Protein 1U1Z (pdb70)

Sequence (839 aa):
DINEIREYLPHRYPFLLVDRVVELDIEGKRIRAYKNVSINEPFFNGHFPEHPIPGVLIIEAAQAAGILGFKLDVKPTLYYFVGSDKLRFRQPVLPGDQLQLHAKFISVKRSIWKFDCHATVDDKPVCSAEIICAERKDINEIREYLPHRYPFLLVDRVVELDIEGKRIRAYKNVSINEPFFNGHFPEHPIPGVLIIEAAQAAGILGFKLDVKPADGTLYYFVGSDKLRFRQPVLPGDQLQLHAKFISVKRSIWKFDCHATVDDKPVCSAEIICAERKLDINEIREYLPHRYPFLLVDRVVELDIEGKRIRAYKNVSINEPFFNGHFPEHPIPGVLIIEAAQAAGILGFKLDVKDGTLYYFVGSDKLRFRQPVLPGDQLQLHAKFISVKRSIWKFDCHATVDDKPVCSAEIICAERKLGSDINEIREYLPHRYPFLLVDRVVELDIEGKRIRAYKNVSINEPFFNGHFPEHPIPGVLIIEAAQAAGILGFKLDVKPGTLYYFVGSDKLRFRQPVLPGDQLQLHAKFISVKRSIWKFDCHATVDDKPVCSAEIICAERKLDINEIREYLPHRYPFLLVDRVVELDIEGKRIRAYKNVSINEPFFNGHFPEHPIPGVLIIEAAQAAGILGFKLDVKPAGTLYYFVGSDKLRFRQPVLPGDQLQLHAKFISVKRSIWKFDCHATVDDKPVCSAEIICAERKLDINEIREYLPHRYPFLLVDRVVELDIEGKRIRAYKNVSINEPFFNGHFPEHPIPGVLIIEAAQAAGILGFKLDVKPADGTLYYFVGSDKLRFRQPVLPGDQLQLHAKFISVKRSIWKFDCHATVDDKPVCSAEIICAERKL

Organism: Pseudomonas aeruginosa (strain ATCC 15692 / DSM 22644 / CIP 104116 / JCM 14847 / LMG 12228 / 1C / PRS 101 / PAO1) (NCBI:txid208964)

Radius of gyration: 27.24 Å; Cα contacts (8 Å, |Δi|>4): 2192; chains: 6; bounding box: 51×73×71 Å

CATH classification: 3.10.129.10

Foldseek 3Di:
DQVVLVFQAVDDPPQQFWDFWPDQCLPQLKTKTWGAAACPHVCQVVCPPVDGWDPVSLVSNVSRNSSSVCVCVDGPWDFAFDDWDDKDFDDIDGHRWIKMKMWGWDDADPQKTWIWIFIDTPPHGGMTTITITGIDD/DVVQLCQQDVDDPPQQFFPFWDDQDLVQLKTKTKGAAACPHVCQVVCPNVDGWDPVSVVSNLSRNSVSVCVCVNGGPPLKDFAFDDWDPKDFDDTDGHGWIKMKMWHWDDDDPQKTWIWIFIDTPPHGTITIITITGIDRD/DVVVLVQQAVDDPPQQFWPFWPDQDLVQLKTKTWGAAACPHVCQVVCPNVDGFDVVSVVSNLSRNFSSVCVCVPGLHFTFAFDDWDDKDFDDIDGHGWIKMKMWHWDDADPQKTWIWIWIDTPPHTGMTTIIITHTDNPPD/DVVLLVQQDVDDPPQQFWDFWDDQDLVQLKTKTWGAAACPHVCQVVCPPVDGWDVVSLVSNLSRNSVSVCVCVHGHLKDWAFDDWDPKDFDDIDGHGWIKMKMWGWDDDDVQKTWIWIFIDTPPHGGITIITITGIDRD/DVVVLVQQDVDDPPQQFFDFWDDQPLVQLKTKTKGAAACPHPCQVVCPPVDGFDLVSLVSNLSRNSVSVQVCPHGDDLWTFAFDDWDDKDFDDIDGHRWIWMKMWHWDDQDDQKTWIWMWIDTPNHTTITIITMTGTDHD/DVVVLCQQDVDDPPQQFFPFWPDQDLVQLKTKTKGAAACPHVCQVVVPNVDGWDPVSLVSNL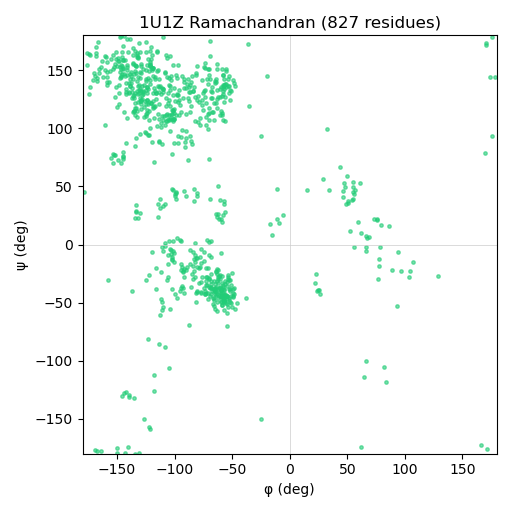SRNSVSVCVCVDRPRAQKTFAFDDWDDKDFDDTDGHRWIWMKMWHWDDQDDQKGKIWIFIDTPPHGGITIITITGIDGD

Structure (mmCIF, N/CA/C/O backbone):
data_1U1Z
#
_entry.id   1U1Z
#
_cell.length_a   93.031
_cell.length_b   100.897
_cell.length_c   177.252
_cell.angle_alpha   90.00
_cell.angle_beta   90.00
_cell.angle_gamma   90.00
#
_symmetry.space_group_name_H-M   'P 21 21 21'
#
loop_
_entity.id
_entity.type
_entity.pdbx_description
1 polymer '(3R)-hydroxymyristoyl-[acyl carrier protein] dehydratase'
2 non-polymer 'SULFATE ION'
3 water water
#
loop_
_atom_site.group_PDB
_atom_site.id
_atom_site.type_symbol
_atom_site.label_atom_id
_atom_site.label_alt_id
_atom_site.label_comp_id
_atom_site.label_asym_id
_atom_site.label_entity_id
_atom_site.label_seq_id
_atom_site.pdbx_PDB_ins_code
_atom_site.Cartn_x
_atom_site.Cartn_y
_atom_site.Cartn_z
_atom_site.occupancy
_atom_site.B_iso_or_equiv
_atom_site.auth_seq_id
_atom_site.auth_comp_id
_atom_site.auth_asym_id
_atom_site.auth_atom_id
_atom_site.pdbx_PDB_model_num
ATOM 17 N N . ASP A 1 23 ? 8.753 33.508 139.165 1.00 43.47 3 ASP A N 1
ATOM 18 C CA . ASP A 1 23 ? 9.705 32.628 138.508 1.00 39.76 3 ASP A CA 1
ATOM 19 C C . ASP A 1 23 ? 9.824 33.030 137.054 1.00 38.59 3 ASP A C 1
ATOM 20 O O . ASP A 1 23 ? 9.166 33.976 136.615 1.00 38.79 3 ASP A O 1
ATOM 25 N N . ILE A 1 24 ? 10.661 32.322 136.305 1.00 35.86 4 ILE A N 1
ATOM 26 C CA . ILE A 1 24 ? 10.866 32.661 134.910 1.00 33.76 4 ILE A CA 1
ATOM 27 C C . ILE A 1 24 ? 9.590 32.619 134.069 1.00 33.33 4 ILE A C 1
ATOM 28 O O . ILE A 1 24 ? 9.397 33.469 133.204 1.00 34.43 4 ILE A O 1
ATOM 33 N N . ASN A 1 25 ? 8.709 31.653 134.320 1.00 32.88 5 ASN A N 1
ATOM 34 C CA . ASN A 1 25 ? 7.460 31.554 133.550 1.00 33.53 5 ASN A CA 1
ATOM 35 C C . ASN A 1 25 ? 6.528 32.756 133.698 1.00 32.23 5 ASN A C 1
ATOM 36 O O . ASN A 1 25 ? 5.804 33.106 132.766 1.00 33.47 5 ASN A O 1
ATOM 41 N N . GLU A 1 26 ? 6.532 33.373 134.871 1.00 31.10 6 GLU A N 1
ATOM 42 C CA . GLU A 1 26 ? 5.705 34.544 135.118 1.00 29.45 6 GLU A CA 1
ATOM 43 C C . GLU A 1 26 ? 6.358 35.743 134.452 1.00 27.83 6 GLU A C 1
ATOM 44 O O . GLU A 1 26 ? 5.684 36.587 133.868 1.00 28.14 6 GLU A O 1
ATOM 50 N N . ILE A 1 27 ? 7.678 35.822 134.559 1.00 26.64 7 ILE A N 1
ATOM 51 C CA . ILE A 1 27 ? 8.425 36.919 133.958 1.00 26.47 7 ILE A CA 1
ATOM 52 C C . ILE A 1 27 ? 8.125 36.975 132.468 1.00 28.06 7 ILE A C 1
ATOM 53 O O . ILE A 1 27 ? 7.898 38.048 131.917 1.00 27.41 7 ILE A O 1
ATOM 58 N N . ARG A 1 28 ? 8.128 35.809 131.823 1.00 28.81 8 ARG A N 1
ATOM 59 C CA . ARG A 1 28 ? 7.868 35.729 130.397 1.00 29.71 8 ARG A CA 1
ATOM 60 C C . ARG A 1 28 ? 6.420 36.084 130.054 1.00 29.97 8 ARG A C 1
ATOM 61 O O . ARG A 1 28 ? 6.012 36.023 128.893 1.00 29.05 8 ARG A O 1
ATOM 69 N N . GLU A 1 29 ? 5.649 36.460 131.071 1.00 30.06 9 GLU A N 1
ATOM 70 C CA . GLU A 1 29 ? 4.256 36.859 130.872 1.00 31.61 9 GLU A CA 1
ATOM 71 C C . GLU A 1 29 ? 4.152 38.368 130.921 1.00 31.40 9 GLU A C 1
ATOM 72 O O . GLU A 1 29 ? 3.117 38.931 130.594 1.00 33.01 9 GLU A O 1
ATOM 78 N N . TYR A 1 30 ? 5.229 39.015 131.346 1.00 31.18 10 TYR A N 1
ATOM 79 C CA . TYR A 1 30 ? 5.264 40.460 131.460 1.00 30.63 10 TYR A CA 1
ATOM 80 C C . TYR A 1 30 ? 6.337 41.089 130.592 1.00 29.95 10 TYR A C 1
ATOM 81 O O . TYR A 1 30 ? 6.421 42.306 130.489 1.00 33.00 10 TYR A O 1
ATOM 90 N N . LEU A 1 31 ? 7.167 40.266 129.971 1.00 27.78 11 LEU A N 1
ATOM 91 C CA . LEU A 1 31 ? 8.201 40.786 129.092 1.00 26.19 11 LEU A CA 1
ATOM 92 C C . LEU A 1 31 ? 8.079 40.040 127.775 1.00 23.39 11 LEU A C 1
ATOM 93 O O . LEU A 1 31 ? 7.864 38.833 127.764 1.00 23.57 11 LEU A O 1
ATOM 98 N N . PRO A 1 32 ? 8.171 40.750 126.649 1.00 21.02 12 PRO A N 1
ATOM 99 C CA . PRO A 1 32 ? 8.064 40.039 125.368 1.00 21.61 12 PRO A CA 1
ATOM 100 C C . PRO A 1 32 ? 9.432 39.489 124.911 1.00 22.78 12 PRO A C 1
ATOM 101 O O . PRO A 1 32 ? 9.528 38.770 123.908 1.00 23.12 12 PRO A O 1
ATOM 105 N N . HIS A 1 33 ? 10.478 39.822 125.668 1.00 22.99 13 HIS A N 1
ATOM 106 C CA . HIS A 1 33 ? 11.843 39.393 125.352 1.00 23.04 13 HIS A CA 1
ATOM 107 C C . HIS A 1 33 ? 12.027 37.883 125.424 1.00 22.58 13 HIS A C 1
ATOM 108 O O . HIS A 1 33 ? 11.508 37.231 126.330 1.00 21.81 13 HIS A O 1
ATOM 115 N N . ARG A 1 34 ? 12.778 37.333 124.472 1.00 21.16 14 ARG A N 1
ATOM 116 C CA . ARG A 1 34 ? 13.051 35.899 124.444 1.00 20.40 14 ARG A CA 1
ATOM 117 C C . ARG A 1 34 ? 14.525 35.662 124.128 1.00 20.53 14 ARG A C 1
ATOM 118 O O . ARG A 1 34 ? 15.237 36.595 123.759 1.00 21.59 14 ARG A O 1
ATOM 126 N N . TYR A 1 35 ? 14.988 34.422 124.292 1.00 19.88 15 TYR A N 1
ATOM 127 C CA . TYR A 1 35 ? 16.386 34.079 124.019 1.00 18.53 15 TYR A CA 1
ATOM 128 C C . TYR A 1 35 ? 16.801 34.630 122.659 1.00 19.02 15 TYR A C 1
ATOM 129 O O . TYR A 1 35 ? 16.032 34.560 121.697 1.00 19.31 15 TYR A O 1
ATOM 138 N N . PRO A 1 36 ? 18.025 35.179 122.550 1.00 18.46 16 PRO A N 1
ATOM 139 C CA . PRO A 1 36 ? 19.066 35.333 123.572 1.00 17.59 16 PRO A CA 1
ATOM 140 C C . PRO A 1 36 ? 19.065 36.734 124.160 1.00 19.33 16 PRO A C 1
ATOM 141 O O . PRO A 1 36 ? 20.133 37.334 124.309 1.00 19.94 16 PRO A O 1
ATOM 145 N N . PHE A 1 37 ? 17.885 37.271 124.467 1.00 20.50 17 PHE A N 1
ATOM 146 C CA . PHE A 1 37 ? 17.817 38.613 125.020 1.00 19.06 17 PHE A CA 1
ATOM 147 C C . PHE A 1 37 ? 16.913 38.818 126.224 1.00 19.08 17 PHE A C 1
ATOM 148 O O . PHE A 1 37 ? 16.467 39.935 126.478 1.00 18.55 17 PHE A O 1
ATOM 156 N N . LEU A 1 38 ? 16.639 37.746 126.961 1.00 19.38 18 LEU A N 1
ATOM 157 C CA . LEU A 1 38 ? 15.824 37.829 128.175 1.00 19.67 18 LEU A CA 1
ATOM 158 C C . LEU A 1 38 ? 16.860 37.817 129.287 1.00 20.13 18 LEU A C 1
ATOM 159 O O . LEU A 1 38 ? 17.483 36.789 129.556 1.00 21.30 18 LEU A O 1
ATOM 164 N N . LEU A 1 39 ? 17.047 38.965 129.928 1.00 19.87 19 LEU A N 1
ATOM 165 C CA . LEU A 1 39 ? 18.072 39.098 130.948 1.00 18.36 19 LEU A CA 1
ATOM 166 C C . LEU A 1 39 ? 17.62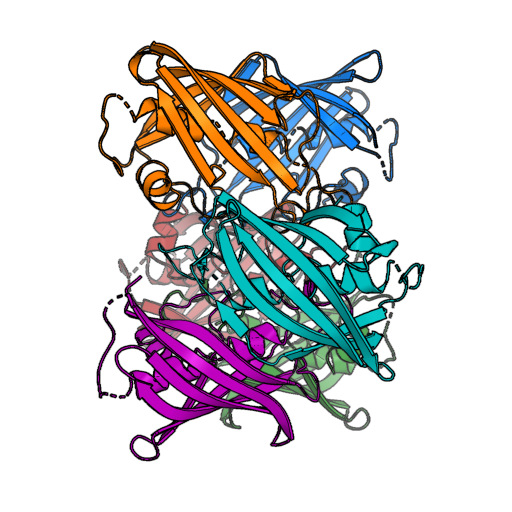9 39.252 132.400 1.00 18.66 19 LEU A C 1
ATOM 167 O O . LEU A 1 39 ? 18.288 39.940 133.179 1.00 19.51 19 LEU A O 1
ATOM 172 N N . VAL A 1 40 ? 16.517 38.621 132.759 1.00 18.28 20 VAL A N 1
ATOM 173 C CA . VAL A 1 40 ? 16.019 38.648 134.137 1.00 17.15 20 VAL A CA 1
ATOM 174 C C . VAL A 1 40 ? 15.644 37.203 134.423 1.00 18.07 20 VAL A C 1
ATOM 175 O O . VAL A 1 40 ? 14.745 36.664 133.784 1.00 19.11 20 VAL A O 1
ATOM 179 N N . ASP A 1 41 ? 16.338 36.567 135.362 1.00 19.05 21 ASP A N 1
ATOM 180 C CA . ASP A 1 41 ? 16.070 35.168 135.672 1.00 19.61 21 ASP A CA 1
ATOM 181 C C . ASP A 1 41 ? 15.059 34.969 136.779 1.00 19.73 21 ASP A C 1
ATOM 182 O O . ASP A 1 41 ? 14.360 33.956 136.822 1.00 18.98 21 ASP A O 1
ATOM 187 N N . ARG A 1 42 ? 14.968 35.931 137.678 1.00 20.88 22 ARG A N 1
ATOM 188 C CA . ARG A 1 42 ? 14.009 35.794 138.751 1.00 22.35 22 ARG A CA 1
ATOM 189 C C . ARG A 1 42 ? 13.726 37.124 139.434 1.00 23.97 22 ARG A C 1
ATOM 190 O O . ARG A 1 42 ? 14.609 37.979 139.556 1.00 24.68 22 ARG A O 1
ATOM 198 N N . VAL A 1 43 ? 12.473 37.298 139.844 1.00 25.56 23 VAL A N 1
ATOM 199 C CA . VAL A 1 43 ? 12.039 38.484 140.566 1.00 25.62 23 VAL A CA 1
ATOM 200 C C . VAL A 1 43 ? 11.886 38.007 142.011 1.00 26.73 23 VAL A C 1
ATOM 201 O O . VAL A 1 43 ? 11.005 37.197 142.289 1.00 26.25 23 VAL A O 1
ATOM 205 N N . VAL A 1 44 ? 12.740 38.469 142.925 1.00 29.22 24 VAL A N 1
ATOM 206 C CA . VAL A 1 44 ? 12.618 38.022 144.319 1.00 31.99 24 VAL A CA 1
ATOM 207 C C . VAL A 1 44 ? 11.548 38.802 145.071 1.00 34.86 24 VAL A C 1
ATOM 208 O O . VAL A 1 44 ? 10.778 38.210 145.830 1.00 35.72 24 VAL A O 1
ATOM 212 N N . GLU A 1 45 ? 11.491 40.118 144.860 1.00 37.20 25 GLU A N 1
ATOM 213 C CA . GLU A 1 45 ? 10.475 40.944 145.511 1.00 39.76 25 GLU A CA 1
ATOM 214 C C . GLU A 1 45 ? 9.832 41.978 144.590 1.00 40.03 25 GLU A C 1
ATOM 215 O O . GLU A 1 45 ? 10.522 42.711 143.887 1.00 40.70 25 GLU A O 1
ATOM 221 N N . LEU A 1 46 ? 8.505 42.038 144.600 1.00 41.33 26 LEU A N 1
ATOM 222 C CA . LEU A 1 46 ? 7.777 43.009 143.784 1.00 42.42 26 LEU A CA 1
ATOM 223 C C . LEU A 1 46 ? 6.904 43.852 144.702 1.00 43.55 26 LEU A C 1
ATOM 224 O O . LEU A 1 46 ? 5.780 43.468 145.026 1.00 43.87 26 LEU A O 1
ATOM 229 N N . ASP A 1 47 ? 7.425 44.999 145.121 1.00 45.04 27 ASP A N 1
ATOM 230 C CA . ASP A 1 47 ? 6.693 45.880 146.021 1.00 47.18 27 ASP A CA 1
ATOM 231 C C . ASP A 1 47 ? 5.781 46.841 145.262 1.00 47.99 27 ASP A C 1
ATOM 232 O O . ASP A 1 47 ? 6.209 47.924 144.852 1.00 48.05 27 ASP A O 1
ATOM 237 N N . ILE A 1 48 ? 4.524 46.439 145.082 1.00 49.31 28 ILE A N 1
ATOM 238 C CA . ILE A 1 48 ? 3.546 47.258 144.363 1.00 50.61 28 ILE A CA 1
ATOM 239 C C . ILE A 1 48 ? 3.183 48.484 145.205 1.00 50.11 28 ILE A C 1
ATOM 240 O O . ILE A 1 48 ? 2.837 49.544 144.672 1.00 49.50 28 ILE A O 1
ATOM 245 N N . GLU A 1 49 ? 3.270 48.319 146.524 1.00 50.57 29 GLU A N 1
ATOM 246 C CA . GLU A 1 49 ? 2.991 49.386 147.480 1.00 50.92 29 GLU A CA 1
ATOM 247 C C . GLU A 1 49 ? 4.034 50.484 147.309 1.00 49.89 29 GLU A C 1
ATOM 248 O O . GLU A 1 49 ? 3.696 51.645 147.079 1.00 50.60 29 GLU A O 1
ATOM 254 N N . GLY A 1 50 ? 5.306 50.099 147.420 1.00 48.39 30 GLY A N 1
ATOM 255 C CA . GLY A 1 50 ? 6.403 51.043 147.292 1.00 46.02 30 GLY A CA 1
ATOM 256 C C . GLY A 1 50 ? 6.801 51.352 145.859 1.00 44.72 30 GLY A C 1
ATOM 257 O O . GLY A 1 50 ? 7.740 52.116 145.614 1.00 43.96 30 GLY A O 1
ATOM 258 N N . LYS A 1 51 ? 6.088 50.757 144.909 1.00 43.72 31 LYS A N 1
ATOM 259 C CA . LYS A 1 51 ? 6.365 50.982 143.498 1.00 43.24 31 LYS A CA 1
ATOM 260 C C . LYS A 1 51 ? 7.826 50.675 143.151 1.00 42.37 31 LYS A C 1
ATOM 261 O O . LYS A 1 51 ? 8.526 51.521 142.582 1.00 41.88 31 LYS A O 1
ATOM 267 N N . ARG A 1 52 ? 8.286 49.471 143.487 1.00 40.26 32 ARG A N 1
ATOM 268 C CA . ARG A 1 52 ? 9.666 49.095 143.200 1.00 38.56 32 ARG A CA 1
ATOM 269 C C . ARG A 1 52 ? 9.858 47.584 143.093 1.00 35.71 32 ARG A C 1
ATOM 270 O O . ARG A 1 52 ? 9.049 46.809 143.605 1.00 34.53 32 ARG A O 1
ATOM 278 N N . ILE A 1 53 ? 10.944 47.170 142.442 1.00 32.86 33 ILE A N 1
ATOM 279 C CA . ILE A 1 53 ? 11.220 45.751 142.248 1.00 29.91 33 ILE A CA 1
ATOM 280 C C . ILE A 1 53 ? 12.659 45.354 142.551 1.00 28.70 33 ILE A C 1
ATOM 281 O O . ILE A 1 53 ? 13.574 46.172 142.478 1.00 29.00 33 ILE A O 1
ATOM 286 N N . ARG A 1 54 ? 12.835 44.085 142.901 1.00 28.06 34 ARG A N 1
ATOM 287 C CA . ARG A 1 54 ? 14.139 43.500 143.203 1.00 27.78 34 ARG A CA 1
ATOM 288 C C . ARG A 1 54 ? 14.175 42.171 142.463 1.00 26.79 34 ARG A C 1
ATOM 289 O O . ARG A 1 54 ? 13.373 41.271 142.734 1.00 26.69 34 ARG A O 1
ATOM 297 N N . ALA A 1 55 ? 15.098 42.043 141.523 1.00 25.05 35 ALA A N 1
ATOM 298 C CA . ALA A 1 55 ? 15.212 40.812 140.758 1.00 23.19 35 ALA A CA 1
ATOM 299 C C . ALA A 1 55 ? 16.684 40.506 140.564 1.00 23.40 35 ALA A C 1
ATOM 300 O O . ALA A 1 55 ? 17.548 41.185 141.140 1.00 23.27 35 ALA A O 1
ATOM 302 N N . TYR A 1 56 ? 16.968 39.471 139.776 1.00 21.93 36 TYR A N 1
ATOM 303 C CA . TYR A 1 56 ? 18.352 39.135 139.457 1.00 21.45 36 TYR A CA 1
ATOM 304 C C . TYR A 1 56 ? 18.488 38.290 138.196 1.00 21.66 36 TYR A C 1
ATOM 305 O O . TYR A 1 56 ? 17.526 37.662 137.710 1.00 21.14 36 TYR A O 1
ATOM 314 N N . LYS A 1 57 ? 19.704 38.300 137.670 1.00 20.69 37 LYS A N 1
ATOM 315 C CA . LYS A 1 57 ? 20.056 37.572 136.468 1.00 19.23 37 LYS A CA 1
ATOM 316 C C . LYS A 1 57 ? 21.291 36.773 136.820 1.00 18.01 37 LYS A C 1
ATOM 317 O O . LYS A 1 57 ? 22.277 37.345 137.290 1.00 16.98 37 LYS A O 1
ATOM 323 N N . ASN A 1 58 ? 21.230 35.456 136.625 1.00 19.35 38 ASN A N 1
ATOM 324 C CA . ASN A 1 58 ? 22.380 34.587 136.892 1.00 18.57 38 ASN A CA 1
ATOM 325 C C . ASN A 1 58 ? 23.337 34.680 135.711 1.00 19.84 38 ASN A C 1
ATOM 326 O O . ASN A 1 58 ? 22.925 34.516 134.564 1.00 22.95 38 ASN A O 1
ATOM 331 N N . VAL A 1 59 ? 24.606 34.964 135.990 1.00 20.05 39 VAL A N 1
ATOM 332 C CA . VAL A 1 59 ? 25.610 35.069 134.947 1.00 19.65 39 VAL A CA 1
ATOM 333 C C . VAL A 1 59 ? 26.385 33.760 134.936 1.00 22.15 39 VAL A C 1
ATOM 334 O O . VAL A 1 59 ? 27.041 33.384 135.920 1.00 21.31 39 VAL A O 1
ATOM 338 N N . SER A 1 60 ? 26.288 33.052 133.818 1.00 22.93 40 SER A N 1
ATOM 339 C CA . SER A 1 60 ? 26.943 31.763 133.682 1.00 22.31 40 SER A CA 1
ATOM 340 C C . SER A 1 60 ? 27.898 31.822 132.501 1.00 21.28 40 SER A C 1
ATOM 341 O O . SER A 1 60 ? 27.754 32.663 131.620 1.00 21.19 40 SER A O 1
ATOM 344 N N . ILE A 1 61 ? 28.897 30.953 132.483 1.00 20.62 41 ILE A N 1
ATOM 345 C CA . ILE A 1 61 ? 29.819 30.984 131.368 1.00 20.27 41 ILE A CA 1
ATOM 346 C C . ILE A 1 61 ? 29.139 30.383 130.142 1.00 20.83 41 ILE A C 1
ATOM 347 O O . ILE A 1 61 ? 29.616 30.549 129.021 1.00 22.02 41 ILE A O 1
ATOM 352 N N . ASN A 1 62 ? 28.012 29.707 130.362 1.00 19.11 42 ASN A N 1
ATOM 353 C CA . ASN A 1 62 ? 27.282 29.060 129.281 1.00 17.33 42 ASN A CA 1
ATOM 354 C C . ASN A 1 62 ? 26.235 29.954 128.642 1.00 18.35 42 ASN A C 1
ATOM 355 O O . ASN A 1 62 ? 25.122 29.502 128.376 1.00 18.56 42 ASN A O 1
ATOM 360 N N . GLU A 1 63 ? 26.576 31.224 128.421 1.00 18.17 43 GLU A N 1
ATOM 361 C CA . GLU A 1 63 ? 25.664 32.172 127.774 1.00 16.76 43 GLU A CA 1
ATOM 362 C C . GLU A 1 63 ? 26.298 32.531 126.426 1.00 15.57 43 GLU A C 1
ATOM 363 O O . GLU A 1 63 ? 27.513 32.676 126.315 1.00 15.97 43 GLU A O 1
ATOM 369 N N . PRO A 1 64 ? 25.480 32.696 125.385 1.00 15.40 44 PRO A N 1
ATOM 370 C CA . PRO A 1 64 ? 26.011 33.017 124.051 1.00 15.34 44 PRO A CA 1
ATOM 371 C C . PRO A 1 64 ? 26.937 34.211 123.867 1.00 15.49 44 PRO A C 1
ATOM 372 O O . PRO A 1 64 ? 27.798 34.188 122.998 1.00 16.35 44 PRO A O 1
ATOM 376 N N . PHE A 1 65 ? 26.788 35.245 124.682 1.00 16.88 45 PHE A N 1
ATOM 377 C CA . PHE A 1 65 ? 27.620 36.430 124.504 1.00 16.07 45 PHE A CA 1
ATOM 378 C C . PHE A 1 65 ? 29.045 36.333 124.993 1.00 17.19 45 PHE A C 1
ATOM 379 O O . PHE A 1 65 ? 29.876 37.147 124.607 1.00 18.94 45 PHE A O 1
ATOM 387 N N . PHE A 1 66 ? 29.354 35.338 125.816 1.00 18.01 46 PHE A N 1
ATOM 388 C CA . PHE A 1 66 ? 30.705 35.238 126.345 1.00 17.23 46 PHE A CA 1
ATOM 389 C C . PHE A 1 66 ? 31.806 34.898 125.359 1.00 18.94 46 PHE A C 1
ATOM 390 O O . PHE A 1 66 ? 32.917 35.413 125.473 1.00 19.59 46 PHE A O 1
ATOM 398 N N . ASN A 1 67 ? 31.522 34.046 124.382 1.00 21.19 47 ASN A N 1
ATOM 399 C CA . ASN A 1 67 ? 32.557 33.690 123.418 1.00 21.45 47 ASN A CA 1
ATOM 400 C C . ASN A 1 67 ? 33.067 34.889 122.627 1.00 21.24 47 ASN A C 1
ATOM 401 O O . ASN A 1 67 ? 34.216 34.896 122.173 1.00 22.30 47 ASN A O 1
ATOM 406 N N . GLY A 1 68 ? 32.228 35.905 122.472 1.00 19.63 48 GLY A N 1
ATOM 407 C CA . GLY A 1 68 ? 32.652 37.071 121.715 1.00 20.10 48 GLY A CA 1
ATOM 408 C C . GLY A 1 68 ? 32.984 38.294 122.552 1.00 20.45 48 GLY A C 1
ATOM 409 O O . GLY A 1 68 ? 33.335 39.333 122.004 1.00 18.44 48 GLY A O 1
ATOM 410 N N . HIS A 1 69 ? 32.918 38.163 123.876 1.00 19.13 49 HIS A N 1
ATOM 411 C CA . HIS A 1 69 ? 33.171 39.290 124.753 1.00 17.28 49 HIS A CA 1
ATOM 412 C C . HIS A 1 69 ? 33.652 38.865 126.158 1.00 17.74 49 HIS A C 1
ATOM 413 O O . HIS A 1 69 ? 32.888 38.955 127.131 1.00 16.14 49 HIS A O 1
ATOM 420 N N . PHE A 1 70 ? 34.908 38.426 126.288 1.00 16.66 50 PHE A N 1
ATOM 421 C CA . PHE A 1 70 ? 35.869 38.323 125.183 1.00 16.82 50 PHE A CA 1
ATOM 422 C C . PHE A 1 70 ? 36.590 36.985 125.211 1.00 15.74 50 PHE A C 1
ATOM 423 O O . PHE A 1 70 ? 36.713 36.368 126.264 1.00 18.91 50 PHE A O 1
ATOM 431 N N . PRO A 1 71 ? 37.064 36.508 124.051 1.00 15.46 51 PRO A N 1
ATOM 432 C CA . PRO A 1 71 ? 37.778 35.229 124.056 1.00 15.40 51 PRO A CA 1
ATOM 433 C C . PRO A 1 71 ? 38.855 35.359 125.138 1.00 17.82 51 PRO A C 1
ATOM 434 O O . PRO A 1 71 ? 39.551 36.379 125.186 1.00 16.99 51 PRO A O 1
ATOM 438 N N . GLU A 1 72 ? 38.986 34.359 126.007 1.00 20.87 52 GLU A N 1
ATOM 439 C CA . GLU A 1 72 ? 40.018 34.377 127.060 1.00 24.38 52 GLU A CA 1
ATOM 440 C C . GLU A 1 72 ? 39.689 35.264 128.247 1.00 24.42 52 GLU A C 1
ATOM 441 O O . GLU A 1 72 ? 40.298 35.133 129.310 1.00 26.00 52 GLU A O 1
ATOM 447 N N . HIS A 1 73 ? 38.755 36.184 128.068 1.00 23.67 53 HIS A N 1
ATOM 448 C CA . HIS A 1 73 ? 38.402 37.098 129.139 1.00 24.38 53 HIS A CA 1
ATOM 449 C C . HIS A 1 73 ? 36.913 37.327 129.116 1.00 24.65 53 HIS A C 1
ATOM 450 O O . HIS A 1 73 ? 36.434 38.259 128.475 1.00 26.89 53 HIS A O 1
ATOM 457 N N . PRO A 1 74 ? 36.154 36.465 129.807 1.00 24.67 54 PRO A N 1
ATOM 458 C CA . PRO A 1 74 ? 34.697 36.568 129.867 1.00 22.86 54 PRO A CA 1
ATOM 459 C C . PRO A 1 74 ? 34.278 37.693 130.799 1.00 22.88 54 PRO A C 1
ATOM 460 O O . PRO A 1 74 ? 34.540 37.637 132.003 1.00 24.19 54 PRO A O 1
ATOM 464 N N . ILE A 1 75 ? 33.626 38.707 130.231 1.00 21.66 55 ILE A N 1
ATOM 465 C CA . ILE A 1 75 ? 33.156 39.880 130.974 1.00 19.53 55 ILE A CA 1
ATOM 466 C C . ILE A 1 75 ? 31.780 40.224 130.438 1.00 19.24 55 ILE A C 1
ATOM 467 O O . ILE A 1 75 ? 31.632 40.458 129.239 1.00 21.22 55 ILE A O 1
ATOM 480 N N . PRO A 1 77 ? 28.842 42.145 129.065 1.00 20.81 57 PRO A N 1
ATOM 481 C CA . PRO A 1 77 ? 28.751 43.485 128.475 1.00 20.92 57 PRO A CA 1
ATOM 482 C C . PRO A 1 77 ? 27.980 44.471 129.341 1.00 21.39 57 PRO A C 1
ATOM 483 O O . PRO A 1 77 ? 26.869 44.192 129.784 1.00 21.97 57 PRO A O 1
ATOM 487 N N . GLY A 1 78 ? 28.571 45.636 129.574 1.00 22.49 58 GLY A N 1
ATOM 488 C CA . GLY A 1 78 ? 27.898 46.640 130.373 1.00 19.58 58 GLY A CA 1
ATOM 489 C C . GLY A 1 78 ? 26.527 46.938 129.809 1.00 20.34 58 GLY A C 1
ATOM 490 O O . GLY A 1 78 ? 25.569 47.172 130.558 1.00 20.23 58 GLY A O 1
ATOM 491 N N . VAL A 1 79 ? 26.412 46.915 128.482 1.00 19.68 59 VAL A N 1
ATOM 492 C CA . VAL A 1 79 ? 25.128 47.205 127.866 1.00 17.37 59 VAL A CA 1
ATOM 493 C C . VAL A 1 79 ? 24.057 46.206 128.253 1.00 16.98 59 VAL A C 1
ATOM 494 O O . VAL A 1 79 ? 22.882 46.570 128.305 1.00 17.26 59 VAL A O 1
ATOM 498 N N . LEU A 1 80 ? 24.441 44.958 128.533 1.00 17.72 60 LEU A N 1
ATOM 499 C CA . LEU A 1 80 ? 23.450 43.947 128.925 1.00 17.84 60 LEU A CA 1
ATOM 500 C C . LEU A 1 80 ? 23.062 44.141 130.395 1.00 19.95 60 LEU A C 1
ATOM 501 O O . LEU A 1 80 ? 21.998 43.688 130.838 1.00 20.31 60 LEU A O 1
ATOM 506 N N . ILE A 1 81 ? 23.913 44.826 131.152 1.00 20.60 61 ILE A N 1
ATOM 507 C CA . ILE A 1 81 ? 23.582 45.105 132.546 1.00 22.75 61 ILE A CA 1
ATOM 508 C C . ILE A 1 81 ? 22.522 46.201 132.484 1.00 24.82 61 ILE A C 1
ATOM 509 O O . ILE A 1 81 ? 21.584 46.222 133.284 1.00 25.84 61 ILE A O 1
ATOM 514 N N . ILE A 1 82 ? 22.689 47.115 131.528 1.00 25.11 62 ILE A N 1
ATOM 515 C CA . ILE A 1 82 ? 21.743 48.209 131.333 1.00 26.52 62 ILE A CA 1
ATOM 516 C C . ILE A 1 82 ? 20.421 47.583 130.945 1.00 27.41 62 ILE A C 1
ATOM 517 O O . ILE A 1 82 ? 19.389 47.893 131.524 1.00 29.12 62 ILE A O 1
ATOM 522 N N . GLU A 1 83 ? 20.465 46.686 129.965 1.00 28.42 63 GLU A N 1
ATOM 523 C CA . GLU A 1 83 ? 19.270 45.996 129.486 1.00 27.72 63 GLU A CA 1
ATOM 524 C C . GLU A 1 83 ? 18.602 45.189 130.599 1.00 26.57 63 GLU A C 1
ATOM 525 O O . GLU A 1 83 ? 17.380 45.180 130.720 1.00 26.74 63 GLU A O 1
ATOM 531 N N . ALA A 1 84 ? 19.393 44.502 131.409 1.00 26.96 64 ALA A N 1
ATOM 532 C CA . ALA A 1 84 ? 18.810 43.722 132.497 1.00 27.79 64 ALA A CA 1
ATOM 533 C C . ALA A 1 84 ? 18.030 44.655 133.419 1.00 27.70 64 ALA A C 1
ATOM 534 O O . ALA A 1 84 ? 16.924 44.329 133.862 1.00 27.52 64 ALA A O 1
ATOM 544 N N . ALA A 1 86 ? 16.749 47.685 132.675 1.00 25.46 66 ALA A N 1
ATOM 545 C CA . ALA A 1 86 ? 15.580 48.185 131.981 1.00 25.28 66 ALA A CA 1
ATOM 546 C C . ALA A 1 86 ? 14.482 47.141 132.008 1.00 26.20 66 ALA A C 1
ATOM 547 O O . ALA A 1 86 ? 13.303 47.463 132.173 1.00 28.23 66 ALA A O 1
ATOM 549 N N . GLN A 1 87 ? 14.865 45.880 131.854 1.00 26.40 67 GLN A N 1
ATOM 550 C CA . GLN A 1 87 ? 13.887 44.804 131.850 1.00 25.03 67 GLN A CA 1
ATOM 551 C C . GLN A 1 87 ? 13.232 44.586 133.204 1.00 24.64 67 GLN A C 1
ATOM 552 O O . GLN A 1 87 ? 12.081 44.170 133.272 1.00 26.47 67 GLN A O 1
ATOM 558 N N . ALA A 1 88 ? 13.951 44.841 134.287 1.00 23.93 68 ALA A N 1
ATOM 559 C CA . ALA A 1 88 ? 13.344 44.663 135.604 1.00 25.03 68 ALA A CA 1
ATOM 560 C C . ALA A 1 88 ? 12.323 45.785 135.760 1.00 26.89 68 ALA A C 1
ATOM 561 O O . ALA A 1 88 ? 11.218 45.574 136.253 1.00 27.39 68 ALA A O 1
ATOM 563 N N . ALA A 1 89 ? 12.700 46.983 135.323 1.00 27.78 69 ALA A N 1
ATOM 564 C CA . ALA A 1 89 ? 11.808 48.135 135.389 1.00 27.72 69 ALA A CA 1
ATOM 565 C C . ALA A 1 89 ? 10.541 47.791 134.626 1.00 28.17 69 ALA A C 1
ATOM 566 O O . ALA A 1 89 ? 9.427 48.024 135.102 1.00 28.18 69 ALA A O 1
ATOM 568 N N . GLY A 1 90 ? 10.729 47.232 133.434 1.00 28.32 70 GLY A N 1
ATOM 569 C CA . GLY A 1 90 ? 9.603 46.869 132.595 1.00 27.54 70 GLY A CA 1
ATOM 570 C C . GLY A 1 90 ? 8.619 45.941 133.272 1.00 28.10 70 GLY A C 1
ATOM 571 O O . GLY A 1 90 ? 7.421 46.021 133.019 1.00 28.66 70 GLY A O 1
ATOM 572 N N . ILE A 1 91 ? 9.107 45.054 134.133 1.00 29.18 71 ILE A N 1
ATOM 573 C CA . ILE A 1 91 ? 8.209 44.125 134.816 1.00 28.74 71 ILE A CA 1
ATOM 574 C C . ILE A 1 91 ? 7.408 44.889 135.856 1.00 29.84 71 ILE A C 1
ATOM 575 O O . ILE A 1 91 ? 6.234 44.592 136.094 1.00 31.34 71 ILE A O 1
ATOM 580 N N . LEU A 1 92 ? 8.039 45.880 136.473 1.00 29.47 72 LEU A N 1
ATOM 581 C CA . LEU A 1 92 ? 7.349 46.688 137.463 1.00 29.40 72 LEU A CA 1
ATOM 582 C C . LEU A 1 92 ? 6.248 47.453 136.739 1.00 30.14 72 LEU A C 1
ATOM 583 O O . LEU A 1 92 ? 5.082 47.386 137.113 1.00 29.40 72 LEU A O 1
ATOM 588 N N . GLY A 1 93 ? 6.628 48.159 135.682 1.00 32.46 73 GLY A N 1
ATOM 589 C CA . GLY A 1 93 ? 5.659 48.916 134.908 1.00 35.20 73 GLY A CA 1
ATOM 590 C C . GLY A 1 93 ? 4.423 48.104 134.561 1.00 37.64 73 GLY A C 1
ATOM 591 O O . GLY A 1 93 ? 3.299 48.514 134.869 1.00 39.30 73 GLY A O 1
ATOM 592 N N . PHE A 1 94 ? 4.617 46.952 133.924 1.00 38.25 74 PHE A N 1
ATOM 593 C CA . PHE A 1 94 ? 3.495 46.108 133.558 1.00 38.76 74 PHE A CA 1
ATOM 594 C C . PHE A 1 94 ? 2.696 45.647 134.769 1.00 38.90 74 PHE A C 1
ATOM 595 O O . PHE A 1 94 ? 1.472 45.550 134.701 1.00 37.98 74 PHE A O 1
ATOM 603 N N . LYS A 1 95 ? 3.366 45.355 135.878 1.00 38.86 75 LYS A N 1
ATOM 604 C CA . LYS A 1 95 ? 2.626 44.944 137.065 1.00 40.21 75 LYS A CA 1
ATOM 605 C C . LYS A 1 95 ? 1.714 46.082 137.497 1.00 40.61 75 LYS A C 1
ATOM 606 O O . LYS A 1 95 ? 0.538 45.873 137.785 1.00 39.55 75 LYS A O 1
ATOM 620 N N . LEU A 1 97 ? 0.303 48.611 135.797 1.00 46.07 77 LEU A N 1
ATOM 621 C CA . LEU A 1 97 ? -0.873 48.826 134.961 1.00 46.90 77 LEU A CA 1
ATOM 622 C C . LEU A 1 97 ? -1.515 47.525 134.482 1.00 48.56 77 LEU A C 1
ATOM 623 O O . LEU A 1 97 ? -2.421 47.540 133.645 1.00 47.36 77 LEU A O 1
ATOM 628 N N . ASP A 1 98 ? -1.043 46.404 135.019 1.00 51.78 78 ASP A N 1
ATOM 629 C CA . ASP A 1 98 ? -1.548 45.085 134.645 1.00 54.80 78 ASP A CA 1
ATOM 630 C C . ASP A 1 98 ? -1.580 44.934 133.119 1.00 56.43 78 ASP A C 1
ATOM 631 O O . ASP A 1 98 ? -2.633 44.692 132.530 1.00 55.89 78 ASP A O 1
ATOM 636 N N . VAL A 1 99 ? -0.411 45.072 132.493 1.00 58.96 79 VAL A N 1
ATOM 637 C CA . VAL A 1 99 ? -0.278 44.977 131.042 1.00 61.93 79 VAL A CA 1
ATOM 638 C C . VAL A 1 99 ? 0.169 43.602 130.528 1.00 64.64 79 VAL A C 1
ATOM 639 O O . VAL A 1 99 ? 1.227 43.086 130.900 1.00 64.91 79 VAL A O 1
ATOM 643 N N . LYS A 1 100 ? -0.654 43.023 129.659 1.00 68.03 80 LYS A N 1
ATOM 644 C CA . LYS A 1 100 ? -0.379 41.723 129.050 1.00 70.77 80 LYS A CA 1
ATOM 645 C C . LYS A 1 100 ? -0.068 41.912 127.563 1.00 71.64 80 LYS A C 1
ATOM 646 O O . LYS A 1 100 ? -0.086 43.035 127.056 1.00 71.51 80 LYS A O 1
ATOM 652 N N . PRO A 1 101 ? 0.239 40.816 126.849 1.00 73.08 81 PRO A N 1
ATOM 653 C CA . PRO A 1 101 ? 0.541 40.929 125.415 1.00 74.11 81 PRO A CA 1
ATOM 654 C C . PRO A 1 101 ? -0.701 41.217 124.548 1.00 74.77 81 PRO A C 1
ATOM 655 O O . PRO A 1 101 ? -1.169 40.279 123.865 1.00 74.50 81 PRO A O 1
ATOM 659 N N . THR A 1 105 ? 2.159 44.791 125.462 1.00 63.98 85 THR A N 1
ATOM 660 C CA . THR A 1 105 ? 2.881 45.852 124.693 1.00 63.65 85 THR A CA 1
ATOM 661 C C . THR A 1 105 ? 4.380 45.857 125.018 1.00 62.90 85 THR A C 1
ATOM 662 O O . THR A 1 105 ? 4.951 44.815 125.345 1.00 61.79 85 THR A O 1
ATOM 666 N N . LEU A 1 106 ? 5.010 47.027 124.935 1.00 62.71 86 LEU A N 1
ATOM 667 C CA . LEU A 1 106 ? 6.444 47.141 125.205 1.00 62.63 86 LEU A CA 1
ATOM 668 C C . LEU A 1 106 ? 6.879 48.471 125.831 1.00 62.15 86 LEU A C 1
ATOM 669 O O . LEU A 1 106 ? 6.336 49.527 125.503 1.00 62.27 86 LEU A O 1
ATOM 674 N N . TYR A 1 107 ? 7.859 48.409 126.733 1.00 61.39 87 TYR A N 1
ATOM 675 C CA . TYR A 1 107 ? 8.394 49.611 127.373 1.00 60.37 87 TYR A CA 1
ATOM 676 C C . TYR A 1 107 ? 9.726 49.970 126.729 1.00 58.74 87 TYR A C 1
ATOM 677 O O . TYR A 1 107 ? 10.798 49.699 127.279 1.00 58.83 87 TYR A O 1
ATOM 686 N N . TYR A 1 108 ? 9.627 50.577 125.551 1.00 55.73 88 TYR A N 1
ATOM 687 C CA . TYR A 1 108 ? 10.765 51.006 124.749 1.00 53.02 88 TYR A CA 1
ATOM 688 C C . TYR A 1 108 ? 11.774 51.847 125.544 1.00 49.41 88 TYR A C 1
ATOM 689 O O . TYR A 1 108 ? 11.399 52.776 126.261 1.00 48.54 88 TYR A O 1
ATOM 698 N N . PHE A 1 109 ? 13.053 51.501 125.408 1.00 45.94 89 PHE A N 1
ATOM 699 C CA . PHE A 1 109 ? 14.158 52.185 126.090 1.00 42.19 89 PHE A CA 1
ATOM 700 C C . PHE A 1 109 ? 14.516 53.433 125.296 1.00 40.48 89 PHE A C 1
ATOM 701 O O . PHE A 1 109 ? 15.125 53.339 124.231 1.00 40.94 89 PHE A O 1
ATOM 709 N N . VAL A 1 110 ? 14.144 54.603 125.806 1.00 38.30 90 VAL A N 1
ATOM 710 C CA . VAL A 1 110 ? 14.423 55.840 125.090 1.00 36.70 90 VAL A CA 1
ATOM 711 C C . VAL A 1 110 ? 15.623 56.646 125.573 1.00 35.71 90 VAL A C 1
ATOM 712 O O . VAL A 1 110 ? 16.076 57.546 124.866 1.00 35.83 90 VAL A O 1
ATOM 716 N N . GLY A 1 111 ? 16.138 56.345 126.763 1.00 34.19 91 GLY A N 1
ATOM 717 C CA . GLY A 1 111 ? 17.308 57.065 127.231 1.00 33.11 91 GLY A CA 1
ATOM 718 C C . GLY A 1 111 ? 17.704 56.966 128.691 1.00 34.01 91 GLY A C 1
ATOM 719 O O . GLY A 1 111 ? 17.156 56.180 129.465 1.00 32.39 91 GLY A O 1
ATOM 720 N N . SER A 1 112 ? 18.692 57.782 129.050 1.00 35.91 92 SER A N 1
ATOM 721 C CA . SER A 1 112 ? 19.212 57.872 130.409 1.00 38.82 92 SER A CA 1
ATOM 722 C C . SER A 1 112 ? 20.140 59.082 130.470 1.00 39.91 92 SER A C 1
ATOM 723 O O . SER A 1 112 ? 20.799 59.404 129.483 1.00 40.10 92 SER A O 1
ATOM 726 N N . ASP A 1 113 ? 20.210 59.747 131.618 1.00 42.03 93 ASP A N 1
ATOM 727 C CA . ASP A 1 113 ? 21.052 60.937 131.719 1.00 44.85 93 ASP A CA 1
ATOM 728 C C . ASP A 1 113 ? 22.420 60.692 132.337 1.00 45.76 93 ASP A C 1
ATOM 729 O O . ASP A 1 113 ? 23.440 61.175 131.833 1.00 45.54 93 ASP A O 1
ATOM 734 N N . LYS A 1 114 ? 22.433 59.956 133.440 1.00 45.73 94 LYS A N 1
ATOM 735 C CA . LYS A 1 114 ? 23.673 59.657 134.130 1.00 46.13 94 LYS A CA 1
ATOM 736 C C . LYS A 1 114 ? 23.687 58.155 134.335 1.00 44.90 94 LYS A C 1
ATOM 737 O O . LYS A 1 114 ? 22.820 57.608 135.012 1.00 46.39 94 LYS A O 1
ATOM 743 N N . LEU A 1 115 ? 24.667 57.503 133.721 1.00 42.58 95 LEU A N 1
ATOM 744 C CA . LEU A 1 115 ? 24.833 56.055 133.777 1.00 39.77 95 LEU A CA 1
ATOM 745 C C . LEU A 1 115 ? 26.282 55.794 134.149 1.00 38.23 95 LEU A C 1
ATOM 746 O O . LEU A 1 115 ? 27.186 56.398 133.577 1.00 37.91 95 LEU A O 1
ATOM 751 N N . ARG A 1 116 ? 26.507 54.898 135.100 1.00 36.49 96 ARG A N 1
ATOM 752 C CA . ARG A 1 116 ? 27.863 54.610 135.538 1.00 35.62 96 ARG A CA 1
ATOM 753 C C . ARG A 1 116 ? 28.098 53.141 135.877 1.00 34.26 96 ARG A C 1
ATOM 754 O O . ARG A 1 116 ? 27.205 52.467 136.387 1.00 35.87 96 ARG A O 1
ATOM 762 N N . PHE A 1 117 ? 29.304 52.653 135.586 1.00 31.99 97 PHE A N 1
ATOM 763 C CA . PHE A 1 117 ? 29.688 51.272 135.882 1.00 30.01 97 PHE A CA 1
ATOM 764 C C . PHE A 1 117 ? 30.837 51.346 136.884 1.00 31.60 97 PHE A C 1
ATOM 765 O O . PHE A 1 117 ? 31.771 52.113 136.680 1.00 31.90 97 PHE A O 1
ATOM 773 N N . ARG A 1 118 ? 30.773 50.572 137.968 1.00 34.38 98 ARG A N 1
ATOM 774 C CA . ARG A 1 118 ? 31.837 50.602 138.977 1.00 36.28 98 ARG A CA 1
ATOM 775 C C . ARG A 1 118 ? 32.823 49.441 138.840 1.00 36.52 98 ARG A C 1
ATOM 776 O O . ARG A 1 118 ? 34.026 49.634 138.978 1.00 37.69 98 ARG A O 1
ATOM 784 N N . GLN A 1 119 ? 32.322 48.233 138.592 1.00 36.65 99 GLN A N 1
ATOM 785 C CA . GLN A 1 119 ? 33.194 47.066 138.423 1.00 36.39 99 GLN A CA 1
ATOM 786 C C . GLN A 1 119 ? 32.605 46.073 137.429 1.00 34.78 99 GLN A C 1
ATOM 787 O O . GLN A 1 119 ? 31.390 46.002 137.257 1.00 36.45 99 GLN A O 1
ATOM 793 N N . PRO A 1 120 ? 33.462 45.292 136.754 1.00 32.10 100 PRO A N 1
ATOM 794 C CA . PRO A 1 120 ? 32.967 44.316 135.778 1.00 29.45 100 PRO A CA 1
ATOM 795 C C . PRO A 1 120 ? 32.241 43.142 136.416 1.00 26.30 100 PRO A C 1
ATOM 796 O O . PRO A 1 120 ? 32.583 42.723 137.517 1.00 27.39 100 PRO A O 1
ATOM 800 N N . VAL A 1 121 ? 31.222 42.638 135.726 1.00 23.99 101 VAL A N 1
ATOM 801 C CA . VAL A 1 121 ? 30.443 41.496 136.190 1.00 21.39 101 VAL A CA 1
ATOM 802 C C . VAL A 1 121 ? 31.015 40.263 135.491 1.00 21.79 101 VAL A C 1
ATOM 803 O O . VAL A 1 121 ? 31.152 40.227 134.258 1.00 20.77 101 VAL A O 1
ATOM 807 N N . LEU A 1 122 ? 31.335 39.248 136.287 1.00 20.05 102 LEU A N 1
ATOM 808 C CA . LEU A 1 122 ? 31.971 38.045 135.770 1.00 20.19 102 LEU A CA 1
ATOM 809 C C . LEU A 1 122 ? 31.134 36.776 135.894 1.00 20.71 102 LEU A C 1
ATOM 810 O O . LEU A 1 122 ? 30.126 36.750 136.608 1.00 22.69 102 LEU A O 1
ATOM 815 N N . PRO A 1 123 ? 31.533 35.703 135.187 1.00 19.71 103 PRO A N 1
ATOM 816 C CA . PRO A 1 123 ? 30.792 34.437 135.246 1.00 19.70 103 PRO A CA 1
ATOM 817 C C . PRO A 1 123 ? 30.677 33.958 136.686 1.00 18.85 103 PRO A C 1
ATOM 818 O O . PRO A 1 123 ? 31.645 34.044 137.438 1.00 19.69 103 PRO A O 1
ATOM 822 N N . GLY A 1 124 ? 29.505 33.461 137.067 1.00 17.87 104 GLY A N 1
ATOM 823 C CA . GLY A 1 124 ? 29.327 32.969 138.420 1.00 19.79 104 GLY A CA 1
ATOM 824 C C . GLY A 1 124 ? 28.765 34.024 139.356 1.00 22.28 104 GLY A C 1
ATOM 825 O O . GLY A 1 124 ? 28.455 33.740 140.524 1.00 22.60 104 GLY A O 1
ATOM 826 N N . ASP A 1 125 ? 28.641 35.247 138.847 1.00 21.34 105 ASP A N 1
ATOM 827 C CA . ASP A 1 125 ? 28.093 36.348 139.621 1.00 19.89 105 ASP A CA 1
ATOM 828 C C . ASP A 1 125 ? 26.572 36.322 139.514 1.00 20.73 105 ASP A C 1
ATOM 829 O O . ASP A 1 125 ? 26.028 35.967 138.458 1.00 18.28 105 ASP A O 1
ATOM 834 N N . GLN A 1 126 ? 25.895 36.699 140.599 1.00 19.50 106 GLN A N 1
ATOM 835 C CA . GLN A 1 126 ? 24.445 36.808 140.582 1.00 20.67 106 GLN A CA 1
ATOM 836 C C . GLN A 1 126 ? 24.196 38.321 140.445 1.00 21.22 106 GLN A C 1
ATOM 837 O O . GLN A 1 126 ? 24.406 39.074 141.395 1.00 21.52 106 GLN A O 1
ATOM 843 N N . LEU A 1 127 ? 23.773 38.773 139.268 1.00 20.27 107 LEU A N 1
ATOM 844 C CA . LEU A 1 127 ? 23.544 40.198 139.056 1.00 21.33 107 LEU A CA 1
ATOM 845 C C . LEU A 1 127 ? 22.223 40.651 139.666 1.00 24.21 107 LEU A C 1
ATOM 846 O O . LEU A 1 127 ? 21.154 40.398 139.104 1.00 23.90 107 LEU A O 1
ATOM 851 N N . GLN A 1 128 ? 22.304 41.316 140.818 1.00 26.09 108 GLN A N 1
ATOM 852 C CA . GLN A 1 128 ? 21.125 41.816 141.521 1.00 27.42 108 GLN A CA 1
ATOM 853 C C . GLN A 1 128 ? 20.599 43.060 140.809 1.00 26.91 108 GLN A C 1
ATOM 854 O O . GLN A 1 128 ? 21.355 43.977 140.519 1.00 27.35 108 GLN A O 1
ATOM 860 N N . LEU A 1 129 ? 19.300 43.091 140.532 1.00 27.67 109 LEU A N 1
ATOM 861 C CA . LEU A 1 129 ? 18.698 44.222 139.829 1.00 27.97 109 LEU A CA 1
ATOM 862 C C . LEU A 1 129 ? 17.623 44.926 140.658 1.00 28.82 109 LEU A C 1
ATOM 863 O O . LEU A 1 129 ? 16.655 44.295 141.087 1.00 28.76 109 LEU A O 1
ATOM 868 N N . HIS A 1 130 ? 17.800 46.234 140.861 1.00 30.98 110 HIS A N 1
ATOM 869 C CA . HIS A 1 130 ? 16.867 47.074 141.629 1.00 31.42 110 HIS A CA 1
ATOM 870 C C . HIS A 1 130 ? 16.237 48.150 140.744 1.00 30.89 110 HIS A C 1
ATOM 871 O O . HIS A 1 130 ? 16.947 48.874 140.042 1.00 30.73 110 HIS A O 1
ATOM 878 N N . ALA A 1 131 ? 14.917 48.276 140.792 1.00 30.72 111 ALA A N 1
ATOM 879 C CA . ALA A 1 131 ? 14.228 49.308 140.019 1.00 32.48 111 ALA A CA 1
ATOM 880 C C . ALA A 1 131 ? 13.177 49.984 140.897 1.00 33.22 111 ALA A C 1
ATOM 881 O O . ALA A 1 131 ? 12.353 49.321 141.523 1.00 32.33 111 ALA A O 1
ATOM 883 N N . LYS A 1 132 ? 13.213 51.309 140.944 1.00 35.34 112 LYS A N 1
ATOM 884 C CA . LYS A 1 132 ? 12.269 52.076 141.751 1.00 36.59 112 LYS A CA 1
ATOM 885 C C . LYS A 1 132 ? 11.508 53.042 140.861 1.00 35.79 112 LYS A C 1
ATOM 886 O O . LYS A 1 132 ? 12.096 53.946 140.284 1.00 36.40 112 LYS A O 1
ATOM 892 N N . PHE A 1 133 ? 10.201 52.839 140.738 1.00 35.78 113 PHE A N 1
ATOM 893 C CA . PHE A 1 133 ? 9.377 53.712 139.917 1.00 36.25 113 PHE A CA 1
ATOM 894 C C . PHE A 1 133 ? 9.507 55.144 140.400 1.00 36.71 113 PHE A C 1
ATOM 895 O O . PHE A 1 133 ? 9.449 55.404 141.603 1.00 35.88 113 PHE A O 1
ATOM 903 N N . ILE A 1 134 ? 9.691 56.073 139.469 1.00 38.04 114 ILE A N 1
ATOM 904 C CA . ILE A 1 134 ? 9.785 57.479 139.841 1.00 40.45 114 ILE A CA 1
ATOM 905 C C . ILE A 1 134 ? 8.552 58.251 139.381 1.00 41.97 114 ILE A C 1
ATOM 906 O O . ILE A 1 134 ? 7.894 58.910 140.190 1.00 42.24 114 ILE A O 1
ATOM 911 N N . SER A 1 135 ? 8.228 58.163 138.093 1.00 42.50 115 SER A N 1
ATOM 912 C CA . SER A 1 135 ? 7.078 58.885 137.572 1.00 44.54 115 SER A CA 1
ATOM 913 C C . SER A 1 135 ? 6.761 58.565 136.118 1.00 47.13 115 SER A C 1
ATOM 914 O O . SER A 1 135 ? 7.587 58.019 135.382 1.00 46.85 115 SER A O 1
ATOM 917 N N . VAL A 1 136 ? 5.554 58.933 135.707 1.00 49.15 116 VAL A N 1
ATOM 918 C CA . VAL A 1 136 ? 5.115 58.720 134.338 1.00 51.53 116 VAL A CA 1
ATOM 919 C C . VAL A 1 136 ? 4.284 59.926 133.919 1.00 53.07 116 VAL A C 1
ATOM 920 O O . VAL A 1 136 ? 3.380 60.346 134.638 1.00 53.46 116 VAL A O 1
ATOM 924 N N . LYS A 1 137 ? 4.613 60.494 132.766 1.00 54.83 117 LYS A N 1
ATOM 925 C CA . LYS A 1 137 ? 3.901 61.655 132.257 1.00 57.51 117 LYS A CA 1
ATOM 926 C C . LYS A 1 137 ? 3.915 61.651 130.732 1.00 58.31 117 LYS A C 1
ATOM 927 O O . LYS A 1 137 ? 4.975 61.714 130.108 1.00 58.47 117 LYS A O 1
ATOM 933 N N . ARG A 1 138 ? 2.725 61.579 130.143 1.00 59.72 118 ARG A N 1
ATOM 934 C CA . ARG A 1 138 ? 2.568 61.549 128.693 1.00 61.50 118 ARG A CA 1
ATOM 935 C C . ARG A 1 138 ? 3.013 60.173 128.204 1.00 59.86 118 ARG A C 1
ATOM 936 O O . ARG A 1 138 ? 3.362 59.995 127.037 1.00 60.14 118 ARG A O 1
ATOM 944 N N . SER A 1 139 ? 2.985 59.209 129.124 1.00 57.74 119 SER A N 1
ATOM 945 C CA . SER A 1 139 ? 3.368 57.817 128.873 1.00 55.71 119 SER A CA 1
ATOM 946 C C . SER A 1 139 ? 4.888 57.618 128.862 1.00 52.72 119 SER A C 1
ATOM 947 O O . SER A 1 139 ? 5.392 56.609 128.364 1.00 52.20 119 SER A O 1
ATOM 950 N N . ILE A 1 140 ? 5.614 58.590 129.407 1.00 48.99 120 ILE A N 1
ATOM 951 C CA . ILE A 1 140 ? 7.066 58.497 129.489 1.00 45.93 120 ILE A CA 1
ATOM 952 C C . ILE A 1 140 ? 7.435 58.114 130.923 1.00 44.84 120 ILE A C 1
ATOM 953 O O . ILE A 1 140 ? 7.319 58.925 131.851 1.00 44.00 120 ILE A O 1
ATOM 958 N N . TRP A 1 141 ? 7.873 56.869 131.097 1.00 42.10 121 TRP A N 1
ATOM 959 C CA . TRP A 1 141 ? 8.239 56.364 132.413 1.00 39.24 121 TRP A CA 1
ATOM 960 C C . TRP A 1 141 ? 9.693 56.615 132.780 1.00 37.86 121 TRP A C 1
ATOM 961 O O . TRP A 1 141 ? 10.581 56.516 131.932 1.00 38.16 121 TRP A O 1
ATOM 972 N N . LYS A 1 142 ? 9.928 56.924 134.054 1.00 34.94 122 LYS A N 1
ATOM 973 C CA . LYS A 1 142 ? 11.270 57.158 134.550 1.00 32.61 122 LYS A CA 1
ATOM 974 C C . LYS A 1 142 ? 11.495 56.292 135.774 1.00 31.52 122 LYS A C 1
ATOM 975 O O . LYS A 1 142 ? 10.712 56.349 136.730 1.00 29.14 122 LYS A O 1
ATOM 981 N N . PHE A 1 143 ? 12.558 55.485 135.738 1.00 30.92 123 PHE A N 1
ATOM 982 C CA . PHE A 1 143 ? 12.906 54.600 136.852 1.00 30.33 123 PHE A CA 1
ATOM 983 C C . PHE A 1 143 ? 14.310 54.869 137.376 1.00 31.81 123 PHE A C 1
ATOM 984 O O . PHE A 1 143 ? 15.206 55.270 136.629 1.00 32.91 123 PHE A O 1
ATOM 992 N N . ASP A 1 144 ? 14.494 54.632 138.667 1.00 32.19 124 ASP A N 1
ATOM 993 C CA . ASP A 1 144 ? 15.784 54.803 139.315 1.00 33.53 124 ASP A CA 1
ATOM 994 C C . ASP A 1 144 ? 16.305 53.377 139.424 1.00 32.96 124 ASP A C 1
ATOM 995 O O . ASP A 1 144 ? 15.705 52.560 140.123 1.00 35.29 124 ASP A O 1
ATOM 1000 N N . CYS A 1 145 ? 17.405 53.063 138.747 1.00 30.57 125 CYS A N 1
ATOM 1001 C CA . CYS A 1 145 ? 17.926 51.698 138.779 1.00 28.61 125 CYS A CA 1
ATOM 1002 C C . CYS A 1 145 ? 19.328 51.510 139.351 1.00 27.27 125 CYS A C 1
ATOM 1003 O O . CYS A 1 145 ? 20.173 52.398 139.284 1.00 26.88 125 CYS A O 1
ATOM 1006 N N . HIS A 1 146 ? 19.561 50.328 139.909 1.00 26.28 126 HIS A N 1
ATOM 1007 C CA . HIS A 1 146 ? 20.857 49.970 140.465 1.00 26.06 126 HIS A CA 1
ATOM 1008 C C . HIS A 1 146 ? 21.095 48.479 140.275 1.00 25.83 126 HIS A C 1
ATOM 1009 O O . HIS A 1 146 ? 20.153 47.680 140.279 1.00 26.94 126 HIS A O 1
ATOM 1016 N N . ALA A 1 147 ? 22.360 48.109 140.105 1.00 24.67 127 ALA A N 1
ATOM 1017 C CA . ALA A 1 147 ? 22.740 46.709 139.934 1.00 22.80 127 ALA A CA 1
ATOM 1018 C C . ALA A 1 147 ? 23.862 46.474 140.916 1.00 21.13 127 ALA A C 1
ATOM 1019 O O . ALA A 1 147 ? 24.681 47.363 141.140 1.00 22.88 127 ALA A O 1
ATOM 1021 N N . THR A 1 148 ? 23.899 45.298 141.517 1.00 18.50 128 THR A N 1
ATOM 1022 C CA . THR A 1 148 ? 24.966 44.995 142.448 1.00 20.91 128 THR A CA 1
ATOM 1023 C C . THR A 1 148 ? 25.351 43.517 142.367 1.00 22.37 128 THR A C 1
ATOM 1024 O O . THR A 1 148 ? 24.590 42.697 141.844 1.00 21.47 128 THR A O 1
ATOM 1028 N N . VAL A 1 149 ? 26.545 43.198 142.869 1.00 23.94 129 VAL A N 1
ATOM 1029 C CA . VAL A 1 149 ? 27.054 41.827 142.928 1.00 25.53 129 VAL A CA 1
ATOM 1030 C C . VAL A 1 149 ? 27.673 41.677 144.326 1.00 28.21 129 VAL A C 1
ATOM 1031 O O . VAL A 1 149 ? 28.497 42.497 144.734 1.00 27.03 129 VAL A O 1
ATOM 1035 N N . ASP A 1 150 ? 27.268 40.640 145.058 1.00 32.06 130 ASP A N 1
ATOM 1036 C CA . ASP A 1 150 ? 27.757 40.428 146.425 1.00 35.33 130 ASP A CA 1
ATOM 1037 C C . ASP A 1 150 ? 27.578 41.739 147.212 1.00 36.20 130 ASP A C 1
ATOM 1038 O O . ASP A 1 150 ? 28.404 42.107 148.038 1.00 36.80 130 ASP A O 1
ATOM 1043 N N . ASP A 1 151 ? 26.491 42.441 146.909 1.00 38.73 131 ASP A N 1
ATOM 1044 C CA . ASP A 1 151 ? 26.128 43.709 147.540 1.00 40.59 131 ASP A CA 1
ATOM 1045 C C . ASP A 1 151 ? 27.014 44.930 147.276 1.00 40.52 131 ASP A C 1
ATOM 1046 O O . ASP A 1 151 ? 26.803 45.992 147.870 1.00 41.28 131 ASP A O 1
ATOM 1051 N N . LYS A 1 152 ? 27.994 44.794 146.389 1.00 38.83 132 LYS A N 1
ATOM 1052 C CA . LYS A 1 152 ? 28.858 45.920 146.039 1.00 37.05 132 LYS A CA 1
ATOM 1053 C C . LYS A 1 152 ? 28.230 46.556 144.792 1.00 34.38 132 LYS A C 1
ATOM 1054 O O . LYS A 1 152 ? 27.660 45.858 143.964 1.00 34.14 132 LYS A O 1
ATOM 1060 N N . PRO A 1 153 ? 28.301 47.887 144.652 1.00 32.03 133 PRO A N 1
ATOM 1061 C CA . PRO A 1 153 ? 27.696 48.501 143.464 1.00 31.12 133 PRO A CA 1
ATOM 1062 C C . PRO A 1 153 ? 28.385 48.197 142.136 1.00 28.35 133 PRO A C 1
ATOM 1063 O O . PRO A 1 153 ? 29.598 48.303 142.002 1.00 28.01 133 PRO A O 1
ATOM 1067 N N . VAL A 1 154 ? 27.585 47.827 141.151 1.00 27.07 134 VAL A N 1
ATOM 1068 C CA . VAL A 1 154 ? 28.104 47.486 139.833 1.00 27.48 134 VAL A CA 1
ATOM 1069 C C . VAL A 1 154 ? 27.699 48.510 138.781 1.00 25.55 134 VAL A C 1
ATOM 1070 O O . VAL A 1 154 ? 28.525 48.969 137.997 1.00 25.67 134 VAL A O 1
ATOM 1074 N N . CYS A 1 155 ? 26.425 48.872 138.775 1.00 25.17 135 CYS A N 1
ATOM 1075 C CA . CYS A 1 155 ? 25.932 49.860 137.837 1.00 26.11 135 CYS A CA 1
ATOM 1076 C C . CYS A 1 155 ? 24.768 50.633 138.455 1.00 27.15 135 CYS A C 1
ATOM 1077 O O . CYS A 1 155 ? 24.120 50.169 139.403 1.00 27.19 135 CYS A O 1
ATOM 1080 N N . SER A 1 156 ? 24.519 51.824 137.926 1.00 27.92 136 SER A N 1
ATOM 1081 C CA . SER A 1 156 ? 23.423 52.653 138.399 1.00 29.53 136 SER A CA 1
ATOM 1082 C C . SER A 1 156 ? 23.092 53.630 137.287 1.00 30.90 136 SER A C 1
ATOM 1083 O O . SER A 1 156 ? 23.993 54.153 136.627 1.00 29.99 136 SER A O 1
ATOM 1086 N N . ALA A 1 157 ? 21.802 53.867 137.074 1.00 32.62 137 ALA A N 1
ATOM 1087 C CA . ALA A 1 157 ? 21.372 54.794 136.041 1.00 35.15 137 ALA A CA 1
ATOM 1088 C C . ALA A 1 157 ? 19.898 55.101 136.175 1.00 36.88 137 ALA A C 1
ATOM 1089 O O . ALA A 1 157 ? 19.169 54.415 136.894 1.00 37.56 137 ALA A O 1
ATOM 1091 N N . GLU A 1 158 ? 19.467 56.155 135.496 1.00 38.75 138 GLU A N 1
ATOM 1092 C CA . GLU A 1 158 ? 18.068 56.523 135.511 1.00 40.52 138 GLU A CA 1
ATOM 1093 C C . GLU A 1 158 ? 17.535 56.095 134.149 1.00 40.34 138 GLU A C 1
ATOM 1094 O O . GLU A 1 158 ? 17.853 56.704 133.125 1.00 40.40 138 GLU A O 1
ATOM 1100 N N . ILE A 1 159 ? 16.750 55.024 134.142 1.00 39.48 139 ILE A N 1
ATOM 1101 C CA . ILE A 1 159 ? 16.185 54.491 132.913 1.00 39.12 139 ILE A CA 1
ATOM 1102 C C . ILE A 1 159 ? 14.918 55.243 132.539 1.00 39.47 139 ILE A C 1
ATOM 1103 O O . ILE A 1 159 ? 14.070 55.494 133.386 1.00 40.33 139 ILE A O 1
ATOM 1108 N N . ILE A 1 160 ? 14.789 55.595 131.265 1.00 39.96 140 ILE A N 1
ATOM 1109 C CA . ILE A 1 160 ? 13.609 56.299 130.782 1.00 40.21 140 ILE A CA 1
ATOM 1110 C C . ILE A 1 160 ? 12.977 55.459 129.672 1.00 41.69 140 ILE A C 1
ATOM 1111 O O . ILE A 1 160 ? 13.637 55.137 128.682 1.00 41.75 140 ILE A O 1
ATOM 1116 N N . CYS A 1 161 ? 11.709 55.095 129.842 1.00 43.68 141 CYS A N 1
ATOM 1117 C CA . CYS A 1 161 ? 11.002 54.293 128.844 1.00 45.93 141 CYS A CA 1
ATOM 1118 C C . CYS A 1 161 ? 9.764 55.004 128.341 1.00 47.04 141 CYS A C 1
ATOM 1119 O O . CYS A 1 161 ? 9.306 55.974 128.936 1.00 47.48 141 CYS A O 1
ATOM 1122 N N . ALA A 1 162 ? 9.211 54.491 127.251 1.00 49.40 142 ALA A N 1
ATOM 1123 C CA . ALA A 1 162 ? 8.016 55.061 126.653 1.00 51.25 142 ALA A CA 1
ATOM 1124 C C . ALA A 1 162 ? 7.201 53.951 126.010 1.00 53.54 142 ALA A C 1
ATOM 1125 O O . ALA A 1 162 ? 7.691 53.258 125.121 1.00 54.06 142 ALA A O 1
ATOM 1127 N N . GLU A 1 163 ? 5.961 53.778 126.459 1.00 56.69 143 GLU A N 1
ATOM 1128 C CA . GLU A 1 163 ? 5.094 52.746 125.896 1.00 59.77 143 GLU A CA 1
ATOM 1129 C C . GLU A 1 163 ? 4.924 52.865 124.385 1.00 60.35 143 GLU A C 1
ATOM 1130 O O . GLU A 1 163 ? 4.958 53.961 123.823 1.00 60.26 143 GLU A O 1
ATOM 1136 N N . ARG A 1 164 ? 4.738 51.715 123.746 1.00 61.36 144 ARG A N 1
ATOM 1137 C CA . ARG A 1 164 ? 4.524 51.610 122.304 1.00 62.55 144 ARG A CA 1
ATOM 1138 C C . ARG A 1 164 ? 4.049 50.185 122.004 1.00 62.33 144 ARG A C 1
ATOM 1139 O O . ARG A 1 164 ? 3.869 49.385 122.927 1.00 61.55 144 ARG A O 1
ATOM 1147 N N . LYS A 1 165 ? 3.844 49.883 120.720 1.00 62.50 145 LYS A N 1
ATOM 1148 C CA . LYS A 1 165 ? 3.401 48.559 120.264 1.00 62.25 145 LYS A CA 1
ATOM 1149 C C . LYS A 1 165 ? 2.734 47.743 121.382 1.00 63.55 145 LYS A C 1
ATOM 1150 O O . LYS A 1 165 ? 3.233 46.640 121.727 1.00 63.59 145 LYS A O 1
ATOM 1172 N N . ASP B 1 23 ? 38.497 47.264 106.717 1.00 42.06 3 ASP B N 1
ATOM 1173 C CA . ASP B 1 23 ? 37.619 46.118 106.581 1.00 40.72 3 ASP B CA 1
ATOM 1174 C C . ASP B 1 23 ? 37.549 45.367 107.910 1.00 38.88 3 ASP B C 1
ATOM 1175 O O . ASP B 1 23 ? 38.248 45.697 108.870 1.00 37.92 3 ASP B O 1
ATOM 1180 N N . ILE B 1 24 ? 36.702 44.351 107.952 1.00 37.26 4 ILE B N 1
ATOM 1181 C CA . ILE B 1 24 ? 36.480 43.573 109.158 1.00 36.13 4 ILE B CA 1
ATOM 1182 C C . ILE B 1 24 ? 37.734 43.020 109.844 1.00 35.45 4 ILE B C 1
ATOM 1183 O O . ILE B 1 24 ? 37.823 43.028 111.072 1.00 34.03 4 ILE B O 1
ATOM 1188 N N . ASN B 1 25 ? 38.704 42.548 109.067 1.00 36.06 5 ASN B N 1
ATOM 1189 C CA . ASN B 1 25 ? 39.936 42.008 109.648 1.00 35.69 5 ASN B CA 1
ATOM 1190 C C . ASN B 1 25 ? 40.733 43.100 110.345 1.00 34.86 5 ASN B C 1
ATOM 1191 O O . ASN B 1 25 ? 41.205 42.913 111.464 1.00 36.41 5 ASN B O 1
ATOM 1196 N N . GLU B 1 26 ? 40.882 44.243 109.688 1.00 34.46 6 GLU B N 1
ATOM 1197 C CA . GLU B 1 26 ? 41.614 45.355 110.281 1.00 34.04 6 GLU B CA 1
ATOM 1198 C C . GLU B 1 26 ? 40.895 45.732 111.569 1.00 32.42 6 GLU B C 1
ATOM 1199 O O . GLU B 1 26 ? 41.522 45.930 112.608 1.00 34.21 6 GLU B O 1
ATOM 1205 N N . ILE B 1 27 ? 39.571 45.803 111.504 1.00 30.28 7 ILE B N 1
ATOM 1206 C CA . ILE B 1 27 ? 38.762 46.133 112.673 1.00 28.06 7 ILE B CA 1
ATOM 1207 C C . ILE B 1 27 ? 39.028 45.152 113.815 1.00 28.47 7 ILE B C 1
ATOM 1208 O O . ILE B 1 27 ? 39.077 45.546 114.978 1.00 29.21 7 ILE B O 1
ATOM 1213 N N . ARG B 1 28 ? 39.214 43.877 113.483 1.00 27.93 8 ARG B N 1
ATOM 1214 C CA . ARG B 1 28 ? 39.464 42.865 114.498 1.00 27.69 8 ARG B CA 1
ATOM 1215 C C . ARG B 1 28 ? 40.884 42.858 115.048 1.00 27.65 8 ARG B C 1
ATOM 1216 O O . ARG B 1 28 ? 41.200 42.098 115.965 1.00 26.55 8 ARG B O 1
ATOM 1224 N N . GLU B 1 29 ? 41.739 43.704 114.482 1.00 28.57 9 GLU B N 1
ATOM 1225 C CA . GLU B 1 29 ? 43.111 43.843 114.967 1.00 28.47 9 GLU B CA 1
ATOM 1226 C C . GLU B 1 29 ? 43.093 44.834 116.137 1.00 27.64 9 GLU B C 1
ATOM 1227 O O . GLU B 1 29 ? 43.915 44.748 117.047 1.00 28.01 9 GLU B O 1
ATOM 1233 N N . TYR B 1 30 ? 42.144 45.770 116.089 1.00 25.71 10 TYR B N 1
ATOM 1234 C CA . TYR B 1 30 ? 41.970 46.806 117.103 1.00 25.71 10 TYR B CA 1
ATOM 1235 C C . TYR B 1 30 ? 40.967 46.444 118.189 1.00 25.52 10 TYR B C 1
ATOM 1236 O O . TYR B 1 30 ? 41.134 46.830 119.347 1.00 26.22 10 TYR B O 1
ATOM 1245 N N . LEU B 1 31 ? 39.907 45.740 117.807 1.00 23.75 11 LEU B N 1
ATOM 1246 C CA . LEU B 1 31 ? 38.882 45.340 118.757 1.00 23.55 11 LEU B CA 1
ATOM 1247 C C . LEU B 1 31 ? 38.975 43.847 119.072 1.00 23.59 11 LEU B C 1
ATOM 1248 O O . LEU B 1 31 ? 39.072 43.015 118.165 1.00 25.29 11 LEU B O 1
ATOM 1253 N N . PRO B 1 32 ? 38.974 43.485 120.365 1.00 22.75 12 PRO B N 1
ATOM 1254 C CA . PRO B 1 32 ? 39.058 42.064 120.709 1.00 21.37 12 PRO B CA 1
ATOM 1255 C C . PRO B 1 32 ? 37.688 41.380 120.607 1.00 21.85 12 PRO B C 1
ATOM 1256 O O . PRO B 1 32 ? 37.589 40.150 120.645 1.00 22.70 12 PRO B O 1
ATOM 1260 N N . HIS B 1 33 ? 36.637 42.186 120.473 1.00 21.07 13 HIS B N 1
ATOM 1261 C CA . HIS B 1 33 ? 35.275 41.669 120.372 1.00 19.42 13 HIS B CA 1
ATOM 1262 C C . HIS B 1 33 ? 35.141 40.669 119.239 1.00 19.32 13 HIS B C 1
ATOM 1263 O O . HIS B 1 33 ? 35.669 40.894 118.157 1.00 20.63 13 HIS B O 1
ATOM 1270 N N . ARG B 1 34 ? 34.422 39.576 119.482 1.00 17.80 14 ARG B N 1
ATOM 1271 C CA . ARG B 1 34 ? 34.188 38.564 118.458 1.00 16.48 14 ARG B CA 1
ATOM 1272 C C . ARG B 1 34 ? 32.706 38.188 118.492 1.00 17.82 14 ARG B C 1
ATOM 1273 O O . ARG B 1 34 ? 31.944 38.727 119.286 1.00 18.56 14 ARG B O 1
ATOM 1281 N N . TYR B 1 35 ? 32.291 37.270 117.628 1.00 18.29 15 TYR B N 1
ATOM 1282 C CA . TYR B 1 35 ? 30.894 36.856 117.579 1.00 17.74 15 TYR B CA 1
ATOM 1283 C C . TYR B 1 35 ? 30.421 36.330 118.940 1.00 17.96 15 TYR B C 1
ATOM 1284 O O . TYR B 1 35 ? 31.125 35.568 119.598 1.00 17.18 15 TYR B O 1
ATOM 1293 N N . PRO B 1 36 ? 29.211 36.716 119.371 1.00 17.86 16 PRO B N 1
ATOM 1294 C CA . PRO B 1 36 ? 28.245 37.598 118.702 1.00 17.97 16 PRO B CA 1
ATOM 1295 C C . PRO B 1 36 ? 28.262 39.036 119.221 1.00 18.86 16 PRO B C 1
ATOM 1296 O O . PRO B 1 36 ? 27.205 39.639 119.397 1.00 19.96 16 PRO B O 1
ATOM 1300 N N . PHE B 1 37 ? 29.434 39.602 119.470 1.00 18.74 17 PHE B N 1
ATOM 1301 C CA . PHE B 1 37 ? 29.448 40.955 119.987 1.00 18.47 17 PHE B CA 1
ATOM 1302 C C . PHE B 1 37 ? 30.345 41.951 119.277 1.00 19.74 17 PHE B C 1
ATOM 1303 O O . PHE B 1 37 ? 30.822 42.904 119.893 1.00 21.47 17 PHE B O 1
ATOM 1311 N N . LEU B 1 38 ? 30.593 41.722 117.993 1.00 19.82 18 LEU B N 1
ATOM 1312 C CA . LEU B 1 38 ? 31.379 42.649 117.200 1.00 19.31 18 LEU B CA 1
ATOM 1313 C C . LEU B 1 38 ? 30.290 43.413 116.447 1.00 21.61 18 LEU B C 1
ATOM 1314 O O . LEU B 1 38 ? 29.577 42.851 115.618 1.00 22.26 18 LEU B O 1
ATOM 1319 N N . LEU B 1 39 ? 30.149 44.698 116.742 1.00 23.51 19 LEU B N 1
ATOM 1320 C CA . LEU B 1 39 ? 29.093 45.473 116.116 1.00 24.26 19 LEU B CA 1
ATOM 1321 C C . LEU B 1 39 ? 29.509 46.604 115.180 1.00 24.41 19 LEU B C 1
ATOM 1322 O O . LEU B 1 39 ? 28.752 47.554 114.966 1.00 25.63 19 LEU B O 1
ATOM 1327 N N . VAL B 1 40 ? 30.709 46.497 114.626 1.00 22.43 20 VAL B N 1
ATOM 1328 C CA . VAL B 1 40 ? 31.187 47.471 113.660 1.00 22.89 20 VAL B CA 1
ATOM 1329 C C . VAL B 1 40 ? 31.535 46.620 112.440 1.00 23.53 20 VAL B C 1
ATOM 1330 O O . VAL B 1 40 ? 32.435 45.791 112.486 1.00 23.46 20 VAL B O 1
ATOM 1334 N N . ASP B 1 41 ? 30.795 46.789 111.355 1.00 25.40 21 ASP B N 1
ATOM 1335 C CA . ASP B 1 41 ? 31.066 45.994 110.168 1.00 26.28 21 ASP B CA 1
ATOM 1336 C C . ASP B 1 41 ? 32.037 46.674 109.209 1.00 25.93 21 ASP B C 1
ATOM 1337 O O . ASP B 1 41 ? 32.668 46.018 108.388 1.00 25.13 21 ASP B O 1
ATOM 1342 N N . ARG B 1 42 ? 32.171 47.990 109.313 1.00 27.04 22 ARG B N 1
ATOM 1343 C CA . ARG B 1 42 ? 33.097 48.699 108.440 1.00 27.22 22 ARG B CA 1
ATOM 1344 C C . ARG B 1 42 ? 33.352 50.130 108.871 1.00 27.56 22 ARG B C 1
ATOM 1345 O O . ARG B 1 42 ? 32.456 50.808 109.371 1.00 28.26 22 ARG B O 1
ATOM 1353 N N . VAL B 1 43 ? 34.592 50.579 108.695 1.00 28.05 23 VAL B N 1
ATOM 1354 C CA . VAL B 1 43 ? 34.963 51.954 109.022 1.00 27.17 23 VAL B CA 1
ATOM 1355 C C . VAL B 1 43 ? 35.154 52.657 107.675 1.00 28.44 23 VAL B C 1
ATOM 1356 O O . VAL B 1 43 ? 36.009 52.272 106.880 1.00 27.76 23 VAL B O 1
ATOM 1360 N N . VAL B 1 44 ? 34.353 53.685 107.428 1.00 29.64 24 VAL B N 1
ATOM 1361 C CA . VAL B 1 44 ? 34.407 54.399 106.167 1.00 31.64 24 VAL B CA 1
ATOM 1362 C C . VAL B 1 44 ? 35.325 55.615 106.168 1.00 33.91 24 VAL B C 1
ATOM 1363 O O . VAL B 1 44 ? 35.989 55.890 105.165 1.00 34.55 24 VAL B O 1
ATOM 1367 N N . GLU B 1 45 ? 35.363 56.346 107.278 1.00 35.75 25 GLU B N 1
ATOM 1368 C CA . GLU B 1 45 ? 36.215 57.531 107.359 1.00 37.39 25 GLU B CA 1
ATOM 1369 C C . GLU B 1 45 ? 36.927 57.679 108.698 1.00 37.90 25 GLU B C 1
ATOM 1370 O O . GLU B 1 45 ? 36.330 57.515 109.775 1.00 36.71 25 GLU B O 1
ATOM 1376 N N . LEU B 1 46 ? 38.208 58.020 108.608 1.00 39.24 26 LEU B N 1
ATOM 1377 C CA . LEU B 1 46 ? 39.058 58.229 109.772 1.00 40.08 26 LEU B CA 1
ATOM 1378 C C . LEU B 1 46 ? 39.679 59.621 109.662 1.00 40.67 26 LEU B C 1
ATOM 1379 O O . LEU B 1 46 ? 40.687 59.791 108.977 1.00 42.57 26 LEU B O 1
ATOM 1384 N N . ASP B 1 47 ? 39.085 60.614 110.318 1.00 40.51 27 ASP B N 1
ATOM 1385 C CA . ASP B 1 47 ? 39.624 61.974 110.263 1.00 40.63 27 ASP B CA 1
ATOM 1386 C C . ASP B 1 47 ? 40.425 62.303 111.515 1.00 39.18 27 ASP B C 1
ATOM 1387 O O . ASP B 1 47 ? 39.892 62.857 112.476 1.00 38.20 27 ASP B O 1
ATOM 1392 N N . ILE B 1 48 ? 41.709 61.964 111.487 1.00 38.42 28 ILE B N 1
ATOM 1393 C CA . ILE B 1 48 ? 42.604 62.199 112.610 1.00 37.94 28 ILE B CA 1
ATOM 1394 C C . ILE B 1 48 ? 42.629 63.646 113.075 1.00 38.70 28 ILE B C 1
ATOM 1395 O O . ILE B 1 48 ? 42.337 63.938 114.235 1.00 38.71 28 ILE B O 1
ATOM 1400 N N . GLU B 1 49 ? 42.992 64.554 112.177 1.00 39.38 29 GLU B N 1
ATOM 1401 C CA . GLU B 1 49 ? 43.053 65.967 112.527 1.00 39.25 29 GLU B CA 1
ATOM 1402 C C . GLU B 1 49 ? 41.779 66.418 113.224 1.00 37.14 29 GLU B C 1
ATOM 1403 O O . GLU B 1 49 ? 41.827 67.134 114.219 1.00 37.01 29 GLU B O 1
ATOM 1409 N N . GLY B 1 50 ? 40.636 66.002 112.690 1.00 35.64 30 GLY B N 1
ATOM 1410 C CA . GLY B 1 50 ? 39.366 66.376 113.286 1.00 33.90 30 GLY B CA 1
ATOM 1411 C C . GLY B 1 50 ? 38.964 65.506 114.466 1.00 32.96 30 GLY B C 1
ATOM 1412 O O . GLY B 1 50 ? 37.997 65.815 115.169 1.00 32.75 30 GLY B O 1
ATOM 1413 N N . LYS B 1 51 ? 39.700 64.417 114.681 1.00 32.64 31 LYS B N 1
ATOM 1414 C CA . LYS B 1 51 ? 39.431 63.498 115.783 1.00 31.60 31 LYS B CA 1
ATOM 1415 C C . LYS B 1 51 ? 38.010 62.952 115.731 1.00 31.95 31 LYS B C 1
ATOM 1416 O O . LYS B 1 51 ? 37.299 62.937 116.740 1.00 31.00 31 LYS B O 1
ATOM 1422 N N . ARG B 1 52 ? 37.601 62.518 114.543 1.00 33.06 32 ARG B N 1
ATOM 1423 C CA . ARG B 1 52 ? 36.271 61.949 114.334 1.00 33.90 32 ARG B CA 1
ATOM 1424 C C . ARG B 1 52 ? 36.423 60.618 113.605 1.00 32.21 32 ARG B C 1
ATOM 1425 O O . ARG B 1 52 ? 37.479 60.322 113.045 1.00 31.18 32 ARG B O 1
ATOM 1433 N N . ILE B 1 53 ? 35.354 59.830 113.599 1.00 30.65 33 ILE B N 1
ATOM 1434 C CA . ILE B 1 53 ? 35.353 58.559 112.899 1.00 29.73 33 ILE B CA 1
ATOM 1435 C C . ILE B 1 53 ? 33.958 58.290 112.361 1.00 30.08 33 ILE B C 1
ATOM 1436 O O . ILE B 1 53 ? 32.969 58.672 112.978 1.00 30.59 33 ILE B O 1
ATOM 1441 N N . ARG B 1 54 ? 33.880 57.655 111.198 1.00 30.61 34 ARG B N 1
ATOM 1442 C CA . ARG B 1 54 ? 32.593 57.306 110.613 1.00 29.43 34 ARG B CA 1
ATOM 1443 C C . ARG B 1 54 ? 32.654 55.842 110.241 1.00 28.06 34 ARG B C 1
ATOM 1444 O O . ARG B 1 54 ? 33.538 55.406 109.490 1.00 26.96 34 ARG B O 1
ATOM 1452 N N . ALA B 1 55 ? 31.714 55.082 110.788 1.00 26.90 35 ALA B N 1
ATOM 1453 C CA . ALA B 1 55 ? 31.645 53.660 110.539 1.00 26.17 35 ALA B CA 1
ATOM 1454 C C . ALA B 1 55 ? 30.186 53.264 110.502 1.00 26.82 35 ALA B C 1
ATOM 1455 O O . ALA B 1 55 ? 29.302 54.064 110.837 1.00 25.29 35 ALA B O 1
ATOM 1457 N N . TYR B 1 56 ? 29.930 52.030 110.089 1.00 25.85 36 TYR B N 1
ATOM 1458 C CA . TYR B 1 56 ? 28.567 51.552 110.041 1.00 25.98 36 TYR B CA 1
ATOM 1459 C C . TYR B 1 56 ? 28.469 50.076 110.394 1.00 26.30 36 TYR B C 1
ATOM 1460 O O . TYR B 1 56 ? 29.450 49.321 110.322 1.00 25.54 36 TYR B O 1
ATOM 1469 N N . LYS B 1 57 ? 27.270 49.682 110.799 1.00 25.57 37 LYS B N 1
ATOM 1470 C CA . LYS B 1 57 ? 26.997 48.310 111.167 1.00 25.52 37 LYS B CA 1
ATOM 1471 C C . LYS B 1 57 ? 25.764 47.914 110.384 1.00 26.27 37 LYS B C 1
ATOM 1472 O O . LYS B 1 57 ? 24.720 48.553 110.513 1.00 28.81 37 LYS B O 1
ATOM 1478 N N . ASN B 1 58 ? 25.894 46.883 109.556 1.00 25.85 38 ASN B N 1
ATOM 1479 C CA . ASN B 1 58 ? 24.780 46.402 108.753 1.00 25.54 38 ASN B CA 1
ATOM 1480 C C . ASN B 1 58 ? 23.825 45.618 109.623 1.00 25.33 38 ASN B C 1
ATOM 1481 O O . ASN B 1 58 ? 24.238 44.664 110.286 1.00 27.95 38 ASN B O 1
ATOM 1486 N N . VAL B 1 59 ? 22.556 46.021 109.626 1.00 23.77 39 VAL B N 1
ATOM 1487 C CA . VAL B 1 59 ? 21.543 45.326 110.400 1.00 22.90 39 VAL B CA 1
ATOM 1488 C C . VAL B 1 59 ? 20.808 44.342 109.497 1.00 23.34 39 VAL B C 1
ATOM 1489 O O . VAL B 1 59 ? 20.083 44.734 108.586 1.00 22.24 39 VAL B O 1
ATOM 1493 N N . SER B 1 60 ? 21.015 43.056 109.753 1.00 24.41 40 SER B N 1
ATOM 1494 C CA . SER B 1 60 ? 20.392 41.998 108.975 1.00 24.91 40 SER B CA 1
ATOM 1495 C C . SER B 1 60 ? 19.501 41.156 109.872 1.00 24.69 40 SER B C 1
ATOM 1496 O O . SER B 1 60 ? 19.816 40.954 111.042 1.00 28.15 40 SER B O 1
ATOM 1499 N N . ILE B 1 61 ? 18.385 40.672 109.336 1.00 23.01 41 ILE B N 1
ATOM 1500 C CA . ILE B 1 61 ? 17.487 39.847 110.125 1.00 20.95 41 ILE B CA 1
ATOM 1501 C C . ILE B 1 61 ? 18.230 38.579 110.523 1.00 21.41 41 ILE B C 1
ATOM 1502 O O . ILE B 1 61 ? 17.877 37.927 111.499 1.00 24.08 41 ILE B O 1
ATOM 1507 N N . ASN B 1 62 ? 19.280 38.246 109.779 1.00 22.01 42 ASN B N 1
ATOM 1508 C CA . ASN B 1 62 ? 20.061 37.037 110.054 1.00 21.24 42 ASN B CA 1
ATOM 1509 C C . ASN B 1 62 ? 21.079 37.193 111.185 1.00 21.23 42 ASN B C 1
ATOM 1510 O O . ASN B 1 62 ? 22.225 36.758 111.062 1.00 21.00 42 ASN B O 1
ATOM 1515 N N . GLU B 1 63 ? 20.663 37.815 112.285 1.00 22.19 43 GLU B N 1
ATOM 1516 C CA . GLU B 1 63 ? 21.543 38.007 113.437 1.00 21.20 43 GLU B CA 1
ATOM 1517 C C . GLU B 1 63 ? 20.918 37.350 114.670 1.00 21.50 43 GLU B C 1
ATOM 1518 O O . GLU B 1 63 ? 19.706 37.406 114.883 1.00 21.42 43 GLU B O 1
ATOM 1524 N N . PRO B 1 64 ? 21.749 36.730 115.516 1.00 21.67 44 PRO B N 1
ATOM 1525 C CA . PRO B 1 64 ? 21.295 36.043 116.727 1.00 19.82 44 PRO B CA 1
ATOM 1526 C C . PRO B 1 64 ? 20.366 36.747 117.724 1.00 20.87 44 PRO B C 1
ATOM 1527 O O . PRO B 1 64 ? 19.626 36.073 118.450 1.00 21.64 44 PRO B O 1
ATOM 1531 N N . PHE B 1 65 ? 20.364 38.075 117.774 1.00 21.20 45 PHE B N 1
ATOM 1532 C CA . PHE B 1 65 ? 19.512 38.737 118.757 1.00 21.67 45 PHE B CA 1
ATOM 1533 C C . PHE B 1 65 ? 18.072 38.969 118.343 1.00 23.27 45 PHE B C 1
ATOM 1534 O O . PHE B 1 65 ? 17.185 39.056 119.197 1.00 24.90 45 PHE B O 1
ATOM 1542 N N . PHE B 1 66 ? 17.814 39.045 117.043 1.00 24.12 46 PHE B N 1
ATOM 1543 C CA . PHE B 1 66 ? 16.458 39.307 116.586 1.00 22.97 46 PHE B CA 1
ATOM 1544 C C . PHE B 1 66 ? 15.401 38.325 117.069 1.00 23.46 46 PHE B C 1
ATOM 1545 O O . PHE B 1 66 ? 14.321 38.744 117.482 1.00 25.31 46 PHE B O 1
ATOM 1553 N N . ASN B 1 67 ? 15.690 37.031 117.038 1.00 22.92 47 ASN B N 1
ATOM 1554 C CA . ASN B 1 67 ? 14.705 36.057 117.507 1.00 23.22 47 ASN B CA 1
ATOM 1555 C C . ASN B 1 67 ? 14.211 36.387 118.911 1.00 22.75 47 ASN B C 1
ATOM 1556 O O . ASN B 1 67 ? 13.066 36.099 119.254 1.00 23.17 47 ASN B O 1
ATOM 1561 N N . GLY B 1 68 ? 15.064 36.998 119.723 1.00 21.82 48 GLY B N 1
ATOM 1562 C CA . GLY B 1 68 ? 14.647 37.297 121.078 1.00 22.25 48 GLY B CA 1
ATOM 1563 C C . GLY B 1 68 ? 14.230 38.725 121.346 1.00 22.62 48 GLY B C 1
ATOM 1564 O O . GLY B 1 68 ? 13.725 39.025 122.431 1.00 21.90 48 GLY B O 1
ATOM 1565 N N . HIS B 1 69 ? 14.394 39.597 120.355 1.00 22.77 49 HIS B N 1
ATOM 1566 C CA . HIS B 1 69 ? 14.067 41.008 120.530 1.00 22.61 49 HIS B CA 1
ATOM 1567 C C . HIS B 1 69 ? 13.493 41.644 119.264 1.00 23.74 49 HIS B C 1
ATOM 1568 O O . HIS B 1 69 ? 14.190 42.430 118.617 1.00 23.33 49 HIS B O 1
ATOM 1575 N N . PHE B 1 70 ? 12.243 41.337 118.899 1.00 24.52 50 PHE B N 1
ATOM 1576 C CA . PHE B 1 70 ? 11.359 40.421 119.629 1.00 24.29 50 PHE B CA 1
ATOM 1577 C C . PHE B 1 70 ? 10.717 39.441 118.655 1.00 23.46 50 PHE B C 1
ATOM 1578 O O . PHE B 1 70 ? 10.710 39.668 117.446 1.00 25.71 50 PHE B O 1
ATOM 1586 N N . PRO B 1 71 ? 10.162 38.338 119.168 1.00 24.03 51 PRO B N 1
ATOM 1587 C CA . PRO B 1 71 ? 9.524 37.384 118.250 1.00 25.36 51 PRO B CA 1
ATOM 1588 C C . PRO B 1 71 ? 8.457 38.140 117.441 1.00 27.84 51 PRO B C 1
ATOM 1589 O O . PRO B 1 71 ? 7.609 38.833 118.020 1.00 26.44 51 PRO B O 1
ATOM 1593 N N . GLU B 1 72 ? 8.528 38.025 116.113 1.00 30.28 52 GLU B N 1
ATOM 1594 C CA . GLU B 1 72 ? 7.584 38.668 115.184 1.00 32.58 52 GLU B CA 1
ATOM 1595 C C . GLU B 1 72 ? 7.611 40.198 115.124 1.00 32.46 52 GLU B C 1
ATOM 1596 O O . GLU B 1 72 ? 6.768 40.820 114.470 1.00 32.67 52 GLU B O 1
ATOM 1602 N N . HIS B 1 73 ? 8.580 40.803 115.798 1.00 31.42 53 HIS B N 1
ATOM 1603 C CA . HIS B 1 73 ? 8.719 42.251 115.797 1.00 31.98 53 HIS B CA 1
ATOM 1604 C C . HIS B 1 73 ? 10.194 42.520 116.019 1.00 30.78 53 HIS B C 1
ATOM 1605 O O . HIS B 1 73 ? 10.626 42.855 117.125 1.00 30.89 53 HIS B O 1
ATOM 1612 N N . PRO B 1 74 ? 10.995 42.348 114.961 1.00 29.78 54 PRO B N 1
ATOM 1613 C CA . PRO B 1 74 ? 12.443 42.557 114.997 1.00 29.11 54 PRO B CA 1
ATOM 1614 C C . PRO B 1 74 ? 12.878 44.012 115.137 1.00 30.13 54 PRO B C 1
ATOM 1615 O O . PRO B 1 74 ? 12.680 44.827 114.240 1.00 29.72 54 PRO B O 1
ATOM 1619 N N . ILE B 1 75 ? 13.478 44.321 116.284 1.00 31.34 55 ILE B N 1
ATOM 1620 C CA . ILE B 1 75 ? 13.969 45.661 116.587 1.00 30.17 55 ILE B CA 1
ATOM 1621 C C . ILE B 1 75 ? 15.359 45.520 117.201 1.00 30.07 55 ILE B C 1
ATOM 1622 O O . ILE B 1 75 ? 15.533 44.791 118.182 1.00 31.57 55 ILE B O 1
ATOM 1635 N N . PRO B 1 77 ? 18.201 45.988 119.541 1.00 24.36 57 PRO B N 1
ATOM 1636 C CA . PRO B 1 77 ? 18.303 46.476 120.920 1.00 23.55 57 PRO B CA 1
ATOM 1637 C C . PRO B 1 77 ? 19.062 47.792 121.038 1.00 25.24 57 PRO B C 1
ATOM 1638 O O . PRO B 1 77 ? 20.235 47.885 120.667 1.00 26.14 57 PRO B O 1
ATOM 1642 N N . GLY B 1 78 ? 18.394 48.810 121.568 1.00 25.75 58 GLY B N 1
ATOM 1643 C CA . GLY B 1 78 ? 19.046 50.092 121.744 1.00 24.56 58 GLY B CA 1
ATOM 1644 C C . GLY B 1 78 ? 20.401 49.972 122.426 1.00 25.78 58 GLY B C 1
ATOM 1645 O O . GLY B 1 78 ? 21.339 50.695 122.046 1.00 27.37 58 GLY B O 1
ATOM 1646 N N . VAL B 1 79 ? 20.526 49.080 123.419 1.00 22.42 59 VAL B N 1
ATOM 1647 C CA . VAL B 1 79 ? 21.808 48.919 124.107 1.00 20.94 59 VAL B CA 1
ATOM 1648 C C . VAL B 1 79 ? 22.886 48.433 123.153 1.00 21.09 59 VAL B C 1
ATOM 1649 O O . VAL B 1 79 ? 24.066 48.752 123.322 1.00 20.99 59 VAL B O 1
ATOM 1653 N N . LEU B 1 80 ? 22.504 47.654 122.150 1.00 21.23 60 LEU B N 1
ATOM 1654 C CA . LEU B 1 80 ? 23.514 47.207 121.208 1.00 21.53 60 LEU B CA 1
ATOM 1655 C C . LEU B 1 80 ? 23.998 48.409 120.404 1.00 22.08 60 LEU B C 1
ATOM 1656 O O . LEU B 1 80 ? 25.170 48.493 120.034 1.00 23.31 60 LEU B O 1
ATOM 1661 N N . ILE B 1 81 ? 23.106 49.355 120.140 1.00 22.89 61 ILE B N 1
ATOM 1662 C CA . ILE B 1 81 ? 23.519 50.539 119.401 1.00 22.91 61 ILE B CA 1
ATOM 1663 C C . ILE B 1 81 ? 24.596 51.252 120.215 1.00 23.15 61 ILE B C 1
ATOM 1664 O O . ILE B 1 81 ? 25.577 51.736 119.657 1.00 24.05 61 ILE B O 1
ATOM 1669 N N . ILE B 1 82 ? 24.403 51.322 121.532 1.00 23.66 62 ILE B N 1
ATOM 1670 C CA . ILE B 1 82 ? 25.377 51.959 122.416 1.00 22.69 62 ILE B CA 1
ATOM 1671 C C . ILE B 1 82 ? 26.704 51.241 122.253 1.00 22.71 62 ILE B C 1
ATOM 1672 O O . ILE B 1 82 ? 27.739 51.865 122.020 1.00 21.69 62 ILE B O 1
ATOM 1677 N N . GLU B 1 83 ? 26.663 49.920 122.389 1.00 24.64 63 GLU B N 1
ATOM 1678 C CA . GLU B 1 83 ? 27.853 49.086 122.240 1.00 26.65 63 GLU B CA 1
ATOM 1679 C C . GLU B 1 83 ? 28.536 49.389 120.903 1.00 26.47 63 GLU B C 1
ATOM 1680 O O . GLU B 1 83 ? 29.755 49.583 120.846 1.00 28.09 63 GLU B O 1
ATOM 1686 N N . ALA B 1 84 ? 27.758 49.433 119.829 1.00 24.39 64 ALA B N 1
ATOM 1687 C CA . ALA B 1 84 ? 28.334 49.708 118.521 1.00 24.86 64 ALA B CA 1
ATOM 1688 C C . ALA B 1 84 ? 29.059 51.052 118.509 1.00 25.78 64 ALA B C 1
ATOM 1689 O O . ALA B 1 84 ? 30.118 51.192 117.898 1.00 26.03 64 ALA B O 1
ATOM 1699 N N . ALA B 1 86 ? 30.396 52.640 121.176 1.00 25.63 66 ALA B N 1
ATOM 1700 C CA . ALA B 1 86 ? 31.596 52.548 122.008 1.00 23.92 66 ALA B CA 1
ATOM 1701 C C . ALA B 1 86 ? 32.725 51.854 121.244 1.00 22.93 66 ALA B C 1
ATOM 1702 O O . ALA B 1 86 ? 33.883 52.248 121.333 1.00 23.56 66 ALA B O 1
ATOM 1704 N N . GLN B 1 87 ? 32.385 50.819 120.488 1.00 22.53 67 GLN B N 1
ATOM 1705 C CA . GLN B 1 87 ? 33.382 50.094 119.724 1.00 22.12 67 GLN B CA 1
ATOM 1706 C C . GLN B 1 87 ? 34.011 50.983 118.660 1.00 24.36 67 GLN B C 1
ATOM 1707 O O . GLN B 1 87 ? 35.214 50.910 118.404 1.00 26.44 67 GLN B O 1
ATOM 1713 N N . ALA B 1 88 ? 33.210 51.831 118.032 1.00 25.11 68 ALA B N 1
ATOM 1714 C CA . ALA B 1 88 ? 33.750 52.708 117.001 1.00 25.23 68 ALA B CA 1
ATOM 1715 C C . ALA B 1 88 ? 34.668 53.745 117.649 1.00 25.15 68 ALA B C 1
ATOM 1716 O O . ALA B 1 88 ? 35.703 54.118 117.091 1.00 25.31 68 ALA B O 1
ATOM 1718 N N . ALA B 1 89 ? 34.274 54.207 118.830 1.00 25.23 69 ALA B N 1
ATOM 1719 C CA . ALA B 1 89 ? 35.047 55.191 119.577 1.00 23.81 69 ALA B CA 1
ATOM 1720 C C . ALA B 1 89 ? 36.421 54.610 119.871 1.00 24.90 69 ALA B C 1
ATOM 1721 O O . ALA B 1 89 ? 37.443 55.286 119.720 1.00 25.85 69 ALA B O 1
ATOM 1723 N N . GLY B 1 90 ? 36.441 53.348 120.292 1.00 25.07 70 GLY B N 1
ATOM 1724 C CA . GLY B 1 90 ? 37.700 52.691 120.592 1.00 22.94 70 GLY B CA 1
ATOM 1725 C C . GLY B 1 90 ? 38.643 52.768 119.409 1.00 22.69 70 GLY B C 1
ATOM 1726 O O . GLY B 1 90 ? 39.793 53.181 119.549 1.00 23.04 70 GLY B O 1
ATOM 1727 N N . ILE B 1 91 ? 38.165 52.368 118.234 1.00 23.16 71 ILE B N 1
ATOM 1728 C CA . ILE B 1 91 ? 39.002 52.418 117.042 1.00 23.01 71 ILE B CA 1
ATOM 1729 C C . ILE B 1 91 ? 39.536 53.836 116.880 1.00 23.45 71 ILE B C 1
ATOM 1730 O O . ILE B 1 91 ? 40.715 54.029 116.597 1.00 22.92 71 ILE B O 1
ATOM 1735 N N . LEU B 1 92 ? 38.668 54.828 117.067 1.00 24.61 72 LEU B N 1
ATOM 1736 C CA . LEU B 1 92 ? 39.081 56.230 116.955 1.00 25.49 72 LEU B CA 1
ATOM 1737 C C . LEU B 1 92 ? 40.206 56.516 117.937 1.00 26.26 72 LEU B C 1
ATOM 1738 O O . LEU B 1 92 ? 41.226 57.104 117.578 1.00 27.87 72 LEU B O 1
ATOM 1743 N N . GLY B 1 93 ? 40.018 56.095 119.180 1.00 26.18 73 GLY B N 1
ATOM 1744 C CA . GLY B 1 93 ? 41.041 56.314 120.183 1.00 26.79 73 GLY B CA 1
ATOM 1745 C C . GLY B 1 93 ? 42.408 55.820 119.750 1.00 28.09 73 GLY B C 1
ATOM 1746 O O . GLY B 1 93 ? 43.400 56.543 119.857 1.00 30.23 73 GLY B O 1
ATOM 1747 N N . PHE B 1 94 ? 42.479 54.587 119.260 1.00 28.14 74 PHE B N 1
ATOM 1748 C CA . PHE B 1 94 ? 43.762 54.041 118.833 1.00 27.46 74 PHE B CA 1
ATOM 1749 C C . PHE B 1 94 ? 44.342 54.777 117.628 1.00 27.67 74 PHE B C 1
ATOM 1750 O O . PHE B 1 94 ? 45.518 55.134 117.619 1.00 27.66 74 PHE B O 1
ATOM 1758 N N . LYS B 1 95 ? 43.523 55.005 116.609 1.00 28.65 75 LYS B N 1
ATOM 1759 C CA . LYS B 1 95 ? 44.002 55.679 115.407 1.00 29.81 75 LYS B CA 1
ATOM 1760 C C . LYS B 1 95 ? 44.585 57.050 115.710 1.00 30.52 75 LYS B C 1
ATOM 1761 O O . LYS B 1 95 ? 45.605 57.438 115.142 1.00 28.62 75 LYS B O 1
ATOM 1775 N N . LEU B 1 97 ? 46.243 58.131 118.212 1.00 32.75 77 LEU B N 1
ATOM 1776 C CA . LEU B 1 97 ? 47.591 58.092 118.758 1.00 31.78 77 LEU B CA 1
ATOM 1777 C C . LEU B 1 97 ? 48.498 57.096 118.061 1.00 33.52 77 LEU B C 1
ATOM 1778 O O . LEU B 1 97 ? 49.496 56.655 118.631 1.00 34.26 77 LEU B O 1
ATOM 1783 N N . ASP B 1 98 ? 48.156 56.732 116.832 1.00 35.59 78 ASP B N 1
ATOM 1784 C CA . ASP B 1 98 ? 48.974 55.790 116.085 1.00 36.66 78 ASP B CA 1
ATOM 1785 C C . ASP B 1 98 ? 49.306 54.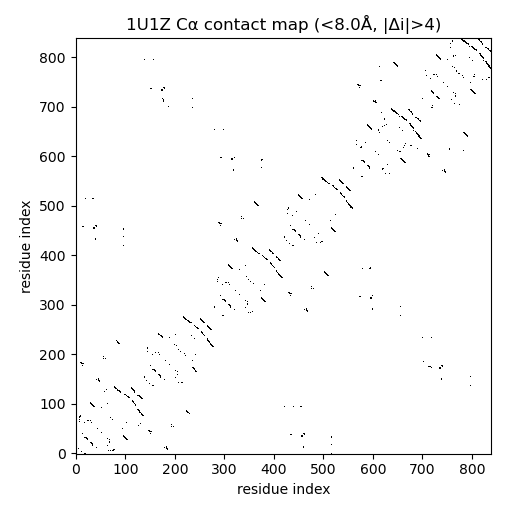523 116.855 1.00 36.49 78 ASP B C 1
ATOM 1786 O O . ASP B 1 98 ? 50.412 53.999 116.735 1.00 35.94 78 ASP B O 1
ATOM 1791 N N . VAL B 1 99 ? 48.357 54.030 117.642 1.00 37.48 79 VAL B N 1
ATOM 1792 C CA . VAL B 1 99 ? 48.584 52.831 118.435 1.00 38.64 79 VAL B CA 1
ATOM 1793 C C . VAL B 1 99 ? 48.513 51.593 117.565 1.00 41.58 79 VAL B C 1
ATOM 1794 O O . VAL B 1 99 ? 47.495 51.325 116.931 1.00 40.97 79 VAL B O 1
ATOM 1798 N N . LYS B 1 100 ? 49.607 50.841 117.530 1.00 46.71 80 LYS B N 1
ATOM 1799 C CA . LYS B 1 100 ? 49.654 49.637 116.716 1.00 51.12 80 LYS B CA 1
ATOM 1800 C C . LYS B 1 100 ? 48.661 48.632 117.267 1.00 52.73 80 LYS B C 1
ATOM 1801 O O . LYS B 1 100 ? 48.514 48.502 118.484 1.00 51.48 80 LYS B O 1
ATOM 1807 N N . PRO B 1 101 ? 47.962 47.918 116.364 1.00 55.11 81 PRO B N 1
ATOM 1808 C CA . PRO B 1 101 ? 46.940 46.887 116.580 1.00 56.58 81 PRO B CA 1
ATOM 1809 C C . PRO B 1 101 ? 46.996 46.125 117.906 1.00 57.98 81 PRO B C 1
ATOM 1810 O O . PRO B 1 101 ? 47.425 46.668 118.925 1.00 58.72 81 PRO B O 1
ATOM 1814 N N . ALA B 1 102 ? 46.542 44.872 117.882 1.00 58.72 82 ALA B N 1
ATOM 1815 C CA . ALA B 1 102 ? 46.513 44.025 119.073 1.00 58.43 82 ALA B CA 1
ATOM 1816 C C . ALA B 1 102 ? 47.562 44.487 120.076 1.00 58.32 82 ALA B C 1
ATOM 1817 O O . ALA B 1 102 ? 48.733 44.105 120.003 1.00 59.03 82 ALA B O 1
ATOM 1819 N N . ASP B 1 103 ? 47.120 45.337 120.997 1.00 57.27 83 ASP B N 1
ATOM 1820 C CA . ASP B 1 103 ? 47.969 45.907 122.038 1.00 55.36 83 ASP B CA 1
ATOM 1821 C C . ASP B 1 103 ? 47.573 45.191 123.329 1.00 53.55 83 ASP B C 1
ATOM 1822 O O . ASP B 1 103 ? 48.310 45.212 124.318 1.00 54.50 83 ASP B O 1
ATOM 1827 N N . GLY B 1 104 ? 46.402 44.551 123.299 1.00 49.89 84 GLY B N 1
ATOM 1828 C CA . GLY B 1 104 ? 45.887 43.863 124.472 1.00 44.56 84 GLY B CA 1
ATOM 1829 C C . GLY B 1 104 ? 45.143 44.899 125.293 1.00 41.43 84 GLY B C 1
ATOM 1830 O O . GLY B 1 104 ? 44.823 44.701 126.467 1.00 40.61 84 GLY B O 1
ATOM 1831 N N . THR B 1 105 ? 44.851 46.018 124.639 1.00 38.15 85 THR B N 1
ATOM 1832 C CA . THR B 1 105 ? 44.178 47.144 125.267 1.00 33.95 85 THR B CA 1
ATOM 1833 C C . THR B 1 105 ? 42.704 47.241 124.903 1.00 31.08 85 THR B C 1
ATOM 1834 O O . THR B 1 105 ? 42.310 47.003 123.763 1.00 29.71 85 THR B O 1
ATOM 1838 N N . LEU B 1 106 ? 41.888 47.606 125.879 1.00 29.13 86 LEU B N 1
ATOM 1839 C CA . LEU B 1 106 ? 40.463 47.735 125.644 1.00 28.87 86 LEU B CA 1
ATOM 1840 C C . LEU B 1 106 ? 39.916 49.054 126.169 1.00 29.53 86 LEU B C 1
ATOM 1841 O O . LEU B 1 106 ? 40.224 49.447 127.293 1.00 30.52 86 LEU B O 1
ATOM 1846 N N . TYR B 1 107 ? 39.113 49.744 125.360 1.00 29.15 87 TYR B N 1
ATOM 1847 C CA . TYR B 1 107 ? 38.489 50.978 125.827 1.00 27.71 87 TYR B CA 1
ATOM 1848 C C . TYR B 1 107 ? 37.233 50.522 126.557 1.00 27.93 87 TYR B C 1
ATOM 1849 O O . TYR B 1 107 ? 36.153 50.444 125.976 1.00 27.87 87 TYR B O 1
ATOM 1858 N N . TYR B 1 108 ? 37.395 50.208 127.835 1.00 28.31 88 TYR B N 1
ATOM 1859 C CA . TYR B 1 108 ? 36.312 49.724 128.677 1.00 28.34 88 TYR B CA 1
ATOM 1860 C C . TYR B 1 108 ? 35.205 50.784 128.866 1.00 26.84 88 TYR B C 1
ATOM 1861 O O . TYR B 1 108 ? 35.468 51.897 129.318 1.00 28.28 88 TYR B O 1
ATOM 1870 N N . PHE B 1 109 ? 33.973 50.439 128.484 1.00 24.98 89 PHE B N 1
ATOM 1871 C CA . PHE B 1 109 ? 32.812 51.335 128.597 1.00 21.81 89 PHE B CA 1
ATOM 1872 C C . PHE B 1 109 ? 32.444 51.510 130.062 1.00 23.39 89 PHE B C 1
ATOM 1873 O O . PHE B 1 109 ? 31.878 50.608 130.675 1.00 22.52 89 PHE B O 1
ATOM 1881 N N . VAL B 1 110 ? 32.734 52.683 130.618 1.00 24.48 90 VAL B N 1
ATOM 1882 C CA . VAL B 1 110 ? 32.482 52.906 132.038 1.00 25.43 90 VAL B CA 1
ATOM 1883 C C . VAL B 1 110 ? 31.377 53.871 132.437 1.00 26.06 90 VAL B C 1
ATOM 1884 O O . VAL B 1 110 ? 31.111 54.051 133.630 1.00 27.61 90 VAL B O 1
ATOM 1888 N N . GLY B 1 111 ? 30.723 54.491 131.468 1.00 25.49 91 GLY B N 1
ATOM 1889 C CA . GLY B 1 111 ? 29.651 55.398 131.829 1.00 25.30 91 GLY B CA 1
ATOM 1890 C C . GLY B 1 111 ? 29.146 56.212 130.665 1.00 25.65 91 GLY B C 1
ATOM 1891 O O . GLY B 1 111 ? 29.716 56.179 129.577 1.00 25.36 91 GLY B O 1
ATOM 1892 N N . SER B 1 112 ? 28.061 56.938 130.890 1.00 28.09 92 SER B N 1
ATOM 1893 C CA . SER B 1 112 ? 27.504 57.776 129.846 1.00 32.14 92 SER B CA 1
ATOM 1894 C C . SER B 1 112 ? 26.596 58.860 130.387 1.00 35.15 92 SER B C 1
ATOM 1895 O O . SER B 1 112 ? 26.123 58.792 131.525 1.00 35.84 92 SER B O 1
ATOM 1898 N N . ASP B 1 113 ? 26.362 59.864 129.550 1.00 38.51 93 ASP B N 1
ATOM 1899 C CA . ASP B 1 113 ? 25.488 60.984 129.884 1.00 40.39 93 ASP B CA 1
ATOM 1900 C C . ASP B 1 113 ? 24.608 61.274 128.680 1.00 41.51 93 ASP B C 1
ATOM 1901 O O . ASP B 1 113 ? 24.966 60.948 127.541 1.00 42.53 93 ASP B O 1
ATOM 1906 N N . LYS B 1 114 ? 23.455 61.883 128.927 1.00 42.19 94 LYS B N 1
ATOM 1907 C CA . LYS B 1 114 ? 22.559 62.266 127.839 1.00 43.77 94 LYS B CA 1
ATOM 1908 C C . LYS B 1 114 ? 22.341 61.171 126.785 1.00 42.75 94 LYS B C 1
ATOM 1909 O O . LYS B 1 114 ? 22.417 61.443 125.581 1.00 43.66 94 LYS B O 1
ATOM 1915 N N . LEU B 1 115 ? 22.088 59.943 127.229 1.00 39.70 95 LEU B N 1
ATOM 1916 C CA . LEU B 1 115 ? 21.828 58.846 126.310 1.00 36.20 95 LEU B CA 1
ATOM 1917 C C . LEU B 1 115 ? 20.386 58.975 125.830 1.00 35.47 95 LEU B C 1
ATOM 1918 O O . LEU B 1 115 ? 19.472 58.981 126.650 1.00 34.25 95 LEU B O 1
ATOM 1923 N N . ARG B 1 116 ? 20.183 59.074 124.514 1.00 34.70 96 ARG B N 1
ATOM 1924 C CA . ARG B 1 116 ? 18.835 59.210 123.935 1.00 33.93 96 ARG B CA 1
ATOM 1925 C C . ARG B 1 116 ? 18.655 58.448 122.624 1.00 33.54 96 ARG B C 1
ATOM 1926 O O . ARG B 1 116 ? 19.544 58.438 121.770 1.00 34.21 96 ARG B O 1
ATOM 1934 N N . PHE B 1 117 ? 17.498 57.812 122.470 1.00 33.72 97 PHE B N 1
ATOM 1935 C CA . PHE B 1 117 ? 17.172 57.069 121.255 1.00 33.78 97 PHE B CA 1
ATOM 1936 C C . PHE B 1 117 ? 15.982 57.774 120.619 1.00 35.70 97 PHE B C 1
ATOM 1937 O O . PHE B 1 117 ? 14.991 58.049 121.301 1.00 35.36 97 PHE B O 1
ATOM 1945 N N . ARG B 1 118 ? 16.064 58.063 119.322 1.00 37.65 98 ARG B N 1
ATOM 1946 C CA . ARG B 1 118 ? 14.975 58.775 118.668 1.00 39.84 98 ARG B CA 1
ATOM 1947 C C . ARG B 1 118 ? 14.090 57.949 117.746 1.00 40.42 98 ARG B C 1
ATOM 1948 O O . ARG B 1 118 ? 13.052 58.428 117.291 1.00 44.15 98 ARG B O 1
ATOM 1956 N N . GLN B 1 119 ? 14.485 56.713 117.470 1.00 38.98 99 GLN B N 1
ATOM 1957 C CA . GLN B 1 119 ? 13.679 55.826 116.637 1.00 37.93 99 GLN B CA 1
ATOM 1958 C C . GLN B 1 119 ? 14.386 54.488 116.452 1.00 35.83 99 GLN B C 1
ATOM 1959 O O . GLN B 1 119 ? 15.610 54.430 116.350 1.00 37.44 99 GLN B O 1
ATOM 1965 N N . PRO B 1 120 ? 13.619 53.392 116.412 1.00 32.86 100 PRO B N 1
ATOM 1966 C CA . PRO B 1 120 ? 14.169 52.047 116.254 1.00 30.32 100 PRO B CA 1
ATOM 1967 C C . PRO B 1 120 ? 14.906 51.756 114.960 1.00 29.42 100 PRO B C 1
ATOM 1968 O O . PRO B 1 120 ? 14.624 52.349 113.917 1.00 28.57 100 PRO B O 1
ATOM 1972 N N . VAL B 1 121 ? 15.871 50.841 115.054 1.00 27.47 101 VAL B N 1
ATOM 1973 C CA . VAL B 1 121 ? 16.673 50.428 113.913 1.00 25.92 101 VAL B CA 1
ATOM 1974 C C . VAL B 1 121 ? 16.096 49.077 113.543 1.00 26.21 101 VAL B C 1
ATOM 1975 O O . VAL B 1 121 ? 15.830 48.259 114.423 1.00 28.06 101 VAL B O 1
ATOM 1979 N N . LEU B 1 122 ? 15.899 48.830 112.254 1.00 23.37 102 LEU B N 1
ATOM 1980 C CA . LEU B 1 122 ? 15.268 47.586 111.848 1.00 22.36 102 LEU B CA 1
ATOM 1981 C C . LEU B 1 122 ? 16.078 46.779 110.846 1.00 21.77 102 LEU B C 1
ATOM 1982 O O . LEU B 1 122 ? 17.029 47.284 110.237 1.00 22.02 102 LEU B O 1
ATOM 1987 N N . PRO B 1 123 ? 15.711 45.505 110.654 1.00 19.59 103 PRO B N 1
ATOM 1988 C CA . PRO B 1 123 ? 16.478 44.725 109.687 1.00 21.67 103 PRO B CA 1
ATOM 1989 C C . PRO B 1 123 ? 16.503 45.494 108.360 1.00 22.93 103 PRO B C 1
ATOM 1990 O O . PRO B 1 123 ? 15.518 46.137 107.993 1.00 24.85 103 PRO B O 1
ATOM 1994 N N . GLY B 1 124 ? 17.631 45.451 107.660 1.00 23.85 104 GLY B N 1
ATOM 1995 C CA . GLY B 1 124 ? 17.740 46.163 106.402 1.00 25.51 104 GLY B CA 1
ATOM 1996 C C . GLY B 1 124 ? 18.406 47.522 106.546 1.00 26.55 104 GLY B C 1
ATOM 1997 O O . GLY B 1 124 ? 18.940 48.057 105.579 1.00 28.71 104 GLY B O 1
ATOM 1998 N N . ASP B 1 125 ? 18.382 48.093 107.742 1.00 26.27 105 ASP B N 1
ATOM 1999 C CA . ASP B 1 125 ? 19.011 49.393 107.953 1.00 27.10 105 ASP B CA 1
ATOM 2000 C C . ASP B 1 125 ? 20.521 49.283 107.966 1.00 27.47 105 ASP B C 1
ATOM 2001 O O . ASP B 1 125 ? 21.069 48.218 108.234 1.00 28.95 105 ASP B O 1
ATOM 2006 N N . GLN B 1 126 ? 21.188 50.390 107.657 1.00 27.20 106 GLN B N 1
ATOM 2007 C CA . GLN B 1 126 ? 22.640 50.451 107.713 1.00 26.90 106 GLN B CA 1
ATOM 2008 C C . GLN B 1 126 ? 22.829 51.464 108.829 1.00 27.59 106 GLN B C 1
ATOM 2009 O O . GLN B 1 126 ? 22.643 52.666 108.610 1.00 28.66 106 GLN B O 1
ATOM 2015 N N . LEU B 1 127 ? 23.153 50.986 110.028 1.00 25.34 107 LEU B N 1
ATOM 2016 C CA . LEU B 1 127 ? 23.345 51.872 111.167 1.00 24.10 107 LEU B CA 1
ATOM 2017 C C . LEU B 1 127 ? 24.658 52.633 110.990 1.00 25.18 107 LEU B C 1
ATOM 2018 O O . LEU B 1 127 ? 25.728 52.027 110.869 1.00 25.98 107 LEU B O 1
ATOM 2023 N N . GLN B 1 128 ? 24.572 53.958 110.970 1.00 24.80 108 GLN B N 1
ATOM 2024 C CA . GLN B 1 128 ? 25.749 54.802 110.793 1.00 26.40 108 GLN B CA 1
ATOM 2025 C C . GLN B 1 128 ? 26.273 55.260 112.151 1.00 26.42 108 GLN B C 1
ATOM 2026 O O . GLN B 1 128 ? 25.540 55.848 112.951 1.00 26.84 108 GLN B O 1
ATOM 2032 N N . LEU B 1 129 ? 27.549 54.984 112.401 1.00 26.51 109 LEU B N 1
ATOM 2033 C CA . LEU B 1 129 ? 28.190 55.315 113.673 1.00 25.01 109 LEU B CA 1
ATOM 2034 C C . LEU B 1 129 ? 29.157 56.481 113.567 1.00 25.57 109 LEU B C 1
ATOM 2035 O O . LEU B 1 129 ? 30.072 56.474 112.750 1.00 25.94 109 LEU B O 1
ATOM 2040 N N . HIS B 1 130 ? 28.947 57.481 114.411 1.00 27.21 110 HIS B N 1
ATOM 2041 C CA . HIS B 1 130 ? 29.790 58.666 114.441 1.00 27.60 110 HIS B CA 1
ATOM 2042 C C . HIS B 1 130 ? 30.330 58.818 115.857 1.00 29.19 110 HIS B C 1
ATOM 2043 O O . HIS B 1 130 ? 29.583 58.675 116.839 1.00 29.69 110 HIS B O 1
ATOM 2050 N N . ALA B 1 131 ? 31.623 59.105 115.964 1.00 28.88 111 ALA B N 1
ATOM 2051 C CA . ALA B 1 131 ? 32.243 59.314 117.260 1.00 30.06 111 ALA B CA 1
ATOM 2052 C C . ALA B 1 131 ? 33.216 60.481 117.133 1.00 30.59 111 ALA B C 1
ATOM 2053 O O . ALA B 1 131 ? 34.032 60.528 116.211 1.00 30.08 111 ALA B O 1
ATOM 2055 N N . LYS B 1 132 ? 33.112 61.434 118.051 1.00 31.89 112 LYS B N 1
ATOM 2056 C CA . LYS B 1 132 ? 33.978 62.602 118.026 1.00 33.12 112 LYS B CA 1
ATOM 2057 C C . LYS B 1 132 ? 34.701 62.766 119.350 1.00 32.31 112 LYS B C 1
ATOM 2058 O O . LYS B 1 132 ? 34.078 62.895 120.400 1.00 33.25 112 LYS B O 1
ATOM 2064 N N . PHE B 1 133 ? 36.022 62.749 119.304 1.00 31.08 113 PHE B N 1
ATOM 2065 C CA . PHE B 1 133 ? 36.785 62.910 120.523 1.00 31.56 113 PHE B CA 1
ATOM 2066 C C . PHE B 1 133 ? 36.371 64.209 121.227 1.00 30.52 113 PHE B C 1
ATOM 2067 O O . PHE B 1 133 ? 36.217 65.242 120.578 1.00 31.89 113 PHE B O 1
ATOM 2075 N N . ILE B 1 134 ? 36.171 64.155 122.540 1.00 27.50 114 ILE B N 1
ATOM 2076 C CA . ILE B 1 134 ? 35.839 65.356 123.296 1.00 26.69 114 ILE B CA 1
ATOM 2077 C C . ILE B 1 134 ? 37.013 65.726 124.208 1.00 27.30 114 ILE B C 1
ATOM 2078 O O . ILE B 1 134 ? 37.521 66.834 124.136 1.00 27.93 114 ILE B O 1
ATOM 2083 N N . SER B 1 135 ? 37.443 64.799 125.064 1.00 27.88 115 SER B N 1
ATOM 2084 C CA . SER B 1 135 ? 38.565 65.058 125.965 1.00 28.15 115 SER B CA 1
ATOM 2085 C C . SER B 1 135 ? 39.088 63.798 126.648 1.00 28.06 115 SER B C 1
ATOM 2086 O O . SER B 1 135 ? 38.397 62.780 126.708 1.00 29.77 115 SER B O 1
ATOM 2089 N N . VAL B 1 136 ? 40.306 63.879 127.180 1.00 26.45 116 VAL B N 1
ATOM 2090 C CA . VAL B 1 136 ? 40.910 62.752 127.879 1.00 25.04 116 VAL B CA 1
ATOM 2091 C C . VAL B 1 136 ? 41.625 63.164 129.174 1.00 25.07 116 VAL B C 1
ATOM 2092 O O . VAL B 1 136 ? 42.482 64.047 129.168 1.00 24.34 116 VAL B O 1
ATOM 2096 N N . LYS B 1 137 ? 41.267 62.518 130.277 1.00 24.94 117 LYS B N 1
ATOM 2097 C CA . LYS B 1 137 ? 41.896 62.786 131.569 1.00 26.40 117 LYS B CA 1
ATOM 2098 C C . LYS B 1 137 ? 42.665 61.510 131.938 1.00 26.95 117 LYS B C 1
ATOM 2099 O O . LYS B 1 137 ? 42.146 60.608 132.611 1.00 28.15 117 LYS B O 1
ATOM 2105 N N . ARG B 1 138 ? 43.905 61.446 131.474 1.00 26.66 118 ARG B N 1
ATOM 2106 C CA . ARG B 1 138 ? 44.771 60.299 131.689 1.00 27.75 118 ARG B CA 1
ATOM 2107 C C . ARG B 1 138 ? 44.238 59.076 130.960 1.00 28.78 118 ARG B C 1
ATOM 2108 O O . ARG B 1 138 ? 44.435 58.957 129.745 1.00 29.38 118 ARG B O 1
ATOM 2116 N N . SER B 1 139 ? 43.558 58.176 131.673 1.00 28.27 119 SER B N 1
ATOM 2117 C CA . SER B 1 139 ? 43.039 56.968 131.032 1.00 27.96 119 SER B CA 1
ATOM 2118 C C . SER B 1 139 ? 41.553 57.019 130.731 1.00 28.00 119 SER B C 1
ATOM 2119 O O . SER B 1 139 ? 41.041 56.177 129.999 1.00 28.88 119 SER B O 1
ATOM 2122 N N . ILE B 1 140 ? 40.865 58.009 131.290 1.00 27.39 120 ILE B N 1
ATOM 2123 C CA . ILE B 1 140 ? 39.430 58.165 131.085 1.00 25.86 120 ILE B CA 1
ATOM 2124 C C . ILE B 1 140 ? 39.120 59.049 129.882 1.00 25.89 120 ILE B C 1
ATOM 2125 O O . ILE B 1 140 ? 39.380 60.250 129.897 1.00 27.38 120 ILE B O 1
ATOM 2130 N N . TRP B 1 141 ? 38.549 58.452 128.845 1.00 26.24 121 TRP B N 1
ATOM 2131 C CA . TRP B 1 141 ? 38.210 59.181 127.631 1.00 24.83 121 TRP B CA 1
ATOM 2132 C C . TRP B 1 141 ? 36.728 59.509 127.580 1.00 26.29 121 TRP B C 1
ATOM 2133 O O . TRP B 1 141 ? 35.908 58.814 128.188 1.00 27.67 121 TRP B O 1
ATOM 2144 N N . LYS B 1 142 ? 36.389 60.575 126.858 1.00 26.78 122 LYS B N 1
ATOM 2145 C CA . LYS B 1 142 ? 34.999 60.984 126.683 1.00 26.75 122 LYS B CA 1
ATOM 2146 C C . LYS B 1 142 ? 34.806 61.239 125.202 1.00 27.24 122 LYS B C 1
ATOM 2147 O O . LYS B 1 142 ? 35.609 61.939 124.589 1.00 26.03 122 LYS B O 1
ATOM 2153 N N . PHE B 1 143 ? 33.761 60.650 124.629 1.00 27.75 123 PHE B N 1
ATOM 2154 C CA . PHE B 1 143 ? 33.469 60.811 123.208 1.00 29.47 123 PHE B CA 1
ATOM 2155 C C . PHE B 1 143 ? 32.050 61.314 123.012 1.00 30.88 123 PHE B C 1
ATOM 2156 O O . PHE B 1 143 ? 31.158 61.030 123.812 1.00 31.24 123 PHE B O 1
ATOM 2164 N N . ASP B 1 144 ? 31.844 62.060 121.935 1.00 32.94 124 ASP B N 1
ATOM 2165 C CA . ASP B 1 144 ? 30.525 62.572 121.595 1.00 33.91 124 ASP B CA 1
ATOM 2166 C C . ASP B 1 144 ? 30.106 61.614 120.485 1.00 32.75 124 ASP B C 1
ATOM 2167 O O . ASP B 1 144 ? 30.705 61.602 119.413 1.00 32.06 124 ASP B O 1
ATOM 2172 N N . CYS B 1 145 ? 29.092 60.796 120.756 1.00 32.93 125 CYS B N 1
ATOM 2173 C CA . CYS B 1 145 ? 28.649 59.787 119.797 1.00 32.51 125 CYS B CA 1
ATOM 2174 C C . CYS B 1 145 ? 27.238 59.919 119.257 1.00 31.42 125 CYS B C 1
ATOM 2175 O O . CYS B 1 145 ? 26.328 60.312 119.982 1.00 30.73 125 CYS B O 1
ATOM 2178 N N . HIS B 1 146 ? 27.079 59.563 117.980 1.00 30.92 126 HIS B N 1
ATOM 2179 C CA . HIS B 1 146 ? 25.785 59.589 117.302 1.00 32.67 126 HIS B CA 1
ATOM 2180 C C . HIS B 1 146 ? 25.637 58.383 116.368 1.00 32.48 126 HIS B C 1
ATOM 2181 O O . HIS B 1 146 ? 26.624 57.839 115.862 1.00 33.12 126 HIS B O 1
ATOM 2188 N N . ALA B 1 147 ? 24.394 57.974 116.149 1.00 31.04 127 ALA B N 1
ATOM 2189 C CA . ALA B 1 147 ? 24.078 56.868 115.259 1.00 30.09 127 ALA B CA 1
ATOM 2190 C C . ALA B 1 147 ? 22.944 57.374 114.385 1.00 30.74 127 ALA B C 1
ATOM 2191 O O . ALA B 1 147 ? 22.045 58.077 114.869 1.00 30.97 127 ALA B O 1
ATOM 2193 N N . THR B 1 148 ? 22.975 57.027 113.105 1.00 29.83 128 THR B N 1
ATOM 2194 C CA . THR B 1 148 ? 21.933 57.483 112.194 1.00 31.24 128 THR B CA 1
ATOM 2195 C C . THR B 1 148 ? 21.599 56.460 111.123 1.00 32.54 128 THR B C 1
ATOM 2196 O O . THR B 1 148 ? 22.438 55.637 110.754 1.00 33.78 128 THR B O 1
ATOM 2200 N N . VAL B 1 149 ? 20.367 56.530 110.627 1.00 33.06 129 VAL B N 1
ATOM 2201 C CA . VAL B 1 149 ? 19.892 55.661 109.560 1.00 34.24 129 VAL B CA 1
ATOM 2202 C C . VAL B 1 149 ? 19.367 56.599 108.475 1.00 36.27 129 VAL B C 1
ATOM 2203 O O . VAL B 1 149 ? 18.506 57.444 108.733 1.00 36.22 129 VAL B O 1
ATOM 2207 N N . ASP B 1 150 ? 19.904 56.463 107.269 1.00 38.12 130 ASP B N 1
ATOM 2208 C CA . ASP B 1 150 ? 19.496 57.318 106.169 1.00 39.96 130 ASP B CA 1
ATOM 2209 C C . ASP B 1 150 ? 19.671 58.782 106.563 1.00 41.60 130 ASP B C 1
ATOM 2210 O O . ASP B 1 150 ? 18.848 59.640 106.239 1.00 41.87 130 ASP B O 1
ATOM 2215 N N . ASP B 1 151 ? 20.762 59.046 107.274 1.00 43.34 131 ASP B N 1
ATOM 2216 C CA . ASP B 1 151 ? 21.116 60.386 107.728 1.00 44.71 131 ASP B CA 1
ATOM 2217 C C . ASP B 1 151 ? 20.166 60.976 108.758 1.00 44.61 131 ASP B C 1
ATOM 2218 O O . ASP B 1 151 ? 20.384 62.086 109.246 1.00 45.42 131 ASP B O 1
ATOM 2223 N N . LYS B 1 152 ? 19.115 60.241 109.096 1.00 42.98 132 LYS B N 1
ATOM 2224 C CA . LYS B 1 152 ? 18.190 60.727 110.100 1.00 43.02 132 LYS B CA 1
ATOM 2225 C C . LYS B 1 152 ? 18.656 60.194 111.455 1.00 42.14 132 LYS B C 1
ATOM 2226 O O . LYS B 1 152 ? 19.086 59.047 111.564 1.00 41.81 132 LYS B O 1
ATOM 2232 N N . PRO B 1 153 ? 18.587 61.029 112.506 1.00 40.76 133 PRO B N 1
ATOM 2233 C CA . PRO B 1 153 ? 19.016 60.624 113.847 1.00 39.22 133 PRO B CA 1
ATOM 2234 C C . PRO B 1 153 ? 18.294 59.407 114.398 1.00 38.15 133 PRO B C 1
ATOM 2235 O O . PRO B 1 153 ? 17.113 59.191 114.131 1.00 38.58 133 PRO B O 1
ATOM 2239 N N . VAL B 1 154 ? 19.027 58.617 115.172 1.00 37.30 134 VAL B N 1
ATOM 2240 C CA . VAL B 1 154 ? 18.499 57.409 115.782 1.00 35.04 134 VAL B CA 1
ATOM 2241 C C . VAL B 1 154 ? 18.968 57.304 117.225 1.00 33.55 134 VAL B C 1
ATOM 2242 O O . VAL B 1 154 ? 18.209 56.911 118.112 1.00 32.93 134 VAL B O 1
ATOM 2246 N N . CYS B 1 155 ? 20.223 57.657 117.463 1.00 32.72 135 CYS B N 1
ATOM 2247 C CA . CYS B 1 155 ? 20.757 57.575 118.812 1.00 32.44 135 CYS B CA 1
ATOM 2248 C C . CYS B 1 155 ? 21.867 58.571 119.037 1.00 31.60 135 CYS B C 1
ATOM 2249 O O . CYS B 1 155 ? 22.562 58.958 118.091 1.00 30.39 135 CYS B O 1
ATOM 2252 N N . SER B 1 156 ? 22.036 58.976 120.295 1.00 30.32 136 SER B N 1
ATOM 2253 C CA . SER B 1 156 ? 23.092 59.912 120.646 1.00 30.54 136 SER B CA 1
ATOM 2254 C C . SER B 1 156 ? 23.415 59.815 122.121 1.00 30.78 136 SER B C 1
ATOM 2255 O O . SER B 1 156 ? 22.525 59.601 122.953 1.00 30.97 136 SER B O 1
ATOM 2258 N N . ALA B 1 157 ? 24.691 59.972 122.449 1.00 30.83 137 ALA B N 1
ATOM 2259 C CA . ALA B 1 157 ? 25.111 59.913 123.838 1.00 31.78 137 ALA B CA 1
ATOM 2260 C C . ALA B 1 157 ? 26.584 60.267 123.990 1.00 32.66 137 ALA B C 1
ATOM 2261 O O . ALA B 1 157 ? 27.334 60.275 123.010 1.00 32.22 137 ALA B O 1
ATOM 2263 N N . GLU B 1 158 ? 26.985 60.583 125.218 1.00 33.74 138 GLU B N 1
ATOM 2264 C CA . GLU B 1 158 ? 28.378 60.884 125.497 1.00 35.22 138 GLU B CA 1
ATOM 2265 C C . GLU B 1 158 ? 28.892 59.612 126.148 1.00 34.37 138 GLU B C 1
ATOM 2266 O O . GLU B 1 158 ? 28.422 59.204 127.214 1.00 36.07 138 GLU B O 1
ATOM 2272 N N . ILE B 1 159 ? 29.831 58.974 125.456 1.00 32.63 139 ILE B N 1
ATOM 2273 C CA . ILE B 1 159 ? 30.437 57.714 125.867 1.00 29.91 139 ILE B CA 1
ATOM 2274 C C . ILE B 1 159 ? 31.742 57.924 126.622 1.00 28.35 139 ILE B C 1
ATOM 2275 O O . ILE B 1 159 ? 32.679 58.493 126.079 1.00 28.68 139 ILE B O 1
ATOM 2280 N N . ILE B 1 160 ? 31.802 57.455 127.863 1.00 27.37 140 ILE B N 1
ATOM 2281 C CA . ILE B 1 160 ? 33.010 57.575 128.681 1.00 27.14 140 ILE B CA 1
ATOM 2282 C C . ILE B 1 160 ? 33.721 56.219 128.762 1.00 28.13 140 ILE B C 1
ATOM 2283 O O . ILE B 1 160 ? 33.128 55.219 129.184 1.00 29.12 140 ILE B O 1
ATOM 2288 N N . CYS B 1 161 ? 34.993 56.185 128.377 1.00 28.38 141 CYS B N 1
ATOM 2289 C CA . CYS B 1 161 ? 35.757 54.942 128.406 1.00 28.90 141 CYS B CA 1
ATOM 2290 C C . CYS B 1 161 ? 36.981 55.015 129.295 1.00 28.83 141 CYS B C 1
ATOM 2291 O O . CYS B 1 161 ? 37.474 56.098 129.611 1.00 30.51 141 CYS B O 1
ATOM 2294 N N . ALA B 1 162 ? 37.469 53.849 129.693 1.00 26.72 142 ALA B N 1
ATOM 2295 C CA . ALA B 1 162 ? 38.653 53.766 130.517 1.00 26.12 142 ALA B CA 1
ATOM 2296 C C . ALA B 1 162 ? 39.589 52.862 129.758 1.00 27.52 142 ALA B C 1
ATOM 2297 O O . ALA B 1 162 ? 39.310 51.676 129.592 1.00 28.77 142 ALA B O 1
ATOM 2299 N N . GLU B 1 163 ? 40.687 53.418 129.267 1.00 29.28 143 GLU B N 1
ATOM 2300 C CA . GLU B 1 163 ? 41.641 52.611 128.529 1.00 31.64 143 GLU B CA 1
ATOM 2301 C C . GLU B 1 163 ? 42.364 51.731 129.534 1.00 32.65 143 GLU B C 1
ATOM 2302 O O . GLU B 1 163 ? 43.143 52.220 130.349 1.00 33.15 143 GLU B O 1
ATOM 2308 N N . ARG B 1 164 ? 42.087 50.433 129.483 1.00 34.57 144 ARG B N 1
ATOM 2309 C CA . ARG B 1 164 ? 42.715 49.477 130.386 1.00 35.58 144 ARG B CA 1
ATOM 2310 C C . ARG B 1 164 ? 43.260 48.287 129.607 1.00 35.73 144 ARG B C 1
ATOM 2311 O O . ARG B 1 164 ? 43.060 48.169 128.396 1.00 35.81 144 ARG B O 1
ATOM 2319 N N . LYS B 1 165 ? 43.967 47.412 130.304 1.00 36.48 145 LYS B N 1
ATOM 2320 C CA . LYS B 1 165 ? 44.517 46.222 129.673 1.00 37.93 145 LYS B CA 1
ATOM 2321 C C . LYS B 1 165 ? 43.465 45.125 129.748 1.00 38.14 145 LYS B C 1
ATOM 2322 O O . LYS B 1 165 ? 42.951 44.814 130.821 1.00 38.38 145 LYS B O 1
ATOM 2328 N N . LEU B 1 166 ? 43.140 44.542 128.605 1.00 38.57 146 LEU B N 1
ATOM 2329 C CA . LEU B 1 166 ? 42.146 43.487 128.576 1.00 38.34 146 LEU B CA 1
ATOM 2330 C C . LEU B 1 166 ? 42.510 42.393 129.579 1.00 38.92 146 LEU B C 1
ATOM 2331 O O . LEU B 1 166 ? 41.722 42.191 130.523 1.00 39.75 146 LEU B O 1
ATOM 2352 N N . ASP C 1 23 ? 9.069 9.301 111.257 1.00 51.38 3 ASP C N 1
ATOM 2353 C CA . ASP C 1 23 ? 10.081 10.307 110.985 1.00 47.98 3 ASP C CA 1
ATOM 2354 C C . ASP C 1 23 ? 10.124 11.401 112.040 1.00 46.91 3 ASP C C 1
ATOM 2355 O O . ASP C 1 23 ? 9.419 11.347 113.050 1.00 46.65 3 ASP C O 1
ATOM 2360 N N . ILE C 1 24 ? 10.939 12.415 111.783 1.00 45.26 4 ILE C N 1
ATOM 2361 C CA . ILE C 1 24 ? 11.099 13.501 112.732 1.00 43.61 4 ILE C CA 1
ATOM 2362 C C . ILE C 1 24 ? 9.790 14.212 113.086 1.00 42.26 4 ILE C C 1
ATOM 2363 O O . ILE C 1 24 ? 9.566 14.561 114.244 1.00 41.18 4 ILE C O 1
ATOM 2368 N N . ASN C 1 25 ? 8.916 14.414 112.105 1.00 42.07 5 ASN C N 1
ATOM 2369 C CA . ASN C 1 25 ? 7.642 15.083 112.373 1.00 41.53 5 ASN C CA 1
ATOM 2370 C C . ASN C 1 25 ? 6.734 14.275 113.302 1.00 40.22 5 ASN C C 1
ATOM 2371 O O . ASN C 1 25 ? 6.077 14.842 114.184 1.00 39.29 5 ASN C O 1
ATOM 2376 N N . GLU C 1 26 ? 6.698 12.957 113.109 1.00 38.43 6 GLU C N 1
ATOM 2377 C CA . GLU C 1 26 ? 5.889 12.095 113.963 1.00 37.06 6 GLU C CA 1
ATOM 2378 C C . GLU C 1 26 ? 6.545 12.101 115.333 1.00 35.22 6 GLU C C 1
ATOM 2379 O O . GLU C 1 26 ? 5.879 12.223 116.354 1.00 34.87 6 GLU C O 1
ATOM 2385 N N . ILE C 1 27 ? 7.864 11.976 115.342 1.00 33.67 7 ILE C N 1
ATOM 2386 C CA . ILE C 1 27 ? 8.620 11.975 116.581 1.00 32.88 7 ILE C CA 1
ATOM 2387 C C . ILE C 1 27 ? 8.265 13.199 117.419 1.00 32.70 7 ILE C C 1
ATOM 2388 O O . ILE C 1 27 ? 8.009 13.090 118.617 1.00 32.61 7 ILE C O 1
ATOM 2393 N N . ARG C 1 28 ? 8.226 14.363 116.782 1.00 32.07 8 ARG C N 1
ATOM 2394 C CA . ARG C 1 28 ? 7.916 15.591 117.497 1.00 32.89 8 ARG C CA 1
ATOM 2395 C C . ARG C 1 28 ? 6.470 15.734 117.971 1.00 33.32 8 ARG C C 1
ATOM 2396 O O . ARG C 1 28 ? 6.108 16.755 118.556 1.00 33.48 8 ARG C O 1
ATOM 2404 N N . GLU C 1 29 ? 5.652 14.711 117.719 1.00 34.52 9 GLU C N 1
ATOM 2405 C CA . GLU C 1 29 ? 4.249 14.689 118.150 1.00 34.55 9 GLU C CA 1
ATOM 2406 C C . GLU C 1 29 ? 4.180 13.965 119.499 1.00 34.79 9 GLU C C 1
ATOM 2407 O O . GLU C 1 29 ? 3.188 14.062 120.226 1.00 34.20 9 GLU C O 1
ATOM 2413 N N . TYR C 1 30 ? 5.236 13.225 119.823 1.00 34.64 10 TYR C N 1
ATOM 2414 C CA . TYR C 1 30 ? 5.286 12.482 121.073 1.00 35.99 10 TYR C CA 1
ATOM 2415 C C . TYR C 1 30 ? 6.319 13.014 122.049 1.00 35.23 10 TYR C C 1
ATOM 2416 O O . TYR C 1 30 ? 6.210 12.779 123.251 1.00 38.48 10 TYR C O 1
ATOM 2425 N N . LEU C 1 31 ? 7.332 13.709 121.545 1.00 32.81 11 LEU C N 1
ATOM 2426 C CA . LEU C 1 31 ? 8.346 14.277 122.429 1.00 29.81 11 LEU C CA 1
ATOM 2427 C C . LEU C 1 31 ? 8.205 15.788 122.457 1.00 26.90 11 LEU C C 1
ATOM 2428 O O . LEU C 1 31 ? 8.038 16.426 121.413 1.00 27.14 11 LEU C O 1
ATOM 2433 N N . PRO C 1 32 ? 8.239 16.382 123.655 1.00 24.56 12 PRO C N 1
ATOM 2434 C CA . PRO C 1 32 ? 8.120 17.841 123.727 1.00 23.02 12 PRO C CA 1
ATOM 2435 C C . PRO C 1 32 ? 9.489 18.495 123.449 1.00 23.31 12 PRO C C 1
ATOM 2436 O O . PRO C 1 32 ? 9.577 19.693 123.163 1.00 23.60 12 PRO C O 1
ATOM 2440 N N . HIS C 1 33 ? 10.549 17.693 123.517 1.00 22.25 13 HIS C N 1
ATOM 2441 C CA . HIS C 1 33 ? 11.913 18.180 123.299 1.00 22.73 13 HIS C CA 1
ATOM 2442 C C . HIS C 1 33 ? 12.057 18.935 121.994 1.00 23.00 13 HIS C C 1
ATOM 2443 O O . HIS C 1 33 ? 11.411 18.586 121.005 1.00 24.87 13 HIS C O 1
ATOM 2450 N N . ARG C 1 34 ? 12.895 19.973 121.983 1.00 21.97 14 ARG C N 1
ATOM 2451 C CA . ARG C 1 34 ? 13.126 20.742 120.757 1.00 21.05 14 ARG C CA 1
ATOM 2452 C C . ARG C 1 34 ? 14.592 21.135 120.635 1.00 21.27 14 ARG C C 1
ATOM 2453 O O . ARG C 1 34 ? 15.388 20.843 121.535 1.00 20.36 14 ARG C O 1
ATOM 2461 N N . TYR C 1 35 ? 14.951 21.779 119.521 1.00 19.18 15 TYR C N 1
ATOM 2462 C CA . TYR C 1 35 ? 16.334 22.202 119.287 1.00 16.75 15 TYR C CA 1
ATOM 2463 C C . TYR C 1 35 ? 16.785 23.106 120.408 1.00 16.45 15 TYR C C 1
ATOM 2464 O O . TYR C 1 35 ? 16.059 24.019 120.794 1.00 17.07 15 TYR C O 1
ATOM 2473 N N . PRO C 1 36 ? 18.006 22.896 120.928 1.00 18.72 16 PRO C N 1
ATOM 2474 C CA . PRO C 1 36 ? 19.007 21.889 120.559 1.00 19.31 16 PRO C CA 1
ATOM 2475 C C . PRO C 1 36 ? 19.026 20.662 121.485 1.00 19.49 16 PRO C C 1
ATOM 2476 O O . PRO C 1 36 ? 20.109 20.226 121.900 1.00 18.39 16 PRO C O 1
ATOM 2480 N N . PHE C 1 37 ? 17.863 20.111 121.817 1.00 18.34 17 PHE C N 1
ATOM 2481 C CA . PHE C 1 37 ? 17.845 18.952 122.686 1.00 19.79 17 PHE C CA 1
ATOM 2482 C C . PHE C 1 37 ? 16.953 17.789 122.242 1.00 21.68 17 PHE C C 1
ATOM 2483 O O . PHE C 1 37 ? 16.453 17.019 123.068 1.00 21.17 17 PHE C O 1
ATOM 2491 N N . LEU C 1 38 ? 16.754 17.664 120.935 1.00 23.80 18 LEU C N 1
ATOM 2492 C CA . LEU C 1 38 ? 15.969 16.570 120.384 1.00 25.58 18 LEU C CA 1
ATOM 2493 C C . LEU C 1 38 ? 17.041 15.615 119.880 1.00 26.81 18 LEU C C 1
ATOM 2494 O O . LEU C 1 38 ? 17.702 15.891 118.879 1.00 27.20 18 LEU C O 1
ATOM 2499 N N . LEU C 1 39 ? 17.220 14.496 120.578 1.00 27.47 19 LEU C N 1
ATOM 2500 C CA . LEU C 1 39 ? 18.265 13.548 120.214 1.00 26.55 19 LEU C CA 1
ATOM 2501 C C . LEU C 1 39 ? 17.812 12.186 119.686 1.00 26.42 19 LEU C C 1
ATOM 2502 O O . LEU C 1 39 ? 18.397 11.151 120.011 1.00 26.82 19 LEU C O 1
ATOM 2507 N N . VAL C 1 40 ? 16.762 12.201 118.873 1.00 25.42 20 VAL C N 1
ATOM 2508 C CA . VAL C 1 40 ? 16.248 10.999 118.230 1.00 24.35 20 VAL C CA 1
ATOM 2509 C C . VAL C 1 40 ? 15.856 11.488 116.838 1.00 24.05 20 VAL C C 1
ATOM 2510 O O . VAL C 1 40 ? 14.900 12.234 116.699 1.00 22.78 20 VAL C O 1
ATOM 2514 N N . ASP C 1 41 ? 16.608 11.093 115.813 1.00 24.87 21 ASP C N 1
ATOM 2515 C CA . ASP C 1 41 ? 16.320 11.553 114.462 1.00 26.68 21 ASP C CA 1
ATOM 2516 C C . ASP C 1 41 ? 15.345 10.670 113.694 1.00 28.18 21 ASP C C 1
ATOM 2517 O O . ASP C 1 41 ? 14.748 11.112 112.710 1.00 29.06 21 ASP C O 1
ATOM 2522 N N . ARG C 1 42 ? 15.174 9.428 114.129 1.00 29.05 22 ARG C N 1
ATOM 2523 C CA . ARG C 1 42 ? 14.249 8.534 113.438 1.00 30.91 22 ARG C CA 1
ATOM 2524 C C . ARG C 1 42 ? 13.971 7.241 114.203 1.00 32.59 22 ARG C C 1
ATOM 2525 O O . ARG C 1 42 ? 14.856 6.706 114.873 1.00 33.22 22 ARG C O 1
ATOM 2533 N N . VAL C 1 43 ? 12.736 6.752 114.103 1.00 33.13 23 VAL C N 1
ATOM 2534 C CA . VAL C 1 43 ? 12.337 5.508 114.755 1.00 33.69 23 VAL C CA 1
ATOM 2535 C C . VAL C 1 43 ? 12.143 4.476 113.651 1.00 35.32 23 VAL C C 1
ATOM 2536 O O . VAL C 1 43 ? 11.199 4.583 112.868 1.00 35.49 23 VAL C O 1
ATOM 2540 N N . VAL C 1 44 ? 13.034 3.487 113.581 1.00 36.82 24 VAL C N 1
ATOM 2541 C CA . VAL C 1 44 ? 12.948 2.458 112.545 1.00 39.02 24 VAL C CA 1
ATOM 2542 C C . VAL C 1 44 ? 11.903 1.388 112.846 1.00 40.75 24 VAL C C 1
ATOM 2543 O O . VAL C 1 44 ? 11.288 0.848 111.927 1.00 41.22 24 VAL C O 1
ATOM 2547 N N . GLU C 1 45 ? 11.710 1.074 114.124 1.00 42.48 25 GLU C N 1
ATOM 2548 C CA . GLU C 1 45 ? 10.716 0.080 114.510 1.00 44.71 25 GLU C CA 1
ATOM 2549 C C . GLU C 1 45 ? 10.134 0.284 115.900 1.00 45.37 25 GLU C C 1
ATOM 2550 O O . GLU C 1 45 ? 10.860 0.392 116.890 1.00 44.53 25 GLU C O 1
ATOM 2556 N N . LEU C 1 46 ? 8.809 0.321 115.959 1.00 46.84 26 LEU C N 1
ATOM 2557 C CA . LEU C 1 46 ? 8.088 0.477 117.212 1.00 47.55 26 LEU C CA 1
ATOM 2558 C C . LEU C 1 46 ? 7.161 -0.719 117.374 1.00 49.22 26 LEU C C 1
ATOM 2559 O O . LEU C 1 46 ? 6.047 -0.730 116.850 1.00 50.02 26 LEU C O 1
ATOM 2564 N N . ASP C 1 47 ? 7.636 -1.734 118.086 1.00 51.08 27 ASP C N 1
ATOM 2565 C CA . ASP C 1 47 ? 6.857 -2.940 118.325 1.00 52.93 27 ASP C CA 1
ATOM 2566 C C . ASP C 1 47 ? 6.059 -2.772 119.616 1.00 53.67 27 ASP C C 1
ATOM 2567 O O . ASP C 1 47 ? 6.477 -3.219 120.684 1.00 54.22 27 ASP C O 1
ATOM 2572 N N . ILE C 1 48 ? 4.900 -2.128 119.504 1.00 54.64 28 ILE C N 1
ATOM 2573 C CA . ILE C 1 48 ? 4.046 -1.851 120.657 1.00 55.38 28 ILE C CA 1
ATOM 2574 C C . ILE C 1 48 ? 3.564 -3.098 121.391 1.00 55.21 28 ILE C C 1
ATOM 2575 O O . ILE C 1 48 ? 3.271 -3.057 122.591 1.00 54.76 28 ILE C O 1
ATOM 2580 N N . GLU C 1 49 ? 3.480 -4.207 120.672 1.00 55.48 29 GLU C N 1
ATOM 2581 C CA . GLU C 1 49 ? 3.046 -5.458 121.278 1.00 56.01 29 GLU C CA 1
ATOM 2582 C C . GLU C 1 49 ? 4.157 -6.011 122.170 1.00 53.25 29 GLU C C 1
ATOM 2583 O O . GLU C 1 49 ? 3.895 -6.466 123.286 1.00 52.31 29 GLU C O 1
ATOM 2589 N N . GLY C 1 50 ? 5.397 -5.948 121.680 1.00 50.67 30 GLY C N 1
ATOM 2590 C CA . GLY C 1 50 ? 6.538 -6.413 122.457 1.00 47.14 30 GLY C CA 1
ATOM 2591 C C . GLY C 1 50 ? 6.969 -5.363 123.475 1.00 44.45 30 GLY C C 1
ATOM 2592 O O . GLY C 1 50 ? 7.770 -5.624 124.374 1.00 41.15 30 GLY C O 1
ATOM 2593 N N . LYS C 1 51 ? 6.414 -4.164 123.319 1.00 44.07 31 LYS C N 1
ATOM 2594 C CA . LYS C 1 51 ? 6.694 -3.034 124.193 1.00 42.99 31 LYS C CA 1
ATOM 2595 C C . LYS C 1 51 ? 8.157 -2.647 124.157 1.00 41.87 31 LYS C C 1
ATOM 2596 O O . LYS C 1 51 ? 8.816 -2.550 125.196 1.00 41.10 31 LYS C O 1
ATOM 2602 N N . ARG C 1 52 ? 8.649 -2.423 122.940 1.00 41.01 32 ARG C N 1
ATOM 2603 C CA . ARG C 1 52 ? 10.034 -2.040 122.713 1.00 40.57 32 ARG C CA 1
ATOM 2604 C C . ARG C 1 52 ? 10.144 -1.148 121.473 1.00 38.69 32 ARG C C 1
ATOM 2605 O O . ARG C 1 52 ? 9.251 -1.139 120.627 1.00 37.95 32 ARG C O 1
ATOM 2613 N N . ILE C 1 53 ? 11.248 -0.410 121.369 1.00 36.71 33 ILE C N 1
ATOM 2614 C CA . ILE C 1 53 ? 11.454 0.511 120.257 1.00 34.83 33 ILE C CA 1
ATOM 2615 C C . ILE C 1 53 ? 12.900 0.525 119.757 1.00 34.42 33 ILE C C 1
ATOM 2616 O O . ILE C 1 53 ? 13.839 0.285 120.515 1.00 33.75 33 ILE C O 1
ATOM 2621 N N . ARG C 1 54 ? 13.064 0.799 118.470 1.00 33.48 34 ARG C N 1
ATOM 2622 C CA . ARG C 1 54 ? 14.380 0.884 117.860 1.00 33.53 34 ARG C CA 1
ATOM 2623 C C . ARG C 1 54 ? 14.426 2.157 117.038 1.00 32.01 34 ARG C C 1
ATOM 2624 O O . ARG C 1 54 ? 13.609 2.361 116.135 1.00 32.59 34 ARG C O 1
ATOM 2632 N N . ALA C 1 55 ? 15.388 3.013 117.343 1.00 29.54 35 ALA C N 1
ATOM 2633 C CA . ALA C 1 55 ? 15.520 4.266 116.629 1.00 28.16 35 ALA C CA 1
ATOM 2634 C C . ALA C 1 55 ? 16.977 4.653 116.609 1.00 28.60 35 ALA C C 1
ATOM 2635 O O . ALA C 1 55 ? 17.825 3.928 117.139 1.00 29.49 35 ALA C O 1
ATOM 2637 N N . TYR C 1 56 ? 17.276 5.793 115.996 1.00 28.21 36 TYR C N 1
ATOM 2638 C CA . TYR C 1 56 ? 18.655 6.256 115.951 1.00 28.45 36 TYR C CA 1
ATOM 2639 C C . TYR C 1 56 ? 18.805 7.773 115.883 1.00 27.34 36 TYR C C 1
ATOM 2640 O O . TYR C 1 56 ? 17.852 8.514 115.618 1.00 27.43 36 TYR C O 1
ATOM 2649 N N . LYS C 1 57 ? 20.026 8.221 116.141 1.00 26.64 37 LYS C N 1
ATOM 2650 C CA . LYS C 1 57 ? 20.359 9.632 116.116 1.00 25.19 37 LYS C CA 1
ATOM 2651 C C . LYS C 1 57 ? 21.599 9.733 115.259 1.00 24.75 37 LYS C C 1
ATOM 2652 O O . LYS C 1 57 ? 22.583 9.038 115.502 1.00 24.52 37 LYS C O 1
ATOM 2658 N N . ASN C 1 58 ? 21.538 10.584 114.245 1.00 23.69 38 ASN C N 1
ATOM 2659 C CA . ASN C 1 58 ? 22.662 10.790 113.355 1.00 24.10 38 ASN C CA 1
ATOM 2660 C C . ASN C 1 58 ? 23.641 11.744 114.019 1.00 25.03 38 ASN C C 1
ATOM 2661 O O . ASN C 1 58 ? 23.267 12.846 114.410 1.00 26.51 38 ASN C O 1
ATOM 2666 N N . VAL C 1 59 ? 24.893 11.320 114.149 1.00 25.47 39 VAL C N 1
ATOM 2667 C CA . VAL C 1 59 ? 25.907 12.154 114.770 1.00 24.64 39 VAL C CA 1
ATOM 2668 C C . VAL C 1 59 ? 26.646 12.912 113.678 1.00 24.03 39 VAL C C 1
ATOM 2669 O O . VAL C 1 59 ? 27.340 12.311 112.858 1.00 24.00 39 VAL C O 1
ATOM 2673 N N . SER C 1 60 ? 26.498 14.232 113.664 1.00 23.08 40 SER C N 1
ATOM 2674 C CA . SER C 1 60 ? 27.159 15.044 112.655 1.00 23.27 40 SER C CA 1
ATOM 2675 C C . SER C 1 60 ? 28.095 16.041 113.315 1.00 22.81 40 SER C C 1
ATOM 2676 O O . SER C 1 60 ? 27.879 16.443 114.446 1.00 24.56 40 SER C O 1
ATOM 2679 N N . ILE C 1 61 ? 29.151 16.442 112.623 1.00 23.06 41 ILE C N 1
ATOM 2680 C CA . ILE C 1 61 ? 30.063 17.404 113.217 1.00 21.61 41 ILE C CA 1
ATOM 2681 C C . ILE C 1 61 ? 29.344 18.737 113.262 1.00 22.80 41 ILE C C 1
ATOM 2682 O O . ILE C 1 61 ? 29.699 19.631 114.028 1.00 23.93 41 ILE C O 1
ATOM 2687 N N . ASN C 1 62 ? 28.318 18.865 112.434 1.00 21.68 42 ASN C N 1
ATOM 2688 C CA . ASN C 1 62 ? 27.588 20.113 112.367 1.00 20.23 42 ASN C CA 1
ATOM 2689 C C . ASN C 1 62 ? 26.532 20.256 113.448 1.00 19.59 42 ASN C C 1
ATOM 2690 O O . ASN C 1 62 ? 25.454 20.772 113.194 1.00 21.28 42 ASN C O 1
ATOM 2695 N N . GLU C 1 63 ? 26.829 19.774 114.647 1.00 19.50 43 GLU C N 1
ATOM 2696 C CA . GLU C 1 63 ? 25.901 19.916 115.760 1.00 18.50 43 GLU C CA 1
ATOM 2697 C C . GLU C 1 63 ? 26.524 20.946 116.717 1.00 18.38 43 GLU C C 1
ATOM 2698 O O . GLU C 1 63 ? 27.743 21.044 116.835 1.00 17.66 43 GLU C O 1
ATOM 2704 N N . PRO C 1 64 ? 25.693 21.728 117.417 1.00 19.51 44 PRO C N 1
ATOM 2705 C CA . PRO C 1 64 ? 26.186 22.757 118.338 1.00 18.96 44 PRO C CA 1
ATOM 2706 C C . PRO C 1 64 ? 27.030 22.376 119.554 1.00 20.62 44 PRO C C 1
ATOM 2707 O O . PRO C 1 64 ? 27.775 23.212 120.076 1.00 22.22 44 PRO C O 1
ATOM 2711 N N . PHE C 1 65 ? 26.952 21.139 120.016 1.00 21.35 45 PHE C N 1
ATOM 2712 C CA . PHE C 1 65 ? 27.735 20.783 121.191 1.00 22.43 45 PHE C CA 1
ATOM 2713 C C . PHE C 1 65 ? 29.172 20.399 120.873 1.00 23.93 45 PHE C C 1
ATOM 2714 O O . PHE C 1 65 ? 30.044 20.428 121.752 1.00 23.08 45 PHE C O 1
ATOM 2722 N N . PHE C 1 66 ? 29.444 20.067 119.613 1.00 25.06 46 PHE C N 1
ATOM 2723 C CA . PHE C 1 66 ? 30.796 19.655 119.258 1.00 24.58 46 PHE C CA 1
ATOM 2724 C C . PHE C 1 66 ? 31.883 20.700 119.489 1.00 24.98 46 PHE C C 1
ATOM 2725 O O . PHE C 1 66 ? 32.947 20.372 120.025 1.00 25.94 46 PHE C O 1
ATOM 2733 N N . ASN C 1 67 ? 31.636 21.952 119.113 1.00 23.82 47 ASN C N 1
ATOM 2734 C CA . ASN C 1 67 ? 32.633 22.997 119.361 1.00 22.53 47 ASN C CA 1
ATOM 2735 C C . ASN C 1 67 ? 33.057 23.054 120.839 1.00 21.82 47 ASN C C 1
ATOM 2736 O O . ASN C 1 67 ? 34.167 23.489 121.150 1.00 22.21 47 ASN C O 1
ATOM 2741 N N . GLY C 1 68 ? 32.187 22.619 121.749 1.00 19.75 48 GLY C N 1
ATOM 2742 C CA . GLY C 1 68 ? 32.536 22.682 123.159 1.00 18.93 48 GLY C CA 1
ATOM 2743 C C . GLY C 1 68 ? 32.941 21.360 123.787 1.00 19.39 48 GLY C C 1
ATOM 2744 O O . GLY C 1 68 ? 33.430 21.326 124.925 1.00 19.40 48 GLY C O 1
ATOM 2745 N N . HIS C 1 69 ? 32.780 20.265 123.048 1.00 19.29 49 HIS C N 1
ATOM 2746 C CA . HIS C 1 69 ? 33.095 18.944 123.592 1.00 19.34 49 HIS C CA 1
ATOM 2747 C C . HIS C 1 69 ? 33.689 17.986 122.544 1.00 19.76 49 HIS C C 1
ATOM 2748 O O . HIS C 1 69 ? 32.992 17.080 122.089 1.00 20.99 49 HIS C O 1
ATOM 2755 N N . PHE C 1 70 ? 34.955 18.160 122.158 1.00 19.56 50 PHE C N 1
ATOM 2756 C CA . PHE C 1 70 ? 35.838 19.216 122.664 1.00 19.89 50 PHE C CA 1
ATOM 2757 C C . PHE C 1 70 ? 36.491 19.868 121.466 1.00 19.63 50 PHE C C 1
ATOM 2758 O O . PHE C 1 70 ? 36.524 19.291 120.386 1.00 19.54 50 PHE C O 1
ATOM 2766 N N . PRO C 1 71 ? 37.007 21.091 121.636 1.00 21.49 51 PRO C N 1
ATOM 2767 C CA . PRO C 1 71 ? 37.659 21.755 120.503 1.00 23.04 51 PRO C CA 1
ATOM 2768 C C . PRO C 1 71 ? 38.798 20.855 120.052 1.00 25.10 51 PRO C C 1
ATOM 2769 O O . PRO C 1 71 ? 39.611 20.432 120.881 1.00 25.02 51 PRO C O 1
ATOM 2773 N N . GLU C 1 72 ? 38.850 20.531 118.764 1.00 26.53 52 GLU C N 1
ATOM 2774 C CA . GLU C 1 72 ? 39.941 19.697 118.261 1.00 28.70 52 GLU C CA 1
ATOM 2775 C C . GLU C 1 72 ? 39.799 18.206 118.543 1.00 26.98 52 GLU C C 1
ATOM 2776 O O . GLU C 1 72 ? 40.642 17.418 118.137 1.00 28.97 52 GLU C O 1
ATOM 2782 N N . HIS C 1 73 ? 38.749 17.814 119.244 1.00 26.16 53 HIS C N 1
ATOM 2783 C CA . HIS C 1 73 ? 38.537 16.405 119.551 1.00 25.24 53 HIS C CA 1
ATOM 2784 C C . HIS C 1 73 ? 37.048 16.211 119.720 1.00 23.21 53 HIS C C 1
ATOM 2785 O O . HIS C 1 73 ? 36.558 16.106 120.839 1.00 25.26 53 HIS C O 1
ATOM 2792 N N . PRO C 1 74 ? 36.302 16.168 118.613 1.00 22.16 54 PRO C N 1
ATOM 2793 C CA . PRO C 1 74 ? 34.852 15.991 118.704 1.00 21.95 54 PRO C CA 1
ATOM 2794 C C . PRO C 1 74 ? 34.482 14.637 119.264 1.00 22.28 54 PRO C C 1
ATOM 2795 O O . PRO C 1 74 ? 34.868 13.613 118.719 1.00 23.74 54 PRO C O 1
ATOM 2799 N N . ILE C 1 75 ? 33.744 14.639 120.367 1.00 22.99 55 ILE C N 1
ATOM 2800 C CA . ILE C 1 75 ? 33.307 13.412 121.014 1.00 22.57 55 ILE C CA 1
ATOM 2801 C C . ILE C 1 75 ? 31.921 13.675 121.564 1.00 23.69 55 ILE C C 1
ATOM 2802 O O . ILE C 1 75 ? 31.749 14.569 122.395 1.00 25.02 55 ILE C O 1
ATOM 2815 N N . PRO C 1 77 ? 29.048 13.917 123.865 1.00 18.17 57 PRO C N 1
ATOM 2816 C CA . PRO C 1 77 ? 28.946 13.774 125.320 1.00 18.77 57 PRO C CA 1
ATOM 2817 C C . PRO C 1 77 ? 28.183 12.505 125.649 1.00 21.11 57 PRO C C 1
ATOM 2818 O O . PRO C 1 77 ? 27.146 12.221 125.037 1.00 23.55 57 PRO C O 1
ATOM 2822 N N . GLY C 1 78 ? 28.697 11.738 126.601 1.00 20.95 58 GLY C N 1
ATOM 2823 C CA . GLY C 1 78 ? 28.015 10.525 126.992 1.00 19.08 58 GLY C CA 1
ATOM 2824 C C . GLY C 1 78 ? 26.639 10.860 127.534 1.00 21.47 58 GLY C C 1
ATOM 2825 O O . GLY C 1 78 ? 25.659 10.134 127.281 1.00 22.33 58 GLY C O 1
ATOM 2826 N N . VAL C 1 79 ? 26.542 11.967 128.270 1.00 20.92 59 VAL C N 1
ATOM 2827 C CA . VAL C 1 79 ? 25.258 12.354 128.843 1.00 19.44 59 VAL C CA 1
ATOM 2828 C C . VAL C 1 79 ? 24.220 12.549 127.758 1.00 19.75 59 VAL C C 1
ATOM 2829 O O . VAL C 1 79 ? 23.022 12.387 128.003 1.00 20.09 59 VAL C O 1
ATOM 2833 N N . LEU C 1 80 ? 24.663 12.902 126.555 1.00 20.72 60 LEU C N 1
ATOM 2834 C CA . LEU C 1 80 ? 23.706 13.067 125.468 1.00 20.51 60 LEU C CA 1
ATOM 2835 C C . LEU C 1 80 ? 23.261 11.687 124.960 1.00 20.62 60 LEU C C 1
ATOM 2836 O O . LEU C 1 80 ? 22.152 11.526 124.456 1.00 20.46 60 LEU C O 1
ATOM 2841 N N . ILE C 1 81 ? 24.125 10.687 125.098 1.00 20.69 61 ILE C N 1
ATOM 2842 C CA . ILE C 1 81 ? 23.762 9.345 124.683 1.00 20.17 61 ILE C CA 1
ATOM 2843 C C . ILE C 1 81 ? 22.670 8.881 125.649 1.00 21.81 61 ILE C C 1
ATOM 2844 O O . ILE C 1 81 ? 21.670 8.292 125.236 1.00 21.64 61 ILE C O 1
ATOM 2849 N N . ILE C 1 82 ? 22.855 9.156 126.938 1.00 21.35 62 ILE C N 1
ATOM 2850 C CA . ILE C 1 82 ? 21.843 8.789 127.921 1.00 22.26 62 ILE C CA 1
ATOM 2851 C C . ILE C 1 82 ? 20.566 9.514 127.534 1.00 22.51 62 ILE C C 1
ATOM 2852 O O . ILE C 1 82 ? 19.494 8.922 127.479 1.00 23.56 62 ILE C O 1
ATOM 2857 N N . GLU C 1 83 ? 20.689 10.810 127.278 1.00 24.23 63 GLU C N 1
ATOM 2858 C CA . GLU C 1 83 ? 19.536 11.622 126.892 1.00 25.02 63 GLU C CA 1
ATOM 2859 C C . GLU C 1 83 ? 18.852 11.036 125.667 1.00 23.89 63 GLU C C 1
ATOM 2860 O O . GLU C 1 83 ? 17.628 10.971 125.611 1.00 24.52 63 GLU C O 1
ATOM 2866 N N . ALA C 1 84 ? 19.634 10.606 124.683 1.00 25.21 64 ALA C N 1
ATOM 2867 C CA . ALA C 1 84 ? 19.050 10.024 123.475 1.00 26.44 64 ALA C CA 1
ATOM 2868 C C . ALA C 1 84 ? 18.294 8.731 123.808 1.00 27.21 64 ALA C C 1
ATOM 2869 O O . ALA C 1 84 ? 17.241 8.457 123.230 1.00 25.65 64 ALA C O 1
ATOM 2879 N N . ALA C 1 86 ? 16.869 7.892 126.795 1.00 30.29 66 ALA C N 1
ATOM 2880 C CA . ALA C 1 86 ? 15.666 8.236 127.549 1.00 28.86 66 ALA C CA 1
ATOM 2881 C C . ALA C 1 86 ? 14.590 8.784 126.621 1.00 28.09 66 ALA C C 1
ATOM 2882 O O . ALA C 1 86 ? 13.398 8.585 126.847 1.00 28.71 66 ALA C O 1
ATOM 2884 N N . GLN C 1 87 ? 15.006 9.486 125.575 1.00 28.14 67 GLN C N 1
ATOM 2885 C CA . GLN C 1 87 ? 14.041 10.038 124.637 1.00 27.00 67 GLN C CA 1
ATOM 2886 C C . GLN C 1 87 ? 13.447 8.931 123.779 1.00 26.96 67 GLN C C 1
ATOM 2887 O O . GLN C 1 87 ? 12.283 9.001 123.374 1.00 27.15 67 GLN C O 1
ATOM 2893 N N . ALA C 1 88 ? 14.245 7.901 123.516 1.00 27.61 68 ALA C N 1
ATOM 2894 C CA . ALA C 1 88 ? 13.784 6.761 122.732 1.00 27.12 68 ALA C CA 1
ATOM 2895 C C . ALA C 1 88 ? 12.709 6.067 123.558 1.00 28.53 68 ALA C C 1
ATOM 2896 O O . ALA C 1 88 ? 11.608 5.801 123.071 1.00 28.78 68 ALA C O 1
ATOM 2898 N N . ALA C 1 89 ? 13.033 5.782 124.817 1.00 28.02 69 ALA C N 1
ATOM 2899 C CA . ALA C 1 89 ? 12.082 5.142 125.719 1.00 28.81 69 ALA C CA 1
ATOM 2900 C C . ALA C 1 89 ? 10.826 6.011 125.797 1.00 30.17 69 ALA C C 1
ATOM 2901 O O . ALA C 1 89 ? 9.699 5.525 125.662 1.00 31.65 69 ALA C O 1
ATOM 2903 N N . GLY C 1 90 ? 11.034 7.306 126.008 1.00 31.29 70 GLY C N 1
ATOM 2904 C CA . GLY C 1 90 ? 9.923 8.231 126.104 1.00 30.36 70 GLY C CA 1
ATOM 2905 C C . GLY C 1 90 ? 8.926 8.090 124.975 1.00 31.48 70 GLY C C 1
ATOM 2906 O O . GLY C 1 90 ? 7.726 8.087 125.224 1.00 32.58 70 GLY C O 1
ATOM 2907 N N . ILE C 1 91 ? 9.404 7.976 123.737 1.00 31.79 71 ILE C N 1
ATOM 2908 C CA . ILE C 1 91 ? 8.501 7.848 122.590 1.00 31.15 71 ILE C CA 1
ATOM 2909 C C . ILE C 1 91 ? 7.632 6.604 122.758 1.00 32.23 71 ILE C C 1
ATOM 2910 O O . ILE C 1 91 ? 6.419 6.648 122.557 1.00 32.22 71 ILE C O 1
ATOM 2915 N N . LEU C 1 92 ? 8.263 5.501 123.142 1.00 32.90 72 LEU C N 1
ATOM 2916 C CA . LEU C 1 92 ? 7.572 4.239 123.375 1.00 33.78 72 LEU C CA 1
ATOM 2917 C C . LEU C 1 92 ? 6.480 4.416 124.431 1.00 35.74 72 LEU C C 1
ATOM 2918 O O . LEU C 1 92 ? 5.342 3.987 124.249 1.00 35.26 72 LEU C O 1
ATOM 2923 N N . GLY C 1 93 ? 6.834 5.042 125.546 1.00 37.90 73 GLY C N 1
ATOM 2924 C CA . GLY C 1 93 ? 5.853 5.266 126.591 1.00 40.79 73 GLY C CA 1
ATOM 2925 C C . GLY C 1 93 ? 4.655 6.051 126.079 1.00 43.63 73 GLY C C 1
ATOM 2926 O O . GLY C 1 93 ? 3.514 5.602 126.188 1.00 44.27 73 GLY C O 1
ATOM 2927 N N . PHE C 1 94 ? 4.905 7.230 125.515 1.00 45.91 74 PHE C N 1
ATOM 2928 C CA . PHE C 1 94 ? 3.824 8.060 124.999 1.00 48.31 74 PHE C CA 1
ATOM 2929 C C . PHE C 1 94 ? 2.929 7.277 124.050 1.00 48.84 74 PHE C C 1
ATOM 2930 O O . PHE C 1 94 ? 1.711 7.447 124.053 1.00 48.35 74 PHE C O 1
ATOM 2938 N N . LYS C 1 95 ? 3.535 6.418 123.241 1.00 49.44 75 LYS C N 1
ATOM 2939 C CA . LYS C 1 95 ? 2.777 5.636 122.280 1.00 50.65 75 LYS C CA 1
ATOM 2940 C C . LYS C 1 95 ? 1.920 4.604 123.001 1.00 51.79 75 LYS C C 1
ATOM 2941 O O . LYS C 1 95 ? 0.762 4.387 122.647 1.00 51.69 75 LYS C O 1
ATOM 2955 N N . LEU C 1 97 ? 0.333 4.777 125.592 1.00 54.50 77 LEU C N 1
ATOM 2956 C CA . LEU C 1 97 ? -0.875 5.351 126.188 1.00 54.34 77 LEU C CA 1
ATOM 2957 C C . LEU C 1 97 ? -1.479 6.498 125.379 1.00 55.46 77 LEU C C 1
ATOM 2958 O O . LEU C 1 97 ? -2.299 7.255 125.899 1.00 54.92 77 LEU C O 1
ATOM 2963 N N . ASP C 1 98 ? -1.096 6.618 124.112 1.00 58.19 78 ASP C N 1
ATOM 2964 C CA . ASP C 1 98 ? -1.598 7.698 123.264 1.00 61.75 78 ASP C CA 1
ATOM 2965 C C . ASP C 1 98 ? -1.570 9.004 124.057 1.00 63.39 78 ASP C C 1
ATOM 2966 O O . ASP C 1 98 ? -2.615 9.578 124.387 1.00 63.39 78 ASP C O 1
ATOM 2971 N N . VAL C 1 99 ? -0.359 9.455 124.374 1.00 65.10 79 VAL C N 1
ATOM 2972 C CA . VAL C 1 99 ? -0.159 10.684 125.129 1.00 66.14 79 VAL C CA 1
ATOM 2973 C C . VAL C 1 99 ? 0.374 11.798 124.223 1.00 67.97 79 VAL C C 1
ATOM 2974 O O . VAL C 1 99 ? 1.540 11.781 123.807 1.00 68.59 79 VAL C O 1
ATOM 2978 N N . LYS C 1 100 ? -0.493 12.754 123.905 1.00 69.30 80 LYS C N 1
ATOM 2979 C CA . LYS C 1 100 ? -0.113 13.885 123.067 1.00 70.82 80 LYS C CA 1
ATOM 2980 C C . LYS C 1 100 ? -0.272 15.181 123.849 1.00 71.33 80 LYS C C 1
ATOM 2981 O O . LYS C 1 100 ? -1.224 15.931 123.540 1.00 72.42 80 LYS C O 1
ATOM 2987 N N . ASP C 1 103 ? -1.689 18.546 124.078 1.00 69.76 83 ASP C N 1
ATOM 2988 C CA . ASP C 1 103 ? -0.846 18.441 125.307 1.00 70.69 83 ASP C CA 1
ATOM 2989 C C . ASP C 1 103 ? 0.630 18.228 124.969 1.00 71.05 83 ASP C C 1
ATOM 2990 O O . ASP C 1 103 ? 1.017 18.263 123.797 1.00 70.23 83 ASP C O 1
ATOM 2995 N N . GLY C 1 104 ? 1.447 18.002 125.999 1.00 72.01 84 GLY C N 1
ATOM 2996 C CA . GLY C 1 104 ? 2.870 17.794 125.778 1.00 73.34 84 GLY C CA 1
ATOM 2997 C C . GLY C 1 104 ? 3.649 17.054 126.860 1.00 74.09 84 GLY C C 1
ATOM 2998 O O . GLY C 1 104 ? 4.619 16.369 126.539 1.00 74.02 84 GLY C O 1
ATOM 2999 N N . THR C 1 105 ? 3.232 17.188 128.124 1.00 74.93 85 THR C N 1
ATOM 3000 C CA . THR C 1 105 ? 3.891 16.553 129.285 1.00 75.45 85 THR C CA 1
ATOM 3001 C C . THR C 1 105 ? 4.788 15.351 128.956 1.00 74.36 85 THR C C 1
ATOM 3002 O O . THR C 1 105 ? 4.479 14.564 128.060 1.00 73.67 85 THR C O 1
ATOM 3006 N N . LEU C 1 106 ? 5.883 15.199 129.704 1.00 73.88 86 LEU C N 1
ATOM 3007 C CA . LEU C 1 106 ? 6.839 14.118 129.439 1.00 73.42 86 LEU C CA 1
ATOM 3008 C C . LEU C 1 106 ? 7.203 13.155 130.574 1.00 72.37 86 LEU C C 1
ATOM 3009 O O . LEU C 1 106 ? 6.811 13.331 131.732 1.00 71.54 86 LEU C O 1
ATOM 3014 N N . TYR C 1 107 ? 7.991 12.146 130.197 1.00 71.32 87 TYR C N 1
ATOM 3015 C CA . TYR C 1 107 ? 8.500 11.133 131.115 1.00 69.77 87 TYR C CA 1
ATOM 3016 C C . TYR C 1 107 ? 9.783 11.677 131.743 1.00 67.05 87 TYR C C 1
ATOM 3017 O O . TYR C 1 107 ? 10.881 11.453 131.223 1.00 67.30 87 TYR C O 1
ATOM 3026 N N . TYR C 1 108 ? 9.627 12.389 132.857 1.00 62.85 88 TYR C N 1
ATOM 3027 C CA . TYR C 1 108 ? 10.734 12.999 133.594 1.00 58.39 88 TYR C CA 1
ATOM 3028 C C . TYR C 1 108 ? 11.801 11.997 134.066 1.00 54.65 88 TYR C C 1
ATOM 3029 O O . TYR C 1 108 ? 11.579 11.214 134.990 1.00 53.42 88 TYR C O 1
ATOM 3038 N N . PHE C 1 109 ? 12.959 12.041 133.409 1.00 50.92 89 PHE C N 1
ATOM 3039 C CA . PHE C 1 109 ? 14.104 11.174 133.701 1.00 46.51 89 PHE C CA 1
ATOM 3040 C C . PHE C 1 109 ? 14.503 11.327 135.165 1.00 44.30 89 PHE C C 1
ATOM 3041 O O . PHE C 1 109 ? 15.082 12.343 135.542 1.00 43.89 89 PHE C O 1
ATOM 3049 N N . VAL C 1 110 ? 14.205 10.322 135.987 1.00 42.23 90 VAL C N 1
ATOM 3050 C CA . VAL C 1 110 ? 14.510 10.411 137.416 1.00 41.89 90 VAL C CA 1
ATOM 3051 C C . VAL C 1 110 ? 15.616 9.530 137.977 1.00 41.43 90 VAL C C 1
ATOM 3052 O O . VAL C 1 110 ? 15.959 9.655 139.156 1.00 40.70 90 VAL C O 1
ATOM 3056 N N . GLY C 1 111 ? 16.178 8.640 137.167 1.00 40.85 91 GLY C N 1
ATOM 3057 C CA . GLY C 1 111 ? 17.252 7.818 137.691 1.00 39.62 91 GLY C CA 1
ATOM 3058 C C . GLY C 1 111 ? 17.760 6.671 136.847 1.00 39.67 91 GLY C C 1
ATOM 3059 O O . GLY C 1 111 ? 17.344 6.463 135.705 1.00 38.29 91 GLY C O 1
ATOM 3060 N N . SER C 1 112 ? 18.689 5.926 137.436 1.00 39.99 92 SER C N 1
ATOM 3061 C CA . SER C 1 112 ? 19.292 4.767 136.798 1.00 40.97 92 SER C CA 1
ATOM 3062 C C . SER C 1 112 ? 20.187 4.110 137.834 1.00 40.86 92 SER C C 1
ATOM 3063 O O . SER C 1 112 ? 20.997 4.779 138.466 1.00 41.17 92 SER C O 1
ATOM 3066 N N . ASP C 1 113 ? 20.031 2.805 138.022 1.00 42.31 93 ASP C N 1
ATOM 3067 C CA . ASP C 1 113 ? 20.829 2.097 139.011 1.00 43.53 93 ASP C CA 1
ATOM 3068 C C . ASP C 1 113 ? 22.199 1.767 138.466 1.00 43.33 93 ASP C C 1
ATOM 3069 O O . ASP C 1 113 ? 23.205 1.881 139.172 1.00 43.23 93 ASP C O 1
ATOM 3074 N N . LYS C 1 114 ? 22.245 1.350 137.208 1.00 43.02 94 LYS C N 1
ATOM 3075 C CA . LYS C 1 114 ? 23.526 1.043 136.597 1.00 43.92 94 LYS C CA 1
ATOM 3076 C C . LYS C 1 114 ? 23.536 1.565 135.181 1.00 44.25 94 LYS C C 1
ATOM 3077 O O . LYS C 1 114 ? 22.550 1.425 134.443 1.00 44.84 94 LYS C O 1
ATOM 3083 N N . LEU C 1 115 ? 24.661 2.179 134.829 1.00 42.94 95 LEU C N 1
ATOM 3084 C CA . LEU C 1 115 ? 24.884 2.766 133.519 1.00 41.59 95 LEU C CA 1
ATOM 3085 C C . LEU C 1 115 ? 26.377 2.636 133.225 1.00 40.25 95 LEU C C 1
ATOM 3086 O O . LEU C 1 115 ? 27.211 2.871 134.102 1.00 39.33 95 LEU C O 1
ATOM 3091 N N . ARG C 1 116 ? 26.709 2.260 131.997 1.00 38.05 96 ARG C N 1
ATOM 3092 C CA . ARG C 1 116 ? 28.097 2.074 131.618 1.00 37.40 96 ARG C CA 1
ATOM 3093 C C . ARG C 1 116 ? 28.335 2.497 130.164 1.00 37.43 96 ARG C C 1
ATOM 3094 O O . ARG C 1 116 ? 27.420 2.445 129.339 1.00 38.63 96 ARG C O 1
ATOM 3102 N N . PHE C 1 117 ? 29.552 2.943 129.857 1.00 36.54 97 PHE C N 1
ATOM 3103 C CA . PHE C 1 117 ? 29.907 3.337 128.488 1.00 35.55 97 PHE C CA 1
ATOM 3104 C C . PHE C 1 117 ? 31.068 2.449 128.027 1.00 36.88 97 PHE C C 1
ATOM 3105 O O . PHE C 1 117 ? 31.873 2.006 128.855 1.00 35.63 97 PHE C O 1
ATOM 3113 N N . ARG C 1 118 ? 31.150 2.185 126.721 1.00 37.51 98 ARG C N 1
ATOM 3114 C CA . ARG C 1 118 ? 32.227 1.358 126.178 1.00 39.56 98 ARG C CA 1
ATOM 3115 C C . ARG C 1 118 ? 33.108 2.223 125.286 1.00 40.87 98 ARG C C 1
ATOM 3116 O O . ARG C 1 118 ? 34.117 2.762 125.738 1.00 43.04 98 ARG C O 1
ATOM 3124 N N . GLN C 1 119 ? 32.737 2.367 124.020 1.00 40.02 99 GLN C N 1
ATOM 3125 C CA . GLN C 1 119 ? 33.530 3.199 123.129 1.00 39.54 99 GLN C CA 1
ATOM 3126 C C . GLN C 1 119 ? 32.847 4.538 122.856 1.00 38.04 99 GLN C C 1
ATOM 3127 O O . GLN C 1 119 ? 31.617 4.626 122.759 1.00 38.57 99 GLN C O 1
ATOM 3133 N N . PRO C 1 120 ? 33.641 5.609 122.741 1.00 35.19 100 PRO C N 1
ATOM 3134 C CA . PRO C 1 120 ? 33.053 6.923 122.479 1.00 33.01 100 PRO C CA 1
ATOM 3135 C C . PRO C 1 120 ? 32.343 6.968 121.131 1.00 31.56 100 PRO C C 1
ATOM 3136 O O . PRO C 1 120 ? 32.645 6.179 120.237 1.00 31.70 100 PRO C O 1
ATOM 3140 N N . VAL C 1 121 ? 31.382 7.878 121.003 1.00 28.89 101 VAL C N 1
ATOM 3141 C CA . VAL C 1 121 ? 30.637 8.041 119.770 1.00 25.97 101 VAL C CA 1
ATOM 3142 C C . VAL C 1 121 ? 31.304 9.207 119.059 1.00 26.53 101 VAL C C 1
ATOM 3143 O O . VAL C 1 121 ? 31.756 10.154 119.699 1.00 27.36 101 VAL C O 1
ATOM 3147 N N . LEU C 1 122 ? 31.391 9.135 117.737 1.00 25.86 102 LEU C N 1
ATOM 3148 C CA . LEU C 1 122 ? 32.075 10.182 116.989 1.00 24.00 102 LEU C CA 1
ATOM 3149 C C . LEU C 1 122 ? 31.280 10.688 115.808 1.00 23.23 102 LEU C C 1
ATOM 3150 O O . LEU C 1 122 ? 30.348 10.025 115.342 1.00 24.52 102 LEU C O 1
ATOM 3155 N N . PRO C 1 123 ? 31.637 11.877 115.304 1.00 22.62 103 PRO C N 1
ATOM 3156 C CA . PRO C 1 123 ? 30.930 12.442 114.152 1.00 23.26 103 PRO C CA 1
ATOM 3157 C C . PRO C 1 123 ? 30.943 11.380 113.061 1.00 23.81 103 PRO C C 1
ATOM 3158 O O . PRO C 1 123 ? 31.963 10.736 112.847 1.00 24.27 103 PRO C O 1
ATOM 3162 N N . GLY C 1 124 ? 29.818 11.179 112.386 1.00 24.71 104 GLY C N 1
ATOM 3163 C CA . GLY C 1 124 ? 29.778 10.179 111.333 1.00 25.87 104 GLY C CA 1
ATOM 3164 C C . GLY C 1 124 ? 29.061 8.920 111.793 1.00 27.01 104 GLY C C 1
ATOM 3165 O O . GLY C 1 124 ? 28.474 8.188 110.985 1.00 26.03 104 GLY C O 1
ATOM 3166 N N . ASP C 1 125 ? 29.104 8.657 113.094 1.00 25.27 105 ASP C N 1
ATOM 3167 C CA . ASP C 1 125 ? 28.446 7.481 113.609 1.00 24.96 105 ASP C CA 1
ATOM 3168 C C . ASP C 1 125 ? 26.939 7.663 113.488 1.00 27.13 105 ASP C C 1
ATOM 3169 O O . ASP C 1 125 ? 26.442 8.786 113.299 1.00 27.22 105 ASP C O 1
ATOM 3174 N N . GLN C 1 126 ? 26.226 6.543 113.572 1.00 26.41 106 GLN C N 1
ATOM 3175 C CA . GLN C 1 126 ? 24.781 6.535 113.558 1.00 26.34 106 GLN C CA 1
ATOM 3176 C C . GLN C 1 126 ? 24.489 5.852 114.885 1.00 26.69 106 GLN C C 1
ATOM 3177 O O . GLN C 1 126 ? 24.597 4.634 114.994 1.00 27.58 106 GLN C O 1
ATOM 3183 N N . LEU C 1 127 ? 24.152 6.635 115.901 1.00 26.77 107 LEU C N 1
ATOM 3184 C CA . LEU C 1 127 ? 23.887 6.075 117.216 1.00 26.86 107 LEU C CA 1
ATOM 3185 C C . LEU C 1 127 ? 22.574 5.306 117.211 1.00 28.00 107 LEU C C 1
ATOM 3186 O O . LEU C 1 127 ? 21.508 5.894 117.064 1.00 28.80 107 LEU C O 1
ATOM 3191 N N . GLN C 1 128 ? 22.663 3.988 117.368 1.00 29.98 108 GLN C N 1
ATOM 3192 C CA . GLN C 1 128 ? 21.493 3.111 117.375 1.00 31.36 108 GLN C CA 1
ATOM 3193 C C . GLN C 1 128 ? 20.937 3.012 118.798 1.00 30.91 108 GLN C C 1
ATOM 3194 O O . GLN C 1 128 ? 21.644 2.635 119.736 1.00 29.78 108 GLN C O 1
ATOM 3200 N N . LEU C 1 129 ? 19.663 3.353 118.946 1.00 31.77 109 LEU C N 1
ATOM 3201 C CA . LEU C 1 129 ? 19.000 3.357 120.247 1.00 32.97 109 LEU C CA 1
ATOM 3202 C C . LEU C 1 129 ? 17.964 2.254 120.420 1.00 34.47 109 LEU C C 1
ATOM 3203 O O . LEU C 1 129 ? 17.096 2.067 119.561 1.00 34.16 109 LEU C O 1
ATOM 3208 N N . HIS C 1 130 ? 18.052 1.543 121.544 1.00 35.40 110 HIS C N 1
ATOM 3209 C CA . HIS C 1 130 ? 17.129 0.459 121.867 1.00 36.45 110 HIS C CA 1
ATOM 3210 C C . HIS C 1 130 ? 16.531 0.648 123.259 1.00 36.67 110 HIS C C 1
ATOM 3211 O O . HIS C 1 130 ? 17.258 0.843 124.242 1.00 37.97 110 HIS C O 1
ATOM 3218 N N . ALA C 1 131 ? 15.209 0.583 123.345 1.00 35.84 111 ALA C N 1
ATOM 3219 C CA . ALA C 1 131 ? 14.533 0.718 124.626 1.00 37.18 111 ALA C CA 1
ATOM 3220 C C . ALA C 1 131 ? 13.478 -0.377 124.723 1.00 38.62 111 ALA C C 1
ATOM 3221 O O . ALA C 1 131 ? 12.684 -0.566 123.794 1.00 38.40 111 ALA C O 1
ATOM 3223 N N . LYS C 1 132 ? 13.479 -1.101 125.839 1.00 38.99 112 LYS C N 1
ATOM 3224 C CA . LYS C 1 132 ? 12.518 -2.174 126.048 1.00 40.05 112 LYS C CA 1
ATOM 3225 C C . LYS C 1 132 ? 11.755 -1.941 127.343 1.00 40.22 112 LYS C C 1
ATOM 3226 O O . LYS C 1 132 ? 12.345 -1.949 128.429 1.00 40.19 112 LYS C O 1
ATOM 3232 N N . PHE C 1 133 ? 10.445 -1.727 127.227 1.00 39.99 113 PHE C N 1
ATOM 3233 C CA . PHE C 1 133 ? 9.610 -1.484 128.397 1.00 39.43 113 PHE C CA 1
ATOM 3234 C C . PHE C 1 133 ? 9.724 -2.651 129.357 1.00 39.13 113 PHE C C 1
ATOM 3235 O O . PHE C 1 133 ? 9.716 -3.803 128.937 1.00 37.90 113 PHE C O 1
ATOM 3243 N N . ILE C 1 134 ? 9.833 -2.345 130.643 1.00 39.58 114 ILE C N 1
ATOM 3244 C CA . ILE C 1 134 ? 9.928 -3.379 131.661 1.00 42.02 114 ILE C CA 1
ATOM 3245 C C . ILE C 1 134 ? 8.683 -3.377 132.547 1.00 44.38 114 ILE C C 1
ATOM 3246 O O . ILE C 1 134 ? 7.962 -4.378 132.607 1.00 45.73 114 ILE C O 1
ATOM 3251 N N . SER C 1 135 ? 8.421 -2.261 133.224 1.00 45.24 115 SER C N 1
ATOM 3252 C CA . SER C 1 135 ? 7.254 -2.178 134.095 1.00 46.37 115 SER C CA 1
ATOM 3253 C C . SER C 1 135 ? 6.923 -0.747 134.464 1.00 47.98 115 SER C C 1
ATOM 3254 O O . SER C 1 135 ? 7.579 0.186 134.012 1.00 47.07 115 SER C O 1
ATOM 3257 N N . VAL C 1 136 ? 5.903 -0.584 135.300 1.00 50.54 116 VAL C N 1
ATOM 3258 C CA . VAL C 1 136 ? 5.481 0.736 135.754 1.00 53.09 116 VAL C CA 1
ATOM 3259 C C . VAL C 1 136 ? 4.643 0.630 137.031 1.00 55.18 116 VAL C C 1
ATOM 3260 O O . VAL C 1 136 ? 3.469 0.268 136.988 1.00 55.55 116 VAL C O 1
ATOM 3264 N N . LYS C 1 137 ? 5.273 0.942 138.165 1.00 58.41 117 LYS C N 1
ATOM 3265 C CA . LYS C 1 137 ? 4.642 0.882 139.489 1.00 60.54 117 LYS C CA 1
ATOM 3266 C C . LYS C 1 137 ? 4.586 2.256 140.152 1.00 61.35 117 LYS C C 1
ATOM 3267 O O . LYS C 1 137 ? 5.627 2.855 140.423 1.00 61.83 117 LYS C O 1
ATOM 3273 N N . ARG C 1 138 ? 3.379 2.743 140.431 1.00 62.50 118 ARG C N 1
ATOM 3274 C CA . ARG C 1 138 ? 3.199 4.050 141.073 1.00 63.85 118 ARG C CA 1
ATOM 3275 C C . ARG C 1 138 ? 3.437 5.165 140.052 1.00 62.56 118 ARG C C 1
ATOM 3276 O O . ARG C 1 138 ? 3.699 6.318 140.412 1.00 61.89 118 ARG C O 1
ATOM 3284 N N . SER C 1 139 ? 3.321 4.800 138.774 1.00 60.75 119 SER C N 1
ATOM 3285 C CA . SER C 1 139 ? 3.531 5.712 137.648 1.00 57.95 119 SER C CA 1
ATOM 3286 C C . SER C 1 139 ? 5.032 5.958 137.463 1.00 55.79 119 SER C C 1
ATOM 3287 O O . SER C 1 139 ? 5.450 6.965 136.884 1.00 55.23 119 SER C O 1
ATOM 3290 N N . ILE C 1 140 ? 5.834 5.025 137.970 1.00 52.46 120 ILE C N 1
ATOM 3291 C CA . ILE C 1 140 ? 7.281 5.101 137.849 1.00 49.87 120 ILE C CA 1
ATOM 3292 C C . ILE C 1 140 ? 7.686 4.058 136.816 1.00 48.23 120 ILE C C 1
ATOM 3293 O O . ILE C 1 140 ? 7.562 2.858 137.061 1.00 47.96 120 ILE C O 1
ATOM 3298 N N . TRP C 1 141 ? 8.170 4.519 135.667 1.00 46.16 121 TRP C N 1
ATOM 3299 C CA . TRP C 1 141 ? 8.573 3.620 134.588 1.00 44.72 121 TRP C CA 1
ATOM 3300 C C . TRP C 1 141 ? 10.040 3.223 134.615 1.00 44.14 121 TRP C C 1
ATOM 3301 O O . TRP C 1 141 ? 10.909 4.026 134.945 1.00 45.55 121 TRP C O 1
ATOM 3312 N N . LYS C 1 142 ? 10.300 1.970 134.260 1.00 42.96 122 LYS C N 1
ATOM 3313 C CA . LYS C 1 142 ? 11.649 1.446 134.183 1.00 40.63 122 LYS C CA 1
ATOM 3314 C C . LYS C 1 142 ? 11.768 0.899 132.768 1.00 39.51 122 LYS C C 1
ATOM 3315 O O . LYS C 1 142 ? 10.870 0.216 132.286 1.00 37.78 122 LYS C O 1
ATOM 3321 N N . PHE C 1 143 ? 12.860 1.239 132.091 1.00 38.90 123 PHE C N 1
ATOM 3322 C CA . PHE C 1 143 ? 13.108 0.762 130.736 1.00 37.43 123 PHE C CA 1
ATOM 3323 C C . PHE C 1 143 ? 14.506 0.180 130.712 1.00 38.52 123 PHE C C 1
ATOM 3324 O O . PHE C 1 143 ? 15.360 0.553 131.515 1.00 38.69 123 PHE C O 1
ATOM 3332 N N . ASP C 1 144 ? 14.741 -0.724 129.776 1.00 39.66 124 ASP C N 1
ATOM 3333 C CA . ASP C 1 144 ? 16.043 -1.347 129.631 1.00 40.41 124 ASP C CA 1
ATOM 3334 C C . ASP C 1 144 ? 16.555 -0.840 128.297 1.00 39.55 124 ASP C C 1
ATOM 3335 O O . ASP C 1 144 ? 16.057 -1.255 127.245 1.00 40.12 124 ASP C O 1
ATOM 3340 N N . CYS C 1 145 ? 17.545 0.052 128.333 1.00 37.79 125 CYS C N 1
ATOM 3341 C CA . CYS C 1 145 ? 18.072 0.647 127.104 1.00 34.46 125 CYS C CA 1
ATOM 3342 C C . CYS C 1 145 ? 19.519 0.330 126.761 1.00 33.56 125 CYS C C 1
ATOM 3343 O O . CYS C 1 145 ? 20.354 0.138 127.642 1.00 33.43 125 CYS C O 1
ATOM 3346 N N . HIS C 1 146 ? 19.799 0.305 125.461 1.00 32.97 126 HIS C N 1
ATOM 3347 C CA . HIS C 1 146 ? 21.137 0.051 124.938 1.00 32.53 126 HIS C CA 1
ATOM 3348 C C . HIS C 1 146 ? 21.361 0.953 123.745 1.00 32.27 126 HIS C C 1
ATOM 3349 O O . HIS C 1 146 ? 20.426 1.242 122.989 1.00 32.97 126 HIS C O 1
ATOM 3356 N N . ALA C 1 147 ? 22.601 1.390 123.571 1.00 31.04 127 ALA C N 1
ATOM 3357 C CA . ALA C 1 147 ? 22.958 2.228 122.433 1.00 29.91 127 ALA C CA 1
ATOM 3358 C C . ALA C 1 147 ? 24.107 1.505 121.742 1.00 29.91 127 ALA C C 1
ATOM 3359 O O . ALA C 1 147 ? 24.959 0.911 122.406 1.00 29.55 127 ALA C O 1
ATOM 3361 N N . THR C 1 148 ? 24.134 1.534 120.416 1.00 29.68 128 THR C N 1
ATOM 3362 C CA . THR C 1 148 ? 25.195 0.851 119.697 1.00 29.73 128 THR C CA 1
ATOM 3363 C C . THR C 1 148 ? 25.553 1.602 118.426 1.00 32.60 128 THR C C 1
ATOM 3364 O O . THR C 1 148 ? 24.720 2.326 117.867 1.00 32.70 128 THR C O 1
ATOM 3368 N N . VAL C 1 149 ? 26.795 1.416 117.977 1.00 34.42 129 VAL C N 1
ATOM 3369 C CA . VAL C 1 149 ? 27.300 2.013 116.741 1.00 35.89 129 VAL C CA 1
ATOM 3370 C C . VAL C 1 149 ? 27.875 0.844 115.940 1.00 38.24 129 VAL C C 1
ATOM 3371 O O . VAL C 1 149 ? 28.640 0.041 116.485 1.00 37.50 129 VAL C O 1
ATOM 3375 N N . ASP C 1 150 ? 27.518 0.744 114.659 1.00 40.12 130 ASP C N 1
ATOM 3376 C CA . ASP C 1 150 ? 28.015 -0.355 113.826 1.00 40.78 130 ASP C CA 1
ATOM 3377 C C . ASP C 1 150 ? 27.867 -1.675 114.589 1.00 41.21 130 ASP C C 1
ATOM 3378 O O . ASP C 1 150 ? 28.759 -2.522 114.584 1.00 41.28 130 ASP C O 1
ATOM 3383 N N . ASP C 1 151 ? 26.741 -1.823 115.273 1.00 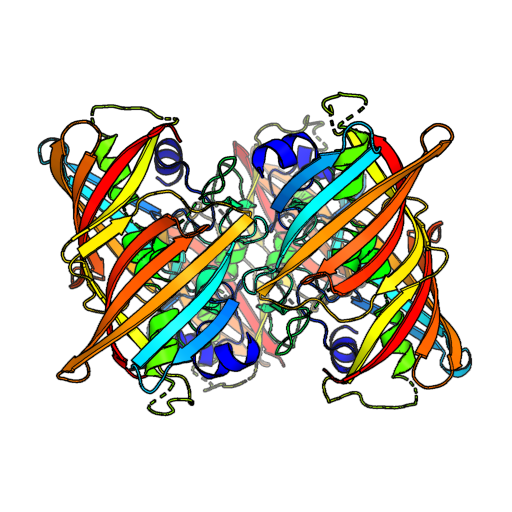42.03 131 ASP C N 1
ATOM 3384 C CA . ASP C 1 151 ? 26.442 -3.030 116.030 1.00 43.35 131 ASP C CA 1
ATOM 3385 C C . ASP C 1 151 ? 27.327 -3.322 117.241 1.00 42.78 131 ASP C C 1
ATOM 3386 O O . ASP C 1 151 ? 27.072 -4.278 117.975 1.00 42.63 131 ASP C O 1
ATOM 3391 N N . LYS C 1 152 ? 28.364 -2.517 117.448 1.00 42.11 132 LYS C N 1
ATOM 3392 C CA . LYS C 1 152 ? 29.223 -2.694 118.614 1.00 41.54 132 LYS C CA 1
ATOM 3393 C C . LYS C 1 152 ? 28.549 -1.917 119.746 1.00 39.99 132 LYS C C 1
ATOM 3394 O O . LYS C 1 152 ? 28.025 -0.821 119.529 1.00 39.93 132 LYS C O 1
ATOM 3400 N N . PRO C 1 153 ? 28.539 -2.473 120.966 1.00 38.03 133 PRO C N 1
ATOM 3401 C CA . PRO C 1 153 ? 27.907 -1.779 122.090 1.00 36.82 133 PRO C CA 1
ATOM 3402 C C . PRO C 1 153 ? 28.656 -0.514 122.495 1.00 36.07 133 PRO C C 1
ATOM 3403 O O . PRO C 1 153 ? 29.883 -0.509 122.601 1.00 36.40 133 PRO C O 1
ATOM 3407 N N . VAL C 1 154 ? 27.897 0.553 122.722 1.00 35.31 134 VAL C N 1
ATOM 3408 C CA . VAL C 1 154 ? 28.445 1.845 123.104 1.00 34.06 134 VAL C CA 1
ATOM 3409 C C . VAL C 1 154 ? 28.007 2.276 124.500 1.00 33.88 134 VAL C C 1
ATOM 3410 O O . VAL C 1 154 ? 28.782 2.861 125.258 1.00 33.12 134 VAL C O 1
ATOM 3414 N N . CYS C 1 155 ? 26.760 1.985 124.840 1.00 34.54 135 CYS C N 1
ATOM 3415 C CA . CYS C 1 155 ? 26.236 2.354 126.142 1.00 35.01 135 CYS C CA 1
ATOM 3416 C C . CYS C 1 155 ? 25.043 1.485 126.473 1.00 34.76 135 CYS C C 1
ATOM 3417 O O . CYS C 1 155 ? 24.302 1.069 125.575 1.00 33.59 135 CYS C O 1
ATOM 3420 N N . SER C 1 156 ? 24.861 1.222 127.764 1.00 34.66 136 SER C N 1
ATOM 3421 C CA . SER C 1 156 ? 23.747 0.417 128.246 1.00 36.53 136 SER C CA 1
ATOM 3422 C C . SER C 1 156 ? 23.338 0.981 129.597 1.00 37.59 136 SER C C 1
ATOM 3423 O O . SER C 1 156 ? 24.186 1.458 130.352 1.00 38.50 136 SER C O 1
ATOM 3426 N N . ALA C 1 157 ? 22.046 0.920 129.912 1.00 38.62 137 ALA C N 1
ATOM 3427 C CA . ALA C 1 157 ? 21.564 1.443 131.185 1.00 38.75 137 ALA C CA 1
ATOM 3428 C C . ALA C 1 157 ? 20.080 1.192 131.389 1.00 39.48 137 ALA C C 1
ATOM 3429 O O . ALA C 1 157 ? 19.325 1.036 130.425 1.00 38.30 137 ALA C O 1
ATOM 3431 N N . GLU C 1 158 ? 19.675 1.146 132.655 1.00 41.01 138 GLU C N 1
ATOM 3432 C CA . GLU C 1 158 ? 18.275 0.959 133.001 1.00 43.17 138 GLU C CA 1
ATOM 3433 C C . GLU C 1 158 ? 17.736 2.353 133.316 1.00 42.61 138 GLU C C 1
ATOM 3434 O O . GLU C 1 158 ? 18.114 2.961 134.317 1.00 43.33 138 GLU C O 1
ATOM 3440 N N . ILE C 1 159 ? 16.862 2.856 132.452 1.00 41.64 139 ILE C N 1
ATOM 3441 C CA . ILE C 1 159 ? 16.291 4.186 132.611 1.00 39.69 139 ILE C CA 1
ATOM 3442 C C . ILE C 1 159 ? 15.006 4.180 133.430 1.00 39.44 139 ILE C C 1
ATOM 3443 O O . ILE C 1 159 ? 14.118 3.352 133.220 1.00 38.77 139 ILE C O 1
ATOM 3448 N N . ILE C 1 160 ? 14.918 5.123 134.360 1.00 39.87 140 ILE C N 1
ATOM 3449 C CA . ILE C 1 160 ? 13.755 5.276 135.222 1.00 39.57 140 ILE C CA 1
ATOM 3450 C C . ILE C 1 160 ? 13.128 6.638 134.944 1.00 40.92 140 ILE C C 1
ATOM 3451 O O . ILE C 1 160 ? 13.777 7.672 135.127 1.00 41.07 140 ILE C O 1
ATOM 3456 N N . CYS C 1 161 ? 11.876 6.635 134.496 1.00 42.60 141 CYS C N 1
ATOM 3457 C CA . CYS C 1 161 ? 11.150 7.869 134.200 1.00 46.53 141 CYS C CA 1
ATOM 3458 C C . CYS C 1 161 ? 9.890 7.924 135.059 1.00 48.80 141 CYS C C 1
ATOM 3459 O O . CYS C 1 161 ? 9.359 6.890 135.462 1.00 49.76 141 CYS C O 1
ATOM 3462 N N . ALA C 1 162 ? 9.407 9.129 135.330 1.00 51.08 142 ALA C N 1
ATOM 3463 C CA . ALA C 1 162 ? 8.212 9.292 136.142 1.00 54.17 142 ALA C CA 1
ATOM 3464 C C . ALA C 1 162 ? 7.275 10.304 135.503 1.00 57.11 142 ALA C C 1
ATOM 3465 O O . ALA C 1 162 ? 7.586 11.492 135.448 1.00 56.83 142 ALA C O 1
ATOM 3467 N N . GLU C 1 163 ? 6.129 9.826 135.023 1.00 61.27 143 GLU C N 1
ATOM 3468 C CA . GLU C 1 163 ? 5.139 10.688 134.386 1.00 65.59 143 GLU C CA 1
ATOM 3469 C C . GLU C 1 163 ? 4.866 11.935 135.223 1.00 67.72 143 GLU C C 1
ATOM 3470 O O . GLU C 1 163 ? 4.738 11.864 136.451 1.00 67.54 143 GLU C O 1
ATOM 3476 N N . ARG C 1 164 ? 4.795 13.074 134.542 1.00 70.08 144 ARG C N 1
ATOM 3477 C CA . ARG C 1 164 ? 4.517 14.358 135.174 1.00 73.14 144 ARG C CA 1
ATOM 3478 C C . ARG C 1 164 ? 4.112 15.390 134.120 1.00 73.96 144 ARG C C 1
ATOM 3479 O O . ARG C 1 164 ? 4.487 15.280 132.947 1.00 74.17 144 ARG C O 1
ATOM 3487 N N . LYS C 1 165 ? 3.320 16.375 134.539 1.00 74.95 145 LYS C N 1
ATOM 3488 C CA . LYS C 1 165 ? 2.865 17.429 133.638 1.00 75.58 145 LYS C CA 1
ATOM 3489 C C . LYS C 1 165 ? 3.803 18.629 133.695 1.00 75.68 145 LYS C C 1
ATOM 3490 O O . LYS C 1 165 ? 4.074 19.169 134.773 1.00 75.17 145 LYS C O 1
ATOM 3496 N N . LEU C 1 166 ? 4.298 19.036 132.529 1.00 75.72 146 LEU C N 1
ATOM 3497 C CA . LEU C 1 166 ? 5.199 20.178 132.439 1.00 75.68 146 LEU C CA 1
ATOM 3498 C C . LEU C 1 166 ? 4.520 21.433 133.002 1.00 76.11 146 LEU C C 1
ATOM 3499 O O . LEU C 1 166 ? 3.558 21.948 132.428 1.00 75.31 146 LEU C O 1
ATOM 3504 N N . GLY C 1 167 ? 5.030 21.905 134.137 1.00 77.11 147 GLY C N 1
ATOM 3505 C CA . GLY C 1 167 ? 4.469 23.076 134.789 1.00 77.92 147 GLY C CA 1
ATOM 3506 C C . GLY C 1 167 ? 4.180 22.816 136.262 1.00 78.56 147 GLY C C 1
ATOM 3507 O O . GLY C 1 167 ? 4.185 23.746 137.072 1.00 78.26 147 GLY C O 1
ATOM 3508 N N . SER C 1 168 ? 3.931 21.549 136.597 1.00 79.39 148 SER C N 1
ATOM 3509 C CA . SER C 1 168 ? 3.632 21.114 137.966 1.00 80.45 148 SER C CA 1
ATOM 3510 C C . SER C 1 168 ? 4.542 21.766 139.012 1.00 80.69 148 SER C C 1
ATOM 3511 O O . SER C 1 168 ? 5.580 21.161 139.366 1.00 81.10 148 SER C O 1
ATOM 3531 N N . ASP D 1 23 ? 38.258 30.922 139.564 1.00 34.34 3 ASP D N 1
ATOM 3532 C CA . ASP D 1 23 ? 37.405 31.661 138.651 1.00 32.77 3 ASP D CA 1
ATOM 3533 C C . ASP D 1 23 ? 37.278 30.828 137.372 1.00 30.73 3 ASP D C 1
ATOM 3534 O O . ASP D 1 23 ? 37.903 29.772 137.234 1.00 28.55 3 ASP D O 1
ATOM 3539 N N . ILE D 1 24 ? 36.462 31.295 136.443 1.00 30.63 4 ILE D N 1
ATOM 3540 C CA . ILE D 1 24 ? 36.224 30.560 135.214 1.00 29.03 4 ILE D CA 1
ATOM 3541 C C . ILE D 1 24 ? 37.487 30.268 134.392 1.00 27.92 4 ILE D C 1
ATOM 3542 O O . ILE D 1 24 ? 37.617 29.192 133.807 1.00 25.99 4 ILE D O 1
ATOM 3547 N N . ASN D 1 25 ? 38.441 31.193 134.366 1.00 29.03 5 ASN D N 1
ATOM 3548 C CA . ASN D 1 25 ? 39.669 30.957 133.596 1.00 29.12 5 ASN D CA 1
ATOM 3549 C C . ASN D 1 25 ? 40.602 29.901 134.155 1.00 27.09 5 ASN D C 1
ATOM 3550 O O . ASN D 1 25 ? 41.334 29.260 133.401 1.00 26.90 5 ASN D O 1
ATOM 3555 N N . GLU D 1 26 ? 40.588 29.730 135.472 1.00 26.92 6 GLU D N 1
ATOM 3556 C CA . GLU D 1 26 ? 41.413 28.718 136.114 1.00 25.67 6 GLU D CA 1
ATOM 3557 C C . GLU D 1 26 ? 40.753 27.386 135.797 1.00 24.02 6 GLU D C 1
ATOM 3558 O O . GLU D 1 26 ? 41.421 26.399 135.493 1.00 22.41 6 GLU D O 1
ATOM 3564 N N . ILE D 1 27 ? 39.427 27.379 135.848 1.00 23.36 7 ILE D N 1
ATOM 3565 C CA . ILE D 1 27 ? 38.658 26.186 135.536 1.00 22.33 7 ILE D CA 1
ATOM 3566 C C . ILE D 1 27 ? 38.971 25.746 134.110 1.00 22.63 7 ILE D C 1
ATOM 3567 O O . ILE D 1 27 ? 39.168 24.557 133.851 1.00 23.78 7 ILE D O 1
ATOM 3572 N N . ARG D 1 28 ? 39.038 26.700 133.186 1.00 21.57 8 ARG D N 1
ATOM 3573 C CA . ARG D 1 28 ? 39.320 26.349 131.805 1.00 21.94 8 ARG D CA 1
ATOM 3574 C C . ARG D 1 28 ? 40.749 25.882 131.586 1.00 22.91 8 ARG D C 1
ATOM 3575 O O . ARG D 1 28 ? 41.090 25.401 130.502 1.00 23.03 8 ARG D O 1
ATOM 3583 N N . GLU D 1 29 ? 41.589 26.022 132.607 1.00 22.81 9 GLU D N 1
ATOM 3584 C CA . GLU D 1 29 ? 42.966 25.540 132.504 1.00 24.02 9 GLU D CA 1
ATOM 3585 C C . GLU D 1 29 ? 42.962 24.029 132.796 1.00 25.40 9 GLU D C 1
ATOM 3586 O O . GLU D 1 29 ? 43.823 23.290 132.310 1.00 25.65 9 GLU D O 1
ATOM 3592 N N . TYR D 1 30 ? 41.988 23.586 133.596 1.00 24.18 10 TYR D N 1
ATOM 3593 C CA . TYR D 1 30 ? 41.863 22.183 133.988 1.00 23.49 10 TYR D CA 1
ATOM 3594 C C . TYR D 1 30 ? 40.904 21.402 133.113 1.00 22.67 10 TYR D C 1
ATOM 3595 O O . TYR D 1 30 ? 41.160 20.244 132.782 1.00 24.70 10 TYR D O 1
ATOM 3604 N N . LEU D 1 31 ? 39.790 22.028 132.753 1.00 19.29 11 LEU D N 1
ATOM 3605 C CA . LEU D 1 31 ? 38.801 21.367 131.922 1.00 17.39 11 LEU D CA 1
ATOM 3606 C C . LEU D 1 31 ? 38.899 21.833 130.482 1.00 17.19 11 LEU D C 1
ATOM 3607 O O . LEU D 1 31 ? 38.916 23.032 130.212 1.00 18.52 11 LEU D O 1
ATOM 3612 N N . PRO D 1 32 ? 38.977 20.890 129.530 1.00 17.21 12 PRO D N 1
ATOM 3613 C CA . PRO D 1 32 ? 39.072 21.240 128.108 1.00 16.02 12 PRO D CA 1
ATOM 3614 C C . PRO D 1 32 ? 37.718 21.645 127.524 1.00 16.26 12 PRO D C 1
ATOM 3615 O O . PRO D 1 32 ? 37.651 22.149 126.395 1.00 17.03 12 PRO D O 1
ATOM 3619 N N . HIS D 1 33 ? 36.644 21.424 128.288 1.00 14.86 13 HIS D N 1
ATOM 3620 C CA . HIS D 1 33 ? 35.288 21.760 127.832 1.00 13.76 13 HIS D CA 1
ATOM 3621 C C . HIS D 1 33 ? 35.141 23.235 127.506 1.00 12.84 13 HIS D C 1
ATOM 3622 O O . HIS D 1 33 ? 35.808 24.071 128.089 1.00 13.63 13 HIS D O 1
ATOM 3629 N N . ARG D 1 34 ? 34.249 23.554 126.579 1.00 13.16 14 ARG D N 1
ATOM 3630 C CA . ARG D 1 34 ? 34.015 24.936 126.192 1.00 11.81 14 ARG D CA 1
ATOM 3631 C C . ARG D 1 34 ? 32.536 25.093 125.805 1.00 13.91 14 ARG D C 1
ATOM 3632 O O . ARG D 1 34 ? 31.776 24.131 125.847 1.00 14.49 14 ARG D O 1
ATOM 3640 N N . TYR D 1 35 ? 32.121 26.304 125.450 1.00 13.78 15 TYR D N 1
ATOM 3641 C CA . TYR D 1 35 ? 30.733 26.546 125.085 1.00 13.69 15 TYR D CA 1
ATOM 3642 C C . TYR D 1 35 ? 30.333 25.627 123.935 1.00 16.01 15 TYR D C 1
ATOM 3643 O O . TYR D 1 35 ? 31.095 25.448 122.981 1.00 17.61 15 TYR D O 1
ATOM 3652 N N . PRO D 1 36 ? 29.135 25.021 124.014 1.00 15.58 16 PRO D N 1
ATOM 3653 C CA . PRO D 1 36 ? 28.185 25.176 125.121 1.00 15.35 16 PRO D CA 1
ATOM 3654 C C . PRO D 1 36 ? 28.201 23.985 126.076 1.00 13.93 16 PRO D C 1
ATOM 3655 O O . PRO D 1 36 ? 27.142 23.467 126.406 1.00 14.88 16 PRO D O 1
ATOM 3659 N N . PHE D 1 37 ? 29.381 23.538 126.500 1.00 14.84 17 PHE D N 1
ATOM 3660 C CA . PHE D 1 37 ? 29.459 22.393 127.399 1.00 15.50 17 PHE D CA 1
ATOM 3661 C C . PHE D 1 37 ? 30.343 22.530 128.625 1.00 17.65 17 PHE D C 1
ATOM 3662 O O . PHE D 1 37 ? 30.814 21.521 129.190 1.00 18.25 17 PHE D O 1
ATOM 3670 N N . LEU D 1 38 ? 30.583 23.770 129.032 1.00 16.48 18 LEU D N 1
ATOM 3671 C CA . LEU D 1 38 ? 31.368 24.025 130.227 1.00 17.64 18 LEU D CA 1
ATOM 3672 C C . LEU D 1 38 ? 30.271 24.315 131.240 1.00 18.52 18 LEU D C 1
ATOM 3673 O O . LEU D 1 38 ? 29.610 25.358 131.182 1.00 19.19 18 LEU D O 1
ATOM 3678 N N . LEU D 1 39 ? 30.069 23.378 132.156 1.00 18.32 19 LEU D N 1
ATOM 3679 C CA . LEU D 1 39 ? 29.005 23.499 133.133 1.00 18.98 19 LEU D CA 1
ATOM 3680 C C . LEU D 1 39 ? 29.379 23.695 134.607 1.00 18.32 19 LEU D C 1
ATOM 3681 O O . LEU D 1 39 ? 28.653 23.234 135.489 1.00 19.18 19 LEU D O 1
ATOM 3686 N N . VAL D 1 40 ? 30.499 24.367 134.861 1.00 17.04 20 VAL D N 1
ATOM 3687 C CA . VAL D 1 40 ? 30.956 24.683 136.219 1.00 16.42 20 VAL D CA 1
ATOM 3688 C C . VAL D 1 40 ? 31.322 26.167 136.123 1.00 16.51 20 VAL D C 1
ATOM 3689 O O . VAL D 1 40 ? 32.223 26.523 135.379 1.00 14.67 20 VAL D O 1
ATOM 3693 N N . ASP D 1 41 ? 30.612 27.039 136.840 1.00 17.55 21 ASP D N 1
ATOM 3694 C CA . ASP D 1 41 ? 30.896 28.472 136.760 1.00 17.31 21 ASP D CA 1
ATOM 3695 C C . ASP D 1 41 ? 31.846 28.972 137.826 1.00 16.94 21 ASP D C 1
ATOM 3696 O O . ASP D 1 41 ? 32.438 30.042 137.690 1.00 15.83 21 ASP D O 1
ATOM 3701 N N . ARG D 1 42 ? 31.991 28.218 138.903 1.00 17.78 22 ARG D N 1
ATOM 3702 C CA . ARG D 1 42 ? 32.902 28.648 139.947 1.00 18.21 22 ARG D CA 1
ATOM 3703 C C . ARG D 1 42 ? 33.161 27.533 140.946 1.00 19.25 22 ARG D C 1
ATOM 3704 O O . ARG D 1 42 ? 32.266 26.759 141.265 1.00 20.65 22 ARG D O 1
ATOM 3712 N N . VAL D 1 43 ? 34.407 27.422 141.394 1.00 21.20 23 VAL D N 1
ATOM 3713 C CA . VAL D 1 43 ? 34.783 26.425 142.395 1.00 22.75 23 VAL D CA 1
ATOM 3714 C C . VAL D 1 43 ? 34.928 27.249 143.671 1.00 24.31 23 VAL D C 1
ATOM 3715 O O . VAL D 1 43 ? 35.755 28.156 143.719 1.00 24.56 23 VAL D O 1
ATOM 3719 N N . VAL D 1 44 ? 34.125 26.950 144.692 1.00 26.46 24 VAL D N 1
ATOM 3720 C CA . VAL D 1 44 ? 34.178 27.721 145.935 1.00 28.68 24 VAL D CA 1
ATOM 3721 C C . VAL D 1 44 ? 35.079 27.143 147.018 1.00 30.01 24 VAL D C 1
ATOM 3722 O O . VAL D 1 44 ? 35.736 27.885 147.737 1.00 31.52 24 VAL D O 1
ATOM 3726 N N . GLU D 1 45 ? 35.117 25.827 147.151 1.00 32.73 25 GLU D N 1
ATOM 3727 C CA . GLU D 1 45 ? 35.987 25.222 148.155 1.00 35.43 25 GLU D CA 1
ATOM 3728 C C . GLU D 1 45 ? 36.699 23.990 147.619 1.00 35.52 25 GLU D C 1
ATOM 3729 O O . GLU D 1 45 ? 36.141 23.224 146.827 1.00 36.02 25 GLU D O 1
ATOM 3735 N N . LEU D 1 46 ? 37.936 23.801 148.061 1.00 36.07 26 LEU D N 1
ATOM 3736 C CA . LEU D 1 46 ? 38.728 22.662 147.624 1.00 36.06 26 LEU D CA 1
ATOM 3737 C C . LEU D 1 46 ? 39.394 22.011 148.830 1.00 36.27 26 LEU D C 1
ATOM 3738 O O . LEU D 1 46 ? 40.492 22.393 149.220 1.00 38.08 26 LEU D O 1
ATOM 3743 N N . ASP D 1 47 ? 38.718 21.028 149.418 1.00 36.04 27 ASP D N 1
ATOM 3744 C CA . ASP D 1 47 ? 39.227 20.323 150.589 1.00 35.88 27 ASP D CA 1
ATOM 3745 C C . ASP D 1 47 ? 40.052 19.118 150.160 1.00 36.07 27 ASP D C 1
ATOM 3746 O O . ASP D 1 47 ? 39.521 18.023 149.974 1.00 36.77 27 ASP D O 1
ATOM 3751 N N . ILE D 1 48 ? 41.355 19.314 150.014 1.00 36.28 28 ILE D N 1
ATOM 3752 C CA . ILE D 1 48 ? 42.229 18.230 149.596 1.00 36.87 28 ILE D CA 1
ATOM 3753 C C . ILE D 1 48 ? 42.487 17.172 150.672 1.00 37.67 28 ILE D C 1
ATOM 3754 O O . ILE D 1 48 ? 42.485 15.975 150.378 1.00 37.67 28 ILE D O 1
ATOM 3759 N N . GLU D 1 49 ? 42.706 17.585 151.915 1.00 38.41 29 GLU D N 1
ATOM 3760 C CA . GLU D 1 49 ? 42.928 16.587 152.953 1.00 39.12 29 GLU D CA 1
ATOM 3761 C C . GLU D 1 49 ? 41.709 15.664 153.010 1.00 37.81 29 GLU D C 1
ATOM 3762 O O . GLU D 1 49 ? 41.846 14.468 153.260 1.00 39.56 29 GLU D O 1
ATOM 3768 N N . GLY D 1 50 ? 40.522 16.222 152.765 1.00 35.90 30 GLY D N 1
ATOM 3769 C CA . GLY D 1 50 ? 39.299 15.433 152.800 1.00 31.91 30 GLY D CA 1
ATOM 3770 C C . GLY D 1 50 ? 38.827 14.978 151.428 1.00 31.35 30 GLY D C 1
ATOM 3771 O O . GLY D 1 50 ? 37.745 14.406 151.293 1.00 29.77 30 GLY D O 1
ATOM 3772 N N . LYS D 1 51 ? 39.633 15.250 150.405 1.00 31.32 31 LYS D N 1
ATOM 3773 C CA . LYS D 1 51 ? 39.328 14.856 149.027 1.00 30.92 31 LYS D CA 1
ATOM 3774 C C . LYS D 1 51 ? 37.907 15.168 148.532 1.00 30.28 31 LYS D C 1
ATOM 3775 O O . LYS D 1 51 ? 37.200 14.286 148.030 1.00 29.38 31 LYS D O 1
ATOM 3781 N N . ARG D 1 52 ? 37.492 16.422 148.668 1.00 29.59 32 ARG D N 1
ATOM 3782 C CA . ARG D 1 52 ? 36.171 16.835 148.214 1.00 30.15 32 ARG D CA 1
ATOM 3783 C C . ARG D 1 52 ? 36.229 18.229 147.629 1.00 28.79 32 ARG D C 1
ATOM 3784 O O . ARG D 1 52 ? 37.149 18.997 147.907 1.00 27.53 32 ARG D O 1
ATOM 3792 N N . ILE D 1 53 ? 35.241 18.552 146.809 1.00 27.90 33 ILE D N 1
ATOM 3793 C CA . ILE D 1 53 ? 35.198 19.851 146.172 1.00 26.53 33 ILE D CA 1
ATOM 3794 C C . ILE D 1 53 ? 33.777 20.396 146.195 1.00 26.56 33 ILE D C 1
ATOM 3795 O O . ILE D 1 53 ? 32.809 19.635 146.160 1.00 25.24 33 ILE D O 1
ATOM 3800 N N . ARG D 1 54 ? 33.666 21.718 146.278 1.00 27.11 34 ARG D N 1
ATOM 3801 C CA . ARG D 1 54 ? 32.374 22.393 146.273 1.00 26.68 34 ARG D CA 1
ATOM 3802 C C . ARG D 1 54 ? 32.488 23.475 145.219 1.00 25.51 34 ARG D C 1
ATOM 3803 O O . ARG D 1 54 ? 33.389 24.318 145.261 1.00 24.31 34 ARG D O 1
ATOM 3811 N N . ALA D 1 55 ? 31.581 23.424 144.256 1.00 24.22 35 ALA D N 1
ATOM 3812 C CA . ALA D 1 55 ? 31.567 24.380 143.173 1.00 23.55 35 ALA D CA 1
ATOM 3813 C C . ALA D 1 55 ? 30.114 24.595 142.797 1.00 23.33 35 ALA D C 1
ATOM 3814 O O . ALA D 1 55 ? 29.223 23.994 143.395 1.00 23.01 35 ALA D O 1
ATOM 3816 N N . TYR D 1 56 ? 29.862 25.453 141.816 1.00 21.84 36 TYR D N 1
ATOM 3817 C CA . TYR D 1 56 ? 28.491 25.660 141.393 1.00 21.26 36 TYR D CA 1
ATOM 3818 C C . TYR D 1 56 ? 28.358 26.108 139.952 1.00 21.58 36 TYR D C 1
ATOM 3819 O O . TYR D 1 56 ? 29.317 26.561 139.327 1.00 22.72 36 TYR D O 1
ATOM 3828 N N . LYS D 1 57 ? 27.149 25.960 139.434 1.00 21.23 37 LYS D N 1
ATOM 3829 C CA . LYS D 1 57 ? 26.827 26.347 138.080 1.00 21.31 37 LYS D CA 1
ATOM 3830 C C . LYS D 1 57 ? 25.598 27.240 138.212 1.00 21.31 37 LYS D C 1
ATOM 3831 O O . LYS D 1 57 ? 24.670 26.888 138.939 1.00 21.83 37 LYS D O 1
ATOM 3837 N N . ASN D 1 58 ? 25.607 28.400 137.556 1.00 20.69 38 ASN D N 1
ATOM 3838 C CA . ASN D 1 58 ? 24.465 29.316 137.601 1.00 20.14 38 ASN D CA 1
ATOM 3839 C C . ASN D 1 58 ? 23.510 28.898 136.489 1.00 21.01 38 ASN D C 1
ATOM 3840 O O . ASN D 1 58 ? 23.936 28.709 135.343 1.00 25.05 38 ASN D O 1
ATOM 3845 N N . VAL D 1 59 ? 22.227 28.753 136.806 1.00 20.65 39 VAL D N 1
ATOM 3846 C CA . VAL D 1 59 ? 21.254 28.390 135.793 1.00 18.70 39 VAL D CA 1
ATOM 3847 C C . VAL D 1 59 ? 20.591 29.692 135.363 1.00 20.09 39 VAL D C 1
ATOM 3848 O O . VAL D 1 59 ? 20.151 30.485 136.206 1.00 17.71 39 VAL D O 1
ATOM 3852 N N . SER D 1 60 ? 20.549 29.926 134.052 1.00 18.97 40 SER D N 1
ATOM 3853 C CA . SER D 1 60 ? 19.969 31.143 133.517 1.00 19.22 40 SER D CA 1
ATOM 3854 C C . SER D 1 60 ? 19.155 30.813 132.290 1.00 20.67 40 SER D C 1
ATOM 3855 O O . SER D 1 60 ? 19.493 29.898 131.544 1.00 23.46 40 SER D O 1
ATOM 3858 N N . ILE D 1 61 ? 18.074 31.549 132.070 1.00 20.13 41 ILE D N 1
ATOM 3859 C CA . ILE D 1 61 ? 17.257 31.270 130.910 1.00 16.99 41 ILE D CA 1
ATOM 3860 C C . ILE D 1 61 ? 18.053 31.638 129.665 1.00 17.84 41 ILE D C 1
ATOM 3861 O O . ILE D 1 61 ? 17.673 31.291 128.552 1.00 18.57 41 ILE D O 1
ATOM 3866 N N . ASN D 1 62 ? 19.183 32.317 129.846 1.00 17.87 42 ASN D N 1
ATOM 3867 C CA . ASN D 1 62 ? 19.981 32.712 128.690 1.00 16.78 42 ASN D CA 1
ATOM 3868 C C . ASN D 1 62 ? 21.049 31.675 128.346 1.00 17.25 42 ASN D C 1
ATOM 3869 O O . ASN D 1 62 ? 22.209 32.000 128.111 1.00 17.04 42 ASN D O 1
ATOM 3874 N N . GLU D 1 63 ? 20.644 30.412 128.335 1.00 18.95 43 GLU D N 1
ATOM 3875 C CA . GLU D 1 63 ? 21.539 29.318 127.997 1.00 18.43 43 GLU D CA 1
ATOM 3876 C C . GLU D 1 63 ? 20.889 28.635 126.801 1.00 17.55 43 GLU D C 1
ATOM 3877 O O . GLU D 1 63 ? 19.673 28.455 126.767 1.00 17.70 43 GLU D O 1
ATOM 3883 N N . PRO D 1 64 ? 21.696 28.246 125.802 1.00 16.57 44 PRO D N 1
ATOM 3884 C CA . PRO D 1 64 ? 21.239 27.592 124.580 1.00 14.92 44 PRO D CA 1
ATOM 3885 C C . PRO D 1 64 ? 20.278 26.419 124.703 1.00 17.84 44 PRO D C 1
ATOM 3886 O O . PRO D 1 64 ? 19.365 26.292 123.884 1.00 19.00 44 PRO D O 1
ATOM 3890 N N . PHE D 1 65 ? 20.452 25.577 125.726 1.00 18.90 45 PHE D N 1
ATOM 3891 C CA . PHE D 1 65 ? 19.605 24.395 125.868 1.00 18.66 45 PHE D CA 1
ATOM 3892 C C . PHE D 1 65 ? 18.160 24.610 126.303 1.00 21.07 45 PHE D C 1
ATOM 3893 O O . PHE D 1 65 ? 17.303 23.746 126.075 1.00 21.32 45 PHE D O 1
ATOM 3901 N N . PHE D 1 66 ? 17.865 25.754 126.909 1.00 21.40 46 PHE D N 1
ATOM 3902 C CA . PHE D 1 66 ? 16.507 25.983 127.378 1.00 20.19 46 PHE D CA 1
ATOM 3903 C C . PHE D 1 66 ? 15.427 26.095 126.307 1.00 21.71 46 PHE D C 1
ATOM 3904 O O . PHE D 1 66 ? 14.289 25.712 126.541 1.00 24.95 46 PHE D O 1
ATOM 3912 N N . ASN D 1 67 ? 15.749 26.605 125.129 1.00 22.40 47 ASN D N 1
ATOM 3913 C CA . ASN D 1 67 ? 14.718 26.709 124.104 1.00 21.94 47 ASN D CA 1
ATOM 3914 C C . ASN D 1 67 ? 14.201 25.338 123.680 1.00 22.12 47 ASN D C 1
ATOM 3915 O O . ASN D 1 67 ? 13.072 25.223 123.189 1.00 23.67 47 ASN D O 1
ATOM 3920 N N . GLY D 1 68 ? 15.014 24.300 123.872 1.00 20.44 48 GLY D N 1
ATOM 3921 C CA . GLY D 1 68 ? 14.597 22.966 123.481 1.00 18.96 48 GLY D CA 1
ATOM 3922 C C . GLY D 1 68 ? 14.274 22.012 124.621 1.00 19.88 48 GLY D C 1
ATOM 3923 O O . GLY D 1 68 ? 13.926 20.855 124.371 1.00 17.26 48 GLY D O 1
ATOM 3924 N N . HIS D 1 69 ? 14.368 22.484 125.865 1.00 19.00 49 HIS D N 1
ATOM 3925 C CA . HIS D 1 69 ? 14.093 21.626 127.014 1.00 19.56 49 HIS D CA 1
ATOM 3926 C C . HIS D 1 69 ? 13.457 22.401 128.168 1.00 20.12 49 HIS D C 1
ATOM 3927 O O . HIS D 1 69 ? 14.106 22.607 129.201 1.00 19.73 49 HIS D O 1
ATOM 3934 N N . PHE D 1 70 ? 12.203 22.840 128.025 1.00 21.66 50 PHE D N 1
ATOM 3935 C CA . PHE D 1 70 ? 11.363 22.648 126.841 1.00 21.45 50 PHE D CA 1
ATOM 3936 C C . PHE D 1 70 ? 10.665 23.954 126.548 1.00 20.98 50 PHE D C 1
ATOM 3937 O O . PHE D 1 70 ? 10.571 24.819 127.423 1.00 19.46 50 PHE D O 1
ATOM 3945 N N . PRO D 1 71 ? 10.138 24.098 125.320 1.00 20.73 51 PRO D N 1
ATOM 3946 C CA . PRO D 1 71 ? 9.421 25.303 124.898 1.00 23.67 51 PRO D CA 1
ATOM 3947 C C . PRO D 1 71 ? 8.335 25.617 125.928 1.00 26.74 51 PRO D C 1
ATOM 3948 O O . PRO D 1 71 ? 7.501 24.763 126.238 1.00 27.88 51 PRO D O 1
ATOM 3952 N N . GLU D 1 72 ? 8.364 26.827 126.474 1.00 30.08 52 GLU D N 1
ATOM 3953 C CA . GLU D 1 72 ? 7.371 27.248 127.459 1.00 32.93 52 GLU D CA 1
ATOM 3954 C C . GLU D 1 72 ? 7.456 26.538 128.810 1.00 32.70 52 GLU D C 1
ATOM 3955 O O . GLU D 1 72 ? 6.592 26.727 129.668 1.00 34.13 52 GLU D O 1
ATOM 3961 N N . HIS D 1 73 ? 8.488 25.726 129.005 1.00 31.33 53 HIS D N 1
ATOM 3962 C CA . HIS D 1 73 ? 8.673 25.027 130.277 1.00 30.65 53 HIS D CA 1
ATOM 3963 C C . HIS D 1 73 ? 10.154 24.745 130.449 1.00 29.02 53 HIS D C 1
ATOM 3964 O O . HIS D 1 73 ? 10.622 23.629 130.226 1.00 30.51 53 HIS D O 1
ATOM 3971 N N . PRO D 1 74 ? 10.920 25.767 130.834 1.00 27.29 54 PRO D N 1
ATOM 3972 C CA . PRO D 1 74 ? 12.361 25.619 131.031 1.00 25.83 54 PRO D CA 1
ATOM 3973 C C . PRO D 1 74 ? 12.747 24.775 132.240 1.00 26.20 54 PRO D C 1
ATOM 3974 O O . PRO D 1 74 ? 12.436 25.122 133.379 1.00 25.64 54 PRO D O 1
ATOM 3978 N N . ILE D 1 75 ? 13.427 23.663 131.975 1.00 25.58 55 ILE D N 1
ATOM 3979 C CA . ILE D 1 75 ? 13.894 22.757 133.012 1.00 23.78 55 ILE D CA 1
ATOM 3980 C C . ILE D 1 75 ? 15.282 22.306 132.598 1.00 25.68 55 ILE D C 1
ATOM 3981 O O . ILE D 1 75 ? 15.465 21.808 131.484 1.00 26.70 55 ILE D O 1
ATOM 3994 N N . PRO D 1 77 ? 18.146 20.048 131.824 1.00 24.12 57 PRO D N 1
ATOM 3995 C CA . PRO D 1 77 ? 18.235 18.601 131.590 1.00 23.85 57 PRO D CA 1
ATOM 3996 C C . PRO D 1 77 ? 18.943 17.884 132.733 1.00 24.40 57 PRO D C 1
ATOM 3997 O O . PRO D 1 77 ? 19.986 18.336 133.191 1.00 27.02 57 PRO D O 1
ATOM 4001 N N . GLY D 1 78 ? 18.390 16.770 133.199 1.00 23.68 58 GLY D N 1
ATOM 4002 C CA . GLY D 1 78 ? 19.052 16.044 134.268 1.00 22.19 58 GLY D CA 1
ATOM 4003 C C . GLY D 1 78 ? 20.435 15.608 133.817 1.00 23.14 58 GLY D C 1
ATOM 4004 O O . GLY D 1 78 ? 21.403 15.663 134.588 1.00 23.67 58 GLY D O 1
ATOM 4005 N N . VAL D 1 79 ? 20.542 15.185 132.556 1.00 23.31 59 VAL D N 1
ATOM 4006 C CA . VAL D 1 79 ? 21.825 14.745 132.021 1.00 21.26 59 VAL D CA 1
ATOM 4007 C C . VAL D 1 79 ? 22.847 15.861 132.105 1.00 20.24 59 VAL D C 1
ATOM 4008 O O . VAL D 1 79 ? 24.030 15.599 132.311 1.00 20.97 59 VAL D O 1
ATOM 4012 N N . LEU D 1 80 ? 22.420 17.111 131.958 1.00 19.32 60 LEU D N 1
ATOM 4013 C CA . LEU D 1 80 ? 23.403 18.187 132.066 1.00 20.32 60 LEU D CA 1
ATOM 4014 C C . LEU D 1 80 ? 23.847 18.346 133.526 1.00 20.95 60 LEU D C 1
ATOM 4015 O O . LEU D 1 80 ? 24.978 18.759 133.798 1.00 20.93 60 LEU D O 1
ATOM 4020 N N . ILE D 1 81 ? 22.974 17.998 134.470 1.00 21.06 61 ILE D N 1
ATOM 4021 C CA . ILE D 1 81 ? 23.350 18.085 135.874 1.00 22.66 61 ILE D CA 1
ATOM 4022 C C . ILE D 1 81 ? 24.459 17.073 136.131 1.00 23.64 61 ILE D C 1
ATOM 4023 O O . ILE D 1 81 ? 25.404 17.346 136.863 1.00 22.99 61 ILE D O 1
ATOM 4028 N N . ILE D 1 82 ? 24.335 15.895 135.525 1.00 24.71 62 ILE D N 1
ATOM 4029 C CA . ILE D 1 82 ? 25.333 14.849 135.704 1.00 25.64 62 ILE D CA 1
ATOM 4030 C C . ILE D 1 82 ? 26.661 15.344 135.158 1.00 26.30 62 ILE D C 1
ATOM 4031 O O . ILE D 1 82 ? 27.708 15.200 135.791 1.00 26.03 62 ILE D O 1
ATOM 4036 N N . GLU D 1 83 ? 26.589 15.930 133.967 1.00 26.70 63 GLU D N 1
ATOM 4037 C CA . GLU D 1 83 ? 27.739 16.477 133.264 1.00 25.83 63 GLU D CA 1
ATOM 4038 C C . GLU D 1 83 ? 28.471 17.468 134.156 1.00 25.28 63 GLU D C 1
ATOM 4039 O O . GLU D 1 83 ? 29.689 17.454 134.242 1.00 25.74 63 GLU D O 1
ATOM 4045 N N . ALA D 1 84 ? 27.720 18.332 134.825 1.00 26.60 64 ALA D N 1
ATOM 4046 C CA . ALA D 1 84 ? 28.323 19.328 135.708 1.00 26.56 64 ALA D CA 1
ATOM 4047 C C . ALA D 1 84 ? 29.070 18.682 136.870 1.00 26.48 64 ALA D C 1
ATOM 4048 O O . ALA D 1 84 ? 30.129 19.161 137.263 1.00 26.53 64 ALA D O 1
ATOM 4058 N N . ALA D 1 86 ? 30.372 15.510 136.933 1.00 25.11 66 ALA D N 1
ATOM 4059 C CA . ALA D 1 86 ? 31.535 14.811 136.403 1.00 23.91 66 ALA D CA 1
ATOM 4060 C C . ALA D 1 86 ? 32.647 15.827 136.176 1.00 24.07 66 ALA D C 1
ATOM 4061 O O . ALA D 1 86 ? 33.826 15.558 136.433 1.00 25.99 66 ALA D O 1
ATOM 4063 N N . GLN D 1 87 ? 32.265 17.004 135.694 1.00 22.69 67 GLN D N 1
ATOM 4064 C CA . GLN D 1 87 ? 33.225 18.063 135.435 1.00 19.70 67 GLN D CA 1
ATOM 4065 C C . GLN D 1 87 ? 33.866 18.552 136.722 1.00 19.92 67 GLN D C 1
ATOM 4066 O O . GLN D 1 87 ? 35.071 18.777 136.766 1.00 21.79 67 GLN D O 1
ATOM 4072 N N . ALA D 1 88 ? 33.077 18.720 137.776 1.00 19.39 68 ALA D N 1
ATOM 4073 C CA . ALA D 1 88 ? 33.644 19.178 139.046 1.00 20.12 68 ALA D CA 1
ATOM 4074 C C . ALA D 1 88 ? 34.544 18.089 139.628 1.00 20.94 68 ALA D C 1
ATOM 4075 O O . ALA D 1 88 ? 35.584 18.368 140.214 1.00 22.12 68 ALA D O 1
ATOM 4077 N N . ALA D 1 89 ? 34.131 16.839 139.468 1.00 23.12 69 ALA D N 1
ATOM 4078 C CA . ALA D 1 89 ? 34.894 15.706 139.969 1.00 22.80 69 ALA D CA 1
ATOM 4079 C C . ALA D 1 89 ? 36.303 15.767 139.396 1.00 24.82 69 ALA D C 1
ATOM 4080 O O . ALA D 1 89 ? 37.298 15.677 140.129 1.00 25.47 69 ALA D O 1
ATOM 4082 N N . GLY D 1 90 ? 36.383 15.929 138.078 1.00 24.51 70 GLY D N 1
ATOM 4083 C CA . GLY D 1 90 ? 37.677 15.995 137.420 1.00 23.71 70 GLY D CA 1
ATOM 4084 C C . GLY D 1 90 ? 38.586 17.055 138.001 1.00 23.54 70 GLY D C 1
ATOM 4085 O O . GLY D 1 90 ? 39.761 16.807 138.253 1.00 24.90 70 GLY D O 1
ATOM 4086 N N . ILE D 1 91 ? 38.064 18.257 138.205 1.00 23.82 71 ILE D N 1
ATOM 4087 C CA . ILE D 1 91 ? 38.898 19.305 138.773 1.00 23.17 71 ILE D CA 1
ATOM 4088 C C . ILE D 1 91 ? 39.486 18.779 140.086 1.00 22.99 71 ILE D C 1
ATOM 4089 O O . ILE D 1 91 ? 40.678 18.940 140.344 1.00 22.89 71 ILE D O 1
ATOM 4094 N N . LEU D 1 92 ? 38.654 18.135 140.903 1.00 23.14 72 LEU D N 1
ATOM 4095 C CA . LEU D 1 92 ? 39.110 17.578 142.181 1.00 23.38 72 LEU D CA 1
ATOM 4096 C C . LEU D 1 92 ? 40.227 16.562 141.984 1.00 24.45 72 LEU D C 1
ATOM 4097 O O . LEU D 1 92 ? 41.216 16.574 142.712 1.00 24.27 72 LEU D O 1
ATOM 4102 N N . GLY D 1 93 ? 40.060 15.681 141.000 1.00 25.07 73 GLY D N 1
ATOM 4103 C CA . GLY D 1 93 ? 41.066 14.671 140.731 1.00 24.60 73 GLY D CA 1
ATOM 4104 C C . GLY D 1 93 ? 42.427 15.268 140.451 1.00 26.21 73 GLY D C 1
ATOM 4105 O O . GLY D 1 93 ? 43.435 14.858 141.037 1.00 27.81 73 GLY D O 1
ATOM 4106 N N . PHE D 1 94 ? 42.466 16.246 139.556 1.00 25.39 74 PHE D N 1
ATOM 4107 C CA . PHE D 1 94 ? 43.723 16.880 139.204 1.00 25.38 74 PHE D CA 1
ATOM 4108 C C . PHE D 1 94 ? 44.294 17.587 140.402 1.00 26.58 74 PHE D C 1
ATOM 4109 O O . PHE D 1 94 ? 45.489 17.509 140.681 1.00 28.45 74 PHE D O 1
ATOM 4117 N N . LYS D 1 95 ? 43.432 18.283 141.121 1.00 28.41 75 LYS D N 1
ATOM 4118 C CA . LYS D 1 95 ? 43.863 19.020 142.294 1.00 29.84 75 LYS D CA 1
ATOM 4119 C C . LYS D 1 95 ? 44.475 18.133 143.380 1.00 30.52 75 LYS D C 1
ATOM 4120 O O . LYS D 1 95 ? 45.432 18.530 144.033 1.00 31.05 75 LYS D O 1
ATOM 4134 N N . LEU D 1 97 ? 46.344 15.616 143.153 1.00 31.01 77 LEU D N 1
ATOM 4135 C CA . LEU D 1 97 ? 47.700 15.187 142.842 1.00 29.04 77 LEU D CA 1
ATOM 4136 C C . LEU D 1 97 ? 48.599 16.268 142.259 1.00 30.50 77 LEU D C 1
ATOM 4137 O O . LEU D 1 97 ? 49.634 15.959 141.659 1.00 29.86 77 LEU D O 1
ATOM 4142 N N . ASP D 1 98 ? 48.208 17.528 142.439 1.00 31.65 78 ASP D N 1
ATOM 4143 C CA . ASP D 1 98 ? 48.971 18.668 141.935 1.00 32.10 78 ASP D CA 1
ATOM 4144 C C . ASP D 1 98 ? 49.283 18.621 140.454 1.00 32.23 78 ASP D C 1
ATOM 4145 O O . ASP D 1 98 ? 50.365 19.020 140.028 1.00 33.68 78 ASP D O 1
ATOM 4150 N N . VAL D 1 99 ? 48.324 18.152 139.672 1.00 31.39 79 VAL D N 1
ATOM 4151 C CA . VAL D 1 99 ? 48.491 18.053 138.235 1.00 32.84 79 VAL D CA 1
ATOM 4152 C C . VAL D 1 99 ? 48.105 19.368 137.540 1.00 36.43 79 VAL D C 1
ATOM 4153 O O . VAL D 1 99 ? 47.101 19.996 137.881 1.00 36.14 79 VAL D O 1
ATOM 4157 N N . LYS D 1 100 ? 48.901 19.794 136.569 1.00 40.80 80 LYS D N 1
ATOM 4158 C CA . LYS D 1 100 ? 48.591 21.028 135.855 1.00 46.54 80 LYS D CA 1
ATOM 4159 C C . LYS D 1 100 ? 48.355 20.735 134.372 1.00 49.00 80 LYS D C 1
ATOM 4160 O O . LYS D 1 100 ? 49.173 21.094 133.533 1.00 50.40 80 LYS D O 1
ATOM 4166 N N . PRO D 1 101 ? 47.234 20.081 134.024 1.00 51.77 81 PRO D N 1
ATOM 4167 C CA . PRO D 1 101 ? 47.010 19.799 132.598 1.00 54.12 81 PRO D CA 1
ATOM 4168 C C . PRO D 1 101 ? 46.737 21.101 131.849 1.00 54.62 81 PRO D C 1
ATOM 4169 O O . PRO D 1 101 ? 46.652 22.139 132.552 1.00 54.74 81 PRO D O 1
ATOM 4173 N N . GLY D 1 104 ? 46.935 17.671 128.793 1.00 33.47 84 GLY D N 1
ATOM 4174 C CA . GLY D 1 104 ? 45.868 17.134 127.878 1.00 31.43 84 GLY D CA 1
ATOM 4175 C C . GLY D 1 104 ? 45.180 15.887 128.413 1.00 30.89 84 GLY D C 1
ATOM 4176 O O . GLY D 1 104 ? 44.867 14.957 127.665 1.00 30.49 84 GLY D O 1
ATOM 4177 N N . THR D 1 105 ? 44.933 15.871 129.718 1.00 29.36 85 THR D N 1
ATOM 4178 C CA . THR D 1 105 ? 44.277 14.744 130.359 1.00 26.25 85 THR D CA 1
ATOM 4179 C C . THR D 1 105 ? 42.796 15.045 130.551 1.00 25.03 85 THR D C 1
ATOM 4180 O O . THR D 1 105 ? 42.415 16.183 130.791 1.00 24.23 85 THR D O 1
ATOM 4184 N N . LEU D 1 106 ? 41.957 14.024 130.445 1.00 23.94 86 LEU D N 1
ATOM 4185 C CA . LEU D 1 106 ? 40.530 14.214 130.626 1.00 23.77 86 LEU D CA 1
ATOM 4186 C C . LEU D 1 106 ? 39.961 13.059 131.398 1.00 25.14 86 LEU D C 1
ATOM 4187 O O . LEU D 1 106 ? 40.339 11.911 131.161 1.00 27.45 86 LEU D O 1
ATOM 4192 N N . TYR D 1 107 ? 39.058 13.352 132.327 1.00 25.04 87 TYR D N 1
ATOM 4193 C CA . TYR D 1 107 ? 38.410 12.291 133.080 1.00 25.32 87 TYR D CA 1
ATOM 4194 C C . TYR D 1 107 ? 37.161 11.933 132.285 1.00 25.58 87 TYR D C 1
ATOM 4195 O O . TYR D 1 107 ? 36.155 12.633 132.392 1.00 24.98 87 TYR D O 1
ATOM 4204 N N . TYR D 1 108 ? 37.224 10.873 131.475 1.00 27.83 88 TYR D N 1
ATOM 4205 C CA . TYR D 1 108 ? 36.056 10.452 130.689 1.00 29.67 88 TYR D CA 1
ATOM 4206 C C . TYR D 1 108 ? 35.000 9.847 131.599 1.00 29.46 88 TYR D C 1
ATOM 4207 O O . TYR D 1 108 ? 35.316 9.068 132.509 1.00 30.02 88 TYR D O 1
ATOM 4216 N N . PHE D 1 109 ? 33.747 10.196 131.334 1.00 26.83 89 PHE D N 1
ATOM 4217 C CA . PHE D 1 109 ? 32.635 9.670 132.095 1.00 25.94 89 PHE D CA 1
ATOM 4218 C C . PHE D 1 109 ? 32.394 8.268 131.522 1.00 26.64 89 PHE D C 1
ATOM 4219 O O . PHE D 1 109 ? 31.869 8.131 130.420 1.00 28.50 89 PHE D O 1
ATOM 4227 N N . VAL D 1 110 ? 32.792 7.224 132.248 1.00 25.74 90 VAL D N 1
ATOM 4228 C CA . VAL D 1 110 ? 32.613 5.869 131.734 1.00 25.55 90 VAL D CA 1
ATOM 4229 C C . VAL D 1 110 ? 31.481 5.054 132.345 1.00 26.69 90 VAL D C 1
ATOM 4230 O O . VAL D 1 110 ? 31.218 3.930 131.912 1.00 27.70 90 VAL D O 1
ATOM 4234 N N . GLY D 1 111 ? 30.799 5.608 133.338 1.00 26.87 91 GLY D N 1
ATOM 4235 C CA . GLY D 1 111 ? 29.703 4.879 133.936 1.00 26.61 91 GLY D CA 1
ATOM 4236 C C . GLY D 1 111 ? 29.150 5.511 135.194 1.00 27.84 91 GLY D C 1
ATOM 4237 O O . GLY D 1 111 ? 29.687 6.488 135.717 1.00 26.86 91 GLY D O 1
ATOM 4238 N N . SER D 1 112 ? 28.060 4.940 135.686 1.00 30.18 92 SER D N 1
ATOM 4239 C CA . SER D 1 112 ? 27.434 5.446 136.891 1.00 33.11 92 SER D CA 1
ATOM 4240 C C . SER D 1 112 ? 26.607 4.386 137.593 1.00 35.12 92 SER D C 1
ATOM 4241 O O . SER D 1 112 ? 26.048 3.487 136.954 1.00 34.68 92 SER D O 1
ATOM 4244 N N . ASP D 1 113 ? 26.538 4.504 138.912 1.00 37.21 93 ASP D N 1
ATOM 4245 C CA . ASP D 1 113 ? 25.742 3.596 139.731 1.00 40.39 93 ASP D CA 1
ATOM 4246 C C . ASP D 1 113 ? 24.714 4.437 140.494 1.00 41.65 93 ASP D C 1
ATOM 4247 O O . ASP D 1 113 ? 24.939 5.621 140.757 1.00 43.28 93 ASP D O 1
ATOM 4252 N N . LYS D 1 114 ? 23.591 3.822 140.842 1.00 42.02 94 LYS D N 1
ATOM 4253 C CA . LYS D 1 114 ? 22.523 4.484 141.595 1.00 42.59 94 LYS D CA 1
ATOM 4254 C C . LYS D 1 114 ? 22.383 6.000 141.404 1.00 41.87 94 LYS D C 1
ATOM 4255 O O . LYS D 1 114 ? 22.432 6.768 142.373 1.00 41.98 94 LYS D O 1
ATOM 4261 N N . LEU D 1 115 ? 22.204 6.419 140.153 1.00 39.45 95 LEU D N 1
ATOM 4262 C CA . LEU D 1 115 ? 22.018 7.826 139.828 1.00 37.38 95 LEU D CA 1
ATOM 4263 C C . LEU D 1 115 ? 20.553 8.182 140.064 1.00 36.66 95 LEU D C 1
ATOM 4264 O O . LEU D 1 115 ? 19.671 7.523 139.523 1.00 36.10 95 LEU D O 1
ATOM 4269 N N . ARG D 1 116 ? 20.304 9.231 140.850 1.00 36.43 96 ARG D N 1
ATOM 4270 C CA . ARG D 1 116 ? 18.937 9.666 141.166 1.00 35.72 96 ARG D CA 1
ATOM 4271 C C . ARG D 1 116 ? 18.689 11.181 141.158 1.00 35.56 96 ARG D C 1
ATOM 4272 O O . ARG D 1 116 ? 19.539 11.961 141.594 1.00 35.42 96 ARG D O 1
ATOM 4280 N N . PHE D 1 117 ? 17.509 11.580 140.675 1.00 34.87 97 PHE D N 1
ATOM 4281 C CA . PHE D 1 117 ? 17.102 12.990 140.625 1.00 34.02 97 PHE D CA 1
ATOM 4282 C C . PHE D 1 117 ? 15.891 13.236 141.527 1.00 34.09 97 PHE D C 1
ATOM 4283 O O . PHE D 1 117 ? 14.870 12.582 141.375 1.00 34.48 97 PHE D O 1
ATOM 4291 N N . ARG D 1 118 ? 15.990 14.180 142.457 1.00 35.53 98 ARG D N 1
ATOM 4292 C CA . ARG D 1 118 ? 14.874 14.473 143.355 1.00 35.97 98 ARG D CA 1
ATOM 4293 C C . ARG D 1 118 ? 13.944 15.508 142.734 1.00 35.68 98 ARG D C 1
ATOM 4294 O O . ARG D 1 118 ? 12.814 15.191 142.367 1.00 37.76 98 ARG D O 1
ATOM 4302 N N . GLN D 1 119 ? 14.410 16.744 142.612 1.00 34.72 99 GLN D N 1
ATOM 4303 C CA . GLN D 1 119 ? 13.588 17.799 142.027 1.00 33.76 99 GLN D CA 1
ATOM 4304 C C . GLN D 1 119 ? 14.265 18.479 140.849 1.00 31.63 99 GLN D C 1
ATOM 4305 O O . GLN D 1 119 ? 15.490 18.497 140.748 1.00 34.19 99 GLN D O 1
ATOM 4311 N N . PRO D 1 120 ? 13.475 19.052 139.937 1.00 29.43 100 PRO D N 1
ATOM 4312 C CA . PRO D 1 120 ? 14.067 19.722 138.780 1.00 27.94 100 PRO D CA 1
ATOM 4313 C C . PRO D 1 120 ? 14.776 21.034 139.121 1.00 27.44 100 PRO D C 1
ATOM 4314 O O . PRO D 1 120 ? 14.426 21.718 140.087 1.00 27.94 100 PRO D O 1
ATOM 4318 N N . VAL D 1 121 ? 15.788 21.360 138.319 1.00 26.70 101 VAL D N 1
ATOM 4319 C CA . VAL D 1 121 ? 16.587 22.575 138.467 1.00 23.80 101 VAL D CA 1
ATOM 4320 C C . VAL D 1 121 ? 15.983 23.583 137.511 1.00 23.78 101 VAL D C 1
ATOM 4321 O O . VAL D 1 121 ? 15.727 23.253 136.349 1.00 24.10 101 VAL D O 1
ATOM 4325 N N . LEU D 1 122 ? 15.767 24.807 137.993 1.00 23.07 102 LEU D N 1
ATOM 4326 C CA . LEU D 1 122 ? 15.121 25.843 137.193 1.00 22.67 102 LEU D CA 1
ATOM 4327 C C . LEU D 1 122 ? 15.900 27.137 137.006 1.00 22.43 102 LEU D C 1
ATOM 4328 O O . LEU D 1 122 ? 16.830 27.451 137.770 1.00 22.58 102 LEU D O 1
ATOM 4333 N N . PRO D 1 123 ? 15.536 27.911 135.972 1.00 20.15 103 PRO D N 1
ATOM 4334 C CA . PRO D 1 123 ? 16.242 29.171 135.748 1.00 20.00 103 PRO D CA 1
ATOM 4335 C C . PRO D 1 123 ? 16.181 29.966 137.045 1.00 20.91 103 PRO D C 1
ATOM 4336 O O . PRO D 1 123 ? 15.135 30.027 137.699 1.00 22.48 103 PRO D O 1
ATOM 4340 N N . GLY D 1 124 ? 17.302 30.562 137.421 1.00 20.61 104 GLY D N 1
ATOM 4341 C CA . GLY D 1 124 ? 17.352 31.329 138.644 1.00 19.70 104 GLY D CA 1
ATOM 4342 C C . GLY D 1 124 ? 18.072 30.560 139.734 1.00 21.02 104 GLY D C 1
ATOM 4343 O O . GLY D 1 124 ? 18.585 31.166 140.667 1.00 23.97 104 GLY D O 1
ATOM 4344 N N . ASP D 1 125 ? 18.127 29.234 139.619 1.00 20.82 105 ASP D N 1
ATOM 4345 C CA . ASP D 1 125 ? 18.795 28.395 140.622 1.00 20.36 105 ASP D CA 1
ATOM 4346 C C . ASP D 1 125 ? 20.317 28.463 140.560 1.00 21.41 105 ASP D C 1
ATOM 4347 O O . ASP D 1 125 ? 20.901 28.714 139.498 1.00 21.74 105 ASP D O 1
ATOM 4352 N N . GLN D 1 126 ? 20.955 28.231 141.704 1.00 21.24 106 GLN D N 1
ATOM 4353 C CA . GLN D 1 126 ? 22.409 28.162 141.752 1.00 22.58 106 GLN D CA 1
ATOM 4354 C C . GLN D 1 126 ? 22.607 26.674 142.019 1.00 22.54 106 GLN D C 1
ATOM 4355 O O . GLN D 1 126 ? 22.324 26.197 143.115 1.00 23.06 106 GLN D O 1
ATOM 4361 N N . LEU D 1 127 ? 23.052 25.932 141.012 1.00 22.09 107 LEU D N 1
ATOM 4362 C CA . LEU D 1 127 ? 23.250 24.498 141.166 1.00 20.71 107 LEU D CA 1
ATOM 4363 C C . LEU D 1 127 ? 24.532 24.232 141.922 1.00 21.53 107 LEU D C 1
ATOM 4364 O O . LEU D 1 127 ? 25.623 24.442 141.400 1.00 23.22 107 LEU D O 1
ATOM 4369 N N . GLN D 1 128 ? 24.404 23.773 143.156 1.00 22.83 108 GLN D N 1
ATOM 4370 C CA . GLN D 1 128 ? 25.569 23.484 143.977 1.00 23.63 108 GLN D CA 1
ATOM 4371 C C . GLN D 1 128 ? 26.069 22.091 143.640 1.00 22.99 108 GLN D C 1
ATOM 4372 O O . GLN D 1 128 ? 25.286 21.145 143.578 1.00 24.41 108 GLN D O 1
ATOM 4378 N N . LEU D 1 129 ? 27.373 21.967 143.429 1.00 21.85 109 LEU D N 1
ATOM 4379 C CA . LEU D 1 129 ? 27.971 20.691 143.071 1.00 21.97 109 LEU D CA 1
ATOM 4380 C C . LEU D 1 129 ? 28.980 20.239 144.112 1.00 23.52 109 LEU D C 1
ATOM 4381 O O . LEU D 1 129 ? 29.859 20.999 144.506 1.00 24.56 109 LEU D O 1
ATOM 4386 N N . HIS D 1 130 ? 28.842 18.993 144.555 1.00 25.59 110 HIS D N 1
ATOM 4387 C CA . HIS D 1 130 ? 29.750 18.404 145.530 1.00 25.60 110 HIS D CA 1
ATOM 4388 C C . HIS D 1 130 ? 30.247 17.097 144.924 1.00 24.77 110 HIS D C 1
ATOM 4389 O O . HIS D 1 130 ? 29.465 16.346 144.342 1.00 25.23 110 HIS D O 1
ATOM 4396 N N . ALA D 1 131 ? 31.540 16.831 145.053 1.00 24.56 111 ALA D N 1
ATOM 4397 C CA . ALA D 1 131 ? 32.124 15.589 144.557 1.00 24.96 111 ALA D CA 1
ATOM 4398 C C . ALA D 1 131 ? 33.118 15.139 145.608 1.00 25.41 111 ALA D C 1
ATOM 4399 O O . ALA D 1 131 ? 33.933 15.938 146.081 1.00 25.16 111 ALA D O 1
ATOM 4401 N N . LYS D 1 132 ? 33.044 13.869 145.987 1.00 26.58 112 LYS D N 1
ATOM 4402 C CA . LYS D 1 132 ? 33.948 13.331 146.990 1.00 27.74 112 LYS D CA 1
ATOM 4403 C C . LYS D 1 132 ? 34.609 12.051 146.490 1.00 27.30 112 LYS D C 1
ATOM 4404 O O . LYS D 1 132 ? 33.950 11.155 145.972 1.00 27.62 112 LYS D O 1
ATOM 4410 N N . PHE D 1 133 ? 35.924 11.987 146.642 1.00 27.41 113 PHE D N 1
ATOM 4411 C CA . PHE D 1 133 ? 36.712 10.836 146.228 1.00 27.44 113 PHE D CA 1
ATOM 4412 C C . PHE D 1 133 ? 36.315 9.575 146.986 1.00 27.59 113 PHE D C 1
ATOM 4413 O O . PHE D 1 133 ? 36.286 9.569 148.222 1.00 27.21 113 PHE D O 1
ATOM 4421 N N . ILE D 1 134 ? 36.009 8.511 146.249 1.00 27.54 114 ILE D N 1
ATOM 4422 C CA . ILE D 1 134 ? 35.659 7.234 146.870 1.00 28.03 114 ILE D CA 1
ATOM 4423 C C . ILE D 1 134 ? 36.853 6.296 146.746 1.00 28.74 114 ILE D C 1
ATOM 4424 O O . ILE D 1 134 ? 37.346 5.772 147.737 1.00 29.06 114 ILE D O 1
ATOM 4429 N N . SER D 1 135 ? 37.323 6.090 145.521 1.00 30.20 115 SER D N 1
ATOM 4430 C CA . SER D 1 135 ? 38.461 5.208 145.306 1.00 31.28 115 SER D CA 1
ATOM 4431 C C . SER D 1 135 ? 39.030 5.361 143.914 1.00 31.22 115 SER D C 1
ATOM 4432 O O . SER D 1 135 ? 38.464 6.051 143.062 1.00 33.41 115 SER D O 1
ATOM 4435 N N . VAL D 1 136 ? 40.145 4.682 143.686 1.00 29.52 116 VAL D N 1
ATOM 4436 C CA . VAL D 1 136 ? 40.785 4.694 142.389 1.00 28.05 116 VAL D CA 1
ATOM 4437 C C . VAL D 1 136 ? 41.523 3.378 142.199 1.00 28.04 116 VAL D C 1
ATOM 4438 O O . VAL D 1 136 ? 42.168 2.880 143.120 1.00 28.78 116 VAL D O 1
ATOM 4442 N N . LYS D 1 137 ? 41.383 2.795 141.017 1.00 27.60 117 LYS D N 1
ATOM 4443 C CA . LYS D 1 137 ? 42.080 1.564 140.684 1.00 27.81 117 LYS D CA 1
ATOM 4444 C C . LYS D 1 137 ? 42.721 1.881 139.347 1.00 27.82 117 LYS D C 1
ATOM 4445 O O . LYS D 1 137 ? 42.078 1.777 138.307 1.00 28.59 117 LYS D O 1
ATOM 4451 N N . ARG D 1 138 ? 43.979 2.303 139.396 1.00 28.03 118 ARG D N 1
ATOM 4452 C CA . ARG D 1 138 ? 44.736 2.662 138.208 1.00 27.40 118 ARG D CA 1
ATOM 4453 C C . ARG D 1 138 ? 44.142 3.877 137.497 1.00 28.17 118 ARG D C 1
ATOM 4454 O O . ARG D 1 138 ? 44.152 4.975 138.062 1.00 27.98 118 ARG D O 1
ATOM 4462 N N . SER D 1 139 ? 43.620 3.708 136.281 1.00 27.16 119 SER D N 1
ATOM 4463 C CA . SER D 1 139 ? 43.071 4.861 135.570 1.00 25.89 119 SER D CA 1
ATOM 4464 C C . SER D 1 139 ? 41.576 5.045 135.756 1.00 26.73 119 SER D C 1
ATOM 4465 O O . SER D 1 139 ? 40.985 5.952 135.177 1.00 28.23 119 SER D O 1
ATOM 4468 N N . ILE D 1 140 ? 40.966 4.202 136.580 1.00 26.33 120 ILE D N 1
ATOM 4469 C CA . ILE D 1 140 ? 39.533 4.282 136.828 1.00 25.39 120 ILE D CA 1
ATOM 4470 C C . ILE D 1 140 ? 39.216 4.925 138.176 1.00 26.10 120 ILE D C 1
ATOM 4471 O O . ILE D 1 140 ? 39.474 4.337 139.227 1.00 27.29 120 ILE D O 1
ATOM 4476 N N . TRP D 1 141 ? 38.646 6.129 138.147 1.00 26.24 121 TRP D N 1
ATOM 4477 C CA . TRP D 1 141 ? 38.308 6.842 139.381 1.00 23.86 121 TRP D CA 1
ATOM 4478 C C . TRP D 1 141 ? 36.819 6.783 139.694 1.00 23.97 121 TRP D C 1
ATOM 4479 O O . TRP D 1 141 ? 35.993 6.812 138.781 1.00 22.97 121 TRP D O 1
ATOM 4490 N N . LYS D 1 142 ? 36.482 6.707 140.985 1.00 23.63 122 LYS D N 1
ATOM 4491 C CA . LYS D 1 142 ? 35.089 6.678 141.417 1.00 24.31 122 LYS D CA 1
ATOM 4492 C C . LYS D 1 142 ? 34.830 7.814 142.403 1.00 25.79 122 LYS D C 1
ATOM 4493 O O . LYS D 1 142 ? 35.519 7.926 143.422 1.00 27.01 122 LYS D O 1
ATOM 4499 N N . PHE D 1 143 ? 33.846 8.661 142.104 1.00 25.47 123 PHE D N 1
ATOM 4500 C CA . PHE D 1 143 ? 33.525 9.783 142.984 1.00 24.43 123 PHE D CA 1
ATOM 4501 C C . PHE D 1 143 ? 32.099 9.694 143.498 1.00 25.86 123 PHE D C 1
ATOM 4502 O O . PHE D 1 143 ? 31.214 9.136 142.845 1.00 27.13 123 PHE D O 1
ATOM 4510 N N . ASP D 1 144 ? 31.884 10.264 144.674 1.00 26.73 124 ASP D N 1
ATOM 4511 C CA . ASP D 1 144 ? 30.570 10.301 145.294 1.00 27.63 124 ASP D CA 1
ATOM 4512 C C . ASP D 1 144 ? 30.069 11.717 145.009 1.00 25.78 124 ASP D C 1
ATOM 4513 O O . ASP D 1 144 ? 30.642 12.687 145.497 1.00 25.54 124 ASP D O 1
ATOM 4518 N N . CYS D 1 145 ? 29.010 11.842 144.215 1.00 25.03 125 CYS D N 1
ATOM 4519 C CA . CYS D 1 145 ? 28.526 13.166 143.844 1.00 24.33 125 CYS D CA 1
ATOM 4520 C C . CYS D 1 145 ? 27.132 13.552 144.249 1.00 22.83 125 CYS D C 1
ATOM 4521 O O . CYS D 1 145 ? 26.250 12.708 144.390 1.00 24.47 125 CYS D O 1
ATOM 4524 N N . HIS D 1 146 ? 26.942 14.853 144.420 1.00 22.10 126 HIS D N 1
ATOM 4525 C CA . HIS D 1 146 ? 25.651 15.400 144.800 1.00 23.65 126 HIS D CA 1
ATOM 4526 C C . HIS D 1 146 ? 25.505 16.793 144.228 1.00 22.82 126 HIS D C 1
ATOM 4527 O O . HIS D 1 146 ? 26.498 17.486 143.986 1.00 22.47 126 HIS D O 1
ATOM 4534 N N . ALA D 1 147 ? 24.257 17.189 144.021 1.00 21.08 127 ALA D N 1
ATOM 4535 C CA . ALA D 1 147 ? 23.922 18.504 143.508 1.00 20.28 127 ALA D CA 1
ATOM 4536 C C . ALA D 1 147 ? 22.728 18.930 144.339 1.00 19.75 127 ALA D C 1
ATOM 4537 O O . ALA D 1 147 ? 21.838 18.123 144.625 1.00 17.96 127 ALA D O 1
ATOM 4539 N N . THR D 1 148 ? 22.711 20.199 144.722 1.00 21.70 128 THR D N 1
ATOM 4540 C CA . THR D 1 148 ? 21.642 20.738 145.546 1.00 22.96 128 THR D CA 1
ATOM 4541 C C . THR D 1 148 ? 21.335 22.179 145.160 1.00 24.52 128 THR D C 1
ATOM 4542 O O . THR D 1 148 ? 22.216 22.886 144.674 1.00 26.23 128 THR D O 1
ATOM 4546 N N . VAL D 1 149 ? 20.090 22.604 145.378 1.00 25.61 129 VAL D N 1
ATOM 4547 C CA . VAL D 1 149 ? 19.666 23.979 145.114 1.00 27.68 129 VAL D CA 1
ATOM 4548 C C . VAL D 1 149 ? 19.179 24.501 146.465 1.00 31.40 129 VAL D C 1
ATOM 4549 O O . VAL D 1 149 ? 18.280 23.923 147.069 1.00 33.66 129 VAL D O 1
ATOM 4553 N N . ASP D 1 150 ? 19.778 25.584 146.949 1.00 35.16 130 ASP D N 1
ATOM 4554 C CA . ASP D 1 150 ? 19.409 26.129 148.253 1.00 37.27 130 ASP D CA 1
ATOM 4555 C C . ASP D 1 150 ? 19.556 25.025 149.310 1.00 38.96 130 ASP D C 1
ATOM 4556 O O . ASP D 1 150 ? 18.710 24.854 150.183 1.00 39.12 130 ASP D O 1
ATOM 4561 N N . ASP D 1 151 ? 20.650 24.280 149.209 1.00 41.22 131 ASP D N 1
ATOM 4562 C CA . ASP D 1 151 ? 20.957 23.187 150.127 1.00 42.29 131 ASP D CA 1
ATOM 4563 C C . ASP D 1 151 ? 19.913 22.074 150.168 1.00 41.63 131 ASP D C 1
ATOM 4564 O O . ASP D 1 151 ? 19.865 21.300 151.123 1.00 42.41 131 ASP D O 1
ATOM 4569 N N . LYS D 1 152 ? 19.080 21.989 149.138 1.00 39.16 132 LYS D N 1
ATOM 4570 C CA . LYS D 1 152 ? 18.088 20.926 149.078 1.00 37.98 132 LYS D CA 1
ATOM 4571 C C . LYS D 1 152 ? 18.597 19.927 148.044 1.00 36.39 132 LYS D C 1
ATOM 4572 O O . LYS D 1 152 ? 19.079 20.317 146.985 1.00 35.78 132 LYS D O 1
ATOM 4578 N N . PRO D 1 153 ? 18.491 18.621 148.330 1.00 34.68 133 PRO D N 1
ATOM 4579 C CA . PRO D 1 153 ? 18.965 17.616 147.377 1.00 31.98 133 PRO D CA 1
ATOM 4580 C C . PRO D 1 153 ? 18.226 17.698 146.045 1.00 31.47 133 PRO D C 1
ATOM 4581 O O . PRO D 1 153 ? 17.004 17.799 146.010 1.00 32.73 133 PRO D O 1
ATOM 4585 N N . VAL D 1 154 ? 18.981 17.649 144.953 1.00 30.18 134 VAL D N 1
ATOM 4586 C CA . VAL D 1 154 ? 18.425 17.739 143.609 1.00 29.64 134 VAL D CA 1
ATOM 4587 C C . VAL D 1 154 ? 18.856 16.542 142.768 1.00 28.46 134 VAL D C 1
ATOM 4588 O O . VAL D 1 154 ? 18.142 16.104 141.866 1.00 28.67 134 VAL D O 1
ATOM 4592 N N . CYS D 1 155 ? 20.037 16.024 143.065 1.00 27.37 135 CYS D N 1
ATOM 4593 C CA . CYS D 1 155 ? 20.567 14.891 142.330 1.00 25.84 135 CYS D CA 1
ATOM 4594 C C . CYS D 1 155 ? 21.742 14.287 143.069 1.00 24.74 135 CYS D C 1
ATOM 4595 O O . CYS D 1 155 ? 22.439 14.990 143.805 1.00 26.83 135 CYS D O 1
ATOM 4598 N N . SER D 1 156 ? 21.953 12.987 142.892 1.00 24.04 136 SER D N 1
ATOM 4599 C CA . SER D 1 156 ? 23.076 12.306 143.538 1.00 25.97 136 SER D CA 1
ATOM 4600 C C . SER D 1 156 ? 23.463 11.099 142.715 1.00 26.41 136 SER D C 1
ATOM 4601 O O . SER D 1 156 ? 22.617 10.502 142.032 1.00 27.28 136 SER D O 1
ATOM 4604 N N . ALA D 1 157 ? 24.740 10.738 142.776 1.00 26.57 137 ALA D N 1
ATOM 4605 C CA . ALA D 1 157 ? 25.221 9.597 142.016 1.00 28.79 137 ALA D CA 1
ATOM 4606 C C . ALA D 1 157 ? 26.669 9.308 142.312 1.00 30.22 137 ALA D C 1
ATOM 4607 O O . ALA D 1 157 ? 27.366 10.132 142.909 1.00 29.76 137 ALA D O 1
ATOM 4609 N N . GLU D 1 158 ? 27.099 8.115 141.906 1.00 33.09 138 GLU D N 1
ATOM 4610 C CA . GLU D 1 158 ? 28.491 7.705 142.036 1.00 34.69 138 GLU D CA 1
ATOM 4611 C C . GLU D 1 158 ? 28.971 7.770 140.596 1.00 33.18 138 GLU D C 1
ATOM 4612 O O . GLU D 1 158 ? 28.515 7.003 139.746 1.00 33.43 138 GLU D O 1
ATOM 4618 N N . ILE D 1 159 ? 29.855 8.722 140.328 1.00 31.70 139 ILE D N 1
ATOM 4619 C CA . ILE D 1 159 ? 30.404 8.937 138.998 1.00 30.35 139 ILE D CA 1
ATOM 4620 C C . ILE D 1 159 ? 31.661 8.093 138.831 1.00 29.42 139 ILE D C 1
ATOM 4621 O O . ILE D 1 159 ? 32.473 8.008 139.753 1.00 29.45 139 ILE D O 1
ATOM 4626 N N . ILE D 1 160 ? 31.811 7.470 137.664 1.00 27.57 140 ILE D N 1
ATOM 4627 C CA . ILE D 1 160 ? 32.987 6.660 137.361 1.00 26.28 140 ILE D CA 1
ATOM 4628 C C . ILE D 1 160 ? 33.710 7.260 136.151 1.00 25.32 140 ILE D C 1
ATOM 4629 O O . ILE D 1 160 ? 33.153 7.332 135.050 1.00 25.05 140 ILE D O 1
ATOM 4634 N N . CYS D 1 161 ? 34.956 7.667 136.347 1.00 24.66 141 CYS D N 1
ATOM 4635 C CA . CYS D 1 161 ? 35.721 8.272 135.268 1.00 25.54 141 CYS D CA 1
ATOM 4636 C C . CYS D 1 161 ? 37.001 7.516 134.961 1.00 24.93 141 CYS D C 1
ATOM 4637 O O . CYS D 1 161 ? 37.581 6.850 135.828 1.00 24.75 141 CYS D O 1
ATOM 4640 N N . ALA D 1 162 ? 37.445 7.642 133.718 1.00 23.22 142 ALA D N 1
ATOM 4641 C CA . ALA D 1 162 ? 38.669 7.007 133.277 1.00 24.30 142 ALA D CA 1
ATOM 4642 C C . ALA D 1 162 ? 39.626 8.114 132.855 1.00 25.61 142 ALA D C 1
ATOM 4643 O O . ALA D 1 162 ? 39.417 8.782 131.833 1.00 26.62 142 ALA D O 1
ATOM 4645 N N . GLU D 1 163 ? 40.667 8.325 133.653 1.00 27.46 143 GLU D N 1
ATOM 4646 C CA . GLU D 1 163 ? 41.652 9.354 133.354 1.00 27.76 143 GLU D CA 1
ATOM 4647 C C . GLU D 1 163 ? 42.389 8.942 132.084 1.00 28.53 143 GLU D C 1
ATOM 4648 O O . GLU D 1 163 ? 43.097 7.942 132.062 1.00 28.83 143 GLU D O 1
ATOM 4654 N N . ARG D 1 164 ? 42.209 9.710 131.019 1.00 30.07 144 ARG D N 1
ATOM 4655 C CA . ARG D 1 164 ? 42.840 9.381 129.752 1.00 33.03 144 ARG D CA 1
ATOM 4656 C C . ARG D 1 164 ? 43.364 10.598 129.001 1.00 34.01 144 ARG D C 1
ATOM 4657 O O . ARG D 1 164 ? 43.038 11.741 129.317 1.00 33.74 144 ARG D O 1
ATOM 4665 N N . LYS D 1 165 ? 44.198 10.334 128.007 1.00 35.90 145 LYS D N 1
ATOM 4666 C CA . LYS D 1 165 ? 44.750 11.388 127.181 1.00 37.47 145 LYS D CA 1
ATOM 4667 C C . LYS D 1 165 ? 43.591 11.807 126.284 1.00 37.28 145 LYS D C 1
ATOM 4668 O O . LYS D 1 165 ? 42.912 10.961 125.708 1.00 38.45 145 LYS D O 1
ATOM 4674 N N . LEU D 1 166 ? 43.348 13.105 126.180 1.00 37.25 146 LEU D N 1
ATOM 4675 C CA . LEU D 1 166 ? 42.254 13.591 125.356 1.00 38.32 146 LEU D CA 1
ATOM 4676 C C . LEU D 1 166 ? 42.422 13.165 123.889 1.00 39.46 146 LEU D C 1
ATOM 4677 O O . LEU D 1 166 ? 43.346 13.680 123.213 1.00 38.66 146 LEU D O 1
ATOM 4698 N N . ASP E 1 23 ? 38.523 10.453 109.198 1.00 48.78 3 ASP E N 1
ATOM 4699 C CA . ASP E 1 23 ? 37.587 10.915 110.210 1.00 44.31 3 ASP E CA 1
ATOM 4700 C C . ASP E 1 23 ? 37.477 12.433 110.130 1.00 42.29 3 ASP E C 1
ATOM 4701 O O . ASP E 1 23 ? 38.043 13.062 109.234 1.00 40.92 3 ASP E O 1
ATOM 4706 N N . ILE E 1 24 ? 36.755 13.031 111.065 1.00 40.95 4 ILE E N 1
ATOM 4707 C CA . ILE E 1 24 ? 36.555 14.469 111.017 1.00 39.52 4 ILE E CA 1
ATOM 4708 C C . ILE E 1 24 ? 37.836 15.291 111.172 1.00 38.12 4 ILE E C 1
ATOM 4709 O O . ILE E 1 24 ? 37.995 16.322 110.520 1.00 36.99 4 ILE E O 1
ATOM 4714 N N . ASN E 1 25 ? 38.759 14.836 112.011 1.00 37.71 5 ASN E N 1
ATOM 4715 C CA . ASN E 1 25 ? 40.005 15.581 112.205 1.00 37.49 5 ASN E CA 1
ATOM 4716 C C . ASN E 1 25 ? 40.887 15.669 110.963 1.00 35.52 5 ASN E C 1
ATOM 4717 O O . ASN E 1 25 ? 41.512 16.701 110.722 1.00 34.35 5 ASN E O 1
ATOM 4722 N N . GLU E 1 26 ? 40.944 14.591 110.184 1.00 34.84 6 GLU E N 1
ATOM 4723 C CA . GLU E 1 26 ? 41.749 14.583 108.968 1.00 34.44 6 GLU E CA 1
ATOM 4724 C C . GLU E 1 26 ? 41.027 15.496 107.994 1.00 33.17 6 GLU E C 1
ATOM 4725 O O . GLU E 1 26 ? 41.625 16.372 107.367 1.00 33.55 6 GLU E O 1
ATOM 4731 N N . ILE E 1 27 ? 39.724 15.296 107.884 1.00 30.63 7 ILE E N 1
ATOM 4732 C CA . ILE E 1 27 ? 38.917 16.125 107.014 1.00 28.63 7 ILE E CA 1
ATOM 4733 C C . ILE E 1 27 ? 39.236 17.584 107.284 1.00 28.86 7 ILE E C 1
ATOM 4734 O O . ILE E 1 27 ? 39.375 18.371 106.349 1.00 30.80 7 ILE E O 1
ATOM 4739 N N . ARG E 1 28 ? 39.365 17.938 108.562 1.00 28.57 8 ARG E N 1
ATOM 4740 C CA . ARG E 1 28 ? 39.651 19.317 108.949 1.00 28.53 8 ARG E CA 1
ATOM 4741 C C . ARG E 1 28 ? 41.094 19.768 108.694 1.00 29.51 8 ARG E C 1
ATOM 4742 O O . ARG E 1 28 ? 41.427 20.948 108.861 1.00 29.27 8 ARG E O 1
ATOM 4750 N N . GLU E 1 29 ? 41.948 18.833 108.286 1.00 30.40 9 GLU E N 1
ATOM 4751 C CA . GLU E 1 29 ? 43.328 19.163 107.938 1.00 31.57 9 GLU E CA 1
ATOM 4752 C C . GLU E 1 29 ? 43.317 19.579 106.461 1.00 32.19 9 GLU E C 1
ATOM 4753 O O . GLU E 1 29 ? 44.264 20.195 105.978 1.00 32.81 9 GLU E O 1
ATOM 4759 N N . TYR E 1 30 ? 42.242 19.237 105.753 1.00 31.87 10 TYR E N 1
ATOM 4760 C CA . TYR E 1 30 ? 42.124 19.545 104.331 1.00 34.69 10 TYR E CA 1
ATOM 4761 C C . TYR E 1 30 ? 41.159 20.677 104.014 1.00 35.62 10 TYR E C 1
ATOM 4762 O O . TYR E 1 30 ? 41.301 21.369 102.998 1.00 36.38 10 TYR E O 1
ATOM 4771 N N . LEU E 1 31 ? 40.164 20.861 104.873 1.00 34.83 11 LEU E N 1
ATOM 4772 C CA . LEU E 1 31 ? 39.190 21.916 104.656 1.00 32.40 11 LEU E CA 1
ATOM 4773 C C . LEU E 1 31 ? 39.319 22.968 105.747 1.00 31.01 11 LEU E C 1
ATOM 4774 O O . LEU E 1 31 ? 39.497 22.637 106.915 1.00 32.76 11 LEU E O 1
ATOM 4779 N N . PRO E 1 32 ? 39.286 24.254 105.378 1.00 29.86 12 PRO E N 1
ATOM 4780 C CA . PRO E 1 32 ? 39.399 25.260 106.440 1.00 28.86 12 PRO E CA 1
ATOM 4781 C C . PRO E 1 32 ? 38.008 25.487 107.065 1.00 29.03 12 PRO E C 1
ATOM 4782 O O . PRO E 1 32 ? 37.874 26.095 108.129 1.00 29.80 12 PRO E O 1
ATOM 4786 N N . HIS E 1 33 ? 36.979 24.974 106.397 1.00 27.50 13 HIS E N 1
ATOM 4787 C CA . HIS E 1 33 ? 35.606 25.109 106.866 1.00 27.06 13 HIS E CA 1
ATOM 4788 C C . HIS E 1 33 ? 35.440 24.718 108.329 1.00 25.29 13 HIS E C 1
ATOM 4789 O O . HIS E 1 33 ? 36.049 23.761 108.794 1.00 25.71 13 HIS E O 1
ATOM 4796 N N . ARG E 1 34 ? 34.602 25.453 109.049 1.00 23.33 14 ARG E N 1
ATOM 4797 C CA . ARG E 1 34 ? 34.346 25.137 110.449 1.00 23.17 14 ARG E CA 1
ATOM 4798 C C . ARG E 1 34 ? 32.856 25.293 110.754 1.00 23.59 14 ARG E C 1
ATOM 4799 O O . ARG E 1 34 ? 32.071 25.660 109.879 1.00 25.71 14 ARG E O 1
ATOM 4807 N N . TYR E 1 35 ? 32.451 24.985 111.978 1.00 21.81 15 TYR E N 1
ATOM 4808 C CA . TYR E 1 35 ? 31.045 25.116 112.334 1.00 19.61 15 TYR E CA 1
ATOM 4809 C C . TYR E 1 35 ? 30.654 26.562 112.070 1.00 18.82 15 TYR E C 1
ATOM 4810 O O . TYR E 1 35 ? 31.456 27.467 112.261 1.00 20.27 15 TYR E O 1
ATOM 4819 N N . PRO E 1 36 ? 29.433 26.803 111.580 1.00 19.82 16 PRO E N 1
ATOM 4820 C CA . PRO E 1 36 ? 28.397 25.825 111.253 1.00 20.34 16 PRO E CA 1
ATOM 4821 C C . PRO E 1 36 ? 28.425 25.580 109.744 1.00 21.77 16 PRO E C 1
ATOM 4822 O O . PRO E 1 36 ? 27.375 25.559 109.114 1.00 21.97 16 PRO E O 1
ATOM 4826 N N . PHE E 1 37 ? 29.611 25.438 109.157 1.00 22.84 17 PHE E N 1
ATOM 4827 C CA . PHE E 1 37 ? 29.683 25.210 107.717 1.00 24.16 17 PHE E CA 1
ATOM 4828 C C . PHE E 1 37 ? 30.610 24.099 107.243 1.00 24.57 17 PHE E C 1
ATOM 4829 O O . PHE E 1 37 ? 31.156 24.178 106.143 1.00 25.74 17 PHE E O 1
ATOM 4837 N N . LEU E 1 38 ? 30.811 23.078 108.071 1.00 24.06 18 LEU E N 1
ATOM 4838 C CA . LEU E 1 38 ? 31.624 21.940 107.669 1.00 23.78 18 LEU E CA 1
ATOM 4839 C C . LEU E 1 38 ? 30.561 20.890 107.379 1.00 27.02 18 LEU E C 1
ATOM 4840 O O . LEU E 1 38 ? 29.924 20.368 108.300 1.00 26.58 18 LEU E O 1
ATOM 4845 N N . LEU E 1 39 ? 30.362 20.585 106.098 1.00 27.87 19 LEU E N 1
ATOM 4846 C CA . LEU E 1 39 ? 29.325 19.646 105.707 1.00 27.97 19 LEU E CA 1
ATOM 4847 C C . LEU E 1 39 ? 29.765 18.272 105.201 1.00 28.56 19 LEU E C 1
ATOM 4848 O O . LEU E 1 39 ? 29.134 17.696 104.315 1.00 29.62 19 LEU E O 1
ATOM 4853 N N . VAL E 1 40 ? 30.847 17.748 105.761 1.00 28.13 20 VAL E N 1
ATOM 4854 C CA . VAL E 1 40 ? 31.337 16.419 105.402 1.00 27.15 20 VAL E CA 1
ATOM 4855 C C . VAL E 1 40 ? 31.695 15.764 106.728 1.00 27.16 20 VAL E C 1
ATOM 4856 O O . VAL E 1 40 ? 32.605 16.217 107.417 1.00 27.19 20 VAL E O 1
ATOM 4860 N N . ASP E 1 41 ? 30.972 14.715 107.099 1.00 27.40 21 ASP E N 1
ATOM 4861 C CA . ASP E 1 41 ? 31.234 14.051 108.363 1.00 28.02 21 ASP E CA 1
ATOM 4862 C C . ASP E 1 41 ? 32.198 12.891 108.253 1.00 29.04 21 ASP E C 1
ATOM 4863 O O . ASP E 1 41 ? 32.825 12.504 109.245 1.00 30.52 21 ASP E O 1
ATOM 4868 N N . ARG E 1 42 ? 32.320 12.321 107.062 1.00 29.38 22 ARG E N 1
ATOM 4869 C CA . ARG E 1 42 ? 33.247 11.210 106.872 1.00 30.55 22 ARG E CA 1
ATOM 4870 C C . ARG E 1 42 ? 33.517 10.926 105.398 1.00 32.22 22 ARG E C 1
ATOM 4871 O O . ARG E 1 42 ? 32.658 11.147 104.541 1.00 34.08 22 ARG E O 1
ATOM 4879 N N . VAL E 1 43 ? 34.731 10.473 105.108 1.00 33.57 23 VAL E N 1
ATOM 4880 C CA . VAL E 1 43 ? 35.122 10.116 103.751 1.00 34.51 23 VAL E CA 1
ATOM 4881 C C . VAL E 1 43 ? 35.365 8.613 103.815 1.00 35.86 23 VAL E C 1
ATOM 4882 O O . VAL E 1 43 ? 36.296 8.169 104.484 1.00 35.61 23 VAL E O 1
ATOM 4886 N N . VAL E 1 44 ? 34.517 7.836 103.139 1.00 37.88 24 VAL E N 1
ATOM 4887 C CA . VAL E 1 44 ? 34.620 6.377 103.162 1.00 40.09 24 VAL E CA 1
ATOM 4888 C C . VAL E 1 44 ? 35.588 5.795 102.140 1.00 42.72 24 VAL E C 1
ATOM 4889 O O . VAL E 1 44 ? 36.271 4.809 102.419 1.00 42.54 24 VAL E O 1
ATOM 4893 N N . GLU E 1 45 ? 35.661 6.391 100.958 1.00 45.25 25 GLU E N 1
ATOM 4894 C CA . GLU E 1 45 ? 36.572 5.865 99.958 1.00 48.39 25 GLU E CA 1
ATOM 4895 C C . GLU E 1 45 ? 37.246 6.945 99.134 1.00 50.04 25 GLU E C 1
ATOM 4896 O O . GLU E 1 45 ? 36.610 7.891 98.653 1.00 49.68 25 GLU E O 1
ATOM 4902 N N . LEU E 1 46 ? 38.550 6.784 98.971 1.00 51.96 26 LEU E N 1
ATOM 4903 C CA . LEU E 1 46 ? 39.339 7.723 98.207 1.00 54.30 26 LEU E CA 1
ATOM 4904 C C . LEU E 1 46 ? 39.959 6.946 97.047 1.00 56.44 26 LEU E C 1
ATOM 4905 O O . LEU E 1 46 ? 41.054 6.404 97.166 1.00 56.81 26 LEU E O 1
ATOM 4910 N N . ASP E 1 47 ? 39.228 6.876 95.937 1.00 59.12 27 ASP E N 1
ATOM 4911 C CA . ASP E 1 47 ? 39.675 6.168 94.739 1.00 61.02 27 ASP E CA 1
ATOM 4912 C C . ASP E 1 47 ? 40.817 6.969 94.130 1.00 61.33 27 ASP E C 1
ATOM 4913 O O . ASP E 1 47 ? 40.660 7.637 93.107 1.00 59.66 27 ASP E O 1
ATOM 4918 N N . ILE E 1 48 ? 41.964 6.885 94.792 1.00 63.23 28 ILE E N 1
ATOM 4919 C CA . ILE E 1 48 ? 43.182 7.587 94.414 1.00 64.35 28 ILE E CA 1
ATOM 4920 C C . ILE E 1 48 ? 43.456 7.686 92.913 1.00 64.61 28 ILE E C 1
ATOM 4921 O O . ILE E 1 48 ? 43.807 8.756 92.419 1.00 63.76 28 ILE E O 1
ATOM 4926 N N . GLU E 1 49 ? 43.299 6.578 92.193 1.00 65.67 29 GLU E N 1
ATOM 4927 C CA . GLU E 1 49 ? 43.545 6.574 90.755 1.00 66.13 29 GLU E CA 1
ATOM 4928 C C . GLU E 1 49 ? 42.292 6.878 89.936 1.00 65.32 29 GLU E C 1
ATOM 4929 O O . GLU E 1 49 ? 42.355 7.628 88.962 1.00 66.30 29 GLU E O 1
ATOM 4935 N N . GLY E 1 50 ? 41.159 6.301 90.325 1.00 63.75 30 GLY E N 1
ATOM 4936 C CA . GLY E 1 50 ? 39.923 6.552 89.602 1.00 61.61 30 GLY E CA 1
ATOM 4937 C C . GLY E 1 50 ? 39.576 8.032 89.608 1.00 60.93 30 GLY E C 1
ATOM 4938 O O . GLY E 1 50 ? 38.636 8.474 88.934 1.00 60.19 30 GLY E O 1
ATOM 4939 N N . LYS E 1 51 ? 40.350 8.799 90.375 1.00 59.66 31 LYS E N 1
ATOM 4940 C CA . LYS E 1 51 ? 40.153 10.236 90.501 1.00 57.82 31 LYS E CA 1
ATOM 4941 C C . LYS E 1 51 ? 38.720 10.561 90.929 1.00 56.36 31 LYS E C 1
ATOM 4942 O O . LYS E 1 51 ? 38.043 11.396 90.318 1.00 55.87 31 LYS E O 1
ATOM 4948 N N . ARG E 1 52 ? 38.266 9.886 91.983 1.00 54.35 32 ARG E N 1
ATOM 4949 C CA . ARG E 1 52 ? 36.926 10.096 92.521 1.00 53.59 32 ARG E CA 1
ATOM 4950 C C . ARG E 1 52 ? 36.906 9.861 94.039 1.00 51.75 32 ARG E C 1
ATOM 4951 O O . AR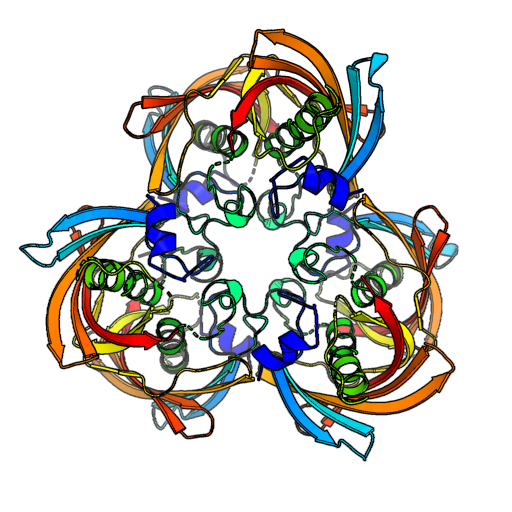G E 1 52 ? 37.776 9.171 94.580 1.00 50.72 32 ARG E O 1
ATOM 4959 N N . ILE E 1 53 ? 35.912 10.434 94.719 1.00 49.20 33 ILE E N 1
ATOM 4960 C CA . ILE E 1 53 ? 35.792 10.296 96.173 1.00 46.17 33 ILE E CA 1
ATOM 4961 C C . ILE E 1 53 ? 34.370 10.019 96.662 1.00 44.71 33 ILE E C 1
ATOM 4962 O O . ILE E 1 53 ? 33.399 10.564 96.129 1.00 43.53 33 ILE E O 1
ATOM 4967 N N . ARG E 1 54 ? 34.260 9.169 97.680 1.00 42.88 34 ARG E N 1
ATOM 4968 C CA . ARG E 1 54 ? 32.967 8.851 98.275 1.00 42.60 34 ARG E CA 1
ATOM 4969 C C . ARG E 1 54 ? 32.973 9.229 99.761 1.00 41.14 34 ARG E C 1
ATOM 4970 O O . ARG E 1 54 ? 33.799 8.746 100.547 1.00 39.85 34 ARG E O 1
ATOM 4978 N N . ALA E 1 55 ? 32.045 10.101 100.138 1.00 39.80 35 ALA E N 1
ATOM 4979 C CA . ALA E 1 55 ? 31.941 10.556 101.521 1.00 38.95 35 ALA E CA 1
ATOM 4980 C C . ALA E 1 55 ? 30.487 10.807 101.898 1.00 38.34 35 ALA E C 1
ATOM 4981 O O . ALA E 1 55 ? 29.608 10.867 101.028 1.00 37.99 35 ALA E O 1
ATOM 4983 N N . TYR E 1 56 ? 30.220 10.941 103.192 1.00 35.85 36 TYR E N 1
ATOM 4984 C CA . TYR E 1 56 ? 28.861 11.251 103.595 1.00 33.52 36 TYR E CA 1
ATOM 4985 C C . TYR E 1 56 ? 28.761 12.354 104.635 1.00 31.86 36 TYR E C 1
ATOM 4986 O O . TYR E 1 56 ? 29.748 12.767 105.245 1.00 31.72 36 TYR E O 1
ATOM 4995 N N . LYS E 1 57 ? 27.541 12.841 104.799 1.00 30.25 37 LYS E N 1
ATOM 4996 C CA . LYS E 1 57 ? 27.234 13.896 105.731 1.00 27.75 37 LYS E CA 1
ATOM 4997 C C . LYS E 1 57 ? 25.997 13.393 106.439 1.00 27.92 37 LYS E C 1
ATOM 4998 O O . LYS E 1 57 ? 24.980 13.158 105.795 1.00 28.36 37 LYS E O 1
ATOM 5004 N N . ASN E 1 58 ? 26.091 13.173 107.748 1.00 27.35 38 ASN E N 1
ATOM 5005 C CA . ASN E 1 58 ? 24.933 12.724 108.510 1.00 25.87 38 ASN E CA 1
ATOM 5006 C C . ASN E 1 58 ? 24.014 13.931 108.629 1.00 25.95 38 ASN E C 1
ATOM 5007 O O . ASN E 1 58 ? 24.467 15.030 108.923 1.00 27.36 38 ASN E O 1
ATOM 5012 N N . VAL E 1 59 ? 22.730 13.735 108.366 1.00 26.46 39 VAL E N 1
ATOM 5013 C CA . VAL E 1 59 ? 21.774 14.820 108.460 1.00 25.63 39 VAL E CA 1
ATOM 5014 C C . VAL E 1 59 ? 21.013 14.534 109.727 1.00 25.89 39 VAL E C 1
ATOM 5015 O O . VAL E 1 59 ? 20.430 13.457 109.874 1.00 25.19 39 VAL E O 1
ATOM 5019 N N . SER E 1 60 ? 21.041 15.483 110.656 1.00 26.02 40 SER E N 1
ATOM 5020 C CA . SER E 1 60 ? 20.359 15.311 111.925 1.00 24.71 40 SER E CA 1
ATOM 5021 C C . SER E 1 60 ? 19.474 16.494 112.229 1.00 24.83 40 SER E C 1
ATOM 5022 O O . SER E 1 60 ? 19.717 17.606 111.767 1.00 25.67 40 SER E O 1
ATOM 5025 N N . ILE E 1 61 ? 18.437 16.255 113.016 1.00 24.90 41 ILE E N 1
ATOM 5026 C CA . ILE E 1 61 ? 17.539 17.333 113.361 1.00 22.92 41 ILE E CA 1
ATOM 5027 C C . ILE E 1 61 ? 18.282 18.316 114.273 1.00 22.70 41 ILE E C 1
ATOM 5028 O O . ILE E 1 61 ? 17.951 19.494 114.310 1.00 22.33 41 ILE E O 1
ATOM 5033 N N . ASN E 1 62 ? 19.303 17.836 114.984 1.00 22.25 42 ASN E N 1
ATOM 5034 C CA . ASN E 1 62 ? 20.069 18.703 115.886 1.00 21.53 42 ASN E CA 1
ATOM 5035 C C . ASN E 1 62 ? 21.114 19.560 115.189 1.00 22.33 42 ASN E C 1
ATOM 5036 O O . ASN E 1 62 ? 22.235 19.692 115.669 1.00 22.47 42 ASN E O 1
ATOM 5041 N N . GLU E 1 63 ? 20.760 20.128 114.043 1.00 23.40 43 GLU E N 1
ATOM 5042 C CA . GLU E 1 63 ? 21.672 21.004 113.329 1.00 20.40 43 GLU E CA 1
ATOM 5043 C C . GLU E 1 63 ? 21.024 22.390 113.358 1.00 20.35 43 GLU E C 1
ATOM 5044 O O . GLU E 1 63 ? 19.799 22.502 113.388 1.00 20.26 43 GLU E O 1
ATOM 5050 N N . PRO E 1 64 ? 21.835 23.464 113.339 1.00 19.68 44 PRO E N 1
ATOM 5051 C CA . PRO E 1 64 ? 21.334 24.840 113.381 1.00 19.56 44 PRO E CA 1
ATOM 5052 C C . PRO E 1 64 ? 20.455 25.410 112.263 1.00 21.11 44 PRO E C 1
ATOM 5053 O O . PRO E 1 64 ? 19.683 26.348 112.514 1.00 21.56 44 PRO E O 1
ATOM 5057 N N . PHE E 1 65 ? 20.548 24.873 111.049 1.00 20.37 45 PHE E N 1
ATOM 5058 C CA . PHE E 1 65 ? 19.762 25.433 109.948 1.00 19.89 45 PHE E CA 1
ATOM 5059 C C . PHE E 1 65 ? 18.335 24.930 109.877 1.00 22.28 45 PHE E C 1
ATOM 5060 O O . PHE E 1 65 ? 17.461 25.601 109.325 1.00 22.69 45 PHE E O 1
ATOM 5068 N N . PHE E 1 66 ? 18.079 23.761 110.449 1.00 24.57 46 PHE E N 1
ATOM 5069 C CA . PHE E 1 66 ? 16.737 23.202 110.389 1.00 25.58 46 PHE E CA 1
ATOM 5070 C C . PHE E 1 66 ? 15.628 24.096 110.931 1.00 26.90 46 PHE E C 1
ATOM 5071 O O . PHE E 1 66 ? 14.572 24.223 110.304 1.00 28.43 46 PHE E O 1
ATOM 5079 N N . ASN E 1 67 ? 15.864 24.729 112.074 1.00 25.92 47 ASN E N 1
ATOM 5080 C CA . ASN E 1 67 ? 14.861 25.596 112.670 1.00 24.53 47 ASN E CA 1
ATOM 5081 C C . ASN E 1 67 ? 14.377 26.673 111.717 1.00 25.29 47 ASN E C 1
ATOM 5082 O O . ASN E 1 67 ? 13.221 27.094 111.774 1.00 27.03 47 ASN E O 1
ATOM 5087 N N . GLY E 1 68 ? 15.252 27.132 110.837 1.00 24.45 48 GLY E N 1
ATOM 5088 C CA . GLY E 1 68 ? 14.834 28.171 109.917 1.00 25.70 48 GLY E CA 1
ATOM 5089 C C . GLY E 1 68 ? 14.499 27.672 108.528 1.00 25.43 48 GLY E C 1
ATOM 5090 O O . GLY E 1 68 ? 14.157 28.464 107.661 1.00 25.85 48 GLY E O 1
ATOM 5091 N N . HIS E 1 69 ? 14.569 26.361 108.319 1.00 25.97 49 HIS E N 1
ATOM 5092 C CA . HIS E 1 69 ? 14.298 25.790 107.004 1.00 25.54 49 HIS E CA 1
ATOM 5093 C C . HIS E 1 69 ? 13.699 24.375 107.061 1.00 24.47 49 HIS E C 1
ATOM 5094 O O . HIS E 1 69 ? 14.390 23.411 106.744 1.00 22.31 49 HIS E O 1
ATOM 5101 N N . PHE E 1 70 ? 12.432 24.234 107.460 1.00 25.09 50 PHE E N 1
ATOM 5102 C CA . PHE E 1 70 ? 11.561 25.338 107.863 1.00 25.81 50 PHE E CA 1
ATOM 5103 C C . PHE E 1 70 ? 10.869 24.966 109.161 1.00 26.20 50 PHE E C 1
ATOM 5104 O O . PHE E 1 70 ? 10.863 23.801 109.556 1.00 27.07 50 PHE E O 1
ATOM 5112 N N . PRO E 1 71 ? 10.280 25.952 109.850 1.00 27.83 51 PRO E N 1
ATOM 5113 C CA . PRO E 1 71 ? 9.583 25.649 111.107 1.00 30.49 51 PRO E CA 1
ATOM 5114 C C . PRO E 1 71 ? 8.499 24.617 110.793 1.00 32.69 51 PRO E C 1
ATOM 5115 O O . PRO E 1 71 ? 7.733 24.814 109.847 1.00 34.39 51 PRO E O 1
ATOM 5119 N N . GLU E 1 72 ? 8.439 23.529 111.557 1.00 34.98 52 GLU E N 1
ATOM 5120 C CA . GLU E 1 72 ? 7.421 22.492 111.340 1.00 38.43 52 GLU E CA 1
ATOM 5121 C C . GLU E 1 72 ? 7.685 21.545 110.168 1.00 37.76 52 GLU E C 1
ATOM 5122 O O . GLU E 1 72 ? 7.018 20.519 110.042 1.00 38.68 52 GLU E O 1
ATOM 5128 N N . HIS E 1 73 ? 8.637 21.883 109.307 1.00 36.83 53 HIS E N 1
ATOM 5129 C CA . HIS E 1 73 ? 8.924 21.052 108.146 1.00 36.97 53 HIS E CA 1
ATOM 5130 C C . HIS E 1 73 ? 10.408 21.061 107.820 1.00 35.72 53 HIS E C 1
ATOM 5131 O O . HIS E 1 73 ? 10.858 21.765 106.914 1.00 36.60 53 HIS E O 1
ATOM 5138 N N . PRO E 1 74 ? 11.194 20.270 108.552 1.00 33.81 54 PRO E N 1
ATOM 5139 C CA . PRO E 1 74 ? 12.630 20.232 108.296 1.00 32.64 54 PRO E CA 1
ATOM 5140 C C . PRO E 1 74 ? 13.002 19.619 106.957 1.00 32.58 54 PRO E C 1
ATOM 5141 O O . PRO E 1 74 ? 12.598 18.501 106.636 1.00 32.59 54 PRO E O 1
ATOM 5145 N N . ILE E 1 75 ? 13.776 20.367 106.180 1.00 32.07 55 ILE E N 1
ATOM 5146 C CA . ILE E 1 75 ? 14.250 19.914 104.878 1.00 32.39 55 ILE E CA 1
ATOM 5147 C C . ILE E 1 75 ? 15.633 20.513 104.710 1.00 32.52 55 ILE E C 1
ATOM 5148 O O . ILE E 1 75 ? 15.782 21.734 104.742 1.00 32.85 55 ILE E O 1
ATOM 5161 N N . PRO E 1 77 ? 18.535 22.301 103.231 1.00 31.54 57 PRO E N 1
ATOM 5162 C CA . PRO E 1 77 ? 18.628 23.176 102.063 1.00 30.74 57 PRO E CA 1
ATOM 5163 C C . PRO E 1 77 ? 19.363 22.511 100.913 1.00 31.73 57 PRO E C 1
ATOM 5164 O O . PRO E 1 77 ? 20.256 21.699 101.128 1.00 32.25 57 PRO E O 1
ATOM 5168 N N . GLY E 1 78 ? 18.973 22.842 99.687 1.00 32.12 58 GLY E N 1
ATOM 5169 C CA . GLY E 1 78 ? 19.640 22.262 98.537 1.00 31.82 58 GLY E CA 1
ATOM 5170 C C . GLY E 1 78 ? 21.015 22.879 98.358 1.00 31.86 58 GLY E C 1
ATOM 5171 O O . GLY E 1 78 ? 21.997 22.186 98.078 1.00 32.25 58 GLY E O 1
ATOM 5172 N N . VAL E 1 79 ? 21.091 24.193 98.526 1.00 31.64 59 VAL E N 1
ATOM 5173 C CA . VAL E 1 79 ? 22.352 24.892 98.376 1.00 31.49 59 VAL E CA 1
ATOM 5174 C C . VAL E 1 79 ? 23.374 24.281 99.325 1.00 32.37 59 VAL E C 1
ATOM 5175 O O . VAL E 1 79 ? 24.571 24.232 99.024 1.00 33.44 59 VAL E O 1
ATOM 5179 N N . LEU E 1 80 ? 22.895 23.791 100.463 1.00 32.85 60 LEU E N 1
ATOM 5180 C CA . LEU E 1 80 ? 23.779 23.174 101.439 1.00 32.38 60 LEU E CA 1
ATOM 5181 C C . LEU E 1 80 ? 24.241 21.822 100.926 1.00 33.37 60 LEU E C 1
ATOM 5182 O O . LEU E 1 80 ? 25.327 21.358 101.260 1.00 34.82 60 LEU E O 1
ATOM 5187 N N . ILE E 1 81 ? 23.421 21.183 100.102 1.00 35.20 61 ILE E N 1
ATOM 5188 C CA . ILE E 1 81 ? 23.818 19.900 99.537 1.00 35.60 61 ILE E CA 1
ATOM 5189 C C . ILE E 1 81 ? 24.904 20.191 98.510 1.00 35.97 61 ILE E C 1
ATOM 5190 O O . ILE E 1 81 ? 25.844 19.410 98.332 1.00 36.41 61 ILE E O 1
ATOM 5195 N N . ILE E 1 82 ? 24.772 21.325 97.833 1.00 34.71 62 ILE E N 1
ATOM 5196 C CA . ILE E 1 82 ? 25.762 21.708 96.849 1.00 34.66 62 ILE E CA 1
ATOM 5197 C C . ILE E 1 82 ? 27.069 21.894 97.589 1.00 35.68 62 ILE E C 1
ATOM 5198 O O . ILE E 1 82 ? 28.068 21.249 97.269 1.00 36.83 62 ILE E O 1
ATOM 5203 N N . GLU E 1 83 ? 27.047 22.776 98.588 1.00 36.90 63 GLU E N 1
ATOM 5204 C CA . GLU E 1 83 ? 28.223 23.076 99.409 1.00 35.83 63 GLU E CA 1
ATOM 5205 C C . GLU E 1 83 ? 28.873 21.790 99.896 1.00 34.35 63 GLU E C 1
ATOM 5206 O O . GLU E 1 83 ? 30.095 21.664 99.899 1.00 34.09 63 GLU E O 1
ATOM 5212 N N . ALA E 1 84 ? 28.059 20.827 100.301 1.00 33.77 64 ALA E N 1
ATOM 5213 C CA . ALA E 1 84 ? 28.598 19.563 100.782 1.00 34.83 64 ALA E CA 1
ATOM 5214 C C . ALA E 1 84 ? 29.449 18.892 99.710 1.00 36.21 64 ALA E C 1
ATOM 5215 O O . ALA E 1 84 ? 30.540 18.395 99.997 1.00 36.37 64 ALA E O 1
ATOM 5225 N N . ALA E 1 86 ? 30.923 20.290 96.890 1.00 34.20 66 ALA E N 1
ATOM 5226 C CA . ALA E 1 86 ? 32.127 21.061 96.603 1.00 32.98 66 ALA E CA 1
ATOM 5227 C C . ALA E 1 86 ? 33.198 20.756 97.639 1.00 32.04 66 ALA E C 1
ATOM 5228 O O . ALA E 1 86 ? 34.370 20.586 97.302 1.00 32.63 66 ALA E O 1
ATOM 5230 N N . GLN E 1 87 ? 32.796 20.680 98.902 1.00 32.00 67 GLN E N 1
ATOM 5231 C CA . GLN E 1 87 ? 33.738 20.381 99.967 1.00 30.65 67 GLN E CA 1
ATOM 5232 C C . GLN E 1 87 ? 34.383 19.020 99.723 1.00 30.60 67 GLN E C 1
ATOM 5233 O O . GLN E 1 87 ? 35.587 18.850 99.932 1.00 32.23 67 GLN E O 1
ATOM 5239 N N . ALA E 1 88 ? 33.597 18.052 99.260 1.00 29.94 68 ALA E N 1
ATOM 5240 C CA . ALA E 1 88 ? 34.139 16.725 98.987 1.00 28.37 68 ALA E CA 1
ATOM 5241 C C . ALA E 1 88 ? 35.042 16.796 97.768 1.00 28.75 68 ALA E C 1
ATOM 5242 O O . ALA E 1 88 ? 36.068 16.119 97.706 1.00 29.45 68 ALA E O 1
ATOM 5244 N N . ALA E 1 89 ? 34.667 17.616 96.793 1.00 28.81 69 ALA E N 1
ATOM 5245 C CA . ALA E 1 89 ? 35.488 17.753 95.598 1.00 29.63 69 ALA E CA 1
ATOM 5246 C C . ALA E 1 89 ? 36.857 18.253 96.051 1.00 31.44 69 ALA E C 1
ATOM 5247 O O . ALA E 1 89 ? 37.898 17.685 95.686 1.00 32.61 69 ALA E O 1
ATOM 5249 N N . GLY E 1 90 ? 36.842 19.308 96.865 1.00 31.33 70 GLY E N 1
ATOM 5250 C CA . GLY E 1 90 ? 38.073 19.883 97.376 1.00 30.82 70 GLY E CA 1
ATOM 5251 C C . GLY E 1 90 ? 39.003 18.847 97.978 1.00 32.25 70 GLY E C 1
ATOM 5252 O O . GLY E 1 90 ? 40.174 18.756 97.600 1.00 32.62 70 GLY E O 1
ATOM 5253 N N . ILE E 1 91 ? 38.498 18.052 98.915 1.00 33.21 71 ILE E N 1
ATOM 5254 C CA . ILE E 1 91 ? 39.340 17.037 99.539 1.00 33.15 71 ILE E CA 1
ATOM 5255 C C . ILE E 1 91 ? 40.008 16.229 98.441 1.00 34.58 71 ILE E C 1
ATOM 5256 O O . ILE E 1 91 ? 41.228 16.061 98.445 1.00 34.98 71 ILE E O 1
ATOM 5261 N N . LEU E 1 92 ? 39.205 15.752 97.493 1.00 36.20 72 LEU E N 1
ATOM 5262 C CA . LEU E 1 92 ? 39.712 14.954 96.378 1.00 38.26 72 LEU E CA 1
ATOM 5263 C C . LEU E 1 92 ? 40.849 15.649 95.628 1.00 38.75 72 LEU E C 1
ATOM 5264 O O . LEU E 1 92 ? 41.928 15.081 95.447 1.00 36.61 72 LEU E O 1
ATOM 5269 N N . GLY E 1 93 ? 40.597 16.880 95.197 1.00 40.65 73 GLY E N 1
ATOM 5270 C CA . GLY E 1 93 ? 41.603 17.637 94.471 1.00 43.89 73 GLY E CA 1
ATOM 5271 C C . GLY E 1 93 ? 42.950 17.704 95.167 1.00 45.54 73 GLY E C 1
ATOM 5272 O O . GLY E 1 93 ? 43.982 17.805 94.513 1.00 46.42 73 GLY E O 1
ATOM 5273 N N . PHE E 1 94 ? 42.949 17.663 96.495 1.00 47.78 74 PHE E N 1
ATOM 5274 C CA . PHE E 1 94 ? 44.196 17.714 97.246 1.00 48.90 74 PHE E CA 1
ATOM 5275 C C . PHE E 1 94 ? 44.859 16.348 97.303 1.00 50.45 74 PHE E C 1
ATOM 5276 O O . PHE E 1 94 ? 46.044 16.220 97.009 1.00 51.81 74 PHE E O 1
ATOM 5284 N N . LYS E 1 95 ? 44.094 15.326 97.674 1.00 52.02 75 LYS E N 1
ATOM 5285 C CA . LYS E 1 95 ? 44.630 13.972 97.768 1.00 54.12 75 LYS E CA 1
ATOM 5286 C C . LYS E 1 95 ? 45.238 13.526 96.441 1.00 56.31 75 LYS E C 1
ATOM 5287 O O . LYS E 1 95 ? 46.217 12.776 96.408 1.00 56.13 75 LYS E O 1
ATOM 5301 N N . LEU E 1 97 ? 46.951 15.217 94.237 1.00 61.21 77 LEU E N 1
ATOM 5302 C CA . LEU E 1 97 ? 48.316 15.688 94.087 1.00 61.56 77 LEU E CA 1
ATOM 5303 C C . LEU E 1 97 ? 49.107 15.395 95.352 1.00 62.71 77 LEU E C 1
ATOM 5304 O O . LEU E 1 97 ? 50.096 16.065 95.653 1.00 62.96 77 LEU E O 1
ATOM 5309 N N . ASP E 1 98 ? 48.650 14.375 96.078 1.00 63.95 78 ASP E N 1
ATOM 5310 C CA . ASP E 1 98 ? 49.268 13.915 97.320 1.00 64.97 78 ASP E CA 1
ATOM 5311 C C . ASP E 1 98 ? 49.879 15.039 98.160 1.00 65.12 78 ASP E C 1
ATOM 5312 O O . ASP E 1 98 ? 51.012 14.928 98.632 1.00 64.98 78 ASP E O 1
ATOM 5317 N N . VAL E 1 99 ? 49.127 16.117 98.350 1.00 64.97 79 VAL E N 1
ATOM 5318 C CA . VAL E 1 99 ? 49.619 17.239 99.132 1.00 65.26 79 VAL E CA 1
ATOM 5319 C C . VAL E 1 99 ? 48.762 17.557 100.356 1.00 66.31 79 VAL E C 1
ATOM 5320 O O . VAL E 1 99 ? 47.667 17.018 100.533 1.00 65.77 79 VAL E O 1
ATOM 5324 N N . LYS E 1 100 ? 49.291 18.436 101.202 1.00 67.50 80 LYS E N 1
ATOM 5325 C CA . LYS E 1 100 ? 48.622 18.871 102.425 1.00 68.27 80 LYS E CA 1
ATOM 5326 C C . LYS E 1 100 ? 48.592 20.402 102.396 1.00 67.91 80 LYS E C 1
ATOM 5327 O O . LYS E 1 100 ? 49.627 21.051 102.541 1.00 67.24 80 LYS E O 1
ATOM 5333 N N . PRO E 1 101 ? 47.399 20.993 102.209 1.00 68.00 81 PRO E N 1
ATOM 5334 C CA . PRO E 1 101 ? 47.183 22.444 102.146 1.00 68.50 81 PRO E CA 1
ATOM 5335 C C . PRO E 1 101 ? 48.049 23.299 103.074 1.00 69.02 81 PRO E C 1
ATOM 5336 O O . PRO E 1 101 ? 48.787 22.786 103.914 1.00 69.42 81 PRO E O 1
ATOM 5340 N N . ALA E 1 102 ? 47.954 24.614 102.910 1.00 69.43 82 ALA E N 1
ATOM 5341 C CA . ALA E 1 102 ? 48.724 25.542 103.728 1.00 69.18 82 ALA E CA 1
ATOM 5342 C C . ALA E 1 102 ? 47.783 26.401 104.568 1.00 69.24 82 ALA E C 1
ATOM 5343 O O . ALA E 1 102 ? 47.817 26.266 105.812 1.00 69.49 82 ALA E O 1
ATOM 5345 N N . GLY E 1 104 ? 44.564 27.442 104.688 1.00 51.52 84 GLY E N 1
ATOM 5346 C CA . GLY E 1 104 ? 44.593 28.649 103.807 1.00 53.12 84 GLY E CA 1
ATOM 5347 C C . GLY E 1 104 ? 44.228 28.325 102.366 1.00 53.81 84 GLY E C 1
ATOM 5348 O O . GLY E 1 104 ? 43.350 28.966 101.778 1.00 54.27 84 GLY E O 1
ATOM 5349 N N . THR E 1 105 ? 44.913 27.336 101.792 1.00 53.39 85 THR E N 1
ATOM 5350 C CA . THR E 1 105 ? 44.652 26.915 100.421 1.00 51.65 85 THR E CA 1
ATOM 5351 C C . THR E 1 105 ? 43.229 26.380 100.369 1.00 50.68 85 THR E C 1
ATOM 5352 O O . THR E 1 105 ? 42.825 25.573 101.208 1.00 50.18 85 THR E O 1
ATOM 5356 N N . LEU E 1 106 ? 42.480 26.823 99.368 1.00 49.74 86 LEU E N 1
ATOM 5357 C CA . LEU E 1 106 ? 41.086 26.432 99.234 1.00 48.21 86 LEU E CA 1
ATOM 5358 C C . LEU E 1 106 ? 40.601 26.305 97.789 1.00 48.41 86 LEU E C 1
ATOM 5359 O O . LEU E 1 106 ? 41.016 27.078 96.919 1.00 48.00 86 LEU E O 1
ATOM 5364 N N . TYR E 1 107 ? 39.720 25.335 97.538 1.00 48.41 87 TYR E N 1
ATOM 5365 C CA . TYR E 1 107 ? 39.142 25.167 96.205 1.00 48.75 87 TYR E CA 1
ATOM 5366 C C . TYR E 1 107 ? 37.861 25.999 96.184 1.00 48.63 87 TYR E C 1
ATOM 5367 O O . TYR E 1 107 ? 36.773 25.517 96.501 1.00 49.06 87 TYR E O 1
ATOM 5376 N N . TYR E 1 108 ? 38.020 27.264 95.820 1.00 48.79 88 TYR E N 1
ATOM 5377 C CA . TYR E 1 108 ? 36.934 28.232 95.765 1.00 49.74 88 TYR E CA 1
ATOM 5378 C C . TYR E 1 108 ? 35.846 27.873 94.746 1.00 48.90 88 TYR E C 1
ATOM 5379 O O . TYR E 1 108 ? 36.125 27.665 93.568 1.00 49.69 88 TYR E O 1
ATOM 5388 N N . PHE E 1 109 ? 34.604 27.811 95.217 1.00 47.83 89 PHE E N 1
ATOM 5389 C CA . PHE E 1 109 ? 33.444 27.478 94.390 1.00 45.23 89 PHE E CA 1
ATOM 5390 C C . PHE E 1 109 ? 33.148 28.644 93.442 1.00 44.96 89 PHE E C 1
ATOM 5391 O O . PHE E 1 109 ? 32.517 29.625 93.831 1.00 44.91 89 PHE E O 1
ATOM 5399 N N . VAL E 1 110 ? 33.593 28.535 92.194 1.00 44.49 90 VAL E N 1
ATOM 5400 C CA . VAL E 1 110 ? 33.400 29.626 91.239 1.00 44.68 90 VAL E CA 1
ATOM 5401 C C . VAL E 1 110 ? 32.172 29.549 90.348 1.00 44.49 90 VAL E C 1
ATOM 5402 O O . VAL E 1 110 ? 31.716 30.569 89.820 1.00 43.53 90 VAL E O 1
ATOM 5406 N N . GLY E 1 111 ? 31.625 28.353 90.176 1.00 45.15 91 GLY E N 1
ATOM 5407 C CA . GLY E 1 111 ? 30.448 28.233 89.341 1.00 46.29 91 GLY E CA 1
ATOM 5408 C C . GLY E 1 111 ? 29.971 26.815 89.142 1.00 47.34 91 GLY E C 1
ATOM 5409 O O . GLY E 1 111 ? 30.578 25.869 89.638 1.00 47.65 91 GLY E O 1
ATOM 5410 N N . SER E 1 112 ? 28.878 26.671 88.403 1.00 49.21 92 SER E N 1
ATOM 5411 C CA . SER E 1 112 ? 28.310 25.363 88.134 1.00 52.53 92 SER E CA 1
ATOM 5412 C C . SER E 1 112 ? 27.387 25.408 86.930 1.00 55.03 92 SER E C 1
ATOM 5413 O O . SER E 1 112 ? 26.773 26.436 86.644 1.00 55.26 92 SER E O 1
ATOM 5416 N N . ASP E 1 113 ? 27.293 24.285 86.225 1.00 57.54 93 ASP E N 1
ATOM 5417 C CA . ASP E 1 113 ? 26.435 24.188 85.052 1.00 60.25 93 ASP E CA 1
ATOM 5418 C C . ASP E 1 113 ? 25.209 23.379 85.444 1.00 61.22 93 ASP E C 1
ATOM 5419 O O . ASP E 1 113 ? 24.339 23.868 86.166 1.00 62.13 93 ASP E O 1
ATOM 5424 N N . LYS E 1 114 ? 25.138 22.140 84.976 1.00 62.29 94 LYS E N 1
ATOM 5425 C CA . LYS E 1 114 ? 24.009 21.293 85.325 1.00 63.34 94 LYS E CA 1
ATOM 5426 C C . LYS E 1 114 ? 23.961 21.202 86.846 1.00 62.58 94 LYS E C 1
ATOM 5427 O O . LYS E 1 114 ? 24.944 20.815 87.485 1.00 63.17 94 LYS E O 1
ATOM 5433 N N . LEU E 1 115 ? 22.826 21.588 87.415 1.00 60.18 95 LEU E N 1
ATOM 5434 C CA . LEU E 1 115 ? 22.617 21.535 88.853 1.00 57.45 95 LEU E CA 1
ATOM 5435 C C . LEU E 1 115 ? 21.170 21.151 89.041 1.00 55.55 95 LEU E C 1
ATOM 5436 O O . LEU E 1 115 ? 20.272 21.907 88.673 1.00 54.60 95 LEU E O 1
ATOM 5441 N N . ARG E 1 116 ? 20.946 19.968 89.597 1.00 54.10 96 ARG E N 1
ATOM 5442 C CA . ARG E 1 116 ? 19.590 19.489 89.814 1.00 53.44 96 ARG E CA 1
ATOM 5443 C C . ARG E 1 116 ? 19.387 18.734 91.121 1.00 52.27 96 ARG E C 1
ATOM 5444 O O . ARG E 1 116 ? 20.321 18.150 91.681 1.00 51.24 96 ARG E O 1
ATOM 5452 N N . PHE E 1 117 ? 18.144 18.758 91.589 1.00 51.70 97 PHE E N 1
ATOM 5453 C CA . PHE E 1 117 ? 17.742 18.071 92.808 1.00 51.13 97 PHE E CA 1
ATOM 5454 C C . PHE E 1 117 ? 16.535 17.214 92.463 1.00 51.09 97 PHE E C 1
ATOM 5455 O O . PHE E 1 117 ? 15.774 17.542 91.553 1.00 51.46 97 PHE E O 1
ATOM 5463 N N . ARG E 1 118 ? 16.368 16.114 93.184 1.00 50.68 98 ARG E N 1
ATOM 5464 C CA . ARG E 1 118 ? 15.235 15.230 92.975 1.00 50.19 98 ARG E CA 1
ATOM 5465 C C . ARG E 1 118 ? 14.467 15.239 94.292 1.00 48.94 98 ARG E C 1
ATOM 5466 O O . ARG E 1 118 ? 13.901 16.265 94.670 1.00 49.82 98 ARG E O 1
ATOM 5474 N N . GLN E 1 119 ? 14.453 14.121 95.004 1.00 47.04 99 GLN E N 1
ATOM 5475 C CA . GLN E 1 119 ? 13.755 14.090 96.279 1.00 46.05 99 GLN E CA 1
ATOM 5476 C C . GLN E 1 119 ? 14.534 14.942 97.281 1.00 44.16 99 GLN E C 1
ATOM 5477 O O . GLN E 1 119 ? 15.752 15.099 97.156 1.00 45.31 99 GLN E O 1
ATOM 5483 N N . PRO E 1 120 ? 13.836 15.533 98.270 1.00 41.45 100 PRO E N 1
ATOM 5484 C CA . PRO E 1 120 ? 14.495 16.364 99.280 1.00 38.06 100 PRO E CA 1
ATOM 5485 C C . PRO E 1 120 ? 15.129 15.526 100.395 1.00 36.45 100 PRO E C 1
ATOM 5486 O O . PRO E 1 120 ? 14.627 14.456 100.748 1.00 34.68 100 PRO E O 1
ATOM 5490 N N . VAL E 1 121 ? 16.238 16.024 100.936 1.00 34.84 101 VAL E N 1
ATOM 5491 C CA . VAL E 1 121 ? 16.961 15.345 102.004 1.00 32.44 101 VAL E CA 1
ATOM 5492 C C . VAL E 1 121 ? 16.320 15.693 103.338 1.00 31.71 101 VAL E C 1
ATOM 5493 O O . VAL E 1 121 ? 16.072 16.860 103.624 1.00 31.58 101 VAL E O 1
ATOM 5497 N N . LEU E 1 122 ? 16.066 14.676 104.154 1.00 30.71 102 LEU E N 1
ATOM 5498 C CA . LEU E 1 122 ? 15.401 14.870 105.441 1.00 29.98 102 LEU E CA 1
ATOM 5499 C C . LEU E 1 122 ? 16.204 14.439 106.655 1.00 29.02 102 LEU E C 1
ATOM 5500 O O . LEU E 1 122 ? 17.177 13.685 106.555 1.00 30.31 102 LEU E O 1
ATOM 5505 N N . PRO E 1 123 ? 15.792 14.905 107.837 1.00 27.61 103 PRO E N 1
ATOM 5506 C CA . PRO E 1 123 ? 16.512 14.522 109.046 1.00 25.75 103 PRO E CA 1
ATOM 5507 C C . PRO E 1 123 ? 16.501 13.006 109.169 1.00 26.62 103 PRO E C 1
ATOM 5508 O O . PRO E 1 123 ? 15.457 12.374 109.019 1.00 27.24 103 PRO E O 1
ATOM 5512 N N . GLY E 1 124 ? 17.661 12.424 109.436 1.00 27.91 104 GLY E N 1
ATOM 5513 C CA . GLY E 1 124 ? 17.747 10.986 109.584 1.00 29.15 104 GLY E CA 1
ATOM 5514 C C . GLY E 1 124 ? 18.436 10.366 108.387 1.00 30.25 104 GLY E C 1
ATOM 5515 O O . GLY E 1 124 ? 18.858 9.206 108.429 1.00 29.81 104 GLY E O 1
ATOM 5516 N N . ASP E 1 125 ? 18.549 11.147 107.316 1.00 30.81 105 ASP E N 1
ATOM 5517 C CA . ASP E 1 125 ? 19.193 10.681 106.097 1.00 31.89 105 ASP E CA 1
ATOM 5518 C C . ASP E 1 125 ? 20.710 10.758 106.186 1.00 33.42 105 ASP E C 1
ATOM 5519 O O . ASP E 1 125 ? 21.270 11.574 106.924 1.00 33.84 105 ASP E O 1
ATOM 5524 N N . GLN E 1 126 ? 21.367 9.898 105.421 1.00 34.08 106 GLN E N 1
ATOM 5525 C CA . GLN E 1 126 ? 22.810 9.880 105.360 1.00 34.01 106 GLN E CA 1
ATOM 5526 C C . GLN E 1 126 ? 23.144 10.318 103.935 1.00 34.12 106 GLN E C 1
ATOM 5527 O O . GLN E 1 126 ? 23.242 9.501 103.023 1.00 35.18 106 GLN E O 1
ATOM 5533 N N . LEU E 1 127 ? 23.286 11.621 103.747 1.00 33.66 107 LEU E N 1
ATOM 5534 C CA . LEU E 1 127 ? 23.600 12.168 102.441 1.00 32.77 107 LEU E CA 1
ATOM 5535 C C . LEU E 1 127 ? 24.917 11.590 101.973 1.00 34.79 107 LEU E C 1
ATOM 5536 O O . LEU E 1 127 ? 25.961 11.824 102.581 1.00 34.94 107 LEU E O 1
ATOM 5541 N N . GLN E 1 128 ? 24.866 10.817 100.896 1.00 36.72 108 GLN E N 1
ATOM 5542 C CA . GLN E 1 128 ? 26.071 10.223 100.336 1.00 37.37 108 GLN E CA 1
ATOM 5543 C C . GLN E 1 128 ? 26.582 11.206 99.287 1.00 36.87 108 GLN E C 1
ATOM 5544 O O . GLN E 1 128 ? 25.810 11.739 98.487 1.00 36.01 108 GLN E O 1
ATOM 5550 N N . LEU E 1 129 ? 27.884 11.460 99.314 1.00 37.05 109 LEU E N 1
ATOM 5551 C CA . LEU E 1 129 ? 28.500 12.407 98.395 1.00 37.25 109 LEU E CA 1
ATOM 5552 C C . LEU E 1 129 ? 29.528 11.733 97.486 1.00 38.32 109 LEU E C 1
ATOM 5553 O O . LEU E 1 129 ? 30.360 10.948 97.953 1.00 37.26 109 LEU E O 1
ATOM 5558 N N . HIS E 1 130 ? 29.460 12.051 96.192 1.00 40.28 110 HIS E N 1
ATOM 5559 C CA . HIS E 1 130 ? 30.383 11.513 95.192 1.00 41.34 110 HIS E CA 1
ATOM 5560 C C . HIS E 1 130 ? 30.938 12.652 94.340 1.00 42.84 110 HIS E C 1
ATOM 5561 O O . HIS E 1 130 ? 30.198 13.553 93.937 1.00 43.40 110 HIS E O 1
ATOM 5568 N N . ALA E 1 131 ? 32.235 12.609 94.058 1.00 44.00 111 ALA E N 1
ATOM 5569 C CA . ALA E 1 131 ? 32.862 13.627 93.221 1.00 45.44 111 ALA E CA 1
ATOM 5570 C C . ALA E 1 131 ? 33.892 12.937 92.341 1.00 46.75 111 ALA E C 1
ATOM 5571 O O . ALA E 1 131 ? 34.703 12.144 92.825 1.00 46.46 111 ALA E O 1
ATOM 5573 N N . LYS E 1 132 ? 33.854 13.231 91.046 1.00 49.04 112 LYS E N 1
ATOM 5574 C CA . LYS E 1 132 ? 34.787 12.622 90.106 1.00 50.99 112 LYS E CA 1
ATOM 5575 C C . LYS E 1 132 ? 35.563 13.698 89.365 1.00 50.99 112 LYS E C 1
ATOM 5576 O O . LYS E 1 132 ? 34.990 14.681 88.890 1.00 50.15 112 LYS E O 1
ATOM 5582 N N . PHE E 1 133 ? 36.874 13.513 89.281 1.00 51.97 113 PHE E N 1
ATOM 5583 C CA . PHE E 1 133 ? 37.728 14.473 88.601 1.00 53.98 113 PHE E CA 1
ATOM 5584 C C . PHE E 1 133 ? 37.462 14.495 87.100 1.00 55.50 113 PHE E C 1
ATOM 5585 O O . PHE E 1 133 ? 37.416 13.448 86.443 1.00 55.90 113 PHE E O 1
ATOM 5593 N N . ILE E 1 134 ? 37.288 15.690 86.553 1.00 56.12 114 ILE E N 1
ATOM 5594 C CA . ILE E 1 134 ? 37.058 15.816 85.125 1.00 57.11 114 ILE E CA 1
ATOM 5595 C C . ILE E 1 134 ? 38.319 16.403 84.501 1.00 57.67 114 ILE E C 1
ATOM 5596 O O . ILE E 1 134 ? 39.215 15.665 84.096 1.00 58.31 114 ILE E O 1
ATOM 5601 N N . SER E 1 135 ? 38.402 17.727 84.451 1.00 57.91 115 SER E N 1
ATOM 5602 C CA . SER E 1 135 ? 39.558 18.383 83.865 1.00 59.03 115 SER E CA 1
ATOM 5603 C C . SER E 1 135 ? 40.247 19.324 84.847 1.00 60.80 115 SER E C 1
ATOM 5604 O O . SER E 1 135 ? 40.123 19.179 86.064 1.00 61.28 115 SER E O 1
ATOM 5607 N N . VAL E 1 136 ? 40.974 20.291 84.290 1.00 61.92 116 VAL E N 1
ATOM 5608 C CA . VAL E 1 136 ? 41.697 21.303 85.055 1.00 62.34 116 VAL E CA 1
ATOM 5609 C C . VAL E 1 136 ? 42.509 22.172 84.090 1.00 62.74 116 VAL E C 1
ATOM 5610 O O . VAL E 1 136 ? 43.635 21.844 83.728 1.00 62.30 116 VAL E O 1
ATOM 5614 N N . LYS E 1 137 ? 41.917 23.281 83.668 1.00 63.87 117 LYS E N 1
ATOM 5615 C CA . LYS E 1 137 ? 42.582 24.187 82.747 1.00 66.00 117 LYS E CA 1
ATOM 5616 C C . LYS E 1 137 ? 43.230 25.327 83.522 1.00 66.60 117 LYS E C 1
ATOM 5617 O O . LYS E 1 137 ? 42.586 26.340 83.810 1.00 66.95 117 LYS E O 1
ATOM 5623 N N . ARG E 1 138 ? 44.509 25.148 83.849 1.00 67.33 118 ARG E N 1
ATOM 5624 C CA . ARG E 1 138 ? 45.294 26.133 84.594 1.00 67.77 118 ARG E CA 1
ATOM 5625 C C . ARG E 1 138 ? 45.028 26.011 86.085 1.00 66.71 118 ARG E C 1
ATOM 5626 O O . ARG E 1 138 ? 45.501 25.076 86.739 1.00 67.19 118 ARG E O 1
ATOM 5634 N N . SER E 1 139 ? 44.267 26.961 86.617 1.00 64.14 119 SER E N 1
ATOM 5635 C CA . SER E 1 139 ? 43.930 26.969 88.031 1.00 61.53 119 SER E CA 1
ATOM 5636 C C . SER E 1 139 ? 42.502 26.462 88.271 1.00 58.90 119 SER E C 1
ATOM 5637 O O . SER E 1 139 ? 42.114 26.156 89.401 1.00 58.46 119 SER E O 1
ATOM 5640 N N . ILE E 1 140 ? 41.729 26.364 87.196 1.00 55.29 120 ILE E N 1
ATOM 5641 C CA . ILE E 1 140 ? 40.350 25.916 87.289 1.00 51.61 120 ILE E CA 1
ATOM 5642 C C . ILE E 1 140 ? 40.238 24.402 87.345 1.00 49.88 120 ILE E C 1
ATOM 5643 O O . ILE E 1 140 ? 41.038 23.691 86.741 1.00 50.22 120 ILE E O 1
ATOM 5648 N N . TRP E 1 141 ? 39.243 23.918 88.083 1.00 47.65 121 TRP E N 1
ATOM 5649 C CA . TRP E 1 141 ? 39.003 22.485 88.234 1.00 45.31 121 TRP E CA 1
ATOM 5650 C C . TRP E 1 141 ? 37.527 22.196 87.996 1.00 46.09 121 TRP E C 1
ATOM 5651 O O . TRP E 1 141 ? 36.670 22.999 88.361 1.00 46.76 121 TRP E O 1
ATOM 5662 N N . LYS E 1 142 ? 37.225 21.058 87.383 1.00 45.63 122 LYS E N 1
ATOM 5663 C CA . LYS E 1 142 ? 35.838 20.701 87.147 1.00 46.44 122 LYS E CA 1
ATOM 5664 C C . LYS E 1 142 ? 35.585 19.335 87.762 1.00 46.27 122 LYS E C 1
ATOM 5665 O O . LYS E 1 142 ? 36.398 18.425 87.604 1.00 46.52 122 LYS E O 1
ATOM 5671 N N . PHE E 1 143 ? 34.465 19.196 88.467 1.00 44.46 123 PHE E N 1
ATOM 5672 C CA . PHE E 1 143 ? 34.119 17.929 89.099 1.00 43.82 123 PHE E CA 1
ATOM 5673 C C . PHE E 1 143 ? 32.691 17.532 88.758 1.00 45.31 123 PHE E C 1
ATOM 5674 O O . PHE E 1 143 ? 31.834 18.394 88.573 1.00 47.27 123 PHE E O 1
ATOM 5682 N N . ASP E 1 144 ? 32.437 16.230 88.676 1.00 46.04 124 ASP E N 1
ATOM 5683 C CA . ASP E 1 144 ? 31.099 15.734 88.386 1.00 47.75 124 ASP E CA 1
ATOM 5684 C C . ASP E 1 144 ? 30.605 15.136 89.699 1.00 47.77 124 ASP E C 1
ATOM 5685 O O . ASP E 1 144 ? 30.986 14.025 90.069 1.00 47.85 124 ASP E O 1
ATOM 5690 N N . CYS E 1 145 ? 29.739 15.867 90.391 1.00 47.96 125 CYS E N 1
ATOM 5691 C CA . CYS E 1 145 ? 29.262 15.428 91.697 1.00 48.09 125 CYS E CA 1
ATOM 5692 C C . CYS E 1 145 ? 27.839 14.904 91.776 1.00 47.91 125 CYS E C 1
ATOM 5693 O O . CYS E 1 145 ? 26.930 15.404 91.105 1.00 47.43 125 CYS E O 1
ATOM 5696 N N . HIS E 1 146 ? 27.658 13.897 92.624 1.00 47.75 126 HIS E N 1
ATOM 5697 C CA . HIS E 1 146 ? 26.355 13.288 92.834 1.00 48.61 126 HIS E CA 1
ATOM 5698 C C . HIS E 1 146 ? 26.110 13.046 94.319 1.00 48.12 126 HIS E C 1
ATOM 5699 O O . HIS E 1 146 ? 26.983 12.546 95.038 1.00 47.53 126 HIS E O 1
ATOM 5706 N N . ALA E 1 147 ? 24.914 13.403 94.770 1.00 46.56 127 ALA E N 1
ATOM 5707 C CA . ALA E 1 147 ? 24.532 13.202 96.155 1.00 45.83 127 ALA E CA 1
ATOM 5708 C C . ALA E 1 147 ? 23.400 12.190 96.121 1.00 45.22 127 ALA E C 1
ATOM 5709 O O . ALA E 1 147 ? 22.506 12.297 95.284 1.00 44.67 127 ALA E O 1
ATOM 5711 N N . THR E 1 148 ? 23.432 11.209 97.020 1.00 45.52 128 THR E N 1
ATOM 5712 C CA . THR E 1 148 ? 22.395 10.179 97.035 1.00 46.41 128 THR E CA 1
ATOM 5713 C C . THR E 1 148 ? 22.015 9.704 98.433 1.00 47.00 128 THR E C 1
ATOM 5714 O O . THR E 1 148 ? 22.858 9.643 99.326 1.00 48.29 128 THR E O 1
ATOM 5718 N N . VAL E 1 149 ? 20.743 9.358 98.610 1.00 47.09 129 VAL E N 1
ATOM 5719 C CA . VAL E 1 149 ? 20.249 8.853 99.887 1.00 47.75 129 VAL E CA 1
ATOM 5720 C C . VAL E 1 149 ? 19.737 7.439 99.642 1.00 49.79 129 VAL E C 1
ATOM 5721 O O . VAL E 1 149 ? 18.794 7.237 98.871 1.00 49.86 129 VAL E O 1
ATOM 5725 N N . ASP E 1 150 ? 20.361 6.462 100.293 1.00 51.96 130 ASP E N 1
ATOM 5726 C CA . ASP E 1 150 ? 19.979 5.066 100.123 1.00 53.77 130 ASP E CA 1
ATOM 5727 C C . ASP E 1 150 ? 20.017 4.673 98.644 1.00 54.65 130 ASP E C 1
ATOM 5728 O O . ASP E 1 150 ? 19.100 4.025 98.140 1.00 54.88 130 ASP E O 1
ATOM 5733 N N . ASP E 1 151 ? 21.081 5.077 97.955 1.00 55.96 131 ASP E N 1
ATOM 5734 C CA . ASP E 1 151 ? 21.254 4.781 96.534 1.00 57.34 131 ASP E CA 1
ATOM 5735 C C . ASP E 1 151 ? 20.405 5.658 95.618 1.00 57.61 131 ASP E C 1
ATOM 5736 O O . ASP E 1 151 ? 20.795 5.928 94.478 1.00 57.84 131 ASP E O 1
ATOM 5741 N N . LYS E 1 152 ? 19.250 6.102 96.111 1.00 57.22 132 LYS E N 1
ATOM 5742 C CA . LYS E 1 152 ? 18.366 6.954 95.321 1.00 56.78 132 LYS E CA 1
ATOM 5743 C C . LYS E 1 152 ? 19.029 8.314 95.122 1.00 55.98 132 LYS E C 1
ATOM 5744 O O . LYS E 1 152 ? 19.430 8.959 96.089 1.00 56.31 132 LYS E O 1
ATOM 5750 N N . PRO E 1 153 ? 19.159 8.769 93.865 1.00 54.56 133 PRO E N 1
ATOM 5751 C CA . PRO E 1 153 ? 19.784 10.069 93.603 1.00 53.18 133 PRO E CA 1
ATOM 5752 C C . PRO E 1 153 ? 18.966 11.233 94.167 1.00 52.20 133 PRO E C 1
ATOM 5753 O O . PRO E 1 153 ? 17.737 11.256 94.071 1.00 51.80 133 PRO E O 1
ATOM 5757 N N . VAL E 1 154 ? 19.658 12.205 94.750 1.00 51.75 134 VAL E N 1
ATOM 5758 C CA . VAL E 1 154 ? 18.991 13.357 95.336 1.00 50.03 134 VAL E CA 1
ATOM 5759 C C . VAL E 1 154 ? 19.461 14.675 94.735 1.00 48.03 134 VAL E C 1
ATOM 5760 O O . VAL E 1 154 ? 18.726 15.662 94.733 1.00 48.24 134 VAL E O 1
ATOM 5764 N N . CYS E 1 155 ? 20.684 14.695 94.224 1.00 46.01 135 CYS E N 1
ATOM 5765 C CA . CYS E 1 155 ? 21.214 15.907 93.618 1.00 44.56 135 CYS E CA 1
ATOM 5766 C C . CYS E 1 155 ? 22.351 15.563 92.678 1.00 43.55 135 CYS E C 1
ATOM 5767 O O . CYS E 1 155 ? 22.977 14.508 92.808 1.00 43.06 135 CYS E O 1
ATOM 5770 N N . SER E 1 156 ? 22.609 16.452 91.726 1.00 42.80 136 SER E N 1
ATOM 5771 C CA . SER E 1 156 ? 23.687 16.245 90.774 1.00 44.70 136 SER E CA 1
ATOM 5772 C C . SER E 1 156 ? 24.093 17.574 90.161 1.00 46.05 136 SER E C 1
ATOM 5773 O O . SER E 1 156 ? 23.250 18.406 89.805 1.00 46.01 136 SER E O 1
ATOM 5776 N N . ALA E 1 157 ? 25.397 17.775 90.042 1.00 47.39 137 ALA E N 1
ATOM 5777 C CA . ALA E 1 157 ? 25.897 19.005 89.473 1.00 48.29 137 ALA E CA 1
ATOM 5778 C C . ALA E 1 157 ? 27.349 18.865 89.061 1.00 49.67 137 ALA E C 1
ATOM 5779 O O . ALA E 1 157 ? 28.066 17.984 89.543 1.00 49.58 137 ALA E O 1
ATOM 5781 N N . GLU E 1 158 ? 27.768 19.735 88.149 1.00 51.66 138 GLU E N 1
ATOM 5782 C CA . GLU E 1 158 ? 29.144 19.758 87.676 1.00 53.71 138 GLU E CA 1
ATOM 5783 C C . GLU E 1 158 ? 29.768 20.963 88.366 1.00 53.34 138 GLU E C 1
ATOM 5784 O O . GLU E 1 158 ? 29.597 22.098 87.922 1.00 55.16 138 GLU E O 1
ATOM 5790 N N . ILE E 1 159 ? 30.473 20.711 89.464 1.00 51.64 139 ILE E N 1
ATOM 5791 C CA . ILE E 1 159 ? 31.091 21.773 90.250 1.00 49.92 139 ILE E CA 1
ATOM 5792 C C . ILE E 1 159 ? 32.359 22.339 89.630 1.00 49.56 139 ILE E C 1
ATOM 5793 O O . ILE E 1 159 ? 33.170 21.605 89.067 1.00 49.66 139 ILE E O 1
ATOM 5798 N N . ILE E 1 160 ? 32.526 23.652 89.748 1.00 49.21 140 ILE E N 1
ATOM 5799 C CA . ILE E 1 160 ? 33.710 24.325 89.226 1.00 49.06 140 ILE E CA 1
ATOM 5800 C C . ILE E 1 160 ? 34.413 25.089 90.355 1.00 49.51 140 ILE E C 1
ATOM 5801 O O . ILE E 1 160 ? 33.825 25.979 90.983 1.00 49.01 140 ILE E O 1
ATOM 5806 N N . CYS E 1 161 ? 35.674 24.740 90.601 1.00 50.27 141 CYS E N 1
ATOM 5807 C CA . CYS E 1 161 ? 36.465 25.376 91.650 1.00 51.40 141 CYS E CA 1
ATOM 5808 C C . CYS E 1 161 ? 37.732 26.032 91.120 1.00 50.91 141 CYS E C 1
ATOM 5809 O O . CYS E 1 161 ? 38.262 25.648 90.084 1.00 51.55 141 CYS E O 1
ATOM 5812 N N . ALA E 1 162 ? 38.218 27.018 91.858 1.00 51.41 142 ALA E N 1
ATOM 5813 C CA . ALA E 1 162 ? 39.433 27.726 91.504 1.00 52.59 142 ALA E CA 1
ATOM 5814 C C . ALA E 1 162 ? 40.360 27.639 92.703 1.00 54.11 142 ALA E C 1
ATOM 5815 O O . ALA E 1 162 ? 40.079 28.235 93.740 1.00 54.35 142 ALA E O 1
ATOM 5817 N N . GLU E 1 163 ? 41.453 26.891 92.576 1.00 56.37 143 GLU E N 1
ATOM 5818 C CA . GLU E 1 163 ? 42.400 26.766 93.679 1.00 57.72 143 GLU E CA 1
ATOM 5819 C C . GLU E 1 163 ? 42.904 28.163 94.041 1.00 58.11 143 GLU E C 1
ATOM 5820 O O . GLU E 1 163 ? 43.587 28.814 93.253 1.00 57.16 143 GLU E O 1
ATOM 5826 N N . ARG E 1 164 ? 42.551 28.623 95.235 1.00 59.39 144 ARG E N 1
ATOM 5827 C CA . ARG E 1 164 ? 42.946 29.947 95.692 1.00 60.25 144 ARG E CA 1
ATOM 5828 C C . ARG E 1 164 ? 43.542 29.840 97.088 1.00 60.68 144 ARG E C 1
ATOM 5829 O O . ARG E 1 164 ? 43.630 28.749 97.649 1.00 60.45 144 ARG E O 1
ATOM 5837 N N . LYS E 1 165 ? 43.946 30.977 97.646 1.00 61.55 145 LYS E N 1
ATOM 5838 C CA . LYS E 1 165 ? 44.508 31.017 98.993 1.00 62.80 145 LYS E CA 1
ATOM 5839 C C . LYS E 1 165 ? 43.911 32.191 99.771 1.00 62.86 145 LYS E C 1
ATOM 5840 O O . LYS E 1 165 ? 44.121 33.355 99.418 1.00 63.28 145 LYS E O 1
ATOM 5846 N N . LEU E 1 166 ? 43.159 31.875 100.823 1.00 61.89 146 LEU E N 1
ATOM 5847 C CA . LEU E 1 166 ? 42.517 32.891 101.652 1.00 62.03 146 LEU E CA 1
ATOM 5848 C C . LEU E 1 166 ? 43.515 33.922 102.187 1.00 62.54 146 LEU E C 1
ATOM 5849 O O . LEU E 1 166 ? 44.705 33.575 102.338 1.00 62.99 146 LEU E O 1
ATOM 5870 N N . ASP F 1 23 ? 9.305 45.431 103.849 1.00 56.12 3 ASP F N 1
ATOM 5871 C CA . ASP F 1 23 ? 10.217 45.353 104.981 1.00 52.25 3 ASP F CA 1
ATOM 5872 C C . ASP F 1 23 ? 10.295 43.892 105.440 1.00 50.17 3 ASP F C 1
ATOM 5873 O O . ASP F 1 23 ? 9.672 43.016 104.840 1.00 51.05 3 ASP F O 1
ATOM 5878 N N . ILE F 1 24 ? 11.042 43.622 106.503 1.00 46.65 4 ILE F N 1
ATOM 5879 C CA . ILE F 1 24 ? 11.203 42.249 106.959 1.00 42.22 4 ILE F CA 1
ATOM 5880 C C . ILE F 1 24 ? 9.921 41.522 107.373 1.00 41.09 4 ILE F C 1
ATOM 5881 O O . ILE F 1 24 ? 9.779 40.323 107.123 1.00 39.66 4 ILE F O 1
ATOM 5886 N N . ASN F 1 25 ? 8.986 42.232 107.996 1.00 40.37 5 ASN F N 1
ATOM 5887 C CA . ASN F 1 25 ? 7.742 41.600 108.424 1.00 40.11 5 ASN F CA 1
ATOM 5888 C C . ASN F 1 25 ? 6.853 41.160 107.270 1.00 38.79 5 ASN F C 1
ATOM 5889 O O . ASN F 1 25 ? 6.244 40.093 107.322 1.00 36.97 5 ASN F O 1
ATOM 5894 N N . GLU F 1 26 ? 6.774 41.989 106.235 1.00 38.65 6 GLU F N 1
ATOM 5895 C CA . GLU F 1 26 ? 5.977 41.663 105.066 1.00 38.40 6 GLU F CA 1
ATOM 5896 C C . GLU F 1 26 ? 6.639 40.468 104.407 1.00 36.56 6 GLU F C 1
ATOM 5897 O O . GLU F 1 26 ? 5.979 39.504 104.034 1.00 36.70 6 GLU F O 1
ATOM 5903 N N . ILE F 1 27 ? 7.956 40.537 104.273 1.00 36.17 7 ILE F N 1
ATOM 5904 C CA . ILE F 1 27 ? 8.721 39.448 103.677 1.00 36.08 7 ILE F CA 1
ATOM 5905 C C . ILE F 1 27 ? 8.399 38.104 104.329 1.00 37.19 7 ILE F C 1
ATOM 5906 O O . ILE F 1 27 ? 8.207 37.103 103.636 1.00 36.70 7 ILE F O 1
ATOM 5911 N N . ARG F 1 28 ? 8.333 38.075 105.657 1.00 37.98 8 ARG F N 1
ATOM 5912 C CA . ARG F 1 28 ? 8.062 36.821 106.336 1.00 38.51 8 ARG F CA 1
ATOM 5913 C C . ARG F 1 28 ? 6.623 36.353 106.172 1.00 39.84 8 ARG F C 1
ATOM 5914 O O . ARG F 1 28 ? 6.223 35.327 106.729 1.00 41.10 8 ARG F O 1
ATOM 5922 N N . GLU F 1 29 ? 5.854 37.100 105.382 1.00 40.43 9 GLU F N 1
ATOM 5923 C CA . GLU F 1 29 ? 4.468 36.740 105.093 1.00 39.94 9 GLU F CA 1
ATOM 5924 C C . GLU F 1 29 ? 4.453 35.923 103.808 1.00 39.46 9 GLU F C 1
ATOM 5925 O O . GLU F 1 29 ? 3.528 35.149 103.567 1.00 40.21 9 GLU F O 1
ATOM 5931 N N . TYR F 1 30 ? 5.483 36.103 102.989 1.00 38.58 10 TYR F N 1
ATOM 5932 C CA . TYR F 1 30 ? 5.599 35.386 101.719 1.00 39.36 10 TYR F CA 1
ATOM 5933 C C . TYR F 1 30 ? 6.580 34.211 101.771 1.00 37.86 10 TYR F C 1
ATOM 5934 O O . TYR F 1 30 ? 6.333 33.172 101.157 1.00 40.02 10 TYR F O 1
ATOM 5943 N N . LEU F 1 31 ? 7.693 34.369 102.484 1.00 35.36 11 LEU F N 1
ATOM 5944 C CA . LEU F 1 31 ? 8.674 33.288 102.602 1.00 33.20 11 LEU F CA 1
ATOM 5945 C C . LEU F 1 31 ? 8.506 32.581 103.952 1.00 32.51 11 LEU F C 1
ATOM 5946 O O . LEU F 1 31 ? 8.353 33.233 104.993 1.00 33.60 11 LEU F O 1
ATOM 5951 N N . PRO F 1 32 ? 8.516 31.237 103.959 1.00 30.75 12 PRO F N 1
ATOM 5952 C CA . PRO F 1 32 ? 8.361 30.533 105.238 1.00 29.73 12 PRO F CA 1
ATOM 5953 C C . PRO F 1 32 ? 9.700 30.402 105.964 1.00 30.33 12 PRO F C 1
ATOM 5954 O O . PRO F 1 32 ? 9.757 29.937 107.110 1.00 32.48 12 PRO F O 1
ATOM 5958 N N . HIS F 1 33 ? 10.772 30.805 105.285 1.00 28.78 13 HIS F N 1
ATOM 5959 C CA . HIS F 1 33 ? 12.123 30.735 105.832 1.00 27.64 13 HIS F CA 1
ATOM 5960 C C . HIS F 1 33 ? 12.247 31.511 107.142 1.00 27.56 13 HIS F C 1
ATOM 5961 O O . HIS F 1 33 ? 11.599 32.541 107.341 1.00 27.82 13 HIS F O 1
ATOM 5968 N N . ARG F 1 34 ? 13.081 31.016 108.045 1.00 26.86 14 ARG F N 1
ATOM 5969 C CA . ARG F 1 34 ? 13.291 31.709 109.308 1.00 25.74 14 ARG F CA 1
ATOM 5970 C C . ARG F 1 34 ? 14.752 31.576 109.696 1.00 25.61 14 ARG F C 1
ATOM 5971 O O . ARG F 1 34 ? 15.545 30.976 108.958 1.00 24.76 14 ARG F O 1
ATOM 5979 N N . TYR F 1 35 ? 15.114 32.147 110.840 1.00 23.87 15 TYR F N 1
ATOM 5980 C CA . TYR F 1 35 ? 16.495 32.098 111.303 1.00 21.26 15 TYR F CA 1
ATOM 5981 C C . TYR F 1 35 ? 16.938 30.657 111.494 1.00 19.98 15 TYR F C 1
ATOM 5982 O O . TYR F 1 35 ? 16.202 29.857 112.065 1.00 20.23 15 TYR F O 1
ATOM 5991 N N . PRO F 1 36 ? 18.157 30.309 111.037 1.00 18.73 16 PRO F N 1
ATOM 5992 C CA . PRO F 1 36 ? 19.127 31.178 110.363 1.00 18.77 16 PRO F CA 1
ATOM 5993 C C . PRO F 1 36 ? 19.176 31.001 108.839 1.00 20.89 16 PRO F C 1
ATOM 5994 O O . PRO F 1 36 ? 20.268 30.882 108.280 1.00 20.49 16 PRO F O 1
ATOM 5998 N N . PHE F 1 37 ? 18.023 30.967 108.169 1.00 22.04 17 PHE F N 1
ATOM 5999 C CA . PHE F 1 37 ? 18.021 30.811 106.715 1.00 23.46 17 PHE F CA 1
ATOM 6000 C C . PHE F 1 37 ? 17.106 31.746 105.925 1.00 25.84 17 PHE F C 1
ATOM 6001 O O . PHE F 1 37 ? 16.544 31.351 104.904 1.00 27.70 17 PHE F O 1
ATOM 6009 N N . LEU F 1 38 ? 16.946 32.975 106.400 1.00 26.67 18 LEU F N 1
ATOM 6010 C CA . LEU F 1 38 ? 16.145 33.973 105.703 1.00 27.74 18 LEU F CA 1
ATOM 6011 C C . LEU F 1 38 ? 17.207 34.961 105.227 1.00 29.68 18 LEU F C 1
ATOM 6012 O O . LEU F 1 38 ? 17.824 35.660 106.032 1.00 30.63 18 LEU F O 1
ATOM 6017 N N . LEU F 1 39 ? 17.428 35.012 103.917 1.00 30.73 19 LEU F N 1
ATOM 6018 C CA . LEU F 1 39 ? 18.465 35.864 103.361 1.00 27.78 19 LEU F CA 1
ATOM 6019 C C . LEU F 1 39 ? 17.992 37.002 102.481 1.00 28.01 19 LEU F C 1
ATOM 6020 O O . LEU F 1 39 ? 18.654 37.359 101.504 1.00 30.72 19 LEU F O 1
ATOM 6025 N N . VAL F 1 40 ? 16.841 37.565 102.815 1.00 26.09 20 VAL F N 1
ATOM 6026 C CA . VAL F 1 40 ? 16.320 38.710 102.085 1.00 25.79 20 VAL F CA 1
ATOM 6027 C C . VAL F 1 40 ? 15.924 39.667 103.195 1.00 26.20 20 VAL F C 1
ATOM 6028 O O . VAL F 1 40 ? 14.973 39.400 103.920 1.00 25.49 20 VAL F O 1
ATOM 6032 N N . ASP F 1 41 ? 16.663 40.765 103.340 1.00 27.51 21 ASP F N 1
ATOM 6033 C CA . ASP F 1 41 ? 16.375 41.740 104.387 1.00 29.02 21 ASP F CA 1
ATOM 6034 C C . ASP F 1 41 ? 15.415 42.834 103.964 1.00 29.80 21 ASP F C 1
ATOM 6035 O O . ASP F 1 41 ? 14.790 43.473 104.807 1.00 30.99 21 ASP F O 1
ATOM 6040 N N . ARG F 1 42 ? 15.292 43.071 102.667 1.00 30.61 22 ARG F N 1
ATOM 6041 C CA . ARG F 1 42 ? 14.388 44.119 102.232 1.00 32.49 22 ARG F CA 1
ATOM 6042 C C . ARG F 1 42 ? 14.172 44.133 100.719 1.00 34.41 22 ARG F C 1
ATOM 6043 O O . ARG F 1 42 ? 15.095 43.877 99.947 1.00 34.54 22 ARG F O 1
ATOM 6051 N N . VAL F 1 43 ? 12.937 44.414 100.306 1.00 36.67 23 VAL F N 1
ATOM 6052 C CA . VAL F 1 43 ? 12.591 44.491 98.889 1.00 38.81 23 VAL F CA 1
ATOM 6053 C C . VAL F 1 43 ? 12.391 45.967 98.543 1.00 40.14 23 VAL F C 1
ATOM 6054 O O . VAL F 1 43 ? 11.390 46.571 98.924 1.00 39.70 23 VAL F O 1
ATOM 6058 N N . VAL F 1 44 ? 13.348 46.544 97.823 1.00 42.51 24 VAL F N 1
ATOM 6059 C CA . VAL F 1 44 ? 13.287 47.961 97.465 1.00 45.02 24 VAL F CA 1
ATOM 6060 C C . VAL F 1 44 ? 12.330 48.273 96.321 1.00 46.35 24 VAL F C 1
ATOM 6061 O O . VAL F 1 44 ? 11.720 49.345 96.284 1.00 46.44 24 VAL F O 1
ATOM 6065 N N . GLU F 1 45 ? 12.197 47.335 95.392 1.00 47.55 25 GLU F N 1
ATOM 6066 C CA . GLU F 1 45 ? 11.327 47.541 94.253 1.00 49.80 25 GLU F CA 1
ATOM 6067 C C . GLU F 1 45 ? 10.685 46.260 93.744 1.00 49.93 25 GLU F C 1
ATOM 6068 O O . GLU F 1 45 ? 11.355 45.252 93.523 1.00 48.67 25 GLU F O 1
ATOM 6074 N N . LEU F 1 46 ? 9.375 46.310 93.557 1.00 51.77 26 LEU F N 1
ATOM 6075 C CA . LEU F 1 46 ? 8.648 45.158 93.052 1.00 54.54 26 LEU F CA 1
ATOM 6076 C C . LEU F 1 46 ? 7.874 45.595 91.817 1.00 56.36 26 LEU F C 1
ATOM 6077 O O . LEU F 1 46 ? 6.780 46.151 91.919 1.00 57.25 26 LEU F O 1
ATOM 6082 N N . ASP F 1 47 ? 8.466 45.355 90.653 1.00 58.30 27 ASP F N 1
ATOM 6083 C CA . ASP F 1 47 ? 7.862 45.733 89.383 1.00 60.95 27 ASP F CA 1
ATOM 6084 C C . ASP F 1 47 ? 7.129 44.557 88.734 1.00 62.66 27 ASP F C 1
ATOM 6085 O O . ASP F 1 47 ? 7.695 43.826 87.914 1.00 62.44 27 ASP F O 1
ATOM 6090 N N . ILE F 1 48 ? 5.862 44.385 89.106 1.00 64.56 28 ILE F N 1
ATOM 6091 C CA . ILE F 1 48 ? 5.044 43.294 88.582 1.00 66.82 28 ILE F CA 1
ATOM 6092 C C . ILE F 1 48 ? 4.802 43.355 87.075 1.00 68.04 28 ILE F C 1
ATOM 6093 O O . ILE F 1 48 ? 4.861 42.326 86.396 1.00 68.48 28 ILE F O 1
ATOM 6098 N N . GLU F 1 49 ? 4.524 44.545 86.548 1.00 68.82 29 GLU F N 1
ATOM 6099 C CA . GLU F 1 49 ? 4.303 44.681 85.110 1.00 68.64 29 GLU F CA 1
ATOM 6100 C C . GLU F 1 49 ? 5.558 44.243 84.363 1.00 67.15 29 GLU F C 1
ATOM 6101 O O . GLU F 1 49 ? 5.479 43.737 83.241 1.00 67.19 29 GLU F O 1
ATOM 6107 N N . GLY F 1 50 ? 6.711 44.431 85.006 1.00 65.05 30 GLY F N 1
ATOM 6108 C CA . GLY F 1 50 ? 7.979 44.047 84.409 1.00 62.30 30 GLY F CA 1
ATOM 6109 C C . GLY F 1 50 ? 8.441 42.665 84.847 1.00 60.87 30 GLY F C 1
ATOM 6110 O O . GLY F 1 50 ? 9.533 42.222 84.479 1.00 59.89 30 GLY F O 1
ATOM 6111 N N . LYS F 1 51 ? 7.607 41.984 85.632 1.00 59.65 31 LYS F N 1
ATOM 6112 C CA . LYS F 1 51 ? 7.911 40.642 86.132 1.00 59.03 31 LYS F CA 1
ATOM 6113 C C . LYS F 1 51 ? 9.321 40.544 86.742 1.00 57.75 31 LYS F C 1
ATOM 6114 O O . LYS F 1 51 ? 9.992 39.513 86.618 1.00 56.83 31 LYS F O 1
ATOM 6120 N N . ARG F 1 52 ? 9.772 41.613 87.393 1.00 56.33 32 ARG F N 1
ATOM 6121 C CA . ARG F 1 52 ? 11.093 41.602 88.008 1.00 55.26 32 ARG F CA 1
ATOM 6122 C C . ARG F 1 52 ? 11.090 42.206 89.421 1.00 52.89 32 ARG F C 1
ATOM 6123 O O . ARG F 1 52 ? 10.218 43.006 89.771 1.00 51.58 32 ARG F O 1
ATOM 6131 N N . ILE F 1 53 ? 12.066 41.801 90.231 1.00 50.44 33 ILE F N 1
ATOM 6132 C CA . ILE F 1 53 ? 12.177 42.284 91.607 1.00 47.27 33 ILE F CA 1
ATOM 6133 C C . ILE F 1 53 ? 13.600 42.704 91.984 1.00 46.01 33 ILE F C 1
ATOM 6134 O O . ILE F 1 53 ? 14.581 42.220 91.413 1.00 45.26 33 ILE F O 1
ATOM 6139 N N . ARG F 1 54 ? 13.697 43.619 92.943 1.00 44.43 34 ARG F N 1
ATOM 6140 C CA . ARG F 1 54 ? 14.980 44.098 93.438 1.00 44.11 34 ARG F CA 1
ATOM 6141 C C . ARG F 1 54 ? 14.926 44.119 94.954 1.00 42.78 34 ARG F C 1
ATOM 6142 O O . ARG F 1 54 ? 14.073 44.787 95.546 1.00 43.47 34 ARG F O 1
ATOM 6150 N N . ALA F 1 55 ? 15.842 43.398 95.585 1.00 39.95 35 ALA F N 1
ATOM 6151 C CA . ALA F 1 55 ? 15.892 43.357 97.037 1.00 36.98 35 ALA F CA 1
ATOM 6152 C C . ALA F 1 55 ? 17.350 43.298 97.439 1.00 35.69 35 ALA F C 1
ATOM 6153 O O . ALA F 1 55 ? 18.240 43.290 96.581 1.00 34.46 35 ALA F O 1
ATOM 6155 N N . TYR F 1 56 ? 17.602 43.263 98.742 1.00 33.57 36 TYR F N 1
ATOM 6156 C CA . TYR F 1 56 ? 18.973 43.158 99.208 1.00 32.44 36 TYR F CA 1
ATOM 6157 C C . TYR F 1 56 ? 19.085 42.445 100.538 1.00 32.04 36 TYR F C 1
ATOM 6158 O O . TYR F 1 56 ? 18.110 42.321 101.296 1.00 33.34 36 TYR F O 1
ATOM 6167 N N . LYS F 1 57 ? 20.291 41.961 100.801 1.00 30.05 37 LYS F N 1
ATOM 6168 C CA . LYS F 1 57 ? 20.602 41.261 102.030 1.00 26.42 37 LYS F CA 1
ATOM 6169 C C . LYS F 1 57 ? 21.809 41.979 102.603 1.00 26.53 37 LYS F C 1
ATOM 6170 O O . LYS F 1 57 ? 22.849 42.053 101.954 1.00 25.76 37 LYS F O 1
ATOM 6176 N N . ASN F 1 58 ? 21.656 42.545 103.798 1.00 27.19 38 ASN F N 1
ATOM 6177 C CA . ASN F 1 58 ? 22.759 43.222 104.469 1.00 25.88 38 ASN F CA 1
ATOM 6178 C C . ASN F 1 58 ? 23.697 42.141 104.957 1.00 26.22 38 ASN F C 1
ATOM 6179 O O . ASN F 1 58 ? 23.255 41.209 105.625 1.00 28.31 38 ASN F O 1
ATOM 6184 N N . VAL F 1 59 ? 24.978 42.240 104.615 1.00 26.57 39 VAL F N 1
ATOM 6185 C CA . VAL F 1 59 ? 25.946 41.250 105.070 1.00 26.41 39 VAL F CA 1
ATOM 6186 C C . VAL F 1 59 ? 26.658 41.862 106.267 1.00 26.82 39 VAL F C 1
ATOM 6187 O O . VAL F 1 59 ? 27.219 42.959 106.174 1.00 26.66 39 VAL F O 1
ATOM 6191 N N . SER F 1 60 ? 26.608 41.165 107.398 1.00 25.91 40 SER F N 1
ATOM 6192 C CA . SER F 1 60 ? 27.234 41.653 108.623 1.00 25.65 40 SER F CA 1
ATOM 6193 C C . SER F 1 60 ? 28.122 40.575 109.220 1.00 25.49 40 SER F C 1
ATOM 6194 O O . SER F 1 60 ? 27.844 39.385 109.094 1.00 26.40 40 SER F O 1
ATOM 6197 N N . ILE F 1 61 ? 29.202 40.981 109.869 1.00 24.99 41 ILE F N 1
ATOM 6198 C CA . ILE F 1 61 ? 30.079 40.004 110.489 1.00 22.66 41 ILE F CA 1
ATOM 6199 C C . ILE F 1 61 ? 29.293 39.290 111.588 1.00 22.54 41 ILE F C 1
ATOM 6200 O O . ILE F 1 61 ? 29.610 38.160 111.946 1.00 24.75 41 ILE F O 1
ATOM 6205 N N . ASN F 1 62 ? 28.245 39.934 112.098 1.00 20.92 42 ASN F N 1
ATOM 6206 C CA . ASN F 1 62 ? 27.455 39.347 113.182 1.00 19.64 42 ASN F CA 1
ATOM 6207 C C . ASN F 1 62 ? 26.387 38.356 112.754 1.00 20.61 42 ASN F C 1
ATOM 6208 O O . ASN F 1 62 ? 25.240 38.440 113.200 1.00 21.25 42 ASN F O 1
ATOM 6213 N N . GLU F 1 63 ? 26.769 37.420 111.890 1.00 21.83 43 GLU F N 1
ATOM 6214 C CA . GLU F 1 63 ? 25.863 36.391 111.397 1.00 20.24 43 GLU F CA 1
ATOM 6215 C C . GLU F 1 63 ? 26.501 35.052 111.743 1.00 19.39 43 GLU F C 1
ATOM 6216 O O . GLU F 1 63 ? 27.713 34.894 111.666 1.00 20.51 43 GLU F O 1
ATOM 6222 N N . PRO F 1 64 ? 25.686 34.059 112.111 1.00 19.04 44 PRO F N 1
ATOM 6223 C CA . PRO F 1 64 ? 26.190 32.731 112.481 1.00 18.25 44 PRO F CA 1
ATOM 6224 C C . PRO F 1 64 ? 27.166 31.981 111.567 1.00 20.92 44 PRO F C 1
ATOM 6225 O O . PRO F 1 64 ? 28.051 31.281 112.070 1.00 21.12 44 PRO F O 1
ATOM 6229 N N . PHE F 1 65 ? 27.030 32.124 110.244 1.00 21.78 45 PHE F N 1
ATOM 6230 C CA . PHE F 1 65 ? 27.893 31.387 109.302 1.00 21.29 45 PHE F CA 1
ATOM 6231 C C . PHE F 1 65 ? 29.313 31.887 109.081 1.00 21.24 45 PHE F C 1
ATOM 6232 O O . PHE F 1 65 ? 30.161 31.137 108.605 1.00 22.79 45 PHE F O 1
ATOM 6240 N N . PHE F 1 66 ? 29.598 33.137 109.419 1.00 22.21 46 PHE F N 1
ATOM 6241 C CA . PHE F 1 66 ? 30.946 33.658 109.193 1.00 21.25 46 PHE F CA 1
ATOM 6242 C C . PHE F 1 66 ? 32.044 32.992 110.010 1.00 22.88 46 PHE F C 1
ATOM 6243 O O . PHE F 1 66 ? 33.168 32.857 109.533 1.00 24.90 46 PHE F O 1
ATOM 6251 N N . ASN F 1 67 ? 31.735 32.572 111.232 1.00 23.46 47 ASN F N 1
ATOM 6252 C CA . ASN F 1 67 ? 32.734 31.915 112.069 1.00 22.19 47 ASN F CA 1
ATOM 6253 C C . ASN F 1 67 ? 33.214 30.628 111.436 1.00 23.43 47 ASN F C 1
ATOM 6254 O O . ASN F 1 67 ? 34.340 30.201 111.683 1.00 25.11 47 ASN F O 1
ATOM 6259 N N . GLY F 1 68 ? 32.362 29.996 110.634 1.00 23.25 48 GLY F N 1
ATOM 6260 C CA . GLY F 1 68 ? 32.760 28.750 110.005 1.00 24.21 48 GLY F CA 1
ATOM 6261 C C . GLY F 1 68 ? 33.200 28.858 108.553 1.00 24.63 48 GLY F C 1
ATOM 6262 O O . GLY F 1 68 ? 33.714 27.890 107.986 1.00 24.38 48 GLY F O 1
ATOM 6263 N N . HIS F 1 69 ? 33.035 30.034 107.957 1.00 24.27 49 HIS F N 1
ATOM 6264 C CA . HIS F 1 69 ? 33.377 30.222 106.549 1.00 24.52 49 HIS F CA 1
ATOM 6265 C C . HIS F 1 69 ? 33.947 31.620 106.274 1.00 23.99 49 HIS F C 1
ATOM 6266 O O . HIS F 1 69 ? 33.228 32.483 105.771 1.00 24.35 49 HIS F O 1
ATOM 6273 N N . PHE F 1 70 ? 35.205 31.877 106.634 1.00 24.42 50 PHE F N 1
ATOM 6274 C CA . PHE F 1 70 ? 36.084 30.924 107.311 1.00 25.51 50 PHE F CA 1
ATOM 6275 C C . PHE F 1 70 ? 36.715 31.677 108.472 1.00 25.31 50 PHE F C 1
ATOM 6276 O O . PHE F 1 70 ? 36.708 32.917 108.489 1.00 24.19 50 PHE F O 1
ATOM 6284 N N . PRO F 1 71 ? 37.256 30.946 109.462 1.00 25.96 51 PRO F N 1
ATOM 6285 C CA . PRO F 1 71 ? 37.895 31.582 110.616 1.00 28.08 51 PRO F CA 1
ATOM 6286 C C . PRO F 1 71 ? 38.954 32.580 110.133 1.00 30.58 51 PRO F C 1
ATOM 6287 O O . PRO F 1 71 ? 39.798 32.257 109.287 1.00 28.90 51 PRO F O 1
ATOM 6291 N N . GLU F 1 72 ? 38.897 33.796 110.666 1.00 33.68 52 GLU F N 1
ATOM 6292 C CA . GLU F 1 72 ? 39.851 34.840 110.299 1.00 35.57 52 GLU F CA 1
ATOM 6293 C C . GLU F 1 72 ? 39.828 35.238 108.830 1.00 35.12 52 GLU F C 1
ATOM 6294 O O . GLU F 1 72 ? 40.709 35.967 108.377 1.00 38.32 52 GLU F O 1
ATOM 6300 N N . HIS F 1 73 ? 38.832 34.769 108.085 1.00 33.27 53 HIS F N 1
ATOM 6301 C CA . HIS F 1 73 ? 38.701 35.118 106.671 1.00 31.03 53 HIS F CA 1
ATOM 6302 C C . HIS F 1 73 ? 37.239 35.011 106.287 1.00 30.66 53 HIS F C 1
ATOM 6303 O O . HIS F 1 73 ? 36.836 34.114 105.541 1.00 31.23 53 HIS F O 1
ATOM 6310 N N . PRO F 1 74 ? 36.421 35.943 106.794 1.00 29.55 54 PRO F N 1
ATOM 6311 C CA . PRO F 1 74 ? 34.981 35.994 106.542 1.00 28.84 54 PRO F CA 1
ATOM 6312 C C . PRO F 1 74 ? 34.604 36.222 105.084 1.00 29.84 54 PRO F C 1
ATOM 6313 O O . PRO F 1 74 ? 34.929 37.260 104.505 1.00 30.61 54 PRO F O 1
ATOM 6317 N N . ILE F 1 75 ? 33.918 35.243 104.500 1.00 29.53 55 ILE F N 1
ATOM 6318 C CA . ILE F 1 75 ? 33.465 35.328 103.118 1.00 28.39 55 ILE F CA 1
ATOM 6319 C C . ILE F 1 75 ? 32.084 34.687 103.037 1.00 29.36 55 ILE F C 1
ATOM 6320 O O . ILE F 1 75 ? 31.926 33.500 103.343 1.00 27.86 55 ILE F O 1
ATOM 6333 N N . PRO F 1 77 ? 29.268 32.568 102.025 1.00 29.96 57 PRO F N 1
ATOM 6334 C CA . PRO F 1 77 ? 29.269 31.380 101.171 1.00 30.99 57 PRO F CA 1
ATOM 6335 C C . PRO F 1 77 ? 28.540 31.655 99.869 1.00 32.41 57 PRO F C 1
ATOM 6336 O O . PRO F 1 77 ? 27.478 32.281 99.868 1.00 33.91 57 PRO F O 1
ATOM 6340 N N . GLY F 1 78 ? 29.111 31.197 98.760 1.00 33.98 58 GLY F N 1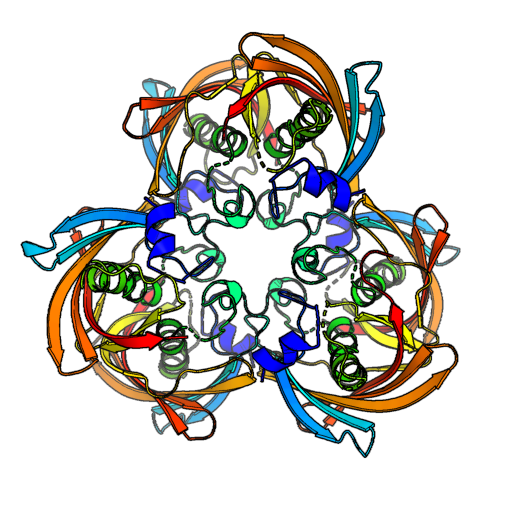
ATOM 6341 C CA . GLY F 1 78 ? 28.462 31.393 97.475 1.00 33.54 58 GLY F CA 1
ATOM 6342 C C . GLY F 1 78 ? 27.081 30.765 97.499 1.00 33.59 58 GLY F C 1
ATOM 6343 O O . GLY F 1 78 ? 26.099 31.377 97.069 1.00 34.13 58 GLY F O 1
ATOM 6344 N N . VAL F 1 79 ? 26.994 29.546 98.024 1.00 34.22 59 VAL F N 1
ATOM 6345 C CA . VAL F 1 79 ? 25.719 28.843 98.100 1.00 35.00 59 VAL F CA 1
ATOM 6346 C C . VAL F 1 79 ? 24.633 29.666 98.786 1.00 36.32 59 VAL F C 1
ATOM 6347 O O . VAL F 1 79 ? 23.445 29.476 98.511 1.00 37.89 59 VAL F O 1
ATOM 6351 N N . LEU F 1 80 ? 25.023 30.571 99.683 1.00 35.93 60 LEU F N 1
ATOM 6352 C CA . LEU F 1 80 ? 24.025 31.390 100.360 1.00 35.11 60 LEU F CA 1
ATOM 6353 C C . LEU F 1 80 ? 23.581 32.544 99.475 1.00 34.87 60 LEU F C 1
ATOM 6354 O O . LEU F 1 80 ? 22.523 33.136 99.697 1.00 33.70 60 LEU F O 1
ATOM 6359 N N . ILE F 1 81 ? 24.392 32.875 98.475 1.00 35.52 61 ILE F N 1
ATOM 6360 C CA . ILE F 1 81 ? 24.014 33.936 97.550 1.00 36.44 61 ILE F CA 1
ATOM 6361 C C . ILE F 1 81 ? 22.977 33.315 96.610 1.00 36.60 61 ILE F C 1
ATOM 6362 O O . ILE F 1 81 ? 21.972 33.938 96.267 1.00 36.10 61 ILE F O 1
ATOM 6367 N N . ILE F 1 82 ? 23.227 32.079 96.197 1.00 37.08 62 ILE F N 1
ATOM 6368 C CA . ILE F 1 82 ? 22.290 31.383 95.335 1.00 37.97 62 ILE F CA 1
ATOM 6369 C C . ILE F 1 82 ? 20.967 31.360 96.084 1.00 39.70 62 ILE F C 1
ATOM 6370 O O . ILE F 1 82 ? 19.916 31.694 95.531 1.00 42.25 62 ILE F O 1
ATOM 6375 N N . GLU F 1 83 ? 21.033 30.972 97.354 1.00 39.37 63 GLU F N 1
ATOM 6376 C CA . GLU F 1 83 ? 19.856 30.897 98.208 1.00 39.60 63 GLU F CA 1
ATOM 6377 C C . GLU F 1 83 ? 19.147 32.247 98.306 1.00 39.67 63 GLU F C 1
ATOM 6378 O O . GLU F 1 83 ? 17.921 32.324 98.260 1.00 39.83 63 GLU F O 1
ATOM 6384 N N . ALA F 1 84 ? 19.919 33.316 98.441 1.00 39.98 64 ALA F N 1
ATOM 6385 C CA . ALA F 1 84 ? 19.330 34.642 98.560 1.00 40.50 64 ALA F CA 1
ATOM 6386 C C . ALA F 1 84 ? 18.523 34.995 97.324 1.00 41.05 64 ALA F C 1
ATOM 6387 O O . ALA F 1 84 ? 17.466 35.621 97.423 1.00 39.66 64 ALA F O 1
ATOM 6397 N N . ALA F 1 86 ? 17.228 32.737 95.156 1.00 41.70 66 ALA F N 1
ATOM 6398 C CA . ALA F 1 86 ? 16.075 31.843 95.074 1.00 40.81 66 ALA F CA 1
ATOM 6399 C C . ALA F 1 86 ? 14.966 32.342 95.989 1.00 39.95 66 ALA F C 1
ATOM 6400 O O . ALA F 1 86 ? 13.790 32.058 95.777 1.00 41.88 66 ALA F O 1
ATOM 6402 N N . GLN F 1 87 ? 15.334 33.087 97.019 1.00 39.24 67 GLN F N 1
ATOM 6403 C CA . GLN F 1 87 ? 14.329 33.605 97.927 1.00 37.88 67 GLN F CA 1
ATOM 6404 C C . GLN F 1 87 ? 13.687 34.846 97.330 1.00 37.63 67 GLN F C 1
ATOM 6405 O O . GLN F 1 87 ? 12.477 35.033 97.430 1.00 39.26 67 GLN F O 1
ATOM 6411 N N . ALA F 1 88 ? 14.488 35.694 96.697 1.00 37.16 68 ALA F N 1
ATOM 6412 C CA . ALA F 1 88 ? 13.947 36.893 96.067 1.00 37.14 68 ALA F CA 1
ATOM 6413 C C . ALA F 1 88 ? 13.001 36.473 94.936 1.00 38.33 68 ALA F C 1
ATOM 6414 O O . ALA F 1 88 ? 11.942 37.076 94.737 1.00 38.89 68 ALA F O 1
ATOM 6416 N N . ALA F 1 89 ? 13.385 35.436 94.194 1.00 38.48 69 ALA F N 1
ATOM 6417 C CA . ALA F 1 89 ? 12.551 34.939 93.104 1.00 39.94 69 ALA F CA 1
ATOM 6418 C C . ALA F 1 89 ? 11.188 34.534 93.669 1.00 40.62 69 ALA F C 1
ATOM 6419 O O . ALA F 1 89 ? 10.140 34.975 93.183 1.00 41.51 69 ALA F O 1
ATOM 6421 N N . GLY F 1 90 ? 11.208 33.701 94.704 1.00 40.26 70 GLY F N 1
ATOM 6422 C CA . GLY F 1 90 ? 9.970 33.269 95.322 1.00 39.48 70 GLY F CA 1
ATOM 6423 C C . GLY F 1 90 ? 9.072 34.424 95.730 1.00 39.93 70 GLY F C 1
ATOM 6424 O O . GLY F 1 90 ? 7.854 34.344 95.610 1.00 40.62 70 GLY F O 1
ATOM 6425 N N . ILE F 1 91 ? 9.646 35.512 96.221 1.00 40.98 71 ILE F N 1
ATOM 6426 C CA . ILE F 1 91 ? 8.796 36.627 96.614 1.00 42.56 71 ILE F CA 1
ATOM 6427 C C . ILE F 1 91 ? 8.119 37.198 95.374 1.00 44.19 71 ILE F C 1
ATOM 6428 O O . ILE F 1 91 ? 6.948 37.578 95.417 1.00 43.97 71 ILE F O 1
ATOM 6433 N N . LEU F 1 92 ? 8.854 37.245 94.265 1.00 46.47 72 LEU F N 1
ATOM 6434 C CA . LEU F 1 92 ? 8.314 37.765 93.009 1.00 48.41 72 LEU F CA 1
ATOM 6435 C C . LEU F 1 92 ? 7.195 36.859 92.510 1.00 49.64 72 LEU F C 1
ATOM 6436 O O . LEU F 1 92 ? 6.186 37.328 91.983 1.00 48.83 72 LEU F O 1
ATOM 6441 N N . GLY F 1 93 ? 7.377 35.556 92.689 1.00 51.80 73 GLY F N 1
ATOM 6442 C CA . GLY F 1 93 ? 6.371 34.609 92.253 1.00 54.71 73 GLY F CA 1
ATOM 6443 C C . GLY F 1 93 ? 5.014 34.936 92.836 1.00 56.93 73 GLY F C 1
ATOM 6444 O O . GLY F 1 93 ? 4.111 35.371 92.121 1.00 57.81 73 GLY F O 1
ATOM 6445 N N . PHE F 1 94 ? 4.876 34.739 94.143 1.00 59.02 74 PHE F N 1
ATOM 6446 C CA . PHE F 1 94 ? 3.622 35.002 94.840 1.00 61.07 74 PHE F CA 1
ATOM 6447 C C . PHE F 1 94 ? 2.990 36.339 94.467 1.00 62.10 74 PHE F C 1
ATOM 6448 O O . PHE F 1 94 ? 1.802 36.407 94.146 1.00 63.06 74 PHE F O 1
ATOM 6456 N N . LYS F 1 95 ? 3.776 37.405 94.518 1.00 62.83 75 LYS F N 1
ATOM 6457 C CA . LYS F 1 95 ? 3.251 38.719 94.180 1.00 63.72 75 LYS F CA 1
ATOM 6458 C C . LYS F 1 95 ? 2.658 38.725 92.777 1.00 64.50 75 LYS F C 1
ATOM 6459 O O . LYS F 1 95 ? 1.607 39.319 92.547 1.00 64.49 75 LYS F O 1
ATOM 6473 N N . LEU F 1 97 ? 1.251 36.218 90.960 1.00 68.34 77 LEU F N 1
ATOM 6474 C CA . LEU F 1 97 ? -0.067 35.606 90.952 1.00 69.51 77 LEU F CA 1
ATOM 6475 C C . LEU F 1 97 ? -0.862 36.073 92.171 1.00 70.79 77 LEU F C 1
ATOM 6476 O O . LEU F 1 97 ? -1.456 35.271 92.899 1.00 70.84 77 LEU F O 1
ATOM 6481 N N . ASP F 1 98 ? -0.837 37.396 92.365 1.00 71.96 78 ASP F N 1
ATOM 6482 C CA . ASP F 1 98 ? -1.539 38.134 93.427 1.00 72.56 78 ASP F CA 1
ATOM 6483 C C . ASP F 1 98 ? -2.086 37.323 94.605 1.00 72.90 78 ASP F C 1
ATOM 6484 O O . ASP F 1 98 ? -3.224 37.532 95.022 1.00 72.18 78 ASP F O 1
ATOM 6489 N N . VAL F 1 99 ? -1.286 36.426 95.167 1.00 74.01 79 VAL F N 1
ATOM 6490 C CA . VAL F 1 99 ? -1.776 35.607 96.268 1.00 75.56 79 VAL F CA 1
ATOM 6491 C C . VAL F 1 99 ? -1.214 35.954 97.644 1.00 77.14 79 VAL F C 1
ATOM 6492 O O . VAL F 1 99 ? -0.208 36.659 97.775 1.00 76.76 79 VAL F O 1
ATOM 6496 N N . LYS F 1 100 ? -1.902 35.456 98.667 1.00 78.93 80 LYS F N 1
ATOM 6497 C CA . LYS F 1 100 ? -1.493 35.629 100.052 1.00 80.50 80 LYS F CA 1
ATOM 6498 C C . LYS F 1 100 ? -1.076 34.211 100.446 1.00 81.55 80 LYS F C 1
ATOM 6499 O O . LYS F 1 100 ? -1.885 33.442 100.968 1.00 82.13 80 LYS F O 1
ATOM 6505 N N . PRO F 1 101 ? 0.186 33.840 100.177 1.00 82.06 81 PRO F N 1
ATOM 6506 C CA . PRO F 1 101 ? 0.727 32.513 100.490 1.00 82.53 81 PRO F CA 1
ATOM 6507 C C . PRO F 1 101 ? 0.757 32.164 101.979 1.00 82.85 81 PRO F C 1
ATOM 6508 O O . PRO F 1 101 ? 1.787 31.739 102.509 1.00 83.77 81 PRO F O 1
ATOM 6512 N N . ALA F 1 102 ? -0.374 32.344 102.650 1.00 82.57 82 ALA F N 1
ATOM 6513 C CA . ALA F 1 102 ? -0.472 32.032 104.071 1.00 82.24 82 ALA F CA 1
ATOM 6514 C C . ALA F 1 102 ? -0.884 30.568 104.229 1.00 81.62 82 ALA F C 1
ATOM 6515 O O . ALA F 1 102 ? -2.030 30.272 104.587 1.00 81.64 82 ALA F O 1
ATOM 6517 N N . ASP F 1 103 ? 0.047 29.656 103.955 1.00 79.95 83 ASP F N 1
ATOM 6518 C CA . ASP F 1 103 ? -0.244 28.233 104.066 1.00 78.66 83 ASP F CA 1
ATOM 6519 C C . ASP F 1 103 ? 0.954 27.344 103.738 1.00 77.81 83 ASP F C 1
ATOM 6520 O O . ASP F 1 103 ? 0.822 26.352 103.012 1.00 78.45 83 ASP F O 1
ATOM 6525 N N . GLY F 1 104 ? 2.117 27.700 104.277 1.00 75.97 84 GLY F N 1
ATOM 6526 C CA . GLY F 1 104 ? 3.319 26.916 104.043 1.00 73.64 84 GLY F CA 1
ATOM 6527 C C . GLY F 1 104 ? 3.654 26.621 102.587 1.00 72.00 84 GLY F C 1
ATOM 6528 O O . GLY F 1 104 ? 4.518 25.788 102.305 1.00 71.73 84 GLY F O 1
ATOM 6529 N N . THR F 1 105 ? 2.975 27.287 101.656 1.00 69.94 85 THR F N 1
ATOM 6530 C CA . THR F 1 105 ? 3.242 27.077 100.240 1.00 67.78 85 THR F CA 1
ATOM 6531 C C . THR F 1 105 ? 4.622 27.657 99.933 1.00 66.16 85 THR F C 1
ATOM 6532 O O . THR F 1 105 ? 4.997 28.699 100.471 1.00 65.05 85 THR F O 1
ATOM 6536 N N . LEU F 1 106 ? 5.369 26.989 99.059 1.00 65.22 86 LEU F N 1
ATOM 6537 C CA . LEU F 1 106 ? 6.728 27.424 98.747 1.00 64.48 86 LEU F CA 1
ATOM 6538 C C . LEU F 1 106 ? 7.267 27.075 97.352 1.00 63.71 86 LEU F C 1
ATOM 6539 O O . LEU F 1 106 ? 6.822 26.114 96.720 1.00 63.77 86 LEU F O 1
ATOM 6544 N N . TYR F 1 107 ? 8.237 27.861 96.884 1.00 62.60 87 TYR F N 1
ATOM 6545 C CA . TYR F 1 107 ? 8.876 27.613 95.592 1.00 62.36 87 TYR F CA 1
ATOM 6546 C C . TYR F 1 107 ? 10.134 26.782 95.835 1.00 61.85 87 TYR F C 1
ATOM 6547 O O . TYR F 1 107 ? 11.206 27.332 96.092 1.00 62.71 87 TYR F O 1
ATOM 6556 N N . TYR F 1 108 ? 9.995 25.463 95.748 1.00 60.40 88 TYR F N 1
ATOM 6557 C CA . TYR F 1 108 ? 11.102 24.538 95.975 1.00 59.24 88 TYR F CA 1
ATOM 6558 C C . TYR F 1 108 ? 12.204 24.614 94.913 1.00 57.52 88 TYR F C 1
ATOM 6559 O O . TYR F 1 108 ? 11.989 24.275 93.749 1.00 57.66 88 TYR F O 1
ATOM 6568 N N . PHE F 1 109 ? 13.385 25.064 95.332 1.00 55.40 89 PHE F N 1
ATOM 6569 C CA . PHE F 1 109 ? 14.549 25.184 94.457 1.00 52.75 89 PHE F CA 1
ATOM 6570 C C . PHE F 1 109 ? 14.871 23.787 93.942 1.00 52.70 89 PHE F C 1
ATOM 6571 O O . PHE F 1 109 ? 15.295 22.922 94.713 1.00 52.82 89 PHE F O 1
ATOM 6579 N N . VAL F 1 110 ? 14.667 23.565 92.645 1.00 51.98 90 VAL F N 1
ATOM 6580 C CA . VAL F 1 110 ? 14.912 22.251 92.058 1.00 51.98 90 VAL F CA 1
ATOM 6581 C C . VAL F 1 110 ? 16.155 22.164 91.193 1.00 51.90 90 VAL F C 1
ATOM 6582 O O . VAL F 1 110 ? 16.774 21.103 91.104 1.00 52.78 90 VAL F O 1
ATOM 6586 N N . GLY F 1 111 ? 16.522 23.265 90.547 1.00 51.44 91 GLY F N 1
ATOM 6587 C CA . GLY F 1 111 ? 17.702 23.233 89.708 1.00 50.72 91 GLY F CA 1
ATOM 6588 C C . GLY F 1 111 ? 18.208 24.568 89.200 1.00 50.85 91 GLY F C 1
ATOM 6589 O O . GLY F 1 111 ? 17.682 25.636 89.526 1.00 49.68 91 GLY F O 1
ATOM 6590 N N . SER F 1 112 ? 19.253 24.491 88.386 1.00 51.59 92 SER F N 1
ATOM 6591 C CA . SER F 1 112 ? 19.863 25.671 87.804 1.00 52.99 92 SER F CA 1
ATOM 6592 C C . SER F 1 112 ? 20.930 25.288 86.793 1.00 54.45 92 SER F C 1
ATOM 6593 O O . SER F 1 112 ? 21.746 24.393 87.031 1.00 54.98 92 SER F O 1
ATOM 6596 N N . ASP F 1 113 ? 20.901 25.970 85.657 1.00 55.42 93 ASP F N 1
ATOM 6597 C CA . ASP F 1 113 ? 21.867 25.747 84.600 1.00 56.77 93 ASP F CA 1
ATOM 6598 C C . ASP F 1 113 ? 22.755 26.973 84.698 1.00 57.56 93 ASP F C 1
ATOM 6599 O O . ASP F 1 113 ? 22.348 27.981 85.277 1.00 57.52 93 ASP F O 1
ATOM 6604 N N . LYS F 1 114 ? 23.959 26.887 84.142 1.00 58.64 94 LYS F N 1
ATOM 6605 C CA . LYS F 1 114 ? 24.905 28.004 84.144 1.00 59.55 94 LYS F CA 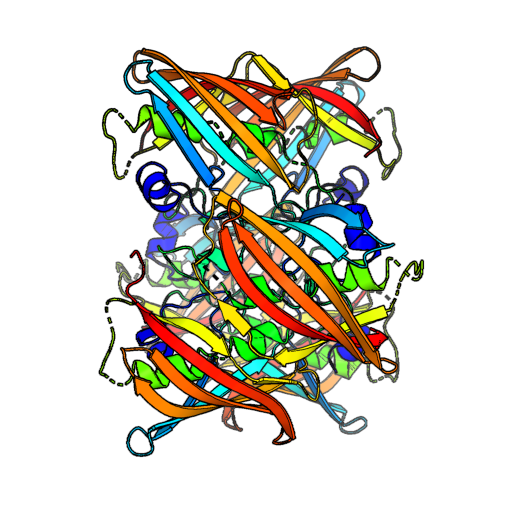1
ATOM 6606 C C . LYS F 1 114 ? 24.812 28.908 85.377 1.00 58.61 94 LYS F C 1
ATOM 6607 O O . LYS F 1 114 ? 23.952 29.788 85.463 1.00 59.28 94 LYS F O 1
ATOM 6613 N N . LEU F 1 115 ? 25.719 28.679 86.319 1.00 57.43 95 LEU F N 1
ATOM 6614 C CA . LEU F 1 115 ? 25.798 29.434 87.565 1.00 55.14 95 LEU F CA 1
ATOM 6615 C C . LEU F 1 115 ? 27.229 29.958 87.719 1.00 54.14 95 LEU F C 1
ATOM 6616 O O . LEU F 1 115 ? 28.191 29.197 87.603 1.00 53.42 95 LEU F O 1
ATOM 6621 N N . ARG F 1 116 ? 27.371 31.251 87.983 1.00 53.43 96 ARG F N 1
ATOM 6622 C CA . ARG F 1 116 ? 28.697 31.844 88.124 1.00 53.37 96 ARG F CA 1
ATOM 6623 C C . ARG F 1 116 ? 28.878 32.772 89.320 1.00 51.81 96 ARG F C 1
ATOM 6624 O O . ARG F 1 116 ? 27.936 33.443 89.759 1.00 52.36 96 ARG F O 1
ATOM 6632 N N . PHE F 1 117 ? 30.105 32.798 89.833 1.00 48.96 97 PHE F N 1
ATOM 6633 C CA . PHE F 1 117 ? 30.485 33.656 90.951 1.00 47.00 97 PHE F CA 1
ATOM 6634 C C . PHE F 1 117 ? 31.667 34.482 90.456 1.00 47.27 97 PHE F C 1
ATOM 6635 O O . PHE F 1 117 ? 32.667 33.925 90.012 1.00 47.43 97 PHE F O 1
ATOM 6643 N N . ARG F 1 118 ? 31.572 35.803 90.527 1.00 47.99 98 ARG F N 1
ATOM 6644 C CA . ARG F 1 118 ? 32.667 36.616 90.019 1.00 49.80 98 ARG F CA 1
ATOM 6645 C C . ARG F 1 118 ? 33.558 37.343 91.035 1.00 48.86 98 ARG F C 1
ATOM 6646 O O . ARG F 1 118 ? 34.516 38.010 90.651 1.00 50.23 98 ARG F O 1
ATOM 6654 N N . GLN F 1 119 ? 33.248 37.204 92.321 1.00 47.42 99 GLN F N 1
ATOM 6655 C CA . GLN F 1 119 ? 34.037 37.805 93.396 1.00 46.28 99 GLN F CA 1
ATOM 6656 C C . GLN F 1 119 ? 33.352 37.599 94.743 1.00 45.27 99 GLN F C 1
ATOM 6657 O O . GLN F 1 119 ? 32.126 37.632 94.843 1.00 45.78 99 GLN F O 1
ATOM 6663 N N . PRO F 1 120 ? 34.144 37.387 95.802 1.00 43.90 100 PRO F N 1
ATOM 6664 C CA . PRO F 1 120 ? 33.616 37.161 97.148 1.00 42.56 100 PRO F CA 1
ATOM 6665 C C . PRO F 1 120 ? 32.857 38.331 97.744 1.00 41.55 100 PRO F C 1
ATOM 6666 O O . PRO F 1 120 ? 33.214 39.490 97.533 1.00 42.47 100 PRO F O 1
ATOM 6670 N N . VAL F 1 121 ? 31.795 38.011 98.477 1.00 39.98 101 VAL F N 1
ATOM 6671 C CA . VAL F 1 121 ? 30.975 39.013 99.142 1.00 37.62 101 VAL F CA 1
ATOM 6672 C C . VAL F 1 121 ? 31.479 39.042 100.580 1.00 36.80 101 VAL F C 1
ATOM 6673 O O . VAL F 1 121 ? 31.596 38.001 101.226 1.00 37.14 101 VAL F O 1
ATOM 6677 N N . LEU F 1 122 ? 31.782 40.237 101.074 1.00 35.22 102 LEU F N 1
ATOM 6678 C CA . LEU F 1 122 ? 32.334 40.394 102.418 1.00 32.75 102 LEU F CA 1
ATOM 6679 C C . LEU F 1 122 ? 31.431 41.152 103.377 1.00 31.47 102 LEU F C 1
ATOM 6680 O O . LEU F 1 122 ? 30.464 41.794 102.970 1.00 31.46 102 LEU F O 1
ATOM 6685 N N . PRO F 1 123 ? 31.743 41.092 104.676 1.00 30.89 103 PRO F N 1
ATOM 6686 C CA . PRO F 1 123 ? 30.919 41.810 105.645 1.00 30.85 103 PRO F CA 1
ATOM 6687 C C . PRO F 1 123 ? 30.853 43.282 105.239 1.00 31.49 103 PRO F C 1
ATOM 6688 O O . PRO F 1 123 ? 31.782 43.803 104.622 1.00 33.47 103 PRO F O 1
ATOM 6692 N N . GLY F 1 124 ? 29.759 43.953 105.572 1.00 30.46 104 GLY F N 1
ATOM 6693 C CA . GLY F 1 124 ? 29.645 45.354 105.223 1.00 31.20 104 GLY F CA 1
ATOM 6694 C C . GLY F 1 124 ? 29.033 45.574 103.853 1.00 31.76 104 GLY F C 1
ATOM 6695 O O . GLY F 1 124 ? 28.503 46.655 103.570 1.00 30.52 104 GLY F O 1
ATOM 6696 N N . ASP F 1 125 ? 29.110 44.555 103.000 1.00 31.43 105 ASP F N 1
ATOM 6697 C CA . ASP F 1 125 ? 28.551 44.650 101.660 1.00 31.34 105 ASP F CA 1
ATOM 6698 C C . ASP F 1 125 ? 27.044 44.583 101.762 1.00 32.22 105 ASP F C 1
ATOM 6699 O O . ASP F 1 125 ? 26.501 43.986 102.694 1.00 33.19 105 ASP F O 1
ATOM 6704 N N . GLN F 1 126 ? 26.364 45.198 100.804 1.00 32.00 106 GLN F N 1
ATOM 6705 C CA . GLN F 1 126 ? 24.917 45.129 100.765 1.00 31.79 106 GLN F CA 1
ATOM 6706 C C . GLN F 1 126 ? 24.623 44.294 99.513 1.00 31.77 106 GLN F C 1
ATOM 6707 O O . GLN F 1 126 ? 24.710 44.792 98.390 1.00 31.63 106 GLN F O 1
ATOM 6713 N N . LEU F 1 127 ? 24.313 43.016 99.714 1.00 31.36 107 LEU F N 1
ATOM 6714 C CA . LEU F 1 127 ? 24.038 42.109 98.607 1.00 30.44 107 LEU F CA 1
ATOM 6715 C C . LEU F 1 127 ? 22.763 42.516 97.876 1.00 32.64 107 LEU F C 1
ATOM 6716 O O . LEU F 1 127 ? 21.654 42.342 98.389 1.00 32.22 107 LEU F O 1
ATOM 6721 N N . GLN F 1 128 ? 22.936 43.069 96.678 1.00 34.24 108 GLN F N 1
ATOM 6722 C CA . GLN F 1 128 ? 21.818 43.510 95.860 1.00 35.60 108 GLN F CA 1
ATOM 6723 C C . GLN F 1 128 ? 21.325 42.319 95.069 1.00 36.23 108 GLN F C 1
ATOM 6724 O O . GLN F 1 128 ? 22.073 41.744 94.278 1.00 37.29 108 GLN F O 1
ATOM 6730 N N . LEU F 1 129 ? 20.067 41.951 95.299 1.00 36.66 109 LEU F N 1
ATOM 6731 C CA . LEU F 1 129 ? 19.448 40.812 94.633 1.00 37.05 109 LEU F CA 1
ATOM 6732 C C . LEU F 1 129 ? 18.477 41.247 93.524 1.00 39.17 109 LEU F C 1
ATOM 6733 O O . LEU F 1 129 ? 17.634 42.133 93.730 1.00 38.88 109 LEU F O 1
ATOM 6738 N N . HIS F 1 130 ? 18.605 40.612 92.357 1.00 40.68 110 HIS F N 1
ATOM 6739 C CA . HIS F 1 130 ? 17.761 40.895 91.189 1.00 42.05 110 HIS F CA 1
ATOM 6740 C C . HIS F 1 130 ? 17.210 39.592 90.620 1.00 42.37 110 HIS F C 1
ATOM 6741 O O . HIS F 1 130 ? 17.957 38.639 90.388 1.00 42.62 110 HIS F O 1
ATOM 6748 N N . ALA F 1 131 ? 15.908 39.546 90.385 1.00 42.87 111 ALA F N 1
ATOM 6749 C CA . ALA F 1 131 ? 15.314 38.351 89.817 1.00 44.89 111 ALA F CA 1
ATOM 6750 C C . ALA F 1 131 ? 14.349 38.764 88.721 1.00 46.64 111 ALA F C 1
ATOM 6751 O O . ALA F 1 131 ? 13.460 39.596 88.938 1.00 46.68 111 ALA F O 1
ATOM 6753 N N . LYS F 1 132 ? 14.542 38.189 87.538 1.00 48.18 112 LYS F N 1
ATOM 6754 C CA . LYS F 1 132 ? 13.694 38.484 86.391 1.00 49.49 112 LYS F CA 1
ATOM 6755 C C . LYS F 1 132 ? 12.896 37.233 86.027 1.00 49.56 112 LYS F C 1
ATOM 6756 O O . LYS F 1 132 ? 13.446 36.132 85.927 1.00 49.54 112 LYS F O 1
ATOM 6762 N N . PHE F 1 133 ? 11.591 37.400 85.853 1.00 49.46 113 PHE F N 1
ATOM 6763 C CA . PHE F 1 133 ? 10.740 36.276 85.498 1.00 50.19 113 PHE F CA 1
ATOM 6764 C C . PHE F 1 133 ? 11.005 35.854 84.055 1.00 51.03 113 PHE F C 1
ATOM 6765 O O . PHE F 1 133 ? 11.236 36.695 83.184 1.00 50.23 113 PHE F O 1
ATOM 6773 N N . ILE F 1 134 ? 10.966 34.554 83.795 1.00 51.63 114 ILE F N 1
ATOM 6774 C CA . ILE F 1 134 ? 11.208 34.069 82.445 1.00 52.82 114 ILE F CA 1
ATOM 6775 C C . ILE F 1 134 ? 10.055 33.221 81.887 1.00 54.27 114 ILE F C 1
ATOM 6776 O O . ILE F 1 134 ? 9.220 33.724 81.133 1.00 54.96 114 ILE F O 1
ATOM 6781 N N . SER F 1 135 ? 9.999 31.946 82.250 1.00 54.97 115 SER F N 1
ATOM 6782 C CA . SER F 1 135 ? 8.937 31.079 81.756 1.00 56.44 115 SER F CA 1
ATOM 6783 C C . SER F 1 135 ? 8.133 30.497 82.913 1.00 57.73 115 SER F C 1
ATOM 6784 O O . SER F 1 135 ? 8.134 31.043 84.008 1.00 58.21 115 SER F O 1
ATOM 6787 N N . VAL F 1 136 ? 7.451 29.384 82.655 1.00 59.32 116 VAL F N 1
ATOM 6788 C CA . VAL F 1 136 ? 6.646 28.696 83.659 1.00 60.63 116 VAL F CA 1
ATOM 6789 C C . VAL F 1 136 ? 5.798 27.614 82.978 1.00 61.88 116 VAL F C 1
ATOM 6790 O O . VAL F 1 136 ? 4.611 27.795 82.727 1.00 62.74 116 VAL F O 1
ATOM 6794 N N . LYS F 1 137 ? 6.430 26.487 82.666 1.00 63.76 117 LYS F N 1
ATOM 6795 C CA . LYS F 1 137 ? 5.745 25.375 82.014 1.00 65.47 117 LYS F CA 1
ATOM 6796 C C . LYS F 1 137 ? 5.241 24.383 83.059 1.00 65.87 117 LYS F C 1
ATOM 6797 O O . LYS F 1 137 ? 5.992 23.533 83.551 1.00 64.44 117 LYS F O 1
ATOM 6803 N N . ARG F 1 138 ? 3.953 24.510 83.375 1.00 67.18 118 ARG F N 1
ATOM 6804 C CA . ARG F 1 138 ? 3.260 23.685 84.368 1.00 68.70 118 ARG F CA 1
ATOM 6805 C C . ARG F 1 138 ? 3.520 24.300 85.742 1.00 67.42 118 ARG F C 1
ATOM 6806 O O . ARG F 1 138 ? 3.145 25.452 85.983 1.00 67.12 118 ARG F O 1
ATOM 6814 N N . SER F 1 139 ? 4.161 23.559 86.641 1.00 65.23 119 SER F N 1
ATOM 6815 C CA . SER F 1 139 ? 4.442 24.106 87.962 1.00 63.30 119 SER F CA 1
ATOM 6816 C C . SER F 1 139 ? 5.908 24.522 88.097 1.00 61.51 119 SER F C 1
ATOM 6817 O O . SER F 1 139 ? 6.306 25.092 89.115 1.00 61.85 119 SER F O 1
ATOM 6820 N N . ILE F 1 140 ? 6.701 24.250 87.064 1.00 58.44 120 ILE F N 1
ATOM 6821 C CA . ILE F 1 140 ? 8.122 24.590 87.074 1.00 55.46 120 ILE F CA 1
ATOM 6822 C C . ILE F 1 140 ? 8.373 26.021 86.589 1.00 54.09 120 ILE F C 1
ATOM 6823 O O . ILE F 1 140 ? 8.149 26.339 85.419 1.00 53.83 120 ILE F O 1
ATOM 6828 N N . TRP F 1 141 ? 8.852 26.875 87.495 1.00 52.21 121 TRP F N 1
ATOM 6829 C CA . TRP F 1 141 ? 9.138 28.279 87.186 1.00 49.00 121 TRP F CA 1
ATOM 6830 C C . TRP F 1 141 ? 10.608 28.514 86.867 1.00 49.05 121 TRP F C 1
ATOM 6831 O O . TRP F 1 141 ? 11.475 27.769 87.320 1.00 50.10 121 TRP F O 1
ATOM 6842 N N . LYS F 1 142 ? 10.885 29.560 86.092 1.00 48.43 122 LYS F N 1
ATOM 6843 C CA . LYS F 1 142 ? 12.254 29.890 85.709 1.00 47.99 122 LYS F CA 1
ATOM 6844 C C . LYS F 1 142 ? 12.526 31.374 85.943 1.00 47.75 122 LYS F C 1
ATOM 6845 O O . LYS F 1 142 ? 11.687 32.218 85.613 1.00 47.98 122 LYS F O 1
ATOM 6851 N N . PHE F 1 143 ? 13.692 31.688 86.515 1.00 46.28 123 PHE F N 1
ATOM 6852 C CA . PHE F 1 143 ? 14.067 33.078 86.778 1.00 44.74 123 PHE F CA 1
ATOM 6853 C C . PHE F 1 143 ? 15.512 33.364 86.366 1.00 45.65 123 PHE F C 1
ATOM 6854 O O . PHE F 1 143 ? 16.382 32.495 86.453 1.00 46.11 123 PHE F O 1
ATOM 6862 N N . ASP F 1 144 ? 15.754 34.590 85.914 1.00 46.18 124 ASP F N 1
ATOM 6863 C CA . ASP F 1 144 ? 17.083 35.023 85.507 1.00 47.26 124 ASP F CA 1
ATOM 6864 C C . ASP F 1 144 ? 17.509 35.930 86.647 1.00 46.96 124 ASP F C 1
ATOM 6865 O O . ASP F 1 144 ? 16.986 37.042 86.788 1.00 46.67 124 ASP F O 1
ATOM 6870 N N . CYS F 1 145 ? 18.454 35.457 87.461 1.00 46.39 125 CYS F N 1
ATOM 6871 C CA . CYS F 1 145 ? 18.896 36.209 88.635 1.00 44.20 125 CYS F CA 1
ATOM 6872 C C . CYS F 1 145 ? 20.342 36.670 88.668 1.00 43.72 125 CYS F C 1
ATOM 6873 O O . CYS F 1 145 ? 21.253 35.960 88.247 1.00 43.72 125 CYS F O 1
ATOM 6876 N N . HIS F 1 146 ? 20.540 37.863 89.209 1.00 44.23 126 HIS F N 1
ATOM 6877 C CA . HIS F 1 146 ? 21.871 38.436 89.351 1.00 45.17 126 HIS F CA 1
ATOM 6878 C C . HIS F 1 146 ? 22.063 39.019 90.749 1.00 44.63 126 HIS F C 1
ATOM 6879 O O . HIS F 1 146 ? 21.116 39.513 91.371 1.00 44.63 126 HIS F O 1
ATOM 6886 N N . ALA F 1 147 ? 23.292 38.960 91.241 1.00 43.34 127 ALA F N 1
ATOM 6887 C CA . ALA F 1 147 ? 23.606 39.525 92.542 1.00 43.58 127 ALA F CA 1
ATOM 6888 C C . ALA F 1 147 ? 24.747 40.500 92.301 1.00 43.17 127 ALA F C 1
ATOM 6889 O O . ALA F 1 147 ? 25.642 40.226 91.498 1.00 42.51 127 ALA F O 1
ATOM 6891 N N . THR F 1 148 ? 24.713 41.639 92.981 1.00 42.72 128 THR F N 1
ATOM 6892 C CA . THR F 1 148 ? 25.761 42.631 92.821 1.00 42.83 128 THR F CA 1
ATOM 6893 C C . THR F 1 148 ? 26.028 43.386 94.120 1.00 43.49 128 THR F C 1
ATOM 6894 O O . THR F 1 148 ? 25.139 43.542 94.955 1.00 43.89 128 THR F O 1
ATOM 6898 N N . VAL F 1 149 ? 27.268 43.844 94.274 1.00 44.30 129 VAL F N 1
ATOM 6899 C CA . VAL F 1 149 ? 27.706 44.624 95.430 1.00 43.42 129 VAL F CA 1
ATOM 6900 C C . VAL F 1 149 ? 28.259 45.906 94.821 1.00 44.19 129 VAL F C 1
ATOM 6901 O O . VAL F 1 149 ? 29.066 45.849 93.893 1.00 44.32 129 VAL F O 1
ATOM 6905 N N . ASP F 1 150 ? 27.832 47.057 95.330 1.00 44.65 130 ASP F N 1
ATOM 6906 C CA . ASP F 1 150 ? 28.298 48.325 94.781 1.00 45.61 130 ASP F CA 1
ATOM 6907 C C . ASP F 1 150 ? 28.179 48.262 93.259 1.00 47.54 130 ASP F C 1
ATOM 6908 O O . ASP F 1 150 ? 29.128 48.555 92.533 1.00 47.93 130 ASP F O 1
ATOM 6913 N N . ASP F 1 151 ? 27.007 47.848 92.790 1.00 49.53 131 ASP F N 1
ATOM 6914 C CA . ASP F 1 151 ? 26.726 47.735 91.361 1.00 51.72 131 ASP F CA 1
ATOM 6915 C C . ASP F 1 151 ? 27.692 46.862 90.557 1.00 52.57 131 ASP F C 1
ATOM 6916 O O . ASP F 1 151 ? 27.510 46.685 89.353 1.00 53.63 131 ASP F O 1
ATOM 6921 N N . LYS F 1 152 ? 28.716 46.316 91.204 1.00 52.71 132 LYS F N 1
ATOM 6922 C CA . LYS F 1 152 ? 29.654 45.451 90.497 1.00 52.45 132 LYS F CA 1
ATOM 6923 C C . LYS F 1 152 ? 29.089 44.036 90.556 1.00 51.97 132 LYS F C 1
ATOM 6924 O O . LYS F 1 152 ? 28.621 43.598 91.608 1.00 52.21 132 LYS F O 1
ATOM 6930 N N . PRO F 1 153 ? 29.121 43.302 89.429 1.00 50.61 133 PRO F N 1
ATOM 6931 C CA . PRO F 1 153 ? 28.604 41.927 89.358 1.00 49.01 133 PRO F CA 1
ATOM 6932 C C . PRO F 1 153 ? 29.306 40.951 90.299 1.00 47.30 133 PRO F C 1
ATOM 6933 O O . PRO F 1 153 ? 30.532 40.827 90.283 1.00 46.99 133 PRO F O 1
ATOM 6937 N N . VAL F 1 154 ? 28.506 40.254 91.102 1.00 46.48 134 VAL F N 1
ATOM 6938 C CA . VAL F 1 154 ? 28.996 39.288 92.083 1.00 46.08 134 VAL F CA 1
ATOM 6939 C C . VAL F 1 154 ? 28.647 37.844 91.726 1.00 45.91 134 VAL F C 1
ATOM 6940 O O . VAL F 1 154 ? 29.506 36.955 91.746 1.00 46.13 134 VAL F O 1
ATOM 6944 N N . CYS F 1 155 ? 27.380 37.612 91.415 1.00 45.38 135 CYS F N 1
ATOM 6945 C CA . CYS F 1 155 ? 26.918 36.281 91.058 1.00 45.74 135 CYS F CA 1
ATOM 6946 C C . CYS F 1 155 ? 25.838 36.395 89.995 1.00 46.07 135 CYS F C 1
ATOM 6947 O O . CYS F 1 155 ? 25.218 37.448 89.835 1.00 46.87 135 CYS F O 1
ATOM 6950 N N . SER F 1 156 ? 25.619 35.311 89.267 1.00 45.98 136 SER F N 1
ATOM 6951 C CA . SER F 1 156 ? 24.593 35.285 88.237 1.00 47.30 136 SER F CA 1
ATOM 6952 C C . SER F 1 156 ? 24.218 33.828 88.014 1.00 47.82 136 SER F C 1
ATOM 6953 O O . SER F 1 156 ? 25.087 32.951 88.020 1.00 47.90 136 SER F O 1
ATOM 6956 N N . ALA F 1 157 ? 22.927 33.569 87.834 1.00 48.38 137 ALA F N 1
ATOM 6957 C CA . ALA F 1 157 ? 22.459 32.210 87.609 1.00 49.59 137 ALA F CA 1
ATOM 6958 C C . ALA F 1 157 ? 21.014 32.187 87.148 1.00 51.11 137 ALA F C 1
ATOM 6959 O O . ALA F 1 157 ? 20.321 33.211 87.169 1.00 50.49 137 ALA F O 1
ATOM 6961 N N . GLU F 1 158 ? 20.575 31.005 86.724 1.00 52.86 138 GLU F N 1
ATOM 6962 C CA . GLU F 1 158 ? 19.210 30.796 86.269 1.00 53.95 138 GLU F CA 1
ATOM 6963 C C . GLU F 1 158 ? 18.540 29.898 87.298 1.00 53.00 138 GLU F C 1
ATOM 6964 O O . GLU F 1 158 ? 18.799 28.694 87.339 1.00 53.41 138 GLU F O 1
ATOM 6970 N N . ILE F 1 159 ? 17.689 30.481 88.132 1.00 51.73 139 ILE F N 1
ATOM 6971 C CA . ILE F 1 159 ? 17.006 29.714 89.166 1.00 51.71 139 ILE F CA 1
ATOM 6972 C C . ILE F 1 159 ? 15.718 29.071 88.651 1.00 52.88 139 ILE F C 1
ATOM 6973 O O . ILE F 1 159 ? 14.882 29.734 88.028 1.00 53.42 139 ILE F O 1
ATOM 6978 N N . ILE F 1 160 ? 15.567 27.778 88.930 1.00 52.92 140 ILE F N 1
ATOM 6979 C CA . ILE F 1 160 ? 14.392 27.021 88.514 1.00 53.04 140 ILE F CA 1
ATOM 6980 C C . ILE F 1 160 ? 13.711 26.423 89.743 1.00 53.39 140 ILE F C 1
ATOM 6981 O O . ILE F 1 160 ? 14.226 25.474 90.330 1.00 52.55 140 ILE F O 1
ATOM 6986 N N . CYS F 1 161 ? 12.562 26.979 90.126 1.00 55.06 141 CYS F N 1
ATOM 6987 C CA . CYS F 1 161 ? 11.808 26.501 91.289 1.00 57.17 141 CYS F CA 1
ATOM 6988 C C . CYS F 1 161 ? 10.600 25.690 90.837 1.00 58.72 141 CYS F C 1
ATOM 6989 O O . CYS F 1 161 ? 10.177 25.787 89.685 1.00 59.04 141 CYS F O 1
ATOM 6992 N N . ALA F 1 162 ? 10.041 24.902 91.754 1.00 60.21 142 ALA F N 1
ATOM 6993 C CA . ALA F 1 162 ? 8.877 24.073 91.451 1.00 61.36 142 ALA F CA 1
ATOM 6994 C C . ALA F 1 162 ? 7.827 24.181 92.551 1.00 62.51 142 ALA F C 1
ATOM 6995 O O . ALA F 1 162 ? 7.769 23.354 93.461 1.00 62.63 142 ALA F O 1
ATOM 6997 N N . GLU F 1 163 ? 6.997 25.211 92.442 1.00 64.18 143 GLU F N 1
ATOM 6998 C CA . GLU F 1 163 ? 5.926 25.490 93.390 1.00 65.95 143 GLU F CA 1
ATOM 6999 C C . GLU F 1 163 ? 5.239 24.255 93.974 1.00 66.48 143 GLU F C 1
ATOM 7000 O O . GLU F 1 163 ? 4.658 23.446 93.249 1.00 66.42 143 GLU F O 1
ATOM 7006 N N . ARG F 1 164 ? 5.328 24.121 95.295 1.00 67.31 144 ARG F N 1
ATOM 7007 C CA . ARG F 1 164 ? 4.709 23.023 96.032 1.00 67.93 144 ARG F CA 1
ATOM 7008 C C . ARG F 1 164 ? 4.371 23.556 97.418 1.00 67.64 144 ARG F C 1
ATOM 7009 O O . ARG F 1 164 ? 4.535 24.748 97.680 1.00 66.99 144 ARG F O 1
ATOM 7017 N N . LYS F 1 165 ? 3.887 22.692 98.303 1.00 68.03 145 LYS F N 1
ATOM 7018 C CA . LYS F 1 165 ? 3.547 23.130 99.653 1.00 68.65 145 LYS F CA 1
ATOM 7019 C C . LYS F 1 165 ? 4.109 22.175 100.698 1.00 68.46 145 LYS F C 1
ATOM 7020 O O . LYS F 1 165 ? 3.955 20.958 100.590 1.00 68.89 145 LYS F O 1
ATOM 7026 N N . LEU F 1 166 ? 4.762 22.737 101.711 1.00 67.84 146 LEU F N 1
ATOM 7027 C CA . LEU F 1 166 ? 5.360 21.940 102.773 1.00 67.61 146 LEU F CA 1
ATOM 7028 C C . LEU F 1 166 ? 4.295 21.132 103.519 1.00 68.43 146 LEU F C 1
ATOM 7029 O O . LEU F 1 166 ? 3.123 21.571 103.523 1.00 68.47 146 LEU F O 1
#

Secondary structure (DSSP, 8-state):
-HHHHTTT----TTS----EEEEEETTTTEEEEEEE--TTSTTGGGS-TTS---HHHHHH--HHHHHHHH-------EEEEEEEEEEEE-S---TT-EEEEEEEEEEEETTEEEEEEEEEETTEEEEEEEEEEEEE-/-HHHHHHH----TTS----EEEEEETTTTEEEEEEE--SSSTTGGGS-TTS---HHHHHH--HHHHHHHH-----S--SEEEEEEEEEEEEE-S---TT-EEEEEEEEEEEETTEEEEEEEEEETTEEEEEEEEEEEEEE-/-HHHHHHH----TTS----EEEEEETTTTEEEEEEE--TTSTTGGGS-TTS---HHHHHH--HHHHHHHH---------EEEEEEEEEEE-S---TT-EEEEEEEEEEESSSEEEEEEEEEETTEEEEEEEEEEEE--TT-/-HHHHHHH----TTS----EEEEEETTTTEEEEEEE--S-SGGGGGS-TTS---HHHHHH--HHHHHHHH-------EEEEEEEEEEEEE-S---TT-EEEEEEEEEEEETTEEEEEEEEEETTEEEEEEEEEEEEEE-/-HHHHHHH----TTS----EEEEEETTTTEEEEEEE--SSSTTGGGS-TTS---HHHHHH--HHHHHHHH--------EEEEEEEEEEEEE-SPP-TT-EEEEEEEE----TTEEEEEEEEEETTEEEEEEEEEEEEEE-/-HHHHHHH----TTS----EEEEEETTTTEEEEEEE--SSSTTTTTS-TTS---HHHHHH--HHHHHHHH-------SSEEEEEEEEEEEEE-S---TT-EEEEEEEEEEEETTEEEEEEEEEETTEEEEEEEEEEEEEE-

B-factor: me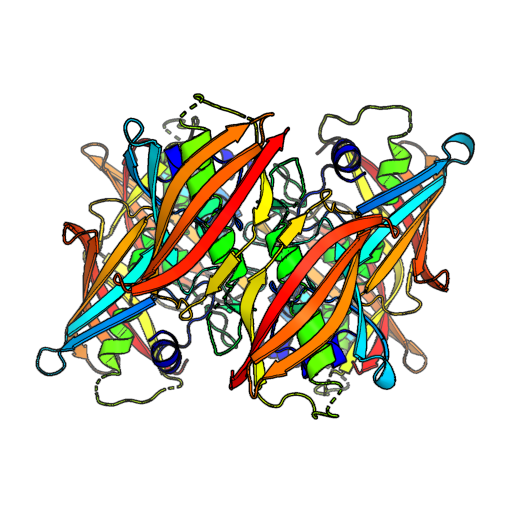an 37.05, std 15.58, range [2.15, 104.47]

Nearest PDB structures (foldseek):
  1u1z-assembly1_A  TM=1.007E+00  e=7.705E-28  Pseudomonas aeruginosa
  4h4g-assembly1_D  TM=9.470E-01  e=3.564E-17  Burkholderia thailandensis E264
  3d6x-assembly1_A  TM=9.368E-01  e=1.775E-14  Campylobacter jejuni subsp. jejuni 81-176
  7qv0-assembly1_A-2  TM=9.143E-01  e=1.164E-13  Candidatus Scalindua brodae
  7qv0-assembly1_B-2  TM=9.352E-01  e=3.245E-13  Candidatus Scalindua brodae

Solvent-accessible surface area: 33515 Å² total

InterPro domains:
  IPR010084 Beta-hydroxyacyl-(acyl-carrier-protein) dehydratase FabZ [MF_00406] (2-145)
  IPR010084 Beta-hydroxyacyl-(acyl-carrier-protein) dehydratase FabZ [NF000582] (3-142)
  IPR010084 Beta-hydroxyacyl-(acyl-carrier-protein) dehydratase FabZ [TIGR01750] (2-142)
  IPR013114 Beta-hydroxydecanoyl thiol ester dehydrase, FabA/FabZ [PF07977] (11-137)
  IPR013114 Beta-hydroxydecanoyl thiol ester dehydrase, FabA/FabZ [PTHR30272] (1-143)
  IPR029069 HotDog domain superfamily [SSF54637] (1-142)